Protein AF-A0A7V9T9V8-F1 (afdb_monomer_lite)

Radius of gyration: 33.2 Å; chains: 1; bounding box: 87×95×89 Å

Foldseek 3Di:
DDDDPQWDWDDDPPRTQDIDGHDDDPDPPWDQDWDWDAPPQKIWIADTRPRDTDIDGHPDGHDDLDDDDPDDCQDDDHDFDADADDQQAQDDDPVLVVVLVVLLCVLLVLLVVLQVVQDDDDDDPVVVVVVVVVVVVVVDDVL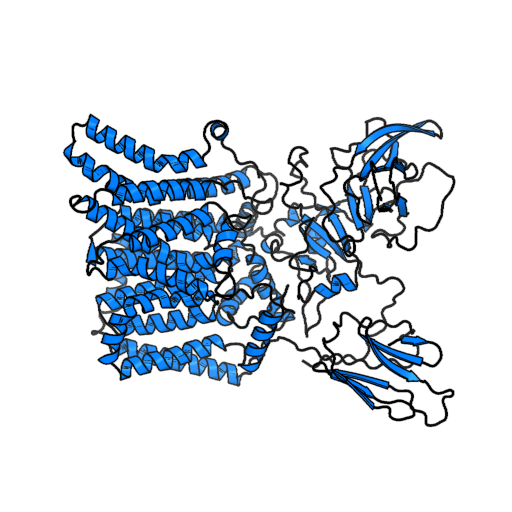LVVLLVLLVLCLLLAFADLCQLQLLCLLVQCVLSNESFSFFFLLRHHDLFQRVVSVVLNVQSVVDLALSSSQVVLSVLLNLLLVLLSVLLQLLCVVPFHDDVLLSLLLSLLSSLLCSQFRRGNQCLSVLLSLLSLLLSLLLVCVVPVTSNSLSSLLLSLLQQVRNAVLSLLSCLLVVLCVVVVVVSCVVVVVSNVSSVVSSVSSSVSNSQPSHHPVSSVVSVVSCCVFNPQQDALVCLVVLVVLLVDPPQVALSLLLSVLLLVLLLVLLVPDPDPDPSSSLNSLNSSSVSSSVSLSHRRGNHNSSCSSSSSSSSSSSSSSLSVLVSCLVVLPPDQCVLVVLLLSLLVSLLSSQVPNQRDACQSFVDSDDDDPCCVVPNPSNVSSCVLVVQLVVQLVVCVVVVNNVSNSSSSSVSSSNSSSSRRVVSSCVVSVRSVVRVVPFPAFHSSVCSVCVVVVNNDQFNLQQKKWWDQAQKDFFAFLDDDDDPPPEPPPQDDDPHPPWAKHKFDPDFAFKTKDGKGFDDPPFWKKKKKADWWDQQKWKKKWFFADDPRDTHTDDIQTQPCLDTQQDDSLAAGIEIGTQAPSNDHDPRTGIIMMMMGGDHDTTDMMMMTRMITTDMDRSSCVQQPPPAAEAENSSCSSSRSSHHHWRCHLSATDQGQKYKFFSNDPPPHCDVGRHSRVSLSVAWHWHKIFMDRPRDHPDPPDDSVPHRGGMTIIGTPNDGPPDDDHPDNPYDHDD

Structure (mmCIF, N/CA/C/O backbone):
data_AF-A0A7V9T9V8-F1
#
_entry.id   AF-A0A7V9T9V8-F1
#
loop_
_atom_site.group_PDB
_atom_site.id
_atom_site.type_symbol
_atom_site.label_atom_id
_atom_site.label_alt_id
_atom_site.label_comp_id
_atom_site.label_asym_id
_atom_site.label_entity_id
_atom_site.label_seq_id
_atom_site.pdbx_PDB_ins_code
_atom_site.Cartn_x
_atom_site.Cartn_y
_atom_site.Cartn_z
_atom_site.occupancy
_atom_site.B_iso_or_equiv
_atom_site.auth_seq_id
_atom_site.auth_comp_id
_atom_site.auth_asym_id
_atom_site.auth_atom_id
_atom_site.pdbx_PDB_model_num
ATOM 1 N N . MET A 1 1 ? 22.653 -31.906 -20.707 1.00 80.44 1 MET A N 1
ATOM 2 C CA . MET A 1 1 ? 23.465 -33.067 -21.139 1.00 80.44 1 MET A CA 1
ATOM 3 C C . MET A 1 1 ? 24.433 -32.621 -22.221 1.00 80.44 1 MET A C 1
ATOM 5 O O . MET A 1 1 ? 24.032 -31.841 -23.076 1.00 80.44 1 MET A O 1
ATOM 9 N N . SER A 1 2 ? 25.674 -33.098 -22.208 1.00 84.31 2 SER A N 1
ATOM 10 C CA . SER A 1 2 ? 26.679 -32.808 -23.239 1.00 84.31 2 SER A CA 1
ATOM 11 C C . SER A 1 2 ? 27.356 -34.095 -23.705 1.00 84.31 2 SER A C 1
ATOM 13 O O . SER A 1 2 ? 27.518 -35.036 -22.931 1.00 84.31 2 SER A O 1
ATOM 15 N N . ARG A 1 3 ? 27.734 -34.165 -24.985 1.00 83.88 3 ARG A N 1
ATOM 16 C CA . ARG A 1 3 ? 28.438 -35.320 -25.554 1.00 83.88 3 ARG A CA 1
ATOM 17 C C . ARG A 1 3 ? 29.850 -34.920 -25.956 1.00 83.88 3 ARG A C 1
ATOM 19 O O . ARG A 1 3 ? 30.026 -34.005 -26.753 1.00 83.88 3 ARG A O 1
ATOM 26 N N . THR A 1 4 ? 30.838 -35.672 -25.484 1.00 85.69 4 THR A N 1
ATOM 27 C CA . THR A 1 4 ? 32.237 -35.544 -25.908 1.00 85.69 4 THR A CA 1
ATOM 28 C C . THR A 1 4 ? 32.726 -36.914 -26.366 1.00 85.69 4 THR A C 1
ATOM 30 O O . THR A 1 4 ? 32.857 -37.845 -25.570 1.00 85.69 4 THR A O 1
ATOM 33 N N . GLY A 1 5 ? 32.929 -37.076 -27.676 1.00 85.94 5 GLY A N 1
ATOM 34 C CA . GLY A 1 5 ? 33.245 -38.373 -28.279 1.00 85.94 5 GLY A CA 1
ATOM 35 C C . GLY A 1 5 ? 32.139 -39.406 -28.031 1.00 85.94 5 GLY A C 1
ATOM 36 O O . GLY A 1 5 ? 31.022 -39.277 -28.543 1.00 85.94 5 GLY A O 1
ATOM 37 N N . ARG A 1 6 ? 32.447 -40.437 -27.237 1.00 82.31 6 ARG A N 1
ATOM 38 C CA . ARG A 1 6 ? 31.503 -41.493 -26.826 1.00 82.31 6 ARG A CA 1
ATOM 39 C C . ARG A 1 6 ? 30.913 -41.284 -25.435 1.00 82.31 6 ARG A C 1
ATOM 41 O O . ARG A 1 6 ? 30.121 -42.106 -25.004 1.00 82.31 6 ARG A O 1
ATOM 48 N N . ARG A 1 7 ? 31.279 -40.224 -24.719 1.00 85.75 7 ARG A N 1
ATOM 49 C CA . ARG A 1 7 ? 30.800 -39.994 -23.356 1.00 85.75 7 ARG A CA 1
ATOM 50 C C . ARG A 1 7 ? 29.648 -38.996 -23.369 1.00 85.75 7 ARG A C 1
ATOM 52 O O . ARG A 1 7 ? 29.817 -37.874 -23.847 1.00 85.75 7 ARG A O 1
ATOM 59 N N . LEU A 1 8 ? 28.496 -39.412 -22.859 1.00 86.31 8 LEU A N 1
ATOM 60 C CA . LEU A 1 8 ? 27.363 -38.554 -22.539 1.00 86.31 8 LEU A CA 1
ATOM 61 C C . LEU A 1 8 ? 27.482 -38.142 -21.070 1.00 86.31 8 LEU A C 1
ATOM 63 O O . LEU A 1 8 ? 27.489 -38.991 -20.187 1.00 86.31 8 LEU A O 1
ATOM 67 N N . THR A 1 9 ? 27.595 -36.845 -20.812 1.00 89.56 9 THR A N 1
ATOM 68 C CA . THR A 1 9 ? 27.650 -36.282 -19.461 1.00 89.56 9 THR A CA 1
ATOM 69 C C . THR A 1 9 ? 26.314 -35.629 -19.134 1.00 89.56 9 THR A C 1
ATOM 71 O O . THR A 1 9 ? 25.822 -34.777 -19.885 1.00 89.56 9 THR A O 1
ATOM 74 N N . VAL A 1 10 ? 25.730 -36.006 -18.001 1.00 88.19 10 VAL A N 1
ATOM 75 C CA . VAL A 1 10 ? 24.545 -35.360 -17.433 1.00 88.19 10 VAL A CA 1
ATOM 76 C C . VAL A 1 10 ? 25.009 -34.488 -16.276 1.00 88.19 10 VAL A C 1
ATOM 78 O O . VAL A 1 10 ? 25.694 -34.960 -15.373 1.00 88.19 10 VAL A O 1
ATOM 81 N N . SER A 1 11 ? 24.686 -33.200 -16.317 1.00 88.00 11 SER A N 1
ATOM 82 C CA . SER A 1 11 ? 25.110 -32.235 -15.305 1.00 88.00 11 SER A CA 1
ATOM 83 C C . SER A 1 11 ? 24.010 -31.223 -15.016 1.00 88.00 11 SER A C 1
ATOM 85 O O . SER A 1 11 ? 23.230 -30.880 -15.908 1.00 88.00 11 SER A O 1
ATOM 87 N N . ILE A 1 12 ? 23.992 -30.731 -13.778 1.00 84.81 12 ILE A N 1
ATOM 88 C CA . ILE A 1 12 ? 23.190 -29.589 -13.331 1.00 84.81 12 ILE A CA 1
ATOM 89 C C . ILE A 1 12 ? 24.164 -28.528 -12.819 1.00 84.81 12 ILE A C 1
ATOM 91 O O . ILE A 1 12 ? 24.940 -28.772 -11.893 1.00 84.81 12 ILE A O 1
ATOM 95 N N . GLY A 1 13 ? 24.167 -27.359 -13.464 1.00 81.44 13 GLY A N 1
ATOM 96 C CA . GLY A 1 13 ? 25.222 -26.366 -13.266 1.00 81.44 13 GLY A CA 1
ATOM 97 C C . GLY A 1 13 ? 26.601 -26.979 -13.531 1.00 81.44 13 GLY A C 1
ATOM 98 O O . GLY A 1 13 ? 26.826 -27.599 -14.571 1.00 81.44 13 GLY A O 1
ATOM 99 N N . TYR A 1 14 ? 27.507 -26.850 -12.563 1.00 82.75 14 TYR A N 1
ATOM 100 C CA . TYR A 1 14 ? 28.851 -27.434 -12.621 1.00 82.75 14 TYR A CA 1
ATOM 101 C C . TYR A 1 14 ? 28.926 -28.870 -12.075 1.00 82.75 14 TYR A C 1
ATOM 103 O O . TYR A 1 14 ? 29.947 -29.538 -12.248 1.00 82.75 14 TYR A O 1
ATOM 111 N N . ARG A 1 15 ? 27.866 -29.368 -11.422 1.00 84.19 15 ARG A N 1
ATOM 112 C CA . ARG A 1 15 ? 27.846 -30.711 -10.833 1.00 84.19 15 ARG A CA 1
ATOM 113 C C . ARG A 1 15 ? 27.529 -31.738 -11.911 1.00 84.19 15 ARG A C 1
ATOM 115 O O . ARG A 1 15 ? 26.465 -31.703 -12.529 1.00 84.19 15 ARG A O 1
ATOM 122 N N . VAL A 1 16 ? 28.450 -32.672 -12.119 1.00 88.12 16 VAL A N 1
ATOM 123 C CA . VAL A 1 16 ? 28.213 -33.851 -12.955 1.00 88.12 16 VAL A CA 1
ATOM 124 C C . VAL A 1 16 ? 27.404 -34.851 -12.139 1.00 88.12 16 VAL A C 1
ATOM 126 O O . VAL A 1 16 ? 27.857 -35.277 -11.082 1.00 88.12 16 VAL A O 1
ATOM 129 N N . LEU A 1 17 ? 26.211 -35.183 -12.626 1.00 86.12 17 LEU A N 1
ATOM 130 C CA . LEU A 1 17 ? 25.356 -36.210 -12.039 1.00 86.12 17 LEU A CA 1
ATOM 131 C C . LEU A 1 17 ? 25.801 -37.596 -12.497 1.00 86.12 17 LEU A C 1
ATOM 133 O O . LEU A 1 17 ? 25.945 -38.491 -11.677 1.00 86.12 17 LEU A O 1
ATOM 137 N N . ASP A 1 18 ? 26.072 -37.745 -13.799 1.00 86.38 18 ASP A N 1
ATOM 138 C CA . ASP A 1 18 ? 26.463 -39.031 -14.368 1.00 86.38 18 ASP A CA 1
ATOM 139 C C . ASP A 1 18 ? 27.280 -38.902 -15.667 1.00 86.38 18 ASP A C 1
ATOM 141 O O . ASP A 1 18 ? 27.271 -37.866 -16.349 1.00 86.38 18 ASP A O 1
ATOM 145 N N . ARG A 1 19 ? 28.003 -39.972 -16.013 1.00 88.31 19 ARG A N 1
ATOM 146 C CA . ARG A 1 19 ? 28.786 -40.131 -17.244 1.00 88.31 19 ARG A CA 1
ATOM 147 C C . ARG A 1 19 ? 28.520 -41.500 -17.869 1.00 88.31 19 ARG A C 1
ATOM 149 O O . ARG A 1 19 ? 29.137 -42.494 -17.495 1.00 88.31 19 ARG A O 1
ATOM 156 N N . VAL A 1 20 ? 27.713 -41.518 -18.922 1.00 85.38 20 VAL A N 1
ATOM 157 C CA . VAL A 1 20 ? 27.365 -42.734 -19.665 1.00 85.38 20 VAL A CA 1
ATOM 158 C C . VAL A 1 20 ? 28.247 -42.889 -20.905 1.00 85.38 20 VAL A C 1
ATOM 160 O O . VAL A 1 20 ? 28.538 -41.919 -21.610 1.00 85.38 20 VAL A O 1
ATOM 163 N N . THR A 1 21 ? 28.676 -44.116 -21.205 1.00 83.81 21 THR A N 1
ATOM 164 C CA . THR A 1 21 ? 29.439 -44.423 -22.426 1.00 83.81 21 THR A CA 1
ATOM 165 C C . THR A 1 21 ? 28.510 -44.953 -23.520 1.00 83.81 21 THR A C 1
ATOM 167 O O . THR A 1 21 ? 27.873 -45.985 -23.361 1.00 83.81 21 THR A O 1
ATOM 170 N N . LEU A 1 22 ? 28.452 -44.258 -24.656 1.00 79.06 22 LEU A N 1
ATOM 171 C CA . LEU A 1 22 ? 27.600 -44.580 -25.800 1.00 79.06 22 LEU A CA 1
ATOM 172 C C . LEU A 1 22 ? 28.176 -45.749 -26.639 1.00 79.06 22 LEU A C 1
ATOM 174 O O . LEU A 1 22 ? 29.404 -45.826 -26.827 1.00 79.06 22 LEU A O 1
ATOM 178 N N . PRO A 1 23 ? 27.323 -46.642 -27.182 1.00 72.88 23 PRO A N 1
ATOM 179 C CA . PRO A 1 23 ? 27.742 -47.796 -27.988 1.00 72.88 23 PRO A CA 1
ATOM 180 C C . PRO A 1 23 ? 28.337 -47.403 -29.357 1.00 72.88 23 PRO A C 1
ATOM 182 O O . PRO A 1 23 ? 28.151 -46.283 -29.834 1.00 72.88 23 PRO A O 1
ATOM 185 N N . LEU A 1 24 ? 29.095 -48.325 -29.971 1.00 66.31 24 LEU A N 1
ATOM 186 C CA . LEU A 1 24 ? 29.860 -48.109 -31.217 1.00 66.31 24 LEU A CA 1
ATOM 187 C C . LEU A 1 24 ? 29.024 -48.197 -32.504 1.00 66.31 24 LEU A C 1
ATOM 189 O O . LEU A 1 24 ? 29.397 -47.580 -33.498 1.00 66.31 24 LEU A O 1
ATOM 193 N N . SER A 1 25 ? 27.910 -48.931 -32.509 1.00 59.31 25 SER A N 1
ATOM 194 C CA . SER A 1 25 ? 27.085 -49.144 -33.704 1.00 59.31 25 SER A CA 1
ATOM 195 C C . SER A 1 25 ? 25.599 -49.268 -33.355 1.00 59.31 25 SER A C 1
ATOM 197 O O . SER A 1 25 ? 25.235 -49.779 -32.296 1.00 59.31 25 SER A O 1
ATOM 199 N N . ARG A 1 26 ? 24.724 -48.803 -34.263 1.00 55.78 26 ARG A N 1
ATOM 200 C CA . ARG A 1 26 ? 23.284 -49.122 -34.258 1.00 55.78 26 ARG A CA 1
ATOM 201 C C . ARG A 1 26 ? 23.110 -50.584 -34.691 1.00 55.78 26 ARG A C 1
ATOM 203 O O . ARG A 1 26 ? 22.704 -50.847 -35.817 1.00 55.78 26 ARG A O 1
ATOM 210 N N . GLY A 1 27 ? 23.499 -51.535 -33.845 1.00 52.34 27 GLY A N 1
ATOM 211 C CA . GLY A 1 27 ? 23.109 -52.932 -34.036 1.00 52.34 27 GLY A CA 1
ATOM 212 C C . GLY A 1 27 ? 21.585 -53.048 -33.952 1.00 52.34 27 GLY A C 1
ATOM 213 O O . GLY A 1 27 ? 20.963 -52.333 -33.163 1.00 52.34 27 GLY A O 1
ATOM 214 N N . ALA A 1 28 ? 20.980 -53.898 -34.783 1.00 46.41 28 ALA A N 1
ATOM 215 C CA . ALA A 1 28 ? 19.546 -54.171 -34.747 1.00 46.41 28 ALA A CA 1
ATOM 216 C C . ALA A 1 28 ? 19.155 -54.670 -33.340 1.00 46.41 28 ALA A C 1
ATOM 218 O O . ALA A 1 28 ? 19.456 -55.803 -32.987 1.00 46.41 28 ALA A O 1
ATOM 219 N N . GLY A 1 29 ? 18.567 -53.791 -32.519 1.00 53.91 29 GLY A N 1
ATOM 220 C CA . GLY A 1 29 ? 18.169 -54.073 -31.130 1.00 53.91 29 GLY A CA 1
ATOM 221 C C . GLY A 1 29 ? 18.758 -53.150 -30.051 1.00 53.91 29 GLY A C 1
ATOM 222 O O . GLY A 1 29 ? 18.272 -53.173 -28.928 1.00 53.91 29 GLY A O 1
ATOM 223 N N . ALA A 1 30 ? 19.752 -52.303 -30.353 1.00 56.09 30 ALA A N 1
ATOM 224 C CA . ALA A 1 30 ? 20.320 -51.383 -29.361 1.00 56.09 30 ALA A CA 1
ATOM 225 C C . ALA A 1 30 ? 19.441 -50.130 -29.172 1.00 56.09 30 ALA A C 1
ATOM 227 O O . ALA A 1 30 ? 19.568 -49.156 -29.926 1.00 56.09 30 ALA A O 1
ATOM 228 N N . ASP A 1 31 ? 18.564 -50.129 -28.162 1.00 63.88 31 ASP A N 1
ATOM 229 C CA . ASP A 1 31 ? 17.825 -48.925 -27.774 1.00 63.88 31 ASP A CA 1
ATOM 230 C C . ASP A 1 31 ? 18.807 -47.874 -27.216 1.00 63.88 31 ASP A C 1
ATOM 232 O O . ASP A 1 31 ? 19.519 -48.091 -26.239 1.00 63.88 31 ASP A O 1
ATOM 236 N N . CYS A 1 32 ? 18.916 -46.737 -27.905 1.00 73.38 32 CYS A N 1
ATOM 237 C CA . CYS A 1 32 ? 19.763 -45.603 -27.518 1.00 73.38 32 CYS A CA 1
ATOM 238 C C . CYS A 1 32 ? 18.928 -44.455 -26.929 1.00 73.38 32 CYS A C 1
ATOM 240 O O . CYS A 1 32 ? 19.352 -43.296 -26.982 1.00 73.38 32 CYS A O 1
ATOM 242 N N . SER A 1 33 ? 17.723 -44.751 -26.439 1.00 79.31 33 SER A N 1
ATOM 243 C CA . SER A 1 33 ? 16.905 -43.794 -25.707 1.00 79.31 33 SER A CA 1
ATOM 244 C C . SER A 1 33 ? 17.323 -43.741 -24.237 1.00 79.31 33 SER A C 1
ATOM 246 O O . SER A 1 33 ? 17.500 -44.765 -23.589 1.00 79.31 33 SER A O 1
ATOM 248 N N . TYR A 1 34 ? 17.507 -42.524 -23.731 1.00 82.94 34 TYR A N 1
ATOM 249 C CA . TYR A 1 34 ? 17.744 -42.247 -22.317 1.00 82.94 34 TYR A CA 1
ATOM 250 C C . TYR A 1 34 ? 16.621 -41.340 -21.824 1.00 82.94 34 TYR A C 1
ATOM 252 O O . TYR A 1 34 ? 16.241 -40.401 -22.534 1.00 82.94 34 TYR A O 1
ATOM 260 N N . ARG A 1 35 ? 16.111 -41.591 -20.620 1.00 86.44 35 ARG A N 1
ATOM 261 C CA . ARG A 1 35 ? 15.127 -40.741 -19.947 1.00 86.44 35 ARG A CA 1
ATOM 262 C C . ARG A 1 35 ? 15.734 -40.207 -18.663 1.00 86.44 35 ARG A C 1
ATOM 264 O O . ARG A 1 35 ? 16.295 -40.961 -17.881 1.00 86.44 35 ARG A O 1
ATOM 271 N N . LEU A 1 36 ? 15.647 -38.895 -18.480 1.00 87.38 36 LEU A N 1
ATOM 272 C CA . LEU A 1 36 ? 16.061 -38.223 -17.256 1.00 87.38 36 LEU A CA 1
ATOM 273 C C . LEU A 1 36 ? 14.812 -37.699 -16.558 1.00 87.38 36 LEU A C 1
ATOM 275 O O . LEU A 1 36 ? 14.126 -36.835 -17.102 1.00 87.38 36 LEU A O 1
ATOM 279 N N . TYR A 1 37 ? 14.567 -38.193 -15.355 1.00 88.06 37 TYR A N 1
ATOM 280 C CA . TYR A 1 37 ? 13.529 -37.718 -14.457 1.00 88.06 37 TYR A CA 1
ATOM 281 C C . TYR A 1 37 ? 14.157 -36.854 -13.371 1.00 88.06 37 TYR A C 1
ATOM 283 O O . TYR A 1 37 ? 15.217 -37.173 -12.834 1.00 88.06 37 TYR A O 1
ATOM 291 N N . LEU A 1 38 ? 13.496 -35.745 -13.059 1.00 87.44 38 LEU A N 1
ATOM 292 C CA . LEU A 1 38 ? 13.869 -34.811 -12.004 1.00 87.44 38 LEU A CA 1
ATOM 293 C C . LEU A 1 38 ? 12.595 -34.522 -11.214 1.00 87.44 38 LEU A C 1
ATOM 295 O O . LEU A 1 38 ? 11.705 -33.856 -11.735 1.00 87.44 38 LEU A O 1
ATOM 299 N N . ASN A 1 39 ? 12.487 -35.038 -9.991 1.00 86.31 39 ASN A N 1
ATOM 300 C CA . ASN A 1 39 ? 11.296 -34.852 -9.162 1.00 86.31 39 ASN A CA 1
ATOM 301 C C . ASN A 1 39 ? 11.647 -34.816 -7.671 1.00 86.31 39 ASN A C 1
ATOM 303 O O . ASN A 1 39 ? 12.449 -35.626 -7.224 1.00 86.31 39 ASN A O 1
ATOM 307 N N . ASP A 1 40 ? 11.043 -33.908 -6.899 1.00 82.38 40 ASP A N 1
ATOM 308 C CA . ASP A 1 40 ? 11.179 -33.818 -5.433 1.00 82.38 40 ASP A CA 1
ATOM 309 C C . ASP A 1 40 ? 12.631 -33.880 -4.919 1.00 82.38 40 ASP A C 1
ATOM 311 O O . ASP A 1 40 ? 12.947 -34.524 -3.917 1.00 82.38 40 ASP A O 1
ATOM 315 N N . ARG A 1 41 ? 13.540 -33.190 -5.623 1.00 85.50 41 ARG A N 1
ATOM 316 C CA . ARG A 1 41 ? 15.003 -33.233 -5.430 1.00 85.50 41 ARG A CA 1
ATOM 317 C C . ARG A 1 41 ? 15.658 -34.574 -5.760 1.00 85.50 41 ARG A C 1
ATOM 319 O O . ARG A 1 41 ? 16.869 -34.664 -5.669 1.00 85.50 41 ARG A O 1
ATOM 326 N N . GLY A 1 42 ? 14.936 -35.608 -6.151 1.00 88.38 42 GLY A N 1
ATOM 327 C CA . GLY A 1 42 ? 15.506 -36.799 -6.770 1.00 88.38 42 GLY A CA 1
ATOM 328 C C . GLY A 1 42 ? 15.822 -36.570 -8.246 1.00 88.38 42 GLY A C 1
ATOM 329 O O . GLY A 1 42 ? 15.160 -35.784 -8.931 1.00 88.38 42 GLY A O 1
ATOM 330 N N . TRP A 1 43 ? 16.820 -37.287 -8.747 1.00 91.06 43 TRP A N 1
ATOM 331 C CA . TRP A 1 43 ? 17.009 -37.478 -10.178 1.00 91.06 43 TRP A CA 1
ATOM 332 C C . TRP A 1 43 ? 17.179 -38.961 -10.489 1.00 91.06 43 TRP A C 1
ATOM 334 O O . TRP A 1 43 ? 17.725 -39.701 -9.675 1.00 91.06 43 TRP A O 1
ATOM 344 N N . LEU A 1 44 ? 16.703 -39.375 -11.659 1.00 89.81 44 LEU A N 1
ATOM 345 C CA . LEU A 1 44 ? 16.813 -40.735 -12.179 1.00 89.81 44 LEU A CA 1
ATOM 346 C C . LEU A 1 44 ? 17.166 -40.655 -13.662 1.00 89.81 44 LEU A C 1
ATOM 348 O O . LEU A 1 44 ? 16.467 -39.997 -14.429 1.00 89.81 44 LEU A O 1
ATOM 352 N N . LEU A 1 45 ? 18.244 -41.313 -14.066 1.00 88.50 45 LEU A N 1
ATOM 353 C CA . LEU A 1 45 ? 18.590 -41.536 -15.461 1.00 88.50 45 LEU A CA 1
ATOM 354 C C . LEU A 1 45 ? 18.376 -43.016 -15.774 1.00 88.50 45 LEU A C 1
ATOM 356 O O . LEU A 1 45 ? 19.073 -43.854 -15.207 1.00 88.50 45 LEU A O 1
ATOM 360 N N . GLU A 1 46 ? 17.446 -43.308 -16.682 1.00 88.31 46 GLU A N 1
ATOM 361 C CA . GLU A 1 46 ? 17.148 -44.668 -17.134 1.00 88.31 46 GLU A CA 1
ATOM 362 C C . GLU A 1 46 ? 17.341 -44.853 -18.652 1.00 88.31 46 GLU A C 1
ATOM 364 O O . GLU A 1 46 ? 17.164 -43.915 -19.440 1.00 88.31 46 GLU A O 1
ATOM 369 N N . GLY A 1 47 ? 17.675 -46.074 -19.077 1.00 82.50 47 GLY A N 1
ATOM 370 C CA . GLY A 1 47 ? 17.661 -46.502 -20.481 1.00 82.50 47 GLY A CA 1
ATOM 371 C C . GLY A 1 47 ? 19.037 -46.769 -21.104 1.00 82.50 47 GLY A C 1
ATOM 372 O O . GLY A 1 47 ? 20.053 -46.940 -20.427 1.00 82.50 47 GLY A O 1
ATOM 373 N N . GLY A 1 48 ? 19.072 -46.837 -22.434 1.00 77.69 48 GLY A N 1
ATOM 374 C CA . GLY A 1 48 ? 20.250 -47.218 -23.212 1.00 77.69 48 GLY A CA 1
ATOM 375 C C . GLY A 1 48 ? 20.455 -48.735 -23.353 1.00 77.69 48 GLY A C 1
ATOM 376 O O . GLY A 1 48 ? 19.657 -49.548 -22.902 1.00 77.69 48 GLY A O 1
ATOM 377 N N . HIS A 1 49 ? 21.580 -49.119 -23.970 1.00 64.94 49 HIS A N 1
ATOM 378 C CA . HIS A 1 49 ? 21.901 -50.500 -24.377 1.00 64.94 49 HIS A CA 1
ATOM 379 C C . HIS A 1 49 ? 22.030 -51.499 -23.196 1.00 64.94 49 HIS A C 1
ATOM 381 O O . HIS A 1 49 ? 22.075 -52.705 -23.418 1.00 64.94 49 HIS A O 1
ATOM 387 N N . ALA A 1 50 ? 22.103 -51.031 -21.948 1.00 64.12 50 ALA A N 1
ATOM 388 C CA . ALA A 1 50 ? 22.284 -51.880 -20.766 1.00 64.12 50 ALA A CA 1
ATOM 389 C C . ALA A 1 50 ? 21.219 -51.660 -19.677 1.00 64.12 50 ALA A C 1
ATOM 391 O O . ALA A 1 50 ? 21.464 -52.067 -18.550 1.00 64.12 50 ALA A O 1
ATOM 392 N N . GLU A 1 51 ? 20.100 -50.985 -19.995 1.00 65.69 51 GLU A N 1
ATOM 393 C CA . GLU A 1 51 ? 19.087 -50.572 -19.001 1.00 65.69 51 GLU A CA 1
ATOM 394 C C . GLU A 1 51 ? 19.738 -49.921 -17.770 1.00 65.69 51 GLU A C 1
ATOM 396 O O . GLU A 1 51 ? 19.551 -50.337 -16.632 1.00 65.69 51 GLU A O 1
ATOM 401 N N . ILE A 1 52 ? 20.582 -48.914 -18.014 1.00 69.69 52 ILE A N 1
ATOM 402 C CA . ILE A 1 52 ? 21.288 -48.215 -16.937 1.00 69.69 52 ILE A CA 1
ATOM 403 C C . ILE A 1 52 ? 20.238 -47.503 -16.097 1.00 69.69 52 ILE A C 1
ATOM 405 O O . ILE A 1 52 ? 19.475 -46.736 -16.668 1.00 69.69 52 ILE A O 1
ATOM 409 N N . GLU A 1 53 ? 20.232 -47.723 -14.784 1.00 81.88 53 GLU A N 1
ATOM 410 C CA . GLU A 1 53 ? 19.375 -47.030 -13.823 1.00 81.88 53 GLU A CA 1
ATOM 411 C C . GLU A 1 53 ? 20.262 -46.372 -12.759 1.00 81.88 53 GLU A C 1
ATOM 413 O O . GLU A 1 53 ? 20.805 -47.038 -11.878 1.00 81.88 53 GLU A O 1
ATOM 418 N N . HIS A 1 54 ? 20.466 -45.059 -12.862 1.00 83.50 54 HIS A N 1
ATOM 419 C CA . HIS A 1 54 ? 21.233 -44.289 -11.881 1.00 83.50 54 HIS A CA 1
ATOM 420 C C . HIS A 1 54 ? 20.350 -43.222 -11.248 1.00 83.50 54 HIS A C 1
ATOM 422 O O . HIS A 1 54 ? 19.718 -42.438 -11.954 1.00 83.50 54 HIS A O 1
ATOM 428 N N . SER A 1 55 ? 20.347 -43.153 -9.918 1.00 86.38 55 SER A N 1
ATOM 429 C CA . SER A 1 55 ? 19.560 -42.172 -9.176 1.00 86.38 55 SER A CA 1
ATOM 430 C C . SER A 1 55 ? 20.291 -41.665 -7.943 1.00 86.38 55 SER A C 1
ATOM 432 O O . SER A 1 55 ? 20.964 -42.441 -7.267 1.00 86.38 55 SER A O 1
ATOM 434 N N . ASP A 1 56 ? 20.108 -40.391 -7.612 1.00 86.94 56 ASP A N 1
ATOM 435 C CA . ASP A 1 56 ? 20.582 -39.796 -6.359 1.00 86.94 56 ASP A CA 1
ATOM 436 C C . ASP A 1 56 ? 19.729 -38.558 -6.014 1.00 86.94 56 ASP A C 1
ATOM 438 O O . ASP A 1 56 ? 18.793 -38.191 -6.734 1.00 86.94 56 ASP A O 1
ATOM 442 N N . LYS A 1 57 ? 20.033 -37.899 -4.895 1.00 88.75 57 LYS A N 1
ATOM 443 C CA . LYS A 1 57 ? 19.408 -36.649 -4.473 1.00 88.75 57 LYS A CA 1
ATOM 444 C C . LYS A 1 57 ? 20.229 -35.429 -4.891 1.00 88.75 57 LYS A C 1
ATOM 446 O O . LYS A 1 57 ? 21.457 -35.377 -4.830 1.00 88.75 57 LYS A O 1
ATOM 451 N N . LEU A 1 58 ? 19.498 -34.401 -5.277 1.00 85.19 58 LEU A N 1
ATOM 452 C CA . LEU A 1 58 ? 19.940 -33.048 -5.533 1.00 85.19 58 LEU A CA 1
ATOM 453 C C . LEU A 1 58 ? 19.804 -32.223 -4.255 1.00 85.19 58 LEU A C 1
ATOM 455 O O . LEU A 1 58 ? 18.870 -32.387 -3.469 1.00 85.19 58 LEU A O 1
ATOM 459 N N . GLU A 1 59 ? 20.719 -31.281 -4.072 1.00 82.00 59 GLU A N 1
ATOM 460 C CA . GLU A 1 59 ? 20.590 -30.269 -3.021 1.00 82.00 59 GLU A CA 1
ATOM 461 C C . GLU A 1 59 ? 19.486 -29.263 -3.374 1.00 82.00 59 GLU A C 1
ATOM 463 O O . GLU A 1 59 ? 18.670 -28.895 -2.527 1.00 82.00 59 GLU A O 1
ATOM 468 N N . THR A 1 60 ? 19.417 -28.869 -4.649 1.00 78.25 60 THR A N 1
ATOM 469 C CA . THR A 1 60 ? 18.427 -27.942 -5.200 1.00 78.25 60 THR A CA 1
ATOM 470 C C . THR A 1 60 ? 17.934 -28.417 -6.564 1.00 78.25 60 THR A C 1
ATOM 472 O O . THR A 1 60 ? 18.681 -29.001 -7.352 1.00 78.25 60 THR A O 1
ATOM 475 N N . MET A 1 61 ? 16.652 -28.174 -6.843 1.00 83.00 61 MET A N 1
ATOM 476 C CA . MET A 1 61 ? 16.082 -28.429 -8.166 1.00 83.00 61 MET A CA 1
ATOM 477 C C . MET A 1 61 ? 16.582 -27.381 -9.170 1.00 83.00 61 MET A C 1
ATOM 479 O O . MET A 1 61 ? 16.754 -26.219 -8.791 1.00 83.00 61 MET A O 1
ATOM 483 N N . PRO A 1 62 ? 16.810 -27.756 -10.441 1.00 82.12 62 PRO A N 1
ATOM 484 C CA . PRO A 1 62 ? 17.183 -26.797 -11.472 1.00 82.12 62 PRO A CA 1
ATOM 485 C C . PRO A 1 62 ? 16.015 -25.863 -11.812 1.00 82.12 62 PRO A C 1
ATOM 487 O O . PRO A 1 62 ? 14.871 -26.301 -11.923 1.00 82.12 62 PRO A O 1
ATOM 490 N N . THR A 1 63 ? 16.319 -24.587 -12.054 1.00 82.25 63 THR A N 1
ATOM 491 C CA . THR A 1 63 ? 15.366 -23.635 -12.638 1.00 82.25 63 THR A CA 1
ATOM 492 C C . THR A 1 63 ? 15.258 -23.873 -14.142 1.00 82.25 63 THR A C 1
ATOM 494 O O . THR A 1 63 ? 16.273 -23.959 -14.837 1.00 82.25 63 THR A O 1
ATOM 497 N N . VAL A 1 64 ? 14.032 -23.965 -14.657 1.00 83.50 64 VAL A N 1
ATOM 498 C CA . VAL A 1 64 ? 13.768 -24.222 -16.077 1.00 83.50 64 VAL A CA 1
ATOM 499 C C . VAL A 1 64 ? 13.228 -22.954 -16.735 1.00 83.50 64 VAL A C 1
ATOM 501 O O . VAL A 1 64 ? 12.038 -22.676 -16.666 1.00 83.50 64 VAL A O 1
ATOM 504 N N . ASN A 1 65 ? 14.106 -22.198 -17.400 1.00 83.62 65 ASN A N 1
ATOM 505 C CA . ASN A 1 65 ? 13.717 -20.994 -18.155 1.00 83.62 65 ASN A CA 1
ATOM 506 C C . ASN A 1 65 ? 13.459 -21.289 -19.644 1.00 83.62 65 ASN A C 1
ATOM 508 O O . ASN A 1 65 ? 12.848 -20.497 -20.354 1.00 83.62 65 ASN A O 1
ATOM 512 N N . GLY A 1 66 ? 13.931 -22.432 -20.142 1.00 82.81 66 GLY A N 1
ATOM 513 C CA . GLY A 1 66 ? 13.761 -22.844 -21.529 1.00 82.81 66 GLY A CA 1
ATOM 514 C C . GLY A 1 66 ? 14.506 -24.138 -21.839 1.00 82.81 66 GLY A C 1
ATOM 515 O O . GLY A 1 66 ? 15.284 -24.639 -21.027 1.00 82.81 66 GLY A O 1
ATOM 516 N N . VAL A 1 67 ? 14.273 -24.674 -23.037 1.00 84.06 67 VAL A N 1
ATOM 517 C CA . VAL A 1 67 ? 14.959 -25.865 -23.550 1.00 84.06 67 VAL A CA 1
ATOM 518 C C . VAL A 1 67 ? 15.814 -25.465 -24.745 1.00 84.06 67 VAL A C 1
ATOM 520 O O . VAL A 1 67 ? 15.297 -25.052 -25.782 1.00 84.06 67 VAL A O 1
ATOM 523 N N . PHE A 1 68 ? 17.126 -25.656 -24.622 1.00 84.69 68 PHE A N 1
ATOM 524 C CA . PHE A 1 68 ? 18.100 -25.305 -25.653 1.00 84.69 68 PHE A CA 1
ATOM 525 C C . PHE A 1 68 ? 18.852 -26.546 -26.124 1.00 84.69 68 PHE A C 1
ATOM 527 O O . PHE A 1 68 ? 19.208 -27.415 -25.328 1.00 84.69 68 PHE A O 1
ATOM 534 N N . SER A 1 69 ? 19.110 -26.629 -27.428 1.00 84.12 69 SER A N 1
ATOM 535 C CA . SER A 1 69 ? 19.871 -27.726 -28.022 1.00 84.12 69 SER A CA 1
ATOM 536 C C . SER A 1 69 ? 20.772 -27.217 -29.137 1.00 84.12 69 SER A C 1
ATOM 538 O O . SER A 1 69 ? 20.356 -26.399 -29.952 1.00 84.12 69 SER A O 1
ATOM 540 N N . ALA A 1 70 ? 21.996 -27.742 -29.187 1.00 85.12 70 ALA A N 1
ATOM 541 C CA . ALA A 1 70 ? 22.906 -27.552 -30.317 1.00 85.12 70 ALA A CA 1
ATOM 542 C C . ALA A 1 70 ? 22.569 -28.477 -31.506 1.00 85.12 70 ALA A C 1
ATOM 544 O O . ALA A 1 70 ? 23.165 -28.355 -32.573 1.00 85.12 70 ALA A O 1
ATOM 545 N N . LEU A 1 71 ? 21.641 -29.424 -31.324 1.00 81.00 71 LEU A N 1
ATOM 546 C CA . LEU A 1 71 ? 21.147 -30.291 -32.392 1.00 81.00 71 LEU A CA 1
ATOM 547 C C . LEU A 1 71 ? 20.056 -29.569 -33.190 1.00 81.00 71 LEU A C 1
ATOM 549 O O . LEU A 1 71 ? 19.212 -28.887 -32.608 1.00 81.00 71 LEU A O 1
ATOM 553 N N . ASP A 1 72 ? 20.015 -29.775 -34.510 1.00 80.56 72 ASP A N 1
ATOM 554 C CA . ASP A 1 72 ? 18.920 -29.255 -35.334 1.00 80.56 72 ASP A CA 1
ATOM 555 C C . ASP A 1 72 ? 17.642 -30.079 -35.119 1.00 80.56 72 ASP A C 1
ATOM 557 O O . ASP A 1 72 ? 17.406 -31.099 -35.764 1.00 80.56 72 ASP A O 1
ATOM 561 N N . LEU A 1 73 ? 16.796 -29.619 -34.196 1.00 78.88 73 LEU A N 1
ATOM 562 C CA . LEU A 1 73 ? 15.525 -30.264 -33.852 1.00 78.88 73 LEU A CA 1
ATOM 563 C C . LEU A 1 73 ? 14.456 -30.161 -34.961 1.00 78.88 73 LEU A C 1
ATOM 565 O O . LEU A 1 73 ? 13.365 -30.727 -34.825 1.00 78.88 73 LEU A O 1
ATOM 569 N N . ARG A 1 74 ? 14.730 -29.445 -36.062 1.00 77.38 74 ARG A N 1
ATOM 570 C CA . ARG A 1 74 ? 13.811 -29.337 -37.209 1.00 77.38 74 ARG A CA 1
ATOM 571 C C . ARG A 1 74 ? 13.879 -30.571 -38.108 1.00 77.38 74 ARG A C 1
ATOM 573 O O . ARG A 1 74 ? 12.892 -30.879 -38.770 1.00 77.38 74 ARG A O 1
ATOM 580 N N . SER A 1 75 ? 14.998 -31.294 -38.082 1.00 68.50 75 SER A N 1
ATOM 581 C CA . SER A 1 75 ? 15.262 -32.485 -38.890 1.00 68.50 75 SER A CA 1
ATOM 582 C C . SER A 1 75 ? 15.635 -33.678 -38.003 1.00 68.50 75 SER A C 1
ATOM 584 O O . SER A 1 75 ? 16.667 -33.657 -37.339 1.00 68.50 75 SER A O 1
ATOM 586 N N . GLY A 1 76 ? 14.827 -34.742 -38.008 1.00 68.50 76 GLY A N 1
ATOM 587 C CA . GLY A 1 76 ? 15.080 -35.962 -37.227 1.00 68.50 76 GLY A CA 1
ATOM 588 C C . GLY A 1 76 ? 14.124 -36.181 -36.046 1.00 68.50 76 GLY A C 1
ATOM 589 O O . GLY A 1 76 ? 13.147 -35.456 -35.857 1.00 68.50 76 GLY A O 1
ATOM 590 N N . ARG A 1 77 ? 14.384 -37.238 -35.263 1.00 70.94 77 ARG A N 1
ATOM 591 C CA . ARG A 1 77 ? 13.550 -37.651 -34.121 1.00 70.94 77 ARG A CA 1
ATOM 592 C C . ARG A 1 77 ? 13.808 -36.724 -32.929 1.00 70.94 77 ARG A C 1
ATOM 594 O O . ARG A 1 77 ? 14.927 -36.659 -32.426 1.00 70.94 77 ARG A O 1
ATOM 601 N N . ARG A 1 78 ? 12.775 -35.991 -32.507 1.00 74.69 78 ARG A N 1
ATOM 602 C CA . ARG A 1 78 ? 12.857 -34.989 -31.433 1.00 74.69 78 ARG A CA 1
ATOM 603 C C . ARG A 1 78 ? 12.878 -35.656 -30.051 1.00 74.69 78 ARG A C 1
ATOM 605 O O . ARG A 1 78 ? 12.213 -36.681 -29.886 1.00 74.69 78 ARG A O 1
ATOM 612 N N . PRO A 1 79 ? 13.599 -35.093 -29.065 1.00 75.31 79 PRO A N 1
ATOM 613 C CA . PRO A 1 79 ? 13.447 -35.518 -27.679 1.00 75.31 79 PRO A CA 1
ATOM 614 C C . PRO A 1 79 ? 12.017 -35.221 -27.212 1.00 75.31 79 PRO A C 1
ATOM 616 O O . PRO A 1 79 ? 11.461 -34.188 -27.579 1.00 75.31 79 PRO A O 1
ATOM 619 N N . SER A 1 80 ? 11.435 -36.122 -26.421 1.00 75.81 80 SER A N 1
ATOM 620 C CA . SER A 1 80 ? 10.219 -35.826 -25.659 1.00 75.81 80 SER A CA 1
ATOM 621 C C . SER A 1 80 ? 10.638 -35.150 -24.365 1.00 75.81 80 SER A C 1
ATOM 623 O O . SER A 1 80 ? 11.545 -35.639 -23.693 1.00 75.81 80 SER A O 1
ATOM 625 N N . ILE A 1 81 ? 10.019 -34.021 -24.046 1.00 76.50 81 ILE A N 1
ATOM 626 C CA . ILE A 1 81 ? 10.318 -33.260 -22.838 1.00 76.50 81 ILE A CA 1
ATOM 627 C C . ILE A 1 81 ? 8.985 -32.928 -22.201 1.00 76.50 81 ILE A C 1
ATOM 629 O O . ILE A 1 81 ? 8.176 -32.208 -22.781 1.00 76.50 81 ILE A O 1
ATOM 633 N N . GLU A 1 82 ? 8.779 -33.479 -21.017 1.00 78.31 82 GLU A N 1
ATOM 634 C CA . GLU A 1 82 ? 7.627 -33.197 -20.183 1.00 78.31 82 GLU A CA 1
ATOM 635 C C . GLU A 1 82 ? 8.103 -32.361 -19.002 1.00 78.31 82 GLU A C 1
ATOM 637 O O . GLU A 1 82 ? 9.049 -32.730 -18.306 1.00 78.31 82 GLU A O 1
ATOM 642 N N . ILE A 1 83 ? 7.492 -31.192 -18.830 1.00 76.00 83 ILE A N 1
ATOM 643 C CA . ILE A 1 83 ? 7.774 -30.290 -17.719 1.00 76.00 83 ILE A CA 1
ATOM 644 C C . ILE A 1 83 ? 6.481 -30.197 -16.930 1.00 76.00 83 ILE A C 1
ATOM 646 O O . ILE A 1 83 ? 5.518 -29.572 -17.368 1.00 76.00 83 ILE A O 1
ATOM 650 N N . THR A 1 84 ? 6.466 -30.840 -15.768 1.00 73.62 84 THR A N 1
ATOM 651 C CA . THR A 1 84 ? 5.399 -30.665 -14.788 1.00 73.62 84 THR A CA 1
ATOM 652 C C . THR A 1 84 ? 5.800 -29.525 -13.867 1.00 73.62 84 THR A C 1
ATOM 654 O O . THR A 1 84 ? 6.850 -29.576 -13.227 1.00 73.62 84 THR A O 1
ATOM 657 N N . THR A 1 85 ? 4.982 -28.479 -13.823 1.00 73.06 85 THR A N 1
ATOM 658 C CA . THR A 1 85 ? 5.148 -27.368 -12.887 1.00 73.06 85 THR A CA 1
ATOM 659 C C . THR A 1 85 ? 3.955 -27.334 -11.952 1.00 73.06 85 THR A C 1
ATOM 661 O O . THR A 1 85 ? 2.834 -27.643 -12.352 1.00 73.06 85 THR A O 1
ATOM 664 N N . ARG A 1 86 ? 4.184 -26.963 -10.692 1.00 71.75 86 ARG A N 1
ATOM 665 C CA . ARG A 1 86 ? 3.088 -26.792 -9.746 1.00 71.75 86 ARG A CA 1
ATOM 666 C C . ARG A 1 86 ? 2.418 -25.454 -10.021 1.00 71.75 86 ARG A C 1
ATOM 668 O O . ARG A 1 86 ? 2.990 -24.402 -9.747 1.00 71.75 86 ARG A O 1
ATOM 675 N N . THR A 1 87 ? 1.194 -25.484 -10.531 1.00 74.00 87 THR A N 1
ATOM 676 C CA . THR A 1 87 ? 0.416 -24.256 -10.708 1.00 74.00 87 THR A CA 1
ATOM 677 C C . THR A 1 87 ? -0.213 -23.848 -9.382 1.00 74.00 87 THR A C 1
ATOM 679 O O . THR A 1 87 ? -0.990 -24.606 -8.798 1.00 74.00 87 THR A O 1
ATOM 682 N N . HIS A 1 88 ? 0.076 -22.638 -8.911 1.00 75.56 88 HIS A N 1
ATOM 683 C CA . HIS A 1 88 ? -0.573 -22.060 -7.735 1.00 75.56 88 HIS A CA 1
ATOM 684 C C . HIS A 1 88 ? -1.924 -21.431 -8.118 1.00 75.56 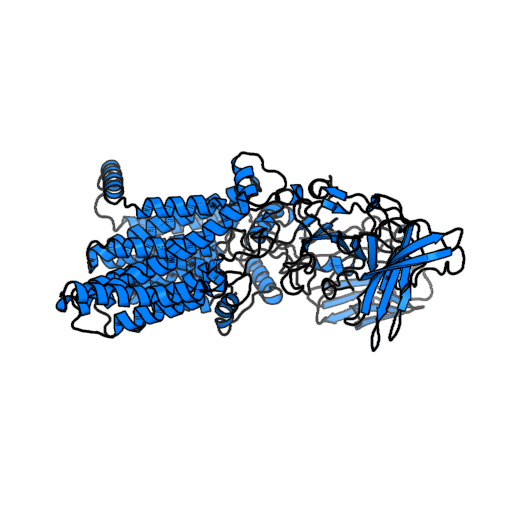88 HIS A C 1
ATOM 686 O O . HIS A 1 88 ? -2.121 -20.237 -7.942 1.00 75.56 88 HIS A O 1
ATOM 692 N N . ALA A 1 89 ? -2.858 -22.216 -8.666 1.00 78.00 89 ALA A N 1
ATOM 693 C CA . ALA A 1 89 ? -4.185 -21.741 -9.076 1.00 78.00 89 ALA A CA 1
ATOM 694 C C . ALA A 1 89 ? -5.256 -22.054 -8.013 1.00 78.00 89 ALA A C 1
ATOM 696 O O . ALA A 1 89 ? -5.244 -23.119 -7.400 1.00 78.00 89 ALA A O 1
ATOM 697 N N . SER A 1 90 ? -6.199 -21.142 -7.787 1.00 76.69 90 SER A N 1
ATOM 698 C CA . SER A 1 90 ? -7.364 -21.333 -6.917 1.00 76.69 90 SER A CA 1
ATOM 699 C C . SER A 1 90 ? -8.455 -22.078 -7.692 1.00 76.69 90 SER A C 1
ATOM 701 O O . SER A 1 90 ? -9.059 -21.534 -8.615 1.00 76.69 90 SER A O 1
ATOM 703 N N . ARG A 1 91 ? -8.715 -23.341 -7.334 1.00 72.19 91 ARG A N 1
ATOM 704 C CA . ARG A 1 91 ? -9.775 -24.160 -7.948 1.00 72.19 91 ARG A CA 1
ATOM 705 C C . ARG A 1 91 ? -10.760 -24.633 -6.884 1.00 72.19 91 ARG A C 1
ATOM 707 O O . ARG A 1 91 ? -10.626 -25.721 -6.336 1.00 72.19 91 ARG A O 1
ATOM 714 N N . ALA A 1 92 ? -11.766 -23.812 -6.594 1.00 78.88 92 ALA A N 1
ATOM 715 C CA . ALA A 1 92 ? -12.844 -24.208 -5.695 1.00 78.88 92 ALA A CA 1
ATOM 716 C C . ALA A 1 92 ? -13.817 -25.160 -6.408 1.00 78.88 92 ALA A C 1
ATOM 718 O O . ALA A 1 92 ? -14.466 -24.793 -7.389 1.00 78.88 92 ALA A O 1
ATOM 719 N N . ALA A 1 93 ? -13.958 -26.383 -5.899 1.00 85.62 93 ALA A N 1
ATOM 720 C CA . ALA A 1 93 ? -14.998 -27.290 -6.363 1.00 85.62 93 ALA A CA 1
ATOM 721 C C . ALA A 1 93 ? -16.387 -26.738 -5.976 1.00 85.62 93 ALA A C 1
ATOM 723 O O . ALA A 1 93 ? -16.541 -26.223 -4.866 1.00 85.62 93 ALA A O 1
ATOM 724 N N . PRO A 1 94 ? -17.445 -26.933 -6.789 1.00 88.25 94 PRO A N 1
ATOM 725 C CA . PRO A 1 94 ? -18.791 -26.449 -6.459 1.00 88.25 94 PRO A CA 1
ATOM 726 C C . PRO A 1 94 ? -19.279 -26.891 -5.070 1.00 88.25 94 PRO A C 1
ATOM 728 O O . PRO A 1 94 ? -19.869 -26.108 -4.330 1.00 88.25 94 PRO A O 1
ATOM 731 N N . ARG A 1 95 ? -18.950 -28.128 -4.667 1.00 91.06 95 ARG A N 1
ATOM 732 C CA . ARG A 1 95 ? -19.239 -28.661 -3.324 1.00 91.06 95 ARG A CA 1
ATOM 733 C C . ARG A 1 95 ? -18.541 -27.891 -2.196 1.00 91.06 95 ARG A C 1
ATOM 735 O O . ARG A 1 95 ? -19.138 -27.715 -1.140 1.00 91.06 95 ARG A O 1
ATOM 742 N N . GLN A 1 96 ? -17.305 -27.430 -2.411 1.00 89.56 96 GLN A N 1
ATOM 743 C CA . GLN A 1 96 ? -16.564 -26.625 -1.434 1.00 89.56 96 GLN A CA 1
ATOM 744 C C . GLN A 1 96 ? -17.212 -25.249 -1.302 1.00 89.56 96 GLN A C 1
ATOM 746 O O . GLN A 1 96 ? -17.472 -24.809 -0.187 1.00 89.56 96 GLN A O 1
ATOM 751 N N . THR A 1 97 ? -17.575 -24.625 -2.426 1.00 89.44 97 THR A N 1
ATOM 752 C CA . THR A 1 97 ? -18.293 -23.345 -2.432 1.00 89.44 97 THR A CA 1
ATOM 753 C C . THR A 1 97 ? -19.614 -23.434 -1.669 1.00 89.44 97 THR A C 1
ATOM 755 O O . THR A 1 97 ? -19.872 -22.607 -0.795 1.00 89.44 97 THR A O 1
ATOM 758 N N . VAL A 1 98 ? -20.431 -24.464 -1.926 1.00 93.50 98 VAL A N 1
ATOM 759 C CA . VAL A 1 98 ? -21.685 -24.688 -1.185 1.00 93.50 98 VAL A CA 1
ATOM 760 C C . VAL A 1 98 ? -21.415 -24.905 0.306 1.00 93.50 98 VAL A C 1
ATOM 762 O O . VAL A 1 98 ? -22.093 -24.303 1.138 1.00 93.50 98 VAL A O 1
ATOM 765 N N . ALA A 1 99 ? -20.408 -25.710 0.659 1.00 92.75 99 ALA A N 1
ATOM 766 C CA . ALA A 1 99 ? -20.044 -25.949 2.053 1.00 92.75 99 ALA A CA 1
ATOM 767 C C . ALA A 1 99 ? -19.620 -24.659 2.775 1.00 92.75 99 ALA A C 1
ATOM 769 O O . ALA A 1 99 ? -20.065 -24.426 3.897 1.00 92.75 99 ALA A O 1
ATOM 770 N N . TRP A 1 100 ? -18.827 -23.791 2.137 1.00 93.25 100 TRP A N 1
ATOM 771 C CA . TRP A 1 100 ? -18.462 -22.489 2.701 1.00 93.25 100 TRP A CA 1
ATOM 772 C C . TRP A 1 100 ? -19.675 -21.586 2.898 1.00 93.25 100 TRP A C 1
ATOM 774 O O . TRP A 1 100 ? -19.815 -20.995 3.966 1.00 93.25 100 TRP A O 1
ATOM 784 N N . ILE A 1 101 ? -20.579 -21.513 1.915 1.00 93.19 101 ILE A N 1
ATOM 785 C CA . ILE A 1 101 ? -21.813 -20.723 2.028 1.00 93.19 101 ILE A CA 1
ATOM 786 C C . ILE A 1 101 ? -22.641 -21.208 3.223 1.00 93.19 101 ILE A C 1
ATOM 788 O O . ILE A 1 101 ? -23.016 -20.407 4.078 1.00 93.19 101 ILE A O 1
ATOM 792 N N . VAL A 1 102 ? -22.880 -22.517 3.328 1.00 95.50 102 VAL A N 1
ATOM 793 C CA . VAL A 1 102 ? -23.645 -23.112 4.435 1.00 95.50 102 VAL A CA 1
ATOM 794 C C . VAL A 1 102 ? -22.953 -22.876 5.782 1.00 95.50 102 VAL A C 1
ATOM 796 O O . VAL A 1 102 ? -23.614 -22.496 6.748 1.00 95.50 102 VAL A O 1
ATOM 799 N N . ALA A 1 103 ? -21.629 -23.032 5.854 1.00 94.44 103 ALA A N 1
ATOM 800 C CA . ALA A 1 103 ? -20.857 -22.792 7.072 1.00 94.44 103 ALA A CA 1
ATOM 801 C C . ALA A 1 103 ? -20.933 -21.327 7.530 1.00 94.44 103 ALA A C 1
ATOM 803 O O . ALA A 1 103 ? -21.179 -21.069 8.711 1.00 94.44 103 ALA A O 1
ATOM 804 N N . VAL A 1 104 ? -20.798 -20.365 6.608 1.00 94.69 104 VAL A N 1
ATOM 805 C CA . VAL A 1 104 ? -20.972 -18.934 6.909 1.00 94.69 104 VAL A CA 1
ATOM 806 C C . VAL A 1 104 ? -22.397 -18.659 7.388 1.00 94.69 104 VAL A C 1
ATOM 808 O O . VAL A 1 104 ? -22.570 -17.990 8.406 1.00 94.69 104 VAL A O 1
ATOM 811 N N . LEU A 1 105 ? -23.415 -19.203 6.714 1.00 95.31 105 LEU A N 1
ATOM 812 C CA . LEU A 1 105 ? -24.817 -19.017 7.098 1.00 95.31 105 LEU A CA 1
ATOM 813 C C . LEU A 1 105 ? -25.111 -19.564 8.499 1.00 95.31 105 LEU A C 1
ATOM 815 O O . LEU A 1 105 ? -25.750 -18.872 9.290 1.00 95.31 105 LEU A O 1
ATOM 819 N N . PHE A 1 106 ? -24.620 -20.756 8.845 1.00 95.25 106 PHE A N 1
ATOM 820 C CA . PHE A 1 106 ? -24.804 -21.315 10.187 1.00 95.25 106 PHE A CA 1
ATOM 821 C C . PHE A 1 106 ? -24.019 -20.559 11.256 1.00 95.25 106 PHE A C 1
ATOM 823 O O . PHE A 1 106 ? -24.559 -20.301 12.332 1.00 95.25 106 PHE A O 1
ATOM 830 N N . ALA A 1 107 ? -22.780 -20.152 10.975 1.00 94.56 107 ALA A N 1
ATOM 831 C CA . ALA A 1 107 ? -21.981 -19.395 11.930 1.00 94.56 107 ALA A CA 1
ATOM 832 C C . ALA A 1 107 ? -22.588 -18.009 12.208 1.00 94.56 107 ALA A C 1
ATOM 834 O O . ALA A 1 107 ? -22.772 -17.626 13.366 1.00 94.56 107 ALA A O 1
ATOM 835 N N . VAL A 1 108 ? -22.967 -17.275 11.157 1.00 93.56 108 VAL A N 1
ATOM 836 C CA . VAL A 1 108 ? -23.635 -15.970 11.277 1.00 93.56 108 VAL A CA 1
ATOM 837 C C . VAL A 1 108 ? -25.024 -16.127 11.894 1.00 93.56 108 VAL A C 1
ATOM 839 O O . VAL A 1 108 ? -25.385 -15.344 12.770 1.00 93.56 108 VAL A O 1
ATOM 842 N N . GLY A 1 109 ? -25.783 -17.151 11.499 1.00 92.69 109 GLY A N 1
ATOM 843 C CA . GLY A 1 109 ? -27.090 -17.472 12.069 1.00 92.69 109 GLY A CA 1
ATOM 844 C C . GLY A 1 109 ? -27.016 -17.751 13.570 1.00 92.69 109 GLY A C 1
ATOM 845 O O . GLY A 1 109 ? -27.785 -17.173 14.333 1.00 92.69 109 GLY A O 1
ATOM 846 N N . GLY A 1 110 ? -26.043 -18.546 14.020 1.00 90.88 110 GLY A N 1
ATOM 847 C CA . GLY A 1 110 ? -25.814 -18.808 15.443 1.00 90.88 110 GLY A CA 1
ATOM 848 C C . GLY A 1 110 ? -25.460 -17.542 16.229 1.00 90.88 110 GLY A C 1
ATOM 849 O O . GLY A 1 110 ? -26.058 -17.274 17.272 1.00 90.88 110 GLY A O 1
ATOM 850 N N . LEU A 1 111 ? -24.563 -16.703 15.697 1.00 91.81 111 LEU A N 1
ATOM 851 C CA . LEU A 1 111 ? -24.229 -15.407 16.305 1.00 91.81 111 LEU A CA 1
ATOM 852 C C . LEU A 1 111 ? -25.439 -14.461 16.354 1.00 91.81 111 LEU A C 1
ATOM 854 O O . LEU A 1 111 ? -25.622 -13.742 17.340 1.00 91.81 111 LEU A O 1
ATOM 858 N N . LEU A 1 112 ? -26.282 -14.471 15.318 1.00 89.69 112 LEU A N 1
ATOM 859 C CA . LEU A 1 112 ? -27.507 -13.678 15.250 1.00 89.69 112 LEU A CA 1
ATOM 860 C C . LEU A 1 112 ? -28.524 -14.132 16.305 1.00 89.69 112 LEU A C 1
ATOM 862 O O . LEU A 1 112 ? -29.056 -13.287 17.023 1.00 89.69 112 LEU A O 1
ATOM 866 N N . LEU A 1 113 ? -28.775 -15.439 16.422 1.00 88.69 113 LEU A N 1
ATOM 867 C CA . LEU A 1 113 ? -29.707 -16.009 17.401 1.00 88.69 113 LEU A CA 1
ATOM 868 C C . LEU A 1 113 ? -29.306 -15.618 18.826 1.00 88.69 113 LEU A C 1
ATOM 870 O O . LEU A 1 113 ? -30.108 -15.052 19.570 1.00 88.69 113 LEU A O 1
ATOM 874 N N . VAL A 1 114 ? -28.024 -15.784 19.149 1.00 87.69 114 VAL A N 1
ATOM 875 C CA . VAL A 1 114 ? -27.451 -15.399 20.442 1.00 87.69 114 VAL A CA 1
ATOM 876 C C . VAL A 1 114 ? -27.539 -13.882 20.687 1.00 87.69 114 VAL A C 1
ATOM 878 O O . VAL A 1 114 ? -27.791 -13.427 21.805 1.00 87.69 114 VAL A O 1
ATOM 881 N N . ALA A 1 115 ? -27.368 -13.063 19.646 1.00 85.56 115 ALA A N 1
ATOM 882 C CA . ALA A 1 115 ? -27.514 -11.612 19.749 1.00 85.56 115 ALA A CA 1
ATOM 883 C C . ALA A 1 115 ? -28.976 -11.157 19.928 1.00 85.56 115 ALA A C 1
ATOM 885 O O . ALA A 1 115 ? -29.215 -10.090 20.506 1.00 85.56 115 ALA A O 1
ATOM 886 N N . ILE A 1 116 ? -29.949 -11.925 19.427 1.00 82.56 116 ILE A N 1
ATOM 887 C CA . ILE A 1 116 ? -31.386 -11.634 19.532 1.00 82.56 116 ILE A CA 1
ATOM 888 C C . ILE A 1 116 ? -31.922 -11.989 20.920 1.00 82.56 116 ILE A C 1
ATOM 890 O O . ILE A 1 116 ? -32.696 -11.209 21.475 1.00 82.56 116 ILE A O 1
ATOM 894 N N . GLU A 1 117 ? -31.469 -13.097 21.505 1.00 71.56 117 GLU A N 1
ATOM 895 C CA . GLU A 1 117 ? -31.919 -13.587 22.816 1.00 71.56 117 GLU A CA 1
ATOM 896 C C . GLU A 1 117 ? -31.682 -12.572 23.956 1.00 71.56 117 GLU A C 1
ATOM 898 O O . GLU A 1 117 ? -32.404 -12.542 24.948 1.00 71.56 117 GLU A O 1
ATOM 903 N N . GLY A 1 118 ? -30.727 -11.650 23.780 1.00 62.12 118 GLY A N 1
ATOM 904 C CA . GLY A 1 118 ? -30.429 -10.569 24.726 1.00 62.12 118 GLY A CA 1
ATOM 905 C C . GLY A 1 118 ? -31.149 -9.230 24.492 1.00 62.12 118 GLY A C 1
ATOM 906 O O . GLY A 1 118 ? -30.747 -8.233 25.102 1.00 62.12 118 GLY A O 1
ATOM 907 N N . ARG A 1 119 ? -32.137 -9.131 23.587 1.00 64.62 119 ARG A N 1
ATOM 908 C CA . ARG A 1 119 ? -32.796 -7.848 23.263 1.00 64.62 119 ARG A CA 1
ATOM 909 C C . ARG A 1 119 ? -33.935 -7.494 24.236 1.00 64.62 119 ARG A C 1
ATOM 911 O O . ARG A 1 119 ? -34.869 -8.273 24.393 1.00 64.62 119 ARG A O 1
ATOM 918 N N . PRO A 1 120 ? -33.976 -6.260 24.777 1.00 57.94 120 PRO A N 1
ATOM 919 C CA . PRO A 1 120 ? -35.233 -5.662 25.224 1.00 57.94 120 PRO A CA 1
ATOM 920 C C . PRO A 1 120 ? -36.194 -5.497 24.029 1.00 57.94 120 PRO A C 1
ATOM 922 O O . PRO A 1 120 ? -35.736 -5.237 22.913 1.00 57.94 120 PRO A O 1
ATOM 925 N N . ARG A 1 121 ? -37.513 -5.626 24.260 1.00 53.31 121 ARG A N 1
ATOM 926 C CA . ARG A 1 121 ? -38.587 -5.549 23.237 1.00 53.31 121 ARG A CA 1
ATOM 927 C C . ARG A 1 121 ? -38.374 -4.413 22.210 1.00 53.31 121 ARG A C 1
ATOM 929 O O . ARG A 1 121 ? -37.982 -3.309 22.599 1.00 53.31 121 ARG A O 1
ATOM 936 N N . PRO A 1 122 ? -38.663 -4.643 20.913 1.00 50.69 122 PRO A N 1
ATOM 937 C CA . PRO A 1 122 ? -38.371 -3.675 19.861 1.00 50.69 122 PRO A CA 1
ATOM 938 C C . PRO A 1 122 ? -39.216 -2.403 20.017 1.00 50.69 122 PRO A C 1
ATOM 940 O O . PRO A 1 122 ? -40.440 -2.460 20.095 1.00 50.69 122 PRO A O 1
ATOM 943 N N . ARG A 1 123 ? -38.562 -1.235 20.001 1.00 56.91 123 ARG A N 1
ATOM 944 C CA . ARG A 1 123 ? -39.216 0.030 19.630 1.00 56.91 123 ARG A CA 1
ATOM 945 C C . ARG A 1 123 ? -39.246 0.117 18.102 1.00 56.91 123 ARG A C 1
ATOM 947 O O . ARG A 1 123 ? -38.270 -0.254 17.454 1.00 56.91 123 ARG A O 1
ATOM 954 N N . GLY A 1 124 ? -40.361 0.580 17.534 1.00 54.97 124 GLY A N 1
ATOM 955 C CA . GLY A 1 124 ? -40.617 0.540 16.090 1.00 54.97 124 GLY A CA 1
ATOM 956 C C . GLY A 1 124 ? -39.509 1.172 15.234 1.00 54.97 124 GLY A C 1
ATOM 957 O O . GLY A 1 124 ? -39.027 2.268 15.523 1.00 54.97 124 GLY A O 1
ATOM 958 N N . THR A 1 125 ? -39.143 0.503 14.138 1.00 56.81 125 THR A N 1
ATOM 959 C CA . THR A 1 125 ? -38.001 0.826 13.259 1.00 56.81 125 THR A CA 1
ATOM 960 C C . THR A 1 125 ? -38.028 2.266 12.731 1.00 56.81 125 THR A C 1
ATOM 962 O O . THR A 1 125 ? -36.997 2.930 12.677 1.00 56.81 125 THR A O 1
ATOM 965 N N . ARG A 1 126 ? -39.221 2.797 12.421 1.00 56.50 126 ARG A N 1
ATOM 966 C CA . ARG A 1 126 ? -39.416 4.190 11.966 1.00 56.50 126 ARG A CA 1
ATOM 967 C C . ARG A 1 126 ? -39.151 5.233 13.059 1.00 56.50 126 ARG A C 1
ATOM 969 O O . ARG A 1 126 ? -38.661 6.317 12.755 1.00 56.50 126 ARG A O 1
ATOM 976 N N . SER A 1 127 ? -39.467 4.916 14.318 1.00 58.22 127 SER A N 1
ATOM 977 C CA . SER A 1 127 ? -39.174 5.782 15.469 1.00 58.22 127 SER A CA 1
ATOM 978 C C . SER A 1 127 ? -37.668 5.846 15.708 1.00 58.22 127 SER A C 1
ATOM 980 O O . SER A 1 127 ? -37.133 6.944 15.840 1.00 58.22 127 SER A O 1
ATOM 982 N N . VAL A 1 128 ? -36.983 4.700 15.640 1.00 61.41 128 VAL A N 1
ATOM 983 C CA . VAL A 1 128 ? -35.524 4.617 15.784 1.00 61.41 128 VAL A CA 1
ATOM 984 C C . VAL A 1 128 ? -34.824 5.439 14.703 1.00 61.41 128 VAL A C 1
ATOM 986 O O . VAL A 1 128 ? -34.048 6.321 15.057 1.00 61.41 128 VAL A O 1
ATOM 989 N N . LEU A 1 129 ? -35.169 5.245 13.423 1.00 61.34 129 LEU A N 1
ATOM 990 C CA . LEU A 1 129 ? -34.553 5.964 12.297 1.00 61.34 129 LEU A CA 1
ATOM 991 C C . LEU A 1 129 ? -34.723 7.489 12.407 1.00 61.34 129 LEU A C 1
ATOM 993 O O . LEU A 1 129 ? -33.765 8.241 12.234 1.00 61.34 129 LEU A O 1
ATOM 997 N N . ARG A 1 130 ? -35.926 7.959 12.769 1.00 60.44 130 ARG A N 1
ATOM 998 C CA . ARG A 1 130 ? -36.182 9.389 13.015 1.00 60.44 130 ARG A CA 1
ATOM 999 C C . ARG A 1 130 ? -35.385 9.925 14.201 1.00 60.44 130 ARG A C 1
ATOM 1001 O O . ARG A 1 130 ? -34.841 11.021 14.106 1.00 60.44 130 ARG A O 1
ATOM 1008 N N . THR A 1 131 ? -35.304 9.178 15.303 1.00 64.38 131 THR A N 1
ATOM 1009 C CA . THR A 1 131 ? -34.518 9.599 16.473 1.00 64.38 131 THR A CA 1
ATOM 1010 C C . THR A 1 131 ? -33.021 9.605 16.196 1.00 64.38 131 THR A C 1
ATOM 1012 O O . THR A 1 131 ? -32.345 10.522 16.641 1.00 64.38 131 THR A O 1
ATOM 1015 N N . THR A 1 132 ? -32.498 8.656 15.415 1.00 65.62 132 THR A N 1
ATOM 1016 C CA . THR A 1 132 ? -31.079 8.622 15.041 1.00 65.62 132 THR A CA 1
ATOM 1017 C C . THR A 1 132 ? -30.718 9.733 14.069 1.00 65.62 132 THR A C 1
ATOM 1019 O O . THR A 1 132 ? -29.671 10.339 14.240 1.00 65.62 132 THR A O 1
ATOM 1022 N N . VAL A 1 133 ? -31.578 10.052 13.094 1.00 66.56 133 VAL A N 1
ATOM 1023 C CA . VAL A 1 133 ? -31.338 11.168 12.162 1.00 66.56 133 VAL A CA 1
ATOM 1024 C C . VAL A 1 133 ? -31.389 12.511 12.892 1.00 66.56 133 VAL A C 1
ATOM 1026 O O . VAL A 1 133 ? -30.529 13.355 12.662 1.00 66.56 133 VAL A O 1
ATOM 1029 N N . ARG A 1 134 ? -32.350 12.705 13.808 1.00 64.56 134 ARG A N 1
ATOM 1030 C CA . ARG A 1 134 ? -32.406 13.913 14.651 1.00 64.56 134 ARG A CA 1
ATOM 1031 C C . ARG A 1 134 ? -31.187 14.015 15.562 1.00 64.56 134 ARG A C 1
ATOM 1033 O O . ARG A 1 134 ? -30.494 15.013 15.505 1.00 64.56 134 ARG A O 1
ATOM 1040 N N . ALA A 1 135 ? -30.851 12.947 16.283 1.00 67.31 135 ALA A N 1
ATOM 1041 C CA . ALA A 1 135 ? -29.670 12.926 17.139 1.00 67.31 135 ALA A CA 1
ATOM 1042 C C . ALA A 1 135 ? -28.364 13.137 16.357 1.00 67.31 135 ALA A C 1
ATOM 1044 O O . ALA A 1 135 ? -27.457 13.774 16.873 1.00 67.31 135 ALA A O 1
ATOM 1045 N N . ALA A 1 136 ? -28.254 12.630 15.124 1.00 69.12 136 ALA A N 1
ATOM 1046 C CA . ALA A 1 136 ? -27.099 12.873 14.261 1.00 69.12 136 ALA A CA 1
ATOM 1047 C C . ALA A 1 136 ? -27.032 14.333 13.791 1.00 69.12 136 ALA A C 1
ATOM 1049 O O . ALA A 1 136 ? -25.952 14.913 13.773 1.00 69.12 136 ALA A O 1
ATOM 1050 N N . ARG A 1 137 ? -28.179 14.936 13.456 1.00 67.88 137 ARG A N 1
ATOM 1051 C CA . ARG A 1 137 ? -28.275 16.354 13.088 1.00 67.88 137 ARG A CA 1
ATOM 1052 C C . ARG A 1 137 ? -27.931 17.269 14.263 1.00 67.88 137 ARG A C 1
ATOM 1054 O O . ARG A 1 137 ? -27.171 18.210 14.080 1.00 67.88 137 ARG A O 1
ATOM 1061 N N . ASP A 1 138 ? -28.441 16.966 15.450 1.00 70.06 138 ASP A N 1
ATOM 1062 C CA . ASP A 1 138 ? -28.172 17.727 16.676 1.00 70.06 138 ASP A CA 1
ATOM 1063 C C . ASP A 1 138 ? -26.716 17.548 17.145 1.00 70.06 138 ASP A C 1
ATOM 1065 O O . ASP A 1 138 ? -26.160 18.401 17.829 1.00 70.06 138 ASP A O 1
ATOM 1069 N N . ALA A 1 139 ? -26.080 16.442 16.748 1.00 73.38 139 ALA A N 1
ATOM 1070 C CA . ALA A 1 139 ? -24.682 16.129 17.021 1.00 73.38 139 ALA A CA 1
ATOM 1071 C C . ALA A 1 139 ? -23.697 16.644 15.958 1.00 73.38 139 ALA A C 1
ATOM 1073 O O . ALA A 1 139 ? -22.493 16.421 16.126 1.00 73.38 139 ALA A O 1
ATOM 1074 N N . ALA A 1 140 ? -24.188 17.271 14.882 1.00 82.06 140 ALA A N 1
ATOM 1075 C CA . ALA A 1 140 ? -23.360 17.743 13.781 1.00 82.06 140 ALA A CA 1
ATOM 1076 C C . ALA A 1 140 ? -22.396 18.830 14.265 1.00 82.06 140 ALA A C 1
ATOM 1078 O O . ALA A 1 140 ? -22.799 19.803 14.903 1.00 82.06 140 ALA A O 1
ATOM 1079 N N . HIS A 1 141 ? -21.115 18.672 13.943 1.00 89.31 141 HIS A N 1
ATOM 1080 C CA . HIS A 1 141 ? -20.077 19.613 14.336 1.00 89.31 141 HIS A CA 1
ATOM 1081 C C . HIS A 1 141 ? -19.275 20.071 13.109 1.00 89.31 141 HIS A C 1
ATOM 1083 O O . HIS A 1 141 ? -19.070 19.281 12.187 1.00 89.31 141 HIS A O 1
ATOM 1089 N N . PRO A 1 142 ? -18.724 21.302 13.091 1.00 92.94 142 PRO A N 1
ATOM 1090 C CA . PRO A 1 142 ? -17.848 21.758 12.004 1.00 92.94 142 PRO A CA 1
ATOM 1091 C C . PRO A 1 142 ? -16.659 20.826 11.722 1.00 92.94 142 PRO A C 1
ATOM 1093 O O . PRO A 1 142 ? -16.174 20.750 10.598 1.00 92.94 142 PRO A O 1
ATOM 1096 N N . ALA A 1 143 ? -16.219 20.077 12.736 1.00 93.75 143 ALA A N 1
ATOM 1097 C CA . ALA A 1 143 ? -15.178 19.061 12.600 1.00 93.75 143 ALA A CA 1
ATOM 1098 C C . ALA A 1 143 ? -15.570 17.928 11.634 1.00 93.75 143 ALA A C 1
ATOM 1100 O O . ALA A 1 143 ? -14.713 17.455 10.897 1.00 93.75 143 ALA A O 1
ATOM 1101 N N . ASP A 1 144 ? -16.846 17.523 11.594 1.00 95.06 144 ASP A N 1
ATOM 1102 C CA . ASP A 1 144 ? -17.323 16.484 10.673 1.00 95.06 144 ASP A CA 1
ATOM 1103 C C . ASP A 1 144 ? -17.229 16.958 9.218 1.00 95.06 144 ASP A C 1
ATOM 1105 O O . ASP A 1 144 ? -16.747 16.230 8.351 1.00 95.06 144 ASP A O 1
ATOM 1109 N N . ALA A 1 145 ? -17.633 18.208 8.963 1.00 94.62 145 ALA A N 1
ATOM 1110 C CA . ALA A 1 145 ? -17.524 18.828 7.646 1.00 94.62 145 ALA A CA 1
ATOM 1111 C C . ALA A 1 145 ? -16.058 19.001 7.222 1.00 94.62 145 ALA A C 1
ATOM 1113 O O . ALA A 1 145 ? -15.720 18.713 6.075 1.00 94.62 145 ALA A O 1
ATOM 1114 N N . LEU A 1 146 ? -15.180 19.409 8.147 1.00 95.62 146 LEU A N 1
ATOM 1115 C CA . LEU A 1 146 ? -13.750 19.534 7.867 1.00 95.62 146 LEU A CA 1
ATOM 1116 C C . LEU A 1 146 ? -13.121 18.180 7.521 1.00 95.62 146 LEU A C 1
ATOM 1118 O O . LEU A 1 146 ? -12.407 18.088 6.530 1.00 95.62 146 LEU A O 1
ATOM 1122 N N . VAL A 1 147 ? -13.390 17.128 8.302 1.00 97.62 147 VAL A N 1
ATOM 1123 C CA . VAL A 1 147 ? -12.854 15.787 8.018 1.00 97.62 147 VAL A CA 1
ATOM 1124 C C . VAL A 1 147 ? -13.377 15.272 6.681 1.00 97.62 147 VAL A C 1
ATOM 1126 O O . VAL A 1 147 ? -12.588 14.768 5.888 1.00 97.62 147 VAL A O 1
ATOM 1129 N N . ALA A 1 148 ? -14.668 15.444 6.386 1.00 97.44 148 ALA A N 1
ATOM 1130 C CA . ALA A 1 148 ? -15.224 15.070 5.089 1.00 97.44 148 ALA A CA 1
ATOM 1131 C C . ALA A 1 148 ? -14.538 15.818 3.932 1.00 97.44 148 ALA A C 1
ATOM 1133 O O . ALA A 1 148 ? -14.139 15.188 2.956 1.00 97.44 148 ALA A O 1
ATOM 1134 N N . ALA A 1 149 ? -14.337 17.133 4.061 1.00 97.38 149 ALA A N 1
ATOM 1135 C CA . ALA A 1 149 ? -13.636 17.934 3.060 1.00 97.38 149 ALA A CA 1
ATOM 1136 C C . ALA A 1 149 ? -12.178 17.484 2.877 1.00 97.38 149 ALA A C 1
ATOM 1138 O O . ALA A 1 149 ? -11.726 17.335 1.746 1.00 97.38 149 ALA A O 1
ATOM 1139 N N . ILE A 1 150 ? -11.465 17.203 3.973 1.00 97.50 150 ILE A N 1
ATOM 1140 C CA . ILE A 1 150 ? -10.093 16.682 3.942 1.00 97.50 150 ILE A CA 1
ATOM 1141 C C . ILE A 1 150 ? -10.047 15.323 3.237 1.00 97.50 150 ILE A C 1
ATOM 1143 O O . ILE A 1 150 ? -9.199 15.127 2.376 1.00 97.50 150 ILE A O 1
ATOM 1147 N N . LEU A 1 151 ? -10.952 14.394 3.562 1.00 98.25 151 LEU A N 1
ATOM 1148 C CA . LEU A 1 151 ? -10.986 13.072 2.933 1.00 98.25 151 LEU A CA 1
ATOM 1149 C C . LEU A 1 151 ? -11.299 13.153 1.433 1.00 98.25 151 LEU A C 1
ATOM 1151 O O . LEU A 1 151 ? -10.663 12.453 0.651 1.00 98.25 151 LEU A O 1
ATOM 1155 N N . LEU A 1 152 ? -12.242 14.011 1.031 1.00 97.81 152 LEU A N 1
ATOM 1156 C CA . LEU A 1 152 ? -12.601 14.216 -0.375 1.00 97.81 152 LEU A CA 1
ATOM 1157 C C . LEU A 1 152 ? -11.477 14.892 -1.165 1.00 97.81 152 LEU A C 1
ATOM 1159 O O . LEU A 1 152 ? -11.169 14.458 -2.270 1.00 97.81 152 LEU A O 1
ATOM 1163 N N . ALA A 1 153 ? -10.834 15.915 -0.596 1.00 97.19 153 ALA A N 1
ATOM 1164 C CA . ALA A 1 153 ? -9.670 16.541 -1.213 1.00 97.19 153 ALA A CA 1
ATOM 1165 C C . ALA A 1 153 ? -8.519 15.532 -1.332 1.00 97.19 153 ALA A C 1
ATOM 1167 O O . ALA A 1 153 ? -7.934 15.368 -2.399 1.00 97.19 153 ALA A O 1
ATOM 1168 N N . TRP A 1 154 ? -8.232 14.791 -0.259 1.00 97.12 154 TRP A N 1
ATOM 1169 C CA . TRP A 1 154 ? -7.151 13.811 -0.246 1.00 97.12 154 TRP A CA 1
ATOM 1170 C C . TRP A 1 154 ? -7.396 12.636 -1.191 1.00 97.12 154 TRP A C 1
ATOM 1172 O O . TRP A 1 154 ? -6.455 12.141 -1.795 1.00 97.12 154 TRP A O 1
ATOM 1182 N N . TRP A 1 155 ? -8.646 12.212 -1.378 1.00 97.25 155 TRP A N 1
ATOM 1183 C CA . TRP A 1 155 ? -9.000 11.177 -2.353 1.00 97.25 155 TRP A CA 1
ATOM 1184 C C . TRP A 1 155 ? -8.495 11.502 -3.765 1.00 97.25 155 TRP A C 1
ATOM 1186 O O . TRP A 1 155 ? -8.021 10.605 -4.459 1.00 97.25 155 TRP A O 1
ATOM 1196 N N . VAL A 1 156 ? -8.505 12.783 -4.143 1.00 96.62 156 VAL A N 1
ATOM 1197 C CA . VAL A 1 156 ? -7.997 13.259 -5.438 1.00 96.62 156 VAL A CA 1
ATOM 1198 C C . VAL A 1 156 ? -6.491 13.544 -5.398 1.00 96.62 156 VAL A C 1
ATOM 1200 O O . VAL A 1 156 ? -5.779 13.167 -6.324 1.00 96.62 156 VAL A O 1
ATOM 1203 N N . LEU A 1 157 ? -5.999 14.183 -4.330 1.00 95.06 157 LEU A N 1
ATOM 1204 C CA . LEU A 1 157 ? -4.613 14.672 -4.224 1.00 95.06 157 LEU A CA 1
ATOM 1205 C C . LEU A 1 157 ? -3.586 13.601 -3.820 1.00 95.06 157 LEU A C 1
ATOM 1207 O O . LEU A 1 157 ? -2.389 13.790 -4.008 1.00 95.06 157 LEU A O 1
ATOM 1211 N N . SER A 1 158 ? -4.029 12.520 -3.179 1.00 91.62 158 SER A N 1
ATOM 1212 C CA . SER A 1 158 ? -3.139 11.558 -2.517 1.00 91.62 158 SER A CA 1
ATOM 1213 C C . SER A 1 158 ? -2.161 10.861 -3.480 1.00 91.62 158 SER A C 1
ATOM 1215 O O . SER A 1 158 ? -2.614 10.235 -4.445 1.00 91.62 158 SER A O 1
ATOM 1217 N N . PRO A 1 159 ? -0.847 10.850 -3.172 1.00 88.69 159 PRO A N 1
ATOM 1218 C CA . PRO A 1 159 ? 0.146 10.075 -3.918 1.00 88.69 159 PRO A CA 1
ATOM 1219 C C . PRO A 1 159 ? -0.159 8.572 -3.938 1.00 88.69 159 PRO A C 1
ATOM 1221 O O . PRO A 1 159 ? -0.907 8.068 -3.089 1.00 88.69 159 PRO A O 1
ATOM 1224 N N . ALA A 1 160 ? 0.418 7.833 -4.888 1.00 88.75 160 ALA A N 1
ATOM 1225 C CA . ALA A 1 160 ? 0.298 6.378 -4.915 1.00 88.75 160 ALA A CA 1
ATOM 1226 C C . ALA A 1 160 ? 1.071 5.759 -3.743 1.00 88.75 160 ALA A C 1
ATOM 1228 O O . ALA A 1 160 ? 2.177 6.180 -3.408 1.00 88.75 160 ALA A O 1
ATOM 1229 N N . PHE A 1 161 ? 0.503 4.739 -3.101 1.00 87.62 161 PHE A N 1
ATOM 1230 C CA . PHE A 1 161 ? 1.295 3.925 -2.186 1.00 87.62 161 PHE A CA 1
ATOM 1231 C C . PHE A 1 161 ? 2.127 2.937 -3.010 1.00 87.62 161 PHE A C 1
ATOM 1233 O O . PHE A 1 161 ? 1.616 2.417 -4.004 1.00 87.62 161 PHE A O 1
ATOM 1240 N N . PRO A 1 162 ? 3.351 2.586 -2.569 1.00 78.94 162 PRO A N 1
ATOM 1241 C CA . PRO A 1 162 ? 4.189 1.606 -3.265 1.00 78.94 162 PRO A CA 1
ATOM 1242 C C . PRO A 1 162 ? 3.480 0.279 -3.589 1.00 78.94 162 PRO A C 1
ATOM 1244 O O . PRO A 1 162 ? 3.778 -0.345 -4.605 1.00 78.94 162 PRO A O 1
ATOM 1247 N N . ASP A 1 163 ? 2.506 -0.123 -2.761 1.00 88.38 163 ASP A N 1
ATOM 1248 C CA . ASP A 1 163 ? 1.760 -1.378 -2.908 1.00 88.38 163 ASP A CA 1
ATOM 1249 C C . ASP A 1 163 ? 0.439 -1.251 -3.684 1.00 88.38 163 ASP A C 1
ATOM 1251 O O . ASP A 1 163 ? -0.198 -2.268 -3.956 1.00 88.38 163 ASP A O 1
ATOM 1255 N N . ASP A 1 164 ? 0.025 -0.049 -4.101 1.00 93.19 164 ASP A N 1
ATOM 1256 C CA . ASP A 1 164 ? -1.201 0.097 -4.899 1.00 93.19 164 ASP A CA 1
ATOM 1257 C C . ASP A 1 164 ? -1.065 -0.632 -6.242 1.00 93.19 164 ASP A C 1
ATOM 1259 O O . ASP A 1 164 ? -1.955 -1.389 -6.629 1.00 93.19 164 ASP A O 1
ATOM 1263 N N . GLY A 1 165 ? 0.084 -0.503 -6.913 1.00 92.31 165 GLY A N 1
ATOM 1264 C CA . GLY A 1 165 ? 0.328 -1.212 -8.168 1.00 92.31 165 GLY A CA 1
ATOM 1265 C C . GLY A 1 165 ? 0.507 -2.723 -8.008 1.00 92.31 165 GLY A C 1
ATOM 1266 O O . GLY A 1 165 ? 0.181 -3.471 -8.933 1.00 92.31 165 GLY A O 1
ATOM 1267 N N . TRP A 1 166 ? 0.948 -3.200 -6.836 1.00 91.88 166 TRP A N 1
ATOM 1268 C CA . TRP A 1 166 ? 0.948 -4.633 -6.515 1.00 91.88 166 TRP A CA 1
ATOM 1269 C C . TRP A 1 166 ? -0.477 -5.190 -6.496 1.00 91.88 166 TRP A C 1
ATOM 1271 O O . TRP A 1 166 ? -0.736 -6.214 -7.128 1.00 91.88 166 TRP A O 1
ATOM 1281 N N . VAL A 1 167 ? -1.399 -4.502 -5.813 1.00 94.06 167 VAL A N 1
ATOM 1282 C CA . VAL A 1 167 ? -2.815 -4.896 -5.759 1.00 94.06 167 VAL A CA 1
ATOM 1283 C C . VAL A 1 167 ? -3.444 -4.794 -7.149 1.00 94.06 167 VAL A C 1
ATOM 1285 O O . VAL A 1 167 ? -4.016 -5.772 -7.614 1.00 94.06 167 VAL A O 1
ATOM 1288 N N . MET A 1 168 ? -3.268 -3.678 -7.867 1.00 93.81 168 MET A N 1
ATOM 1289 C CA . MET A 1 168 ? -3.826 -3.511 -9.221 1.00 93.81 168 MET A CA 1
ATOM 1290 C C . MET A 1 168 ? -3.390 -4.627 -10.174 1.00 93.81 168 MET A C 1
ATOM 1292 O O . MET A 1 168 ? -4.222 -5.195 -10.876 1.00 93.81 168 MET A O 1
ATOM 1296 N N . THR A 1 169 ? -2.100 -4.973 -10.169 1.00 92.94 169 THR A N 1
ATOM 1297 C CA . THR A 1 169 ? -1.564 -6.030 -11.039 1.00 92.94 169 THR A CA 1
ATOM 1298 C C . THR A 1 169 ? -2.104 -7.401 -10.651 1.00 92.94 169 THR A C 1
ATOM 1300 O O . THR A 1 169 ? -2.511 -8.172 -11.513 1.00 92.94 169 THR A O 1
ATOM 1303 N N . ARG A 1 170 ? -2.135 -7.717 -9.351 1.00 93.12 170 ARG A N 1
ATOM 1304 C CA . ARG A 1 170 ? -2.695 -8.983 -8.858 1.00 93.12 170 ARG A CA 1
ATOM 1305 C C . ARG A 1 170 ? -4.141 -9.160 -9.309 1.00 93.12 170 ARG A C 1
ATOM 1307 O O . ARG A 1 170 ? -4.534 -10.256 -9.695 1.00 93.12 170 ARG A O 1
ATOM 1314 N N . GLN A 1 171 ? -4.910 -8.079 -9.255 1.00 93.75 171 GLN A N 1
ATOM 1315 C CA . GLN A 1 171 ? -6.310 -8.074 -9.640 1.00 93.75 171 GLN A CA 1
ATOM 1316 C C . GLN A 1 171 ? -6.501 -8.237 -11.148 1.00 93.75 171 GLN A C 1
ATOM 1318 O O . GLN A 1 171 ? -7.300 -9.071 -11.572 1.00 93.75 171 GLN A O 1
ATOM 1323 N N . SER A 1 172 ? -5.741 -7.499 -11.960 1.00 91.25 172 SER A N 1
ATOM 1324 C CA . SER A 1 172 ? -5.844 -7.576 -13.421 1.00 91.25 172 SER A CA 1
ATOM 1325 C C . SER A 1 172 ? -5.324 -8.898 -13.988 1.00 91.25 172 SER A C 1
ATOM 1327 O O . SER A 1 172 ? -5.829 -9.366 -15.005 1.00 91.25 172 SER A O 1
ATOM 1329 N N . MET A 1 173 ? -4.355 -9.532 -13.322 1.00 92.31 173 MET A N 1
ATOM 1330 C CA . MET A 1 173 ? -3.750 -10.798 -13.753 1.00 92.31 173 MET A CA 1
ATOM 1331 C C . MET A 1 173 ? -4.416 -12.042 -13.146 1.00 92.31 173 MET A C 1
ATOM 1333 O O . MET A 1 173 ? -3.915 -13.150 -13.348 1.00 92.31 173 MET A O 1
ATOM 1337 N N . PHE A 1 174 ? -5.539 -11.892 -12.430 1.00 92.00 174 PHE A N 1
ATOM 1338 C CA . PHE A 1 174 ? -6.254 -13.004 -11.791 1.00 92.00 174 PHE A CA 1
ATOM 1339 C C . PHE A 1 174 ? -6.605 -14.123 -12.783 1.00 92.00 174 PHE A C 1
ATOM 1341 O O . PHE A 1 174 ? -6.328 -15.291 -12.509 1.00 92.00 174 PHE A O 1
ATOM 1348 N N . GLU A 1 175 ? -7.173 -13.771 -13.944 1.00 89.50 175 GLU A N 1
ATOM 1349 C CA . GLU A 1 175 ? -7.609 -14.748 -14.951 1.00 89.50 175 GLU A CA 1
ATOM 1350 C C . GLU A 1 175 ? -6.439 -15.531 -15.542 1.00 89.50 175 GLU A C 1
ATOM 1352 O O . GLU A 1 175 ? -6.519 -16.752 -15.653 1.00 89.50 175 GLU A O 1
ATOM 1357 N N . SER A 1 176 ? -5.338 -14.852 -15.886 1.00 90.06 176 SER A N 1
ATOM 1358 C CA . SER A 1 176 ? -4.161 -15.541 -16.418 1.00 90.06 176 SER A CA 1
ATOM 1359 C C . SER A 1 176 ? -3.509 -16.415 -15.351 1.00 90.06 176 SER A C 1
ATOM 1361 O O . SER A 1 176 ? -3.247 -17.587 -15.610 1.00 90.06 176 SER A O 1
ATOM 1363 N N . ALA A 1 177 ? -3.294 -15.869 -14.146 1.00 89.81 177 ALA A N 1
ATOM 1364 C CA . ALA A 1 177 ? -2.574 -16.555 -13.072 1.00 89.81 177 ALA A CA 1
ATOM 1365 C C . ALA A 1 177 ? -3.386 -17.698 -12.444 1.00 89.81 177 ALA A C 1
ATOM 1367 O O . ALA A 1 177 ? -2.828 -18.544 -11.746 1.00 89.81 177 ALA A O 1
ATOM 1368 N N . GLY A 1 178 ? -4.702 -17.723 -12.673 1.00 88.12 178 GLY A N 1
ATOM 1369 C CA . GLY A 1 178 ? -5.619 -18.673 -12.056 1.00 88.12 178 GLY A CA 1
ATOM 1370 C C . GLY A 1 178 ? -5.847 -18.407 -10.566 1.00 88.12 178 GLY A C 1
ATOM 1371 O O . GLY A 1 178 ? -6.224 -19.324 -9.843 1.00 88.12 178 GLY A O 1
ATOM 1372 N N . GLY A 1 179 ? -5.595 -17.190 -10.076 1.00 89.88 179 GLY A N 1
ATOM 1373 C CA . GLY A 1 179 ? -5.715 -16.831 -8.663 1.00 89.88 179 GLY A CA 1
ATOM 1374 C C . GLY A 1 179 ? -5.093 -15.476 -8.317 1.00 89.88 179 GLY A C 1
ATOM 1375 O O . GLY A 1 179 ? -4.438 -14.834 -9.140 1.00 89.88 179 GLY A O 1
ATOM 1376 N N . PHE A 1 180 ? -5.301 -15.028 -7.075 1.00 92.38 180 PHE A N 1
ATOM 1377 C CA . PHE A 1 180 ? -4.702 -13.801 -6.541 1.00 92.38 180 PHE A CA 1
ATOM 1378 C C . PHE A 1 180 ? -3.223 -14.031 -6.198 1.00 92.38 180 PHE A C 1
ATOM 1380 O O . PHE A 1 180 ? -2.861 -14.282 -5.045 1.00 92.38 180 PHE A O 1
ATOM 1387 N N . SER A 1 181 ? -2.378 -13.961 -7.225 1.00 90.44 181 SER A N 1
ATOM 1388 C CA . SER A 1 181 ? -0.956 -14.296 -7.154 1.00 90.44 181 SER A CA 1
ATOM 1389 C C . SER A 1 181 ? -0.067 -13.171 -6.610 1.00 90.44 181 SER A C 1
ATOM 1391 O O . SER A 1 181 ? -0.319 -11.971 -6.759 1.00 90.44 181 SER A O 1
ATOM 1393 N N . ASN A 1 182 ? 1.056 -13.565 -6.019 1.00 90.31 182 ASN A N 1
ATOM 1394 C CA . ASN A 1 182 ? 2.232 -12.723 -5.835 1.00 90.31 182 ASN A CA 1
ATOM 1395 C C . ASN A 1 182 ? 2.935 -12.520 -7.186 1.00 90.31 182 ASN A C 1
ATOM 1397 O O . ASN A 1 182 ? 4.030 -13.006 -7.413 1.00 90.31 182 ASN A O 1
ATOM 1401 N N . TYR A 1 183 ? 2.293 -11.824 -8.120 1.00 91.62 183 TYR A N 1
ATOM 1402 C CA . TYR A 1 183 ? 2.705 -11.780 -9.527 1.00 91.62 183 TYR A CA 1
ATOM 1403 C C . TYR A 1 183 ? 4.188 -11.413 -9.770 1.00 91.62 183 TYR A C 1
ATOM 1405 O O . TYR A 1 183 ? 4.826 -11.986 -10.650 1.00 91.62 183 TYR A O 1
ATOM 1413 N N . TYR A 1 184 ? 4.768 -10.501 -8.979 1.00 89.75 184 TYR A N 1
ATOM 1414 C CA . TYR A 1 184 ? 6.161 -10.064 -9.156 1.00 89.75 184 TYR A CA 1
ATOM 1415 C C . TYR A 1 184 ? 7.198 -10.831 -8.312 1.00 89.75 184 TYR A C 1
ATOM 1417 O O . TYR A 1 184 ? 8.387 -10.692 -8.582 1.00 89.75 184 TYR A O 1
ATOM 1425 N N . ASN A 1 185 ? 6.806 -11.613 -7.297 1.00 88.00 185 ASN A N 1
ATOM 1426 C CA . ASN A 1 185 ? 7.745 -12.277 -6.373 1.00 88.00 185 ASN A CA 1
ATOM 1427 C C . ASN A 1 185 ? 7.224 -13.638 -5.871 1.00 88.00 185 ASN A C 1
ATOM 1429 O O . ASN A 1 185 ? 6.193 -14.119 -6.322 1.00 88.00 185 ASN A O 1
ATOM 1433 N N . SER A 1 186 ? 7.933 -14.295 -4.945 1.00 87.25 186 SER A N 1
ATOM 1434 C CA . SER A 1 186 ? 7.469 -15.540 -4.300 1.00 87.25 186 SER A CA 1
ATOM 1435 C C . SER A 1 186 ? 6.979 -16.613 -5.292 1.00 87.25 186 SER A C 1
ATOM 1437 O O . SER A 1 186 ? 5.994 -17.296 -5.041 1.00 87.25 186 SER A O 1
ATOM 1439 N N . LEU A 1 187 ? 7.626 -16.719 -6.452 1.00 86.12 187 LEU A N 1
ATOM 1440 C CA . LEU A 1 187 ? 7.337 -17.644 -7.550 1.00 86.12 187 LEU A CA 1
ATOM 1441 C C . LEU A 1 187 ? 5.908 -17.548 -8.114 1.00 86.12 187 LEU A C 1
ATOM 1443 O O . LEU A 1 187 ? 5.438 -18.483 -8.756 1.00 86.12 187 LEU A O 1
ATOM 1447 N N . GLY A 1 188 ? 5.204 -16.430 -7.901 1.00 88.75 188 GLY A N 1
ATOM 1448 C CA . GLY A 1 188 ? 3.829 -16.269 -8.378 1.00 88.75 188 GLY A CA 1
ATOM 1449 C C . GLY A 1 188 ? 2.799 -17.043 -7.553 1.00 88.75 188 GLY A C 1
ATOM 1450 O O . GLY A 1 188 ? 1.690 -17.274 -8.027 1.00 88.75 188 GLY A O 1
ATOM 1451 N N . THR A 1 189 ? 3.133 -17.452 -6.324 1.00 89.81 189 THR A N 1
ATOM 1452 C CA . THR A 1 189 ? 2.204 -18.171 -5.434 1.00 89.81 189 THR A CA 1
ATOM 1453 C C . THR A 1 189 ? 0.958 -17.354 -5.125 1.00 89.81 189 THR A C 1
ATOM 1455 O O . THR A 1 189 ? 1.059 -16.136 -4.958 1.00 89.81 189 THR A O 1
ATOM 1458 N N . ASN A 1 190 ? -0.185 -18.003 -4.906 1.00 89.44 190 ASN A N 1
ATOM 1459 C CA . ASN A 1 190 ? -1.366 -17.312 -4.392 1.00 89.44 190 ASN A CA 1
ATOM 1460 C C . ASN A 1 190 ? -1.151 -16.763 -2.981 1.00 89.44 190 ASN A C 1
ATOM 1462 O O . ASN A 1 190 ? -0.391 -17.308 -2.177 1.00 89.44 190 ASN A O 1
ATOM 1466 N N . LEU A 1 191 ? -1.857 -15.677 -2.667 1.00 88.25 191 LEU A N 1
ATOM 1467 C CA . LEU A 1 191 ? -1.907 -15.171 -1.307 1.00 88.25 191 LEU A CA 1
ATOM 1468 C C . LEU A 1 191 ? -2.626 -16.175 -0.393 1.00 88.25 191 LEU A C 1
ATOM 1470 O O . LEU A 1 191 ? -3.793 -16.493 -0.623 1.00 88.25 191 LEU A O 1
ATOM 1474 N N . PRO A 1 192 ? -1.991 -16.623 0.706 1.00 86.06 192 PRO A N 1
ATOM 1475 C CA . PRO A 1 192 ? -2.619 -17.547 1.639 1.00 86.06 192 PRO A CA 1
ATOM 1476 C C . PRO A 1 192 ? -3.686 -16.848 2.481 1.00 86.06 192 PRO A C 1
ATOM 1478 O O . PRO A 1 192 ? -4.443 -17.509 3.168 1.00 86.06 192 PRO A O 1
ATOM 1481 N N . LEU A 1 193 ? -3.726 -15.520 2.514 1.00 86.44 193 LEU A N 1
ATOM 1482 C CA . LEU A 1 193 ? -4.704 -14.708 3.237 1.00 86.44 193 LEU A CA 1
ATOM 1483 C C . LEU A 1 193 ? -5.419 -13.797 2.235 1.00 86.44 193 LEU A C 1
ATOM 1485 O O . LEU A 1 193 ? -5.091 -13.800 1.056 1.00 86.44 193 LEU A O 1
ATOM 1489 N N . SER A 1 194 ? -6.364 -12.991 2.707 1.00 90.94 194 SER A N 1
ATOM 1490 C CA . SER A 1 194 ? -7.036 -11.909 1.975 1.00 90.94 194 SER A CA 1
ATOM 1491 C C . SER A 1 194 ? -8.026 -12.303 0.879 1.00 90.94 194 SER A C 1
ATOM 1493 O O . SER A 1 194 ? -8.700 -11.414 0.383 1.00 90.94 194 SER A O 1
ATOM 1495 N N . TYR A 1 195 ? -8.221 -13.588 0.559 1.00 91.00 195 TYR A N 1
ATOM 1496 C CA . TYR A 1 195 ? -9.067 -14.014 -0.572 1.00 91.00 195 TYR A CA 1
ATOM 1497 C C . TYR A 1 195 ? -10.446 -13.330 -0.633 1.00 91.00 195 TYR A C 1
ATOM 1499 O O . TYR A 1 195 ? -10.847 -12.833 -1.682 1.00 91.00 195 TYR A O 1
ATOM 1507 N N . TRP A 1 196 ? -11.164 -13.249 0.495 1.00 91.50 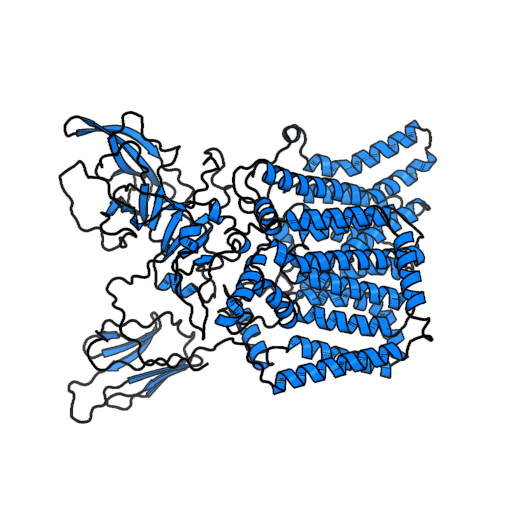196 TRP A N 1
ATOM 1508 C CA . TRP A 1 196 ? -12.470 -12.577 0.550 1.00 91.50 196 TRP A CA 1
ATOM 1509 C C . TRP A 1 196 ? -12.387 -11.071 0.242 1.00 91.50 196 TRP A C 1
ATOM 1511 O O . TRP A 1 196 ? -13.303 -10.510 -0.355 1.00 91.50 196 TRP A O 1
ATOM 1521 N N . LEU A 1 197 ? -11.301 -10.420 0.667 1.00 92.81 197 LEU A N 1
ATOM 1522 C CA . LEU A 1 197 ? -11.061 -8.995 0.473 1.00 92.81 197 LEU A CA 1
ATOM 1523 C C . LEU A 1 197 ? -10.614 -8.710 -0.962 1.00 92.81 197 LEU A C 1
ATOM 1525 O O . LEU A 1 197 ? -11.112 -7.772 -1.577 1.00 92.81 197 LEU A O 1
ATOM 1529 N N . GLU A 1 198 ? -9.729 -9.541 -1.506 1.00 93.31 198 GLU A N 1
ATOM 1530 C CA . GLU A 1 198 ? -9.272 -9.441 -2.893 1.00 93.31 198 GLU A CA 1
ATOM 1531 C C . GLU A 1 198 ? -10.463 -9.582 -3.856 1.00 93.31 198 GLU A C 1
ATOM 1533 O O . GLU A 1 198 ? -10.584 -8.796 -4.788 1.00 93.31 198 GLU A O 1
ATOM 1538 N N . TRP A 1 199 ? -11.426 -10.471 -3.581 1.00 91.00 199 TRP A N 1
ATOM 1539 C CA . TRP A 1 199 ? -12.675 -10.544 -4.358 1.00 91.00 199 TRP A CA 1
ATOM 1540 C C . TRP A 1 199 ? -13.514 -9.265 -4.310 1.00 91.00 199 TRP A C 1
ATOM 1542 O O . TRP A 1 199 ? -14.120 -8.891 -5.314 1.00 91.00 199 TRP A O 1
ATOM 1552 N N . ALA A 1 200 ? -13.549 -8.574 -3.167 1.00 87.88 200 ALA A N 1
ATOM 1553 C CA . ALA A 1 200 ? -14.254 -7.299 -3.061 1.00 87.88 200 ALA A CA 1
ATOM 1554 C C . ALA A 1 200 ? -13.596 -6.206 -3.927 1.00 87.88 200 ALA A C 1
ATOM 1556 O O . ALA A 1 200 ? -14.286 -5.318 -4.425 1.00 87.88 200 ALA A O 1
ATOM 1557 N N . GLN A 1 201 ? -12.277 -6.278 -4.127 1.00 91.06 201 GLN A N 1
ATOM 1558 C CA . GLN A 1 201 ? -11.513 -5.354 -4.972 1.00 91.06 201 GLN A CA 1
ATOM 1559 C C . GLN A 1 201 ? -11.556 -5.737 -6.457 1.00 91.06 201 GLN A C 1
ATOM 1561 O O . GLN A 1 201 ? -11.545 -4.855 -7.320 1.00 91.06 201 GLN A O 1
ATOM 1566 N N . HIS A 1 202 ? -11.655 -7.034 -6.751 1.00 91.88 202 HIS A N 1
ATOM 1567 C CA . HIS A 1 202 ? -11.660 -7.584 -8.104 1.00 91.88 202 HIS A CA 1
ATOM 1568 C C . HIS A 1 202 ? -12.774 -7.006 -8.976 1.00 91.88 202 HIS A C 1
ATOM 1570 O O . HIS A 1 202 ? -12.535 -6.542 -10.087 1.00 91.88 202 HIS A O 1
ATOM 1576 N N . TRP A 1 203 ? -13.995 -6.942 -8.441 1.00 86.06 203 TRP A N 1
ATOM 1577 C CA . TRP A 1 203 ? -15.142 -6.422 -9.189 1.00 86.06 203 TRP A CA 1
ATOM 1578 C C . TRP A 1 203 ? -14.951 -4.962 -9.636 1.00 86.06 203 TRP A C 1
ATOM 1580 O O . TRP A 1 203 ? -15.336 -4.586 -10.740 1.00 86.06 203 TRP A O 1
ATOM 1590 N N . LEU A 1 204 ? -14.307 -4.140 -8.801 1.00 86.62 204 LEU A N 1
ATOM 1591 C CA . LEU A 1 204 ? -14.056 -2.736 -9.120 1.00 86.62 204 LEU A CA 1
ATOM 1592 C C . LEU A 1 204 ? -12.917 -2.574 -10.139 1.00 86.62 204 LEU A C 1
ATOM 1594 O O . LEU A 1 204 ? -13.019 -1.750 -11.046 1.00 86.62 204 LEU A O 1
ATOM 1598 N N . THR A 1 205 ? -11.869 -3.392 -10.033 1.00 87.50 205 THR A N 1
ATOM 1599 C CA . THR A 1 205 ? -10.727 -3.395 -10.969 1.00 87.50 205 THR A CA 1
ATOM 1600 C C . THR A 1 205 ? -11.081 -3.928 -12.352 1.00 87.50 205 THR A C 1
ATOM 1602 O O . THR A 1 205 ? -10.495 -3.479 -13.332 1.00 87.50 205 THR A O 1
ATOM 1605 N N . GLN A 1 206 ? -12.088 -4.797 -12.470 1.00 87.38 206 GLN A N 1
ATOM 1606 C CA . GLN A 1 206 ? -12.648 -5.179 -13.771 1.00 87.38 206 GLN A CA 1
ATOM 1607 C C . GLN A 1 206 ? -13.383 -4.026 -14.474 1.00 87.38 206 GLN A C 1
ATOM 1609 O O . GLN A 1 206 ? -13.516 -4.036 -15.695 1.00 87.38 206 GLN A O 1
ATOM 1614 N N . SER A 1 207 ? -13.873 -3.040 -13.717 1.00 86.88 207 SER A N 1
ATOM 1615 C CA . SER A 1 207 ? -14.666 -1.930 -14.262 1.00 86.88 207 SER A CA 1
ATOM 1616 C C . SER A 1 207 ? -13.842 -0.697 -14.640 1.00 86.88 207 SER A C 1
ATOM 1618 O O . SER A 1 207 ? -14.273 0.087 -15.482 1.00 86.88 207 SER A O 1
ATOM 1620 N N . SER A 1 208 ? -12.680 -0.494 -14.014 1.00 89.56 208 SER A N 1
ATOM 1621 C CA . SER A 1 208 ? -11.854 0.700 -14.205 1.00 89.56 208 SER A CA 1
ATOM 1622 C C . SER A 1 208 ? -10.396 0.430 -13.841 1.00 89.56 208 SER A C 1
ATOM 1624 O O . SER A 1 208 ? -10.113 -0.251 -12.858 1.00 89.56 208 SER A O 1
ATOM 1626 N N . SER A 1 209 ? -9.466 1.023 -14.592 1.00 87.94 209 SER A N 1
ATOM 1627 C CA . SER A 1 209 ? -8.032 1.055 -14.268 1.00 87.94 209 SER A CA 1
ATOM 1628 C C . SER A 1 209 ? -7.600 2.354 -13.572 1.00 87.94 209 SER A C 1
ATOM 1630 O O . SER A 1 209 ? -6.445 2.485 -13.166 1.00 87.94 209 SER A O 1
ATOM 1632 N N . ALA A 1 210 ? -8.511 3.318 -13.392 1.00 92.44 210 ALA A N 1
ATOM 1633 C CA . ALA A 1 210 ? -8.197 4.607 -12.785 1.00 92.44 210 ALA A CA 1
ATOM 1634 C C . ALA A 1 210 ? -8.063 4.500 -11.257 1.00 92.44 210 ALA A C 1
ATOM 1636 O O . ALA A 1 210 ? -9.036 4.210 -10.555 1.00 92.44 210 ALA A O 1
ATOM 1637 N N . LEU A 1 211 ? -6.878 4.819 -10.721 1.00 93.12 211 LEU A N 1
ATOM 1638 C CA . LEU A 1 211 ? -6.571 4.710 -9.288 1.00 93.12 211 LEU A CA 1
ATOM 1639 C C . LEU A 1 211 ? -7.576 5.457 -8.393 1.00 93.12 211 LEU A C 1
ATOM 1641 O O . LEU A 1 211 ? -7.978 4.935 -7.352 1.00 93.12 211 LEU A O 1
ATOM 1645 N N . VAL A 1 212 ? -8.024 6.649 -8.804 1.00 95.00 212 VAL A N 1
ATOM 1646 C CA . VAL A 1 212 ? -9.034 7.429 -8.068 1.00 95.00 212 VAL A CA 1
ATOM 1647 C C . VAL A 1 212 ? -10.342 6.650 -7.883 1.00 95.00 212 VAL A C 1
ATOM 1649 O O . VAL A 1 212 ? -10.892 6.624 -6.784 1.00 95.00 212 VAL A O 1
ATOM 1652 N N . VAL A 1 213 ? -10.805 5.928 -8.907 1.00 94.12 213 VAL A N 1
ATOM 1653 C CA . VAL A 1 213 ? -12.016 5.095 -8.827 1.00 94.12 213 VAL A CA 1
ATOM 1654 C C . VAL A 1 213 ? -11.763 3.894 -7.923 1.00 94.12 213 VAL A C 1
ATOM 1656 O O . VAL A 1 213 ? -12.560 3.611 -7.027 1.00 94.12 213 VAL A O 1
ATOM 1659 N N . LEU A 1 214 ? -10.612 3.239 -8.086 1.00 94.56 214 LEU A N 1
ATOM 1660 C CA . LEU A 1 214 ? -10.227 2.079 -7.280 1.00 94.56 214 LEU A CA 1
ATOM 1661 C C . LEU A 1 214 ? -10.103 2.397 -5.782 1.00 94.56 214 LEU A C 1
ATOM 1663 O O . LEU A 1 214 ? -10.275 1.507 -4.951 1.00 94.56 214 LEU A O 1
ATOM 1667 N N . ARG A 1 215 ? -9.853 3.661 -5.418 1.00 95.88 215 ARG A N 1
ATOM 1668 C CA . ARG A 1 215 ? -9.753 4.137 -4.028 1.00 95.88 215 ARG A CA 1
ATOM 1669 C C . ARG A 1 215 ? -11.089 4.522 -3.382 1.00 95.88 215 ARG A C 1
ATOM 1671 O O . ARG A 1 215 ? -11.107 4.811 -2.185 1.00 95.88 215 ARG A O 1
ATOM 1678 N N . ILE A 1 216 ? -12.218 4.473 -4.097 1.00 96.25 216 ILE A N 1
ATOM 1679 C CA . ILE A 1 216 ? -13.548 4.745 -3.514 1.00 96.25 216 ILE A CA 1
ATOM 1680 C C . ILE A 1 216 ? -13.838 3.859 -2.282 1.00 96.25 216 ILE A C 1
ATOM 1682 O O . ILE A 1 216 ? -14.258 4.401 -1.256 1.00 96.25 216 ILE A O 1
ATOM 1686 N N . PRO A 1 217 ? -13.578 2.534 -2.289 1.00 96.38 217 PRO A N 1
ATOM 1687 C CA . PRO A 1 217 ? -13.747 1.705 -1.096 1.00 96.38 217 PRO A CA 1
ATOM 1688 C C . PRO A 1 217 ? -12.903 2.173 0.095 1.00 96.38 217 PRO A C 1
ATOM 1690 O O . PRO A 1 217 ? -13.387 2.147 1.226 1.00 96.38 217 PRO A O 1
ATOM 1693 N N . ALA A 1 218 ? -11.675 2.648 -0.140 1.00 97.31 218 ALA A N 1
ATOM 1694 C CA . ALA A 1 218 ? -10.818 3.191 0.913 1.00 97.31 218 ALA A CA 1
ATOM 1695 C C . ALA A 1 218 ? -11.409 4.484 1.499 1.00 97.31 218 ALA A C 1
ATOM 1697 O O . ALA A 1 218 ? -11.509 4.611 2.719 1.00 97.31 218 ALA A O 1
ATOM 1698 N N . LEU A 1 219 ? -11.904 5.393 0.651 1.00 98.19 219 LEU A N 1
ATOM 1699 C CA . LEU A 1 219 ? -12.618 6.601 1.079 1.00 98.19 219 LEU A CA 1
ATOM 1700 C C . LEU A 1 219 ? -13.849 6.263 1.941 1.00 98.19 219 LEU A C 1
ATOM 1702 O O . LEU A 1 219 ? -14.038 6.853 3.007 1.00 98.19 219 LEU A O 1
ATOM 1706 N N . LEU A 1 220 ? -14.657 5.281 1.525 1.00 98.12 220 LEU A N 1
ATOM 1707 C CA . LEU A 1 220 ? -15.825 4.821 2.286 1.00 98.12 220 LEU A CA 1
ATOM 1708 C C . LEU A 1 220 ? -15.423 4.187 3.622 1.00 98.12 220 LEU A C 1
ATOM 1710 O O . LEU A 1 220 ? -16.078 4.429 4.638 1.00 98.12 220 LEU A O 1
ATOM 1714 N N . CYS A 1 221 ? -14.327 3.426 3.645 1.00 98.50 221 CYS A N 1
ATOM 1715 C CA . CYS A 1 221 ? -13.773 2.885 4.880 1.00 98.50 221 CYS A CA 1
ATOM 1716 C C . CYS A 1 221 ? -13.349 4.011 5.829 1.00 98.50 221 CYS A C 1
ATOM 1718 O O . CYS A 1 221 ? -13.754 4.021 6.987 1.00 98.50 221 CYS A O 1
ATOM 1720 N N . LEU A 1 222 ? -12.611 5.013 5.356 1.00 98.56 222 LEU A N 1
ATOM 1721 C CA . LEU A 1 222 ? -12.208 6.143 6.195 1.00 98.56 222 LEU A CA 1
ATOM 1722 C C . LEU A 1 222 ? -13.414 6.936 6.713 1.00 98.56 222 LEU A C 1
ATOM 1724 O O . LEU A 1 222 ? -13.465 7.260 7.899 1.00 98.56 222 LEU A O 1
ATOM 1728 N N . ALA A 1 223 ? -14.429 7.175 5.882 1.00 98.50 223 ALA A N 1
ATOM 1729 C CA . ALA A 1 223 ? -15.668 7.808 6.329 1.00 98.50 223 ALA A CA 1
ATOM 1730 C C . ALA A 1 223 ? -16.375 6.978 7.421 1.00 98.50 223 ALA A C 1
ATOM 1732 O O . ALA A 1 223 ? -16.779 7.517 8.454 1.00 98.50 223 ALA A O 1
ATOM 1733 N N . ALA A 1 224 ? -16.471 5.655 7.251 1.00 98.38 224 ALA A N 1
ATOM 1734 C CA . ALA A 1 224 ? -17.041 4.762 8.259 1.00 98.38 224 ALA A CA 1
ATOM 1735 C C . ALA A 1 224 ? -16.211 4.740 9.557 1.00 98.38 224 ALA A C 1
ATOM 1737 O O . ALA A 1 224 ? -16.777 4.787 10.653 1.00 98.38 224 ALA A O 1
ATOM 1738 N N . ALA A 1 225 ? -14.879 4.725 9.452 1.00 98.50 225 ALA A N 1
ATOM 1739 C CA . ALA A 1 225 ? -13.975 4.811 10.594 1.00 98.50 225 ALA A CA 1
ATOM 1740 C C . ALA A 1 225 ? -14.165 6.130 11.354 1.00 98.50 225 ALA A C 1
ATOM 1742 O O . ALA A 1 225 ? -14.251 6.101 12.580 1.00 98.50 225 ALA A O 1
ATOM 1743 N N . TRP A 1 226 ? -14.305 7.266 10.658 1.00 98.25 226 TRP A N 1
ATOM 1744 C CA . TRP A 1 226 ? -14.600 8.561 11.279 1.00 98.25 226 TRP A CA 1
ATOM 1745 C C . TRP A 1 226 ? -15.900 8.520 12.087 1.00 98.25 226 TRP A C 1
ATOM 1747 O O . TRP A 1 226 ? -15.915 8.888 13.264 1.00 98.25 226 TRP A O 1
ATOM 1757 N N . LEU A 1 227 ? -16.981 8.007 11.493 1.00 96.94 227 LEU A N 1
ATOM 1758 C CA . LEU A 1 227 ? -18.277 7.894 12.166 1.00 96.94 227 LEU A CA 1
ATOM 1759 C C . LEU A 1 227 ? -18.196 7.003 13.414 1.00 96.94 227 LEU A C 1
ATOM 1761 O O . LEU A 1 227 ? -18.757 7.348 14.456 1.00 96.94 227 LEU A O 1
ATOM 1765 N N . LEU A 1 228 ? -17.461 5.889 13.342 1.00 97.62 228 LEU A N 1
ATOM 1766 C CA . LEU A 1 228 ? -17.216 5.015 14.491 1.00 97.62 228 LEU A CA 1
ATOM 1767 C C . LEU A 1 228 ? -16.376 5.711 15.567 1.00 97.62 228 LEU A C 1
ATOM 1769 O O . LEU A 1 228 ? -16.733 5.649 16.741 1.00 97.62 228 LEU A O 1
ATOM 1773 N N . CYS A 1 229 ? -15.316 6.425 15.188 1.00 98.19 229 CYS A N 1
ATOM 1774 C CA . CYS A 1 229 ? -14.489 7.223 16.093 1.00 98.19 229 CYS A CA 1
ATOM 1775 C C . CYS A 1 229 ? -15.316 8.285 16.830 1.00 98.19 229 CYS A C 1
ATOM 1777 O O . CYS A 1 229 ? -15.263 8.374 18.060 1.00 98.19 229 CYS A O 1
ATOM 1779 N N . ARG A 1 230 ? -16.137 9.049 16.100 1.00 95.69 230 ARG A N 1
ATOM 1780 C CA . ARG A 1 230 ? -17.047 10.057 16.661 1.00 95.69 230 ARG A CA 1
ATOM 1781 C C . ARG A 1 230 ? -18.107 9.427 17.560 1.00 95.69 230 ARG A C 1
ATOM 1783 O O . ARG A 1 230 ? -18.459 9.987 18.605 1.00 95.69 230 ARG A O 1
ATOM 1790 N N . TRP A 1 231 ? -18.625 8.264 17.181 1.00 94.88 231 TRP A N 1
ATOM 1791 C CA . TRP A 1 231 ? -19.574 7.522 18.000 1.00 94.88 231 TRP A CA 1
ATOM 1792 C C . TRP A 1 231 ? -18.931 7.049 19.312 1.00 94.88 231 TRP A C 1
ATOM 1794 O O . TRP A 1 231 ? -19.486 7.286 20.385 1.00 94.88 231 TRP A O 1
ATOM 1804 N N . VAL A 1 232 ? -17.740 6.447 19.246 1.00 96.06 232 VAL A N 1
ATOM 1805 C CA . VAL A 1 232 ? -16.985 5.981 20.415 1.00 96.06 232 VAL A CA 1
ATOM 1806 C C . VAL A 1 232 ? -16.663 7.140 21.352 1.00 96.06 232 VAL A C 1
ATOM 1808 O O . VAL A 1 232 ? -16.968 7.052 22.544 1.00 96.06 232 VAL A O 1
ATOM 1811 N N . LEU A 1 233 ? -16.092 8.229 20.825 1.00 95.38 233 LEU A N 1
ATOM 1812 C CA . LEU A 1 233 ? -15.665 9.365 21.638 1.00 95.38 233 LEU A CA 1
ATOM 1813 C C . LEU A 1 233 ? -16.837 9.943 22.433 1.00 95.38 233 LEU A C 1
ATOM 1815 O O . LEU A 1 233 ? -16.724 10.096 23.644 1.00 95.38 233 LEU A O 1
ATOM 1819 N N . ALA A 1 234 ? -17.987 10.190 21.801 1.00 92.81 234 ALA A N 1
ATOM 1820 C CA . ALA A 1 234 ? -19.131 10.759 22.513 1.00 92.81 234 ALA A CA 1
ATOM 1821 C C . ALA A 1 234 ? -19.655 9.864 23.642 1.00 92.81 234 ALA A C 1
ATOM 1823 O O . ALA A 1 234 ? -20.072 10.369 24.681 1.00 92.81 234 ALA A O 1
ATOM 1824 N N . ARG A 1 235 ? -19.611 8.536 23.485 1.00 91.25 235 ARG A N 1
ATOM 1825 C CA . ARG A 1 235 ? -20.034 7.603 24.546 1.00 91.25 235 ARG A CA 1
ATOM 1826 C C . ARG A 1 235 ? -19.043 7.603 25.706 1.00 91.25 235 ARG A C 1
ATOM 1828 O O . ARG A 1 235 ? -19.455 7.639 26.864 1.00 91.25 235 ARG A O 1
ATOM 1835 N N . VAL A 1 236 ? -17.747 7.623 25.396 1.00 91.75 236 VAL A N 1
ATOM 1836 C CA . VAL A 1 236 ? -16.688 7.724 26.405 1.00 91.75 236 VAL A CA 1
ATOM 1837 C C . VAL A 1 236 ? -16.796 9.048 27.167 1.00 91.75 236 VAL A C 1
ATOM 1839 O O . VAL A 1 236 ? -16.844 9.030 28.397 1.00 91.75 236 VAL A O 1
ATOM 1842 N N . LEU A 1 237 ? -16.921 10.177 26.465 1.00 90.38 237 LEU A N 1
ATOM 1843 C CA . LEU A 1 237 ? -17.026 11.507 27.068 1.00 90.38 237 LEU A CA 1
ATOM 1844 C C . LEU A 1 237 ? -18.278 11.658 27.935 1.00 90.38 237 LEU A C 1
ATOM 1846 O O . LEU A 1 237 ? -18.149 12.025 29.103 1.00 90.38 237 LEU A O 1
ATOM 1850 N N . ALA A 1 238 ? -19.455 11.273 27.430 1.00 87.38 238 ALA A N 1
ATOM 1851 C CA . ALA A 1 238 ? -20.711 11.354 28.181 1.00 87.38 238 ALA A CA 1
ATOM 1852 C C . ALA A 1 238 ? -20.673 10.573 29.507 1.00 87.38 238 ALA A C 1
ATOM 1854 O O . ALA A 1 238 ? -21.312 10.962 30.478 1.00 87.38 238 ALA A O 1
ATOM 1855 N N . SER A 1 239 ? -19.914 9.474 29.561 1.00 80.19 239 SER A N 1
ATOM 1856 C CA . SER A 1 239 ? -19.796 8.642 30.766 1.00 80.19 239 SER A CA 1
ATOM 1857 C C . SER A 1 239 ? -18.788 9.151 31.802 1.00 80.19 239 SER A C 1
ATOM 1859 O O . SER A 1 239 ? -18.836 8.718 32.951 1.00 80.19 239 SER A O 1
ATOM 1861 N N . SER A 1 240 ? -17.831 9.994 31.397 1.00 79.00 240 SER A N 1
ATOM 1862 C CA . SER A 1 240 ? -16.609 10.229 32.180 1.00 79.00 240 SER A CA 1
ATOM 1863 C C . SER A 1 240 ? -16.272 11.702 32.416 1.00 79.00 240 SER A C 1
ATOM 1865 O O . SER A 1 240 ? -15.710 12.014 33.464 1.00 79.00 240 SER A O 1
ATOM 1867 N N . VAL A 1 241 ? -16.546 12.592 31.454 1.00 80.44 241 VAL A N 1
ATOM 1868 C CA . VAL A 1 241 ? -16.050 13.985 31.465 1.00 80.44 241 VAL A CA 1
ATOM 1869 C C . VAL A 1 241 ? -17.134 15.016 31.109 1.00 80.44 241 VAL A C 1
ATOM 1871 O O . VAL A 1 241 ? -17.098 16.115 31.653 1.00 80.44 241 VAL A O 1
ATOM 1874 N N . GLY A 1 242 ? -18.112 14.669 30.264 1.00 79.94 242 GLY A N 1
ATOM 1875 C CA . GLY A 1 242 ? -19.059 15.616 29.655 1.00 79.94 242 GLY A CA 1
ATOM 1876 C C . GLY A 1 242 ? -18.616 16.070 28.257 1.00 79.94 242 GLY A C 1
ATOM 1877 O O . GLY A 1 242 ? -17.623 15.564 27.732 1.00 79.94 242 GLY A O 1
ATOM 1878 N N . ASP A 1 243 ? -19.359 16.993 27.641 1.00 81.31 243 ASP A N 1
ATOM 1879 C CA . ASP A 1 243 ? -19.056 17.490 26.292 1.00 81.31 243 ASP A CA 1
ATOM 1880 C C . ASP A 1 243 ? -17.748 18.296 26.255 1.00 81.31 243 ASP A C 1
ATOM 1882 O O . ASP A 1 243 ? -17.518 19.191 27.070 1.00 81.31 243 ASP A O 1
ATOM 1886 N N . ASP A 1 244 ? -16.883 17.983 25.283 1.00 87.00 244 ASP A N 1
ATOM 1887 C CA . ASP A 1 244 ? -15.586 18.639 25.108 1.00 87.00 244 ASP A CA 1
ATOM 1888 C C . ASP A 1 244 ? -15.245 18.836 23.622 1.00 87.00 244 ASP A C 1
ATOM 1890 O O . ASP A 1 244 ? -14.791 17.924 22.924 1.00 87.00 244 ASP A O 1
ATOM 1894 N N . HIS A 1 245 ? -15.433 20.066 23.138 1.00 90.50 245 HIS A N 1
ATOM 1895 C CA . HIS A 1 245 ? -15.146 20.434 21.750 1.00 90.50 245 HIS A CA 1
ATOM 1896 C C . HIS A 1 245 ? -13.660 20.319 21.389 1.00 90.50 245 HIS A C 1
ATOM 1898 O O . HIS A 1 245 ? -13.332 20.035 20.239 1.00 90.50 245 HIS A O 1
ATOM 1904 N N . ILE A 1 246 ? -12.743 20.512 22.342 1.00 92.94 246 ILE A N 1
ATOM 1905 C CA . ILE A 1 246 ? -11.302 20.424 22.067 1.00 92.94 246 ILE A CA 1
ATOM 1906 C C . ILE A 1 246 ? -10.894 18.964 21.898 1.00 92.94 246 ILE A C 1
ATOM 1908 O O . ILE A 1 246 ? -10.100 18.652 21.014 1.00 92.94 246 ILE A O 1
ATOM 1912 N N . ALA A 1 247 ? -11.480 18.055 22.680 1.00 95.25 247 ALA A N 1
ATOM 1913 C CA . ALA A 1 247 ? -11.295 16.622 22.469 1.00 95.25 247 ALA A CA 1
ATOM 1914 C C . ALA A 1 247 ? -11.786 16.187 21.077 1.00 95.25 247 ALA A C 1
ATOM 1916 O O . ALA A 1 247 ? -11.133 15.377 20.422 1.00 95.25 247 ALA A O 1
ATOM 1917 N N . LEU A 1 248 ? -12.888 16.765 20.585 1.00 95.62 248 LEU A N 1
ATOM 1918 C CA . LEU A 1 248 ? -13.373 16.519 19.225 1.00 95.62 248 LEU A CA 1
ATOM 1919 C C . LEU A 1 248 ? -12.437 17.095 18.148 1.00 95.62 248 LEU A C 1
ATOM 1921 O O . LEU A 1 248 ? -12.186 16.430 17.146 1.00 95.62 248 LEU A O 1
ATOM 1925 N N . TRP A 1 249 ? -11.867 18.285 18.350 1.00 96.56 249 TRP A N 1
ATOM 1926 C CA . TRP A 1 249 ? -10.847 18.822 17.440 1.00 96.56 249 TRP A CA 1
ATOM 1927 C C . TRP A 1 249 ? -9.552 18.006 17.461 1.00 96.56 249 TRP A C 1
ATOM 1929 O O . TRP A 1 249 ? -8.951 17.795 16.408 1.00 96.56 249 TRP A O 1
ATOM 1939 N N . ALA A 1 250 ? -9.145 17.490 18.621 1.00 97.44 250 ALA A N 1
ATOM 1940 C CA . ALA A 1 250 ? -8.028 16.557 18.730 1.00 97.44 250 ALA A CA 1
ATOM 1941 C C . ALA A 1 250 ? -8.326 15.237 18.001 1.00 97.44 250 ALA A C 1
ATOM 1943 O O . ALA A 1 250 ? -7.449 14.730 17.305 1.00 97.44 250 ALA A O 1
ATOM 1944 N N . LEU A 1 251 ? -9.565 14.730 18.083 1.00 98.25 251 LEU A N 1
ATOM 1945 C CA . LEU A 1 251 ? -10.014 13.575 17.300 1.00 98.25 251 LEU A CA 1
ATOM 1946 C C . LEU A 1 251 ? -9.893 13.846 15.799 1.00 98.25 251 LEU A C 1
ATOM 1948 O O . LEU A 1 251 ? -9.275 13.055 15.098 1.00 98.25 251 LEU A O 1
ATOM 1952 N N . ALA A 1 252 ? -10.462 14.957 15.321 1.00 98.25 252 ALA A N 1
ATOM 1953 C CA . ALA A 1 252 ? -10.435 15.342 13.910 1.00 98.25 252 ALA A CA 1
ATOM 1954 C C . ALA A 1 252 ? -9.004 15.484 13.386 1.00 98.25 252 ALA A C 1
ATOM 1956 O O . ALA A 1 252 ? -8.678 14.964 12.325 1.00 98.25 252 ALA A O 1
ATOM 1957 N N . SER A 1 253 ? -8.139 16.127 14.170 1.00 97.88 253 SER A N 1
ATOM 1958 C CA . SER A 1 253 ? -6.740 16.371 13.819 1.00 97.88 253 SER A CA 1
ATOM 1959 C C . SER A 1 253 ? -5.933 15.070 13.751 1.00 97.88 253 SER A C 1
ATOM 1961 O O . SER A 1 253 ? -5.293 14.791 12.740 1.00 97.88 253 SER A O 1
ATOM 1963 N N . ALA A 1 254 ? -6.010 14.230 14.789 1.00 98.25 254 ALA A N 1
ATOM 1964 C CA . ALA A 1 254 ? -5.304 12.949 14.821 1.00 98.25 254 ALA A CA 1
ATOM 1965 C C . ALA A 1 254 ? -5.841 11.964 13.769 1.00 98.25 254 ALA A C 1
ATOM 1967 O O . ALA A 1 254 ? -5.069 11.221 13.163 1.00 98.25 254 ALA A O 1
ATOM 1968 N N . PHE A 1 255 ? -7.156 11.979 13.522 1.00 98.62 255 PHE A N 1
ATOM 1969 C CA . PHE A 1 255 ? -7.774 11.187 12.465 1.00 98.62 255 PHE A CA 1
ATOM 1970 C C . PHE A 1 255 ? -7.316 11.647 11.079 1.00 98.62 255 PHE A C 1
ATOM 1972 O O . PHE A 1 255 ? -6.937 10.800 10.279 1.00 98.62 255 PHE A O 1
ATOM 1979 N N . ALA A 1 256 ? -7.295 12.956 10.805 1.00 98.38 256 ALA A N 1
ATOM 1980 C CA . ALA A 1 256 ? -6.819 13.499 9.535 1.00 98.38 256 ALA A CA 1
ATOM 1981 C C . ALA A 1 256 ? -5.360 13.100 9.270 1.00 98.38 256 ALA A C 1
ATOM 1983 O O . ALA A 1 256 ? -5.071 12.545 8.214 1.00 98.38 256 ALA A O 1
ATOM 1984 N N . VAL A 1 257 ? -4.463 13.276 10.247 1.00 97.75 257 VAL A N 1
ATOM 1985 C CA . VAL A 1 257 ? -3.055 12.861 10.118 1.00 97.75 257 VAL A CA 1
ATOM 1986 C C . VAL A 1 257 ? -2.946 11.364 9.821 1.00 97.75 257 VAL A C 1
ATOM 1988 O O . VAL A 1 257 ? -2.260 10.976 8.878 1.00 97.75 257 VAL A O 1
ATOM 1991 N N . GLY A 1 258 ? -3.654 10.511 10.568 1.00 97.31 258 GLY A N 1
ATOM 1992 C CA . GLY A 1 258 ? -3.636 9.063 10.340 1.00 97.31 258 GLY A CA 1
ATOM 1993 C C . GLY A 1 258 ? -4.232 8.648 8.988 1.00 97.31 258 GLY A C 1
ATOM 1994 O O . GLY A 1 258 ? -3.660 7.808 8.294 1.00 97.31 258 GLY A O 1
ATOM 1995 N N . ALA A 1 259 ? -5.353 9.250 8.590 1.00 97.62 259 ALA A N 1
ATOM 1996 C CA . ALA A 1 259 ? -6.029 8.974 7.325 1.00 97.62 259 ALA A CA 1
ATOM 1997 C C . ALA A 1 259 ? -5.170 9.380 6.120 1.00 97.62 259 ALA A C 1
ATOM 1999 O O . ALA A 1 259 ? -5.041 8.601 5.178 1.00 97.62 259 ALA A O 1
ATOM 2000 N N . LEU A 1 260 ? -4.532 10.553 6.174 1.00 95.81 260 LEU A N 1
ATOM 2001 C CA . LEU A 1 260 ? -3.651 11.031 5.109 1.00 95.81 260 LEU A CA 1
ATOM 2002 C C . LEU A 1 260 ? -2.367 10.197 5.015 1.00 95.81 260 LEU A C 1
ATOM 2004 O O . LEU A 1 260 ? -1.888 9.917 3.920 1.00 95.81 260 LEU A O 1
ATOM 2008 N N . SER A 1 261 ? -1.842 9.757 6.161 1.00 94.06 261 SER A N 1
ATOM 2009 C CA . SER A 1 261 ? -0.602 8.977 6.245 1.00 94.06 261 SER A CA 1
ATOM 2010 C C . SER A 1 261 ? -0.722 7.548 5.721 1.00 94.06 261 SER A C 1
ATOM 2012 O O . SER A 1 261 ? 0.254 7.015 5.186 1.00 94.06 261 SER A O 1
ATOM 2014 N N . TRP A 1 262 ? -1.880 6.910 5.938 1.00 94.94 262 TRP A N 1
ATOM 2015 C CA . TRP A 1 262 ? -2.025 5.452 5.815 1.00 94.94 262 TRP A CA 1
ATOM 2016 C C . TRP A 1 262 ? -3.302 4.979 5.114 1.00 94.94 262 TRP A C 1
ATOM 2018 O O . TRP A 1 262 ? -3.413 3.799 4.797 1.00 94.94 262 TRP A O 1
ATOM 2028 N N . GLY A 1 263 ? -4.301 5.847 4.958 1.00 94.81 263 GLY A N 1
ATOM 2029 C CA . GLY A 1 263 ? -5.681 5.427 4.722 1.00 94.81 263 GLY A CA 1
ATOM 2030 C C . GLY A 1 263 ? -6.129 5.384 3.262 1.00 94.81 263 GLY A C 1
ATOM 2031 O O . GLY A 1 263 ? -7.098 4.697 2.954 1.00 94.81 263 GLY A O 1
ATOM 2032 N N . MET A 1 264 ? -5.474 6.129 2.372 1.00 95.56 264 MET A N 1
ATOM 2033 C CA . MET A 1 264 ? -5.910 6.294 0.980 1.00 95.56 264 MET A CA 1
ATOM 2034 C C . MET A 1 264 ? -5.106 5.383 0.045 1.00 95.56 264 MET A C 1
ATOM 2036 O O . MET A 1 264 ? -4.228 5.833 -0.682 1.00 95.56 264 MET A O 1
ATOM 2040 N N . THR A 1 265 ? -5.368 4.080 0.123 1.00 94.94 265 THR A N 1
ATOM 2041 C CA . THR A 1 265 ? -4.610 3.025 -0.568 1.00 94.94 265 THR A CA 1
ATOM 2042 C C . THR A 1 265 ? -5.507 1.824 -0.876 1.00 94.94 265 THR A C 1
ATOM 2044 O O . THR A 1 265 ? -6.544 1.642 -0.238 1.00 94.94 265 THR A O 1
ATOM 2047 N N . LEU A 1 266 ? -5.107 0.998 -1.844 1.00 95.56 266 LEU A N 1
ATOM 2048 C CA . LEU A 1 266 ? -5.728 -0.290 -2.164 1.00 95.56 266 LEU A CA 1
ATOM 2049 C C . LEU A 1 266 ? -5.271 -1.416 -1.233 1.00 95.56 266 LEU A C 1
ATOM 2051 O O . LEU A 1 266 ? -5.778 -2.533 -1.313 1.00 95.56 266 LEU A O 1
ATOM 2055 N N . ARG A 1 267 ? -4.304 -1.161 -0.354 1.00 94.50 267 ARG A N 1
ATOM 2056 C CA . ARG A 1 267 ? -3.874 -2.159 0.619 1.00 94.50 267 ARG A CA 1
ATOM 2057 C C . ARG A 1 267 ? -4.999 -2.491 1.626 1.00 94.50 267 ARG A C 1
ATOM 2059 O O . ARG A 1 267 ? -5.951 -1.724 1.760 1.00 94.50 267 ARG A O 1
ATOM 2066 N N . PRO A 1 268 ? -4.907 -3.599 2.386 1.00 95.31 268 PRO A N 1
ATOM 2067 C CA . PRO A 1 268 ? -5.954 -4.003 3.331 1.00 95.31 268 PRO A CA 1
ATOM 2068 C C . PRO A 1 268 ? -6.154 -3.093 4.553 1.00 95.31 268 PRO A C 1
ATOM 2070 O O . PRO A 1 268 ? -7.179 -3.195 5.234 1.00 95.31 268 PRO A O 1
ATOM 2073 N N . GLU A 1 269 ? -5.187 -2.237 4.896 1.00 96.88 269 GLU A N 1
ATOM 2074 C CA . GLU A 1 269 ? -5.191 -1.494 6.159 1.00 96.88 269 GLU A CA 1
ATOM 2075 C C . GLU A 1 269 ? -6.415 -0.586 6.382 1.00 96.88 269 GLU A C 1
ATOM 2077 O O . GLU A 1 269 ? -6.898 -0.583 7.517 1.00 96.88 269 GLU A O 1
ATOM 2082 N N . PRO A 1 270 ? -6.985 0.127 5.387 1.00 97.38 270 PRO A N 1
ATOM 2083 C CA . PRO A 1 270 ? -8.191 0.937 5.583 1.00 97.38 270 PRO A CA 1
ATOM 2084 C C . PRO A 1 270 ? -9.408 0.097 5.990 1.00 97.38 270 PRO A C 1
ATOM 2086 O O . PRO A 1 270 ? -10.165 0.493 6.879 1.00 97.38 270 PRO A O 1
ATOM 2089 N N . VAL A 1 271 ? -9.568 -1.097 5.406 1.00 97.94 271 VAL A N 1
ATOM 2090 C CA . VAL A 1 271 ? -10.634 -2.040 5.781 1.00 97.94 271 VAL A CA 1
ATOM 2091 C C . VAL A 1 271 ? -10.402 -2.548 7.200 1.00 97.94 271 VAL A C 1
ATOM 2093 O O . VAL A 1 271 ? -11.303 -2.491 8.039 1.00 97.94 271 VAL A O 1
ATOM 2096 N N . VAL A 1 272 ? -9.176 -2.981 7.509 1.00 98.25 272 VAL A N 1
ATOM 2097 C CA . VAL A 1 272 ? -8.820 -3.449 8.856 1.00 98.25 272 VAL A CA 1
ATOM 2098 C C . VAL A 1 272 ? -9.031 -2.343 9.895 1.00 98.25 272 VAL A C 1
ATOM 2100 O O . VAL A 1 272 ? -9.572 -2.624 10.961 1.00 98.25 272 VAL A O 1
ATOM 2103 N N . ALA A 1 273 ? -8.700 -1.087 9.594 1.00 98.31 273 ALA A N 1
ATOM 2104 C CA . ALA A 1 273 ? -8.901 0.043 10.499 1.00 98.31 273 ALA A CA 1
ATOM 2105 C C . ALA A 1 273 ? -10.379 0.245 10.877 1.00 98.31 273 ALA A C 1
ATOM 2107 O O . ALA A 1 273 ? -10.684 0.491 12.047 1.00 98.31 273 ALA A O 1
ATOM 2108 N N . VAL A 1 274 ? -11.310 0.088 9.927 1.00 98.56 274 VAL A N 1
ATOM 2109 C CA . VAL A 1 274 ? -12.759 0.132 10.203 1.00 98.56 274 VAL A CA 1
ATOM 2110 C C . VAL A 1 274 ? -13.195 -1.040 11.072 1.00 98.56 274 VAL A C 1
ATOM 2112 O O . VAL A 1 274 ? -13.944 -0.844 12.029 1.00 98.56 274 VAL A O 1
ATOM 2115 N N . LEU A 1 275 ? -12.718 -2.253 10.777 1.00 98.69 275 LEU A N 1
ATOM 2116 C CA . LEU A 1 275 ? -13.041 -3.443 11.569 1.00 98.69 275 LEU A CA 1
ATOM 2117 C C . LEU A 1 275 ? -12.546 -3.286 13.013 1.00 98.69 275 LEU A C 1
ATOM 2119 O O . LEU A 1 275 ? -13.295 -3.522 13.959 1.00 98.69 275 LEU A O 1
ATOM 2123 N N . VAL A 1 276 ? -11.319 -2.795 13.188 1.00 98.69 276 VAL A N 1
ATOM 2124 C CA . VAL A 1 276 ? -10.707 -2.480 14.483 1.00 98.69 276 VAL A CA 1
ATOM 2125 C C . VAL A 1 276 ? -11.510 -1.398 15.225 1.00 98.69 276 VAL A C 1
ATOM 2127 O O . VAL A 1 276 ? -11.807 -1.557 16.413 1.00 98.69 276 VAL A O 1
ATOM 2130 N N . ALA A 1 277 ? -11.930 -0.328 14.538 1.00 98.62 277 ALA A N 1
ATOM 2131 C CA . ALA A 1 277 ? -12.799 0.707 15.105 1.00 98.62 277 ALA A CA 1
ATOM 2132 C C . ALA A 1 277 ? -14.158 0.139 15.547 1.00 98.62 277 ALA A C 1
ATOM 2134 O O . ALA A 1 277 ? -14.668 0.488 16.614 1.00 98.62 277 ALA A O 1
ATOM 2135 N N . GLY A 1 278 ? -14.726 -0.778 14.762 1.00 98.62 278 GLY A N 1
ATOM 2136 C CA . GLY A 1 278 ? -15.964 -1.480 15.083 1.00 98.62 278 GLY A CA 1
ATOM 2137 C C . GLY A 1 278 ? -15.824 -2.384 16.310 1.00 98.62 278 GLY A C 1
ATOM 2138 O O . GLY A 1 278 ? -16.708 -2.389 17.170 1.00 98.62 278 GLY A O 1
ATOM 2139 N N . VAL A 1 279 ? -14.696 -3.088 16.459 1.00 98.81 279 VAL A N 1
ATOM 2140 C CA . VAL A 1 279 ? -14.409 -3.884 17.665 1.00 98.81 279 VAL A CA 1
ATOM 2141 C C . VAL A 1 279 ? -14.235 -2.982 18.888 1.00 98.81 279 VAL A C 1
ATOM 2143 O O . VAL A 1 279 ? -14.787 -3.289 19.947 1.00 98.81 279 VAL A O 1
ATOM 2146 N N . LEU A 1 280 ? -13.560 -1.833 18.758 1.00 98.62 280 LEU A N 1
ATOM 2147 C CA . LEU A 1 280 ? -13.486 -0.839 19.836 1.00 98.62 280 LEU A CA 1
ATOM 2148 C C . LEU A 1 280 ? -14.885 -0.332 20.222 1.00 98.62 280 LEU A C 1
ATOM 2150 O O . LEU A 1 280 ? -15.211 -0.265 21.409 1.00 98.62 280 LEU A O 1
ATOM 2154 N N . ALA A 1 281 ? -15.740 -0.038 19.241 1.00 98.19 281 ALA A N 1
ATOM 2155 C CA . ALA A 1 281 ? -17.117 0.380 19.483 1.00 98.19 281 ALA A CA 1
ATOM 2156 C C . ALA A 1 281 ? -17.939 -0.695 20.216 1.00 98.19 281 ALA A C 1
ATOM 2158 O O . ALA A 1 281 ? -18.686 -0.391 21.154 1.00 98.19 281 ALA A O 1
ATOM 2159 N N . CYS A 1 282 ? -17.753 -1.962 19.845 1.00 97.88 282 CYS A N 1
ATOM 2160 C CA . CYS A 1 282 ? -18.356 -3.101 20.526 1.00 97.88 282 CYS A CA 1
ATOM 2161 C C . CYS A 1 282 ? -17.845 -3.250 21.966 1.00 97.88 282 CYS A C 1
ATOM 2163 O O . CYS A 1 282 ? -18.650 -3.448 22.877 1.00 97.88 282 CYS A O 1
ATOM 2165 N N . ALA A 1 283 ? -16.539 -3.090 22.196 1.00 98.00 283 ALA A N 1
ATOM 2166 C CA . ALA A 1 283 ? -15.941 -3.133 23.528 1.00 98.00 283 ALA A CA 1
ATOM 2167 C C . ALA A 1 283 ? -16.490 -2.015 24.431 1.00 98.00 283 ALA A C 1
ATOM 2169 O O . ALA A 1 283 ? -16.855 -2.276 25.577 1.00 98.00 283 ALA A O 1
ATOM 2170 N N . VAL A 1 284 ? -16.648 -0.795 23.905 1.00 96.12 284 VAL A N 1
ATOM 2171 C CA . VAL A 1 284 ? -17.285 0.322 24.624 1.00 96.12 284 VAL A CA 1
ATOM 2172 C C . VAL A 1 284 ? -18.728 -0.018 24.990 1.00 96.12 284 VAL A C 1
ATOM 2174 O O . VAL A 1 284 ? -19.090 0.061 26.164 1.00 96.12 284 VAL A O 1
ATOM 2177 N N . ARG A 1 285 ? -19.543 -0.486 24.030 1.00 94.19 285 ARG A N 1
ATOM 2178 C CA . ARG A 1 285 ? -20.925 -0.920 24.314 1.00 94.19 285 ARG A CA 1
ATOM 2179 C C . ARG A 1 285 ? -20.992 -2.020 25.362 1.00 94.19 285 ARG A C 1
ATOM 2181 O O . ARG A 1 285 ? -21.892 -2.005 26.203 1.00 94.19 285 ARG A O 1
ATOM 2188 N N . PHE A 1 286 ? -20.080 -2.982 25.290 1.00 94.62 286 PHE A N 1
ATOM 2189 C CA . PHE A 1 286 ? -20.011 -4.081 26.237 1.00 94.62 286 PHE A CA 1
ATOM 2190 C C . PHE A 1 286 ? -19.676 -3.583 27.645 1.00 94.62 286 PHE A C 1
ATOM 2192 O O . PHE A 1 286 ? -20.342 -3.971 28.601 1.00 94.62 286 PHE A O 1
ATOM 2199 N N . VAL A 1 287 ? -18.706 -2.679 27.788 1.00 94.06 287 VAL A N 1
ATOM 2200 C CA . VAL A 1 287 ? -18.351 -2.114 29.096 1.00 94.06 287 VAL A CA 1
ATOM 2201 C C . VAL A 1 287 ? -19.517 -1.331 29.705 1.00 94.06 287 VAL A C 1
ATOM 2203 O O . VAL A 1 287 ? -19.710 -1.424 30.918 1.00 94.06 287 VAL A O 1
ATOM 2206 N N . GLU A 1 288 ? -20.297 -0.619 28.885 1.00 91.12 288 GLU A N 1
ATOM 2207 C CA . GLU A 1 288 ? -21.470 0.148 29.324 1.00 91.12 288 GLU A CA 1
ATOM 2208 C C . GLU A 1 288 ? -22.673 -0.716 29.724 1.00 91.12 288 GLU A C 1
ATOM 2210 O O . GLU A 1 288 ? -23.399 -0.342 30.641 1.00 91.12 288 GLU A O 1
ATOM 2215 N N . ARG A 1 289 ? -22.952 -1.806 28.993 1.00 89.25 289 ARG A N 1
ATOM 2216 C CA . ARG A 1 289 ? -24.239 -2.525 29.100 1.00 89.25 289 ARG A CA 1
ATOM 2217 C C . ARG A 1 289 ? -24.144 -4.012 29.417 1.00 89.25 289 ARG A C 1
ATOM 2219 O O . ARG A 1 289 ? -25.162 -4.607 29.742 1.00 89.25 289 ARG A O 1
ATOM 2226 N N . GLU A 1 290 ? -22.975 -4.626 29.264 1.00 90.56 290 GLU A N 1
ATOM 2227 C CA . GLU A 1 290 ? -22.749 -6.062 29.498 1.00 90.56 290 GLU A CA 1
ATOM 2228 C C . GLU A 1 290 ? -23.720 -6.983 28.726 1.00 90.56 290 GLU A C 1
ATOM 2230 O O . GLU A 1 290 ? -24.062 -8.092 29.151 1.00 90.56 290 GLU A O 1
ATOM 2235 N N . THR A 1 291 ? -24.166 -6.524 27.553 1.00 89.06 291 THR A N 1
ATOM 2236 C CA . THR A 1 291 ? -25.050 -7.267 26.645 1.00 89.06 291 THR A CA 1
ATOM 2237 C C . THR A 1 291 ? -24.266 -8.190 25.717 1.00 89.06 291 THR A C 1
ATOM 2239 O O . THR A 1 291 ? -23.104 -7.932 25.417 1.00 89.06 291 THR A O 1
ATOM 2242 N N . VAL A 1 292 ? -24.941 -9.218 25.202 1.00 91.38 292 VAL A N 1
ATOM 2243 C CA . VAL A 1 292 ? -24.367 -10.244 24.318 1.00 91.38 292 VAL A CA 1
ATOM 2244 C C . VAL A 1 292 ? -24.052 -9.715 22.911 1.00 91.38 292 VAL A C 1
ATOM 2246 O O . VAL A 1 292 ? -22.982 -9.984 22.371 1.00 91.38 292 VAL A O 1
ATOM 2249 N N . ALA A 1 293 ? -24.954 -8.918 22.326 1.00 90.75 293 ALA A N 1
ATOM 2250 C CA . ALA A 1 293 ? -24.865 -8.506 20.922 1.00 90.75 293 ALA A CA 1
ATOM 2251 C C . ALA A 1 293 ? -23.537 -7.822 20.516 1.00 90.75 293 ALA A C 1
ATOM 2253 O O . ALA A 1 293 ? -22.995 -8.195 19.479 1.00 90.75 293 ALA A O 1
ATOM 2254 N N . PRO A 1 294 ? -22.957 -6.884 21.296 1.00 93.81 294 PRO A N 1
ATOM 2255 C CA . PRO A 1 294 ? -21.653 -6.304 20.970 1.00 93.81 294 PRO A CA 1
ATOM 2256 C C . PRO A 1 294 ? -20.528 -7.342 20.871 1.00 93.81 294 PRO A C 1
ATOM 2258 O O . PRO A 1 294 ? -19.667 -7.212 20.011 1.00 93.81 294 PRO A O 1
ATOM 2261 N N . ILE A 1 295 ? -20.536 -8.384 21.710 1.00 95.31 295 ILE A N 1
ATOM 2262 C CA . ILE A 1 295 ? -19.511 -9.437 21.661 1.00 95.31 295 ILE A CA 1
ATOM 2263 C C . ILE A 1 295 ? -19.683 -10.270 20.390 1.00 95.31 295 ILE A C 1
ATOM 2265 O O . ILE A 1 295 ? -18.707 -10.502 19.685 1.00 95.31 295 ILE A O 1
ATOM 2269 N N . ALA A 1 296 ? -20.916 -10.666 20.064 1.00 94.69 296 ALA A N 1
ATOM 2270 C CA . ALA A 1 296 ? -21.201 -11.421 18.845 1.00 94.69 296 ALA A CA 1
ATOM 2271 C C . ALA A 1 296 ? -20.766 -10.652 17.581 1.00 94.69 296 ALA A C 1
ATOM 2273 O O . ALA A 1 296 ? -20.108 -11.218 16.713 1.00 94.69 296 ALA A O 1
ATOM 2274 N N . ILE A 1 297 ? -21.054 -9.346 17.513 1.00 95.62 297 ILE A N 1
ATOM 2275 C CA . ILE A 1 297 ? -20.608 -8.481 16.408 1.00 95.62 297 ILE A CA 1
ATOM 2276 C C . ILE A 1 297 ? -19.080 -8.368 16.387 1.00 95.62 297 ILE A C 1
ATOM 2278 O O . ILE A 1 297 ? -18.481 -8.514 15.326 1.00 95.62 297 ILE A O 1
ATOM 2282 N N . ALA A 1 298 ? -18.431 -8.155 17.537 1.00 97.50 298 ALA A N 1
ATOM 2283 C CA . ALA A 1 298 ? -16.972 -8.078 17.609 1.00 97.50 298 ALA A CA 1
ATOM 2284 C C . ALA A 1 298 ? -16.299 -9.350 17.070 1.00 97.50 298 ALA A C 1
ATOM 2286 O O . ALA A 1 298 ? -15.301 -9.254 16.365 1.00 97.50 298 ALA A O 1
ATOM 2287 N N . VAL A 1 299 ? -16.868 -10.525 17.348 1.00 97.31 299 VAL A N 1
ATOM 2288 C CA . VAL A 1 299 ? -16.377 -11.807 16.828 1.00 97.31 299 VAL A CA 1
ATOM 2289 C C . VAL A 1 299 ? -16.479 -11.883 15.303 1.00 97.31 299 VAL A C 1
ATOM 2291 O O . VAL A 1 299 ? -15.517 -12.309 14.671 1.00 97.31 299 VAL A O 1
ATOM 2294 N N . VAL A 1 300 ? -17.575 -11.408 14.697 1.00 97.75 300 VAL A N 1
ATOM 2295 C CA . VAL A 1 300 ? -17.683 -11.302 13.226 1.00 97.75 300 VAL A CA 1
ATOM 2296 C C . VAL A 1 300 ? -16.596 -10.385 12.665 1.00 97.75 300 VAL A C 1
ATOM 2298 O O . VAL A 1 300 ? -15.915 -10.745 11.709 1.00 97.75 300 VAL A O 1
ATOM 2301 N N . LEU A 1 301 ? -16.397 -9.213 13.272 1.00 98.38 301 LEU A N 1
ATOM 2302 C CA . LEU A 1 301 ? -15.407 -8.239 12.804 1.00 98.38 301 LEU A CA 1
ATOM 2303 C C . LEU A 1 301 ? -13.973 -8.781 12.899 1.00 98.38 301 LEU A C 1
ATOM 2305 O O . LEU A 1 301 ? -13.191 -8.594 11.970 1.00 98.38 301 LEU A O 1
ATOM 2309 N N . VAL A 1 302 ? -13.636 -9.492 13.980 1.00 98.44 302 VAL A N 1
ATOM 2310 C CA . VAL A 1 302 ? -12.338 -10.176 14.136 1.00 98.44 302 VAL A CA 1
ATOM 2311 C C . VAL A 1 302 ? -12.181 -11.295 13.103 1.00 98.44 302 VAL A C 1
ATOM 2313 O O . VAL A 1 302 ? -11.114 -11.421 12.501 1.00 98.44 302 VAL A O 1
ATOM 2316 N N . ALA A 1 303 ? -13.241 -12.073 12.856 1.00 97.56 303 ALA A N 1
ATOM 2317 C CA . ALA A 1 303 ? -13.243 -13.154 11.870 1.00 97.56 303 ALA A CA 1
ATOM 2318 C C . ALA A 1 303 ? -13.061 -12.664 10.425 1.00 97.56 303 ALA A C 1
ATOM 2320 O O . ALA A 1 303 ? -12.579 -13.421 9.591 1.00 97.56 303 ALA A O 1
ATOM 2321 N N . LEU A 1 304 ? -13.396 -11.404 10.133 1.00 97.44 304 LEU A N 1
ATOM 2322 C CA . LEU A 1 304 ? -13.085 -10.752 8.859 1.00 97.44 304 LEU A CA 1
ATOM 2323 C C . LEU A 1 304 ? -11.673 -10.148 8.859 1.00 97.44 304 LEU A C 1
ATOM 2325 O O . LEU A 1 304 ? -10.934 -10.307 7.889 1.00 97.44 304 LEU A O 1
ATOM 2329 N N . ALA A 1 305 ? -11.271 -9.486 9.949 1.00 97.88 305 ALA A N 1
ATOM 2330 C CA . ALA A 1 305 ? -10.008 -8.752 10.025 1.00 97.88 305 ALA A CA 1
ATOM 2331 C C . ALA A 1 305 ? -8.781 -9.669 9.966 1.00 97.88 305 ALA A C 1
ATOM 2333 O O . ALA A 1 305 ? -7.856 -9.402 9.203 1.00 97.88 305 ALA A O 1
ATOM 2334 N N . VAL A 1 306 ? -8.762 -10.747 10.756 1.00 96.62 306 VAL A N 1
ATOM 2335 C CA . VAL A 1 306 ? -7.589 -11.633 10.868 1.00 96.62 306 VAL A CA 1
ATOM 2336 C C . VAL A 1 306 ? -7.265 -12.330 9.539 1.00 96.62 306 VAL A C 1
ATOM 2338 O O . VAL A 1 306 ? -6.099 -12.321 9.146 1.00 96.62 306 VAL A O 1
ATOM 2341 N N . PRO A 1 307 ? -8.244 -12.879 8.793 1.00 94.75 307 PRO A N 1
ATOM 2342 C CA . PRO A 1 307 ? -7.970 -13.452 7.483 1.00 94.75 307 PRO A CA 1
ATOM 2343 C C . PRO A 1 307 ? -7.683 -12.420 6.394 1.00 94.75 307 PRO A C 1
ATOM 2345 O O . PRO A 1 307 ? -7.113 -12.795 5.376 1.00 94.75 307 PRO A O 1
ATOM 2348 N N . ALA A 1 308 ? -8.067 -11.149 6.568 1.00 95.19 308 ALA A N 1
ATOM 2349 C CA . ALA A 1 308 ? -7.816 -10.107 5.570 1.00 95.19 308 ALA A CA 1
ATOM 2350 C C . ALA A 1 308 ? -6.326 -9.791 5.415 1.00 95.19 308 ALA A C 1
ATOM 2352 O O . ALA A 1 308 ? -5.862 -9.551 4.308 1.00 95.19 308 ALA A O 1
ATOM 2353 N N . HIS A 1 309 ? -5.577 -9.767 6.520 1.00 93.31 309 HIS A N 1
ATOM 2354 C CA . HIS A 1 309 ? -4.158 -9.422 6.521 1.00 93.31 309 HIS A CA 1
ATOM 2355 C C . HIS A 1 309 ? -3.505 -9.839 7.852 1.00 93.31 309 HIS A C 1
ATOM 2357 O O . HIS A 1 309 ? -4.178 -9.777 8.882 1.00 93.31 309 HIS A O 1
ATOM 2363 N N . PRO A 1 310 ? -2.198 -10.179 7.911 1.00 93.19 310 PRO A N 1
ATOM 2364 C CA . PRO A 1 310 ? -1.532 -10.514 9.175 1.00 93.19 310 PRO A CA 1
ATOM 2365 C C . PRO A 1 310 ? -1.651 -9.440 10.268 1.00 93.19 310 PRO A C 1
ATOM 2367 O O . PRO A 1 310 ? -1.799 -9.767 11.443 1.00 93.19 310 PRO A O 1
ATOM 2370 N N . SER A 1 311 ? -1.638 -8.151 9.902 1.00 95.44 311 SER A N 1
ATOM 2371 C CA . SER A 1 311 ? -1.866 -7.052 10.859 1.00 95.44 311 SER A CA 1
ATOM 2372 C C . SER A 1 311 ? -3.312 -6.967 11.364 1.00 95.44 311 SER A C 1
ATOM 2374 O O . SER A 1 311 ? -3.565 -6.299 12.359 1.00 95.44 311 SER A O 1
ATOM 2376 N N . GLY A 1 312 ? -4.255 -7.703 10.769 1.00 97.12 312 GLY A N 1
ATOM 2377 C CA . GLY A 1 312 ? -5.628 -7.846 11.253 1.00 97.12 312 GLY A CA 1
ATOM 2378 C C . GLY A 1 312 ? -5.737 -8.414 12.668 1.00 97.12 312 GLY A C 1
ATOM 2379 O O . GLY A 1 312 ? -6.755 -8.206 13.331 1.00 97.12 312 GLY A O 1
ATOM 2380 N N . ILE A 1 313 ? -4.672 -9.047 13.180 1.00 97.38 313 ILE A N 1
ATOM 2381 C CA . ILE A 1 313 ? -4.573 -9.487 14.576 1.00 97.38 313 ILE A CA 1
ATOM 2382 C C . ILE A 1 313 ? -4.813 -8.348 15.573 1.00 97.38 313 ILE A C 1
ATOM 2384 O O . ILE A 1 313 ? -5.377 -8.591 16.635 1.00 97.38 313 ILE A O 1
ATOM 2388 N N . VAL A 1 314 ? -4.490 -7.094 15.232 1.00 98.31 314 VAL A N 1
ATOM 2389 C CA . VAL A 1 314 ? -4.699 -5.951 16.140 1.00 98.31 314 VAL A CA 1
ATOM 2390 C C . VAL A 1 314 ? -6.175 -5.703 16.468 1.00 98.31 314 VAL A C 1
ATOM 2392 O O . VAL A 1 314 ? -6.479 -5.064 17.475 1.00 98.31 314 VAL A O 1
ATOM 2395 N N . SER A 1 315 ? -7.107 -6.247 15.675 1.00 98.44 315 SER A N 1
ATOM 2396 C CA . SER A 1 315 ? -8.551 -6.169 15.936 1.00 98.44 315 SER A CA 1
ATOM 2397 C C . SER A 1 315 ? -8.958 -6.763 17.284 1.00 98.44 315 SER A C 1
ATOM 2399 O O . SER A 1 315 ? -9.944 -6.313 17.862 1.00 98.44 315 SER A O 1
ATOM 2401 N N . ILE A 1 316 ? -8.182 -7.695 17.850 1.00 98.25 316 ILE A N 1
ATOM 2402 C CA . ILE A 1 316 ? -8.469 -8.279 19.169 1.00 98.25 316 ILE A CA 1
ATOM 2403 C C . ILE A 1 316 ? -8.054 -7.364 20.333 1.00 98.25 316 ILE A C 1
ATOM 2405 O O . ILE A 1 316 ? -8.449 -7.615 21.472 1.00 98.25 316 ILE A O 1
ATOM 2409 N N . ALA A 1 317 ? -7.279 -6.301 20.084 1.00 98.50 317 ALA A N 1
ATOM 2410 C CA . ALA A 1 317 ? -6.709 -5.459 21.136 1.00 98.50 317 ALA A CA 1
ATOM 2411 C C . ALA A 1 317 ? -7.762 -4.873 22.101 1.00 98.50 317 ALA A C 1
ATOM 2413 O O . ALA A 1 317 ? -7.578 -5.012 23.315 1.00 98.50 317 ALA A O 1
ATOM 2414 N N . PRO A 1 318 ? -8.898 -4.299 21.641 1.00 98.50 318 PRO A N 1
ATOM 2415 C CA . PRO A 1 318 ? -9.932 -3.814 22.554 1.00 98.50 318 PRO A CA 1
ATOM 2416 C C . PRO A 1 318 ? -10.541 -4.929 23.416 1.00 98.50 318 PRO A C 1
ATOM 2418 O O . PRO A 1 318 ? -10.864 -4.688 24.579 1.00 98.50 318 PRO A O 1
ATOM 2421 N N . LEU A 1 319 ? -10.662 -6.151 22.877 1.00 97.94 319 LEU A N 1
ATOM 2422 C CA . LEU A 1 319 ? -11.203 -7.315 23.590 1.00 97.94 319 LEU A CA 1
ATOM 2423 C C . LEU A 1 319 ? -10.252 -7.809 24.684 1.00 97.94 319 LEU A C 1
ATOM 2425 O O . LEU A 1 319 ? -10.708 -8.114 25.785 1.00 97.94 319 LEU A O 1
ATOM 2429 N N . LEU A 1 320 ? -8.940 -7.821 24.421 1.00 97.94 320 LEU A N 1
ATOM 2430 C CA . LEU A 1 320 ? -7.924 -8.161 25.423 1.00 97.94 320 LEU A CA 1
ATOM 2431 C C . LEU A 1 320 ? -7.945 -7.179 26.600 1.00 97.94 320 LEU A C 1
ATOM 2433 O O . LEU A 1 320 ? -7.891 -7.596 27.757 1.00 97.94 320 LEU A O 1
ATOM 2437 N N . VAL A 1 321 ? -8.103 -5.880 26.324 1.00 97.00 321 VAL A N 1
ATOM 2438 C CA . VAL A 1 321 ? -8.179 -4.845 27.368 1.00 97.00 321 VAL A CA 1
ATOM 2439 C C . VAL A 1 321 ? -9.411 -5.022 28.258 1.00 97.00 321 VAL A C 1
ATOM 2441 O O . VAL A 1 321 ? -9.315 -4.883 29.478 1.00 97.00 321 VAL A O 1
ATOM 2444 N N . VAL A 1 322 ? -10.569 -5.364 27.683 1.00 96.56 322 VAL A N 1
ATOM 2445 C CA . VAL A 1 322 ? -11.787 -5.657 28.466 1.00 96.56 322 VAL A CA 1
ATOM 2446 C C . VAL A 1 322 ? -11.849 -7.106 28.966 1.00 96.56 322 VAL A C 1
ATOM 2448 O O . VAL A 1 322 ? -12.813 -7.476 29.640 1.00 96.56 322 VAL A O 1
ATOM 2451 N N . GLY A 1 323 ? -10.816 -7.911 28.700 1.00 95.62 323 GLY A N 1
ATOM 2452 C CA . GLY A 1 323 ? -10.736 -9.346 28.978 1.00 95.62 323 GLY A CA 1
ATOM 2453 C C . GLY A 1 323 ? -11.162 -9.742 30.395 1.00 95.62 323 GLY A C 1
ATOM 2454 O O . GLY A 1 323 ? -12.046 -10.585 30.531 1.00 95.62 323 GLY A O 1
ATOM 2455 N N . PRO A 1 324 ? -10.662 -9.106 31.473 1.00 94.62 324 PRO A N 1
ATOM 2456 C CA . PRO A 1 324 ? -11.083 -9.440 32.838 1.00 94.62 324 PRO A CA 1
ATOM 2457 C C . PRO A 1 324 ? -12.586 -9.242 33.095 1.00 94.62 324 PRO A C 1
ATOM 2459 O O . PRO A 1 324 ? -13.199 -9.959 33.888 1.00 94.62 324 PRO A O 1
ATOM 2462 N N . LYS A 1 325 ? -13.209 -8.258 32.436 1.00 94.94 325 LYS A N 1
ATOM 2463 C CA . LYS A 1 325 ? -14.659 -8.034 32.506 1.00 94.94 325 LYS A CA 1
ATOM 2464 C C . LYS A 1 325 ? -15.407 -9.055 31.644 1.00 94.94 325 LYS A C 1
ATOM 2466 O O . LYS A 1 325 ? -16.402 -9.608 32.103 1.00 94.94 325 LYS A O 1
ATOM 2471 N N . LEU A 1 326 ? -14.882 -9.361 30.458 1.00 95.56 326 LEU A N 1
ATOM 2472 C CA . LEU A 1 326 ? -15.425 -10.371 29.549 1.00 95.56 326 LEU A CA 1
ATOM 2473 C C . LEU A 1 326 ? -15.412 -11.779 30.162 1.00 95.56 326 LEU A C 1
ATOM 2475 O O . LEU A 1 326 ? -16.407 -12.485 30.078 1.00 95.56 326 LEU A O 1
ATOM 2479 N N . VAL A 1 327 ? -14.337 -12.170 30.851 1.00 96.31 327 VAL A N 1
ATOM 2480 C CA . VAL A 1 327 ? -14.224 -13.479 31.517 1.00 96.31 327 VAL A CA 1
ATOM 2481 C C . VAL A 1 327 ? -15.239 -13.614 32.651 1.00 96.31 327 VAL A C 1
ATOM 2483 O O . VAL A 1 327 ? -15.894 -14.646 32.767 1.00 96.31 327 VAL A O 1
ATOM 2486 N N . ARG A 1 328 ? -15.418 -12.574 33.477 1.00 95.69 328 ARG A N 1
ATOM 2487 C CA . ARG A 1 328 ? -16.442 -12.585 34.539 1.00 95.69 328 ARG A CA 1
ATOM 2488 C C . ARG A 1 328 ? -17.852 -12.710 33.967 1.00 95.69 328 ARG A C 1
ATOM 2490 O O . ARG A 1 328 ? -18.648 -13.481 34.489 1.00 95.69 328 ARG A O 1
ATOM 2497 N N . TRP A 1 329 ? -18.124 -11.994 32.881 1.00 95.00 329 TRP A N 1
ATOM 2498 C CA . TRP A 1 329 ? -19.378 -12.082 32.137 1.00 95.00 329 TRP A CA 1
ATOM 2499 C C . TRP A 1 329 ? -19.603 -13.465 31.510 1.00 95.00 329 TRP A C 1
ATOM 2501 O O . TRP A 1 329 ? -20.710 -13.990 31.552 1.00 95.00 329 TRP A O 1
ATOM 2511 N N . ALA A 1 330 ? -18.552 -14.079 30.966 1.00 94.25 330 ALA A N 1
ATOM 2512 C CA . ALA A 1 330 ? -18.641 -15.378 30.309 1.00 94.25 330 ALA A CA 1
ATOM 2513 C C . ALA A 1 330 ? -18.900 -16.514 31.307 1.00 94.25 330 ALA A C 1
ATOM 2515 O O . ALA A 1 330 ? -19.672 -17.428 31.024 1.00 94.25 330 ALA A O 1
ATOM 2516 N N . ARG A 1 331 ? -18.314 -16.429 32.511 1.00 94.56 331 ARG A N 1
ATOM 2517 C CA . ARG A 1 331 ? -18.512 -17.416 33.588 1.00 94.56 331 ARG A CA 1
ATOM 2518 C C . ARG A 1 331 ? -19.963 -17.527 34.048 1.00 94.56 331 ARG A C 1
ATOM 2520 O O . ARG A 1 331 ? -20.380 -18.612 34.429 1.00 94.56 331 ARG A O 1
ATOM 2527 N N . SER A 1 332 ? -20.735 -16.443 33.995 1.00 92.94 332 SER A N 1
ATOM 2528 C CA . SER A 1 332 ? -22.167 -16.477 34.318 1.00 92.94 332 SER A CA 1
ATOM 2529 C C . SER A 1 332 ? -23.055 -16.850 33.125 1.00 92.94 332 SER A C 1
ATOM 2531 O O . SER A 1 332 ? -24.263 -17.000 33.291 1.00 92.94 332 SER A O 1
ATOM 2533 N N . ARG A 1 333 ? -22.487 -16.996 31.918 1.00 91.62 333 ARG A N 1
ATOM 2534 C CA . ARG A 1 333 ? -23.209 -17.230 30.654 1.00 91.62 333 ARG A CA 1
ATOM 2535 C C . ARG A 1 333 ? -22.487 -18.258 29.782 1.00 91.62 333 ARG A C 1
ATOM 2537 O O . ARG A 1 333 ? -22.165 -17.990 28.623 1.00 91.62 333 ARG A O 1
ATOM 2544 N N . VAL A 1 334 ? -22.194 -19.423 30.355 1.00 92.75 334 VAL A N 1
ATOM 2545 C CA . VAL A 1 334 ? -21.310 -20.426 29.736 1.00 92.75 334 VAL A CA 1
ATOM 2546 C C . VAL A 1 334 ? -21.841 -20.916 28.386 1.00 92.75 334 VAL A C 1
ATOM 2548 O O . VAL A 1 334 ? -21.082 -20.927 27.424 1.00 92.75 334 VAL A O 1
ATOM 2551 N N . SER A 1 335 ? -23.133 -21.241 28.273 1.00 90.94 335 SER A N 1
ATOM 2552 C CA . SER A 1 335 ? -23.749 -21.715 27.020 1.00 90.94 335 SER A CA 1
ATOM 2553 C C . SER A 1 335 ? -23.670 -20.676 25.894 1.00 90.94 335 SER A C 1
ATOM 2555 O O . SER A 1 335 ? -23.224 -20.974 24.786 1.00 90.94 335 SER A O 1
ATOM 2557 N N . VAL A 1 336 ? -24.027 -19.428 26.202 1.00 91.62 336 VAL A N 1
ATOM 2558 C CA . VAL A 1 336 ? -23.924 -18.281 25.288 1.00 91.62 336 VAL A CA 1
ATOM 2559 C C . VAL A 1 336 ? -22.477 -18.070 24.840 1.00 91.62 336 VAL A C 1
ATOM 2561 O O . VAL A 1 336 ? -22.204 -17.927 23.650 1.00 91.62 336 VAL A O 1
ATOM 2564 N N . SER A 1 337 ? -21.536 -18.085 25.786 1.00 92.62 337 SER A N 1
ATOM 2565 C CA . SER A 1 337 ? -20.109 -17.882 25.508 1.00 92.62 337 SER A CA 1
ATOM 2566 C C . SER A 1 337 ? -19.526 -19.009 24.659 1.00 92.62 337 SER A C 1
ATOM 2568 O O . SER A 1 337 ? -18.779 -18.738 23.722 1.00 92.62 337 SER A O 1
ATOM 2570 N N . ALA A 1 338 ? -19.894 -20.259 24.953 1.00 93.12 338 ALA A N 1
ATOM 2571 C CA . ALA A 1 338 ? -19.487 -21.431 24.188 1.00 93.12 338 ALA A CA 1
ATOM 2572 C C . ALA A 1 338 ? -20.016 -21.364 22.752 1.00 93.12 338 ALA A C 1
ATOM 2574 O O . ALA A 1 338 ? -19.262 -21.619 21.817 1.00 93.12 338 ALA A O 1
ATOM 2575 N N . THR A 1 339 ? -21.271 -20.939 22.574 1.00 92.75 339 THR A N 1
ATOM 2576 C CA . THR A 1 339 ? -21.868 -20.758 21.245 1.00 92.75 339 THR A CA 1
ATOM 2577 C C . THR A 1 339 ? -21.115 -19.693 20.456 1.00 92.75 339 THR A C 1
ATOM 2579 O O . THR A 1 339 ? -20.656 -19.981 19.359 1.00 92.75 339 THR A O 1
ATOM 2582 N N . ILE A 1 340 ? -20.900 -18.505 21.039 1.00 94.31 340 ILE A N 1
ATOM 2583 C CA . ILE A 1 340 ? -20.148 -17.412 20.400 1.00 94.31 340 ILE A CA 1
ATOM 2584 C C . ILE A 1 340 ? -18.744 -17.864 19.998 1.00 94.31 340 ILE A C 1
ATOM 2586 O O . ILE A 1 340 ? -18.300 -17.556 18.893 1.00 94.31 340 ILE A O 1
ATOM 2590 N N . LEU A 1 341 ? -18.044 -18.578 20.885 1.00 95.06 341 LEU A N 1
ATOM 2591 C CA . LEU A 1 341 ? -16.700 -19.074 20.612 1.00 95.06 341 LEU A CA 1
ATOM 2592 C C . LEU A 1 341 ? -16.711 -20.098 19.472 1.00 95.06 341 LEU A C 1
ATOM 2594 O O . LEU A 1 341 ? -15.940 -19.950 18.529 1.00 95.06 341 LEU A O 1
ATOM 2598 N N . ALA A 1 342 ? -17.601 -21.091 19.525 1.00 95.31 342 ALA A N 1
ATOM 2599 C CA . ALA A 1 342 ? -17.698 -22.136 18.511 1.00 95.31 342 ALA A CA 1
ATOM 2600 C C . ALA A 1 342 ? -18.053 -21.560 17.132 1.00 95.31 342 ALA A C 1
ATOM 2602 O O . ALA A 1 342 ? -17.341 -21.805 16.159 1.00 95.31 342 ALA A O 1
ATOM 2603 N N . THR A 1 343 ? -19.100 -20.732 17.044 1.00 95.44 343 THR A N 1
ATOM 2604 C CA . THR A 1 343 ? -19.508 -20.100 15.780 1.00 95.44 343 THR A CA 1
ATOM 2605 C C . THR A 1 343 ? -18.485 -19.075 15.301 1.00 95.44 343 THR A C 1
ATOM 2607 O O . THR A 1 343 ? -18.270 -18.934 14.103 1.00 95.44 343 THR A O 1
ATOM 2610 N N . GLY A 1 344 ? -17.822 -18.374 16.222 1.00 96.00 344 GLY A N 1
ATOM 2611 C CA . GLY A 1 344 ? -16.766 -17.418 15.908 1.00 96.00 344 GLY A CA 1
ATOM 2612 C C . GLY A 1 344 ? -15.534 -18.070 15.297 1.00 96.00 344 GLY A C 1
ATOM 2613 O O . GLY A 1 344 ? -15.041 -17.610 14.270 1.00 96.00 344 GLY A O 1
ATOM 2614 N N . VAL A 1 345 ? -15.063 -19.167 15.895 1.00 96.50 345 VAL A N 1
ATOM 2615 C CA . VAL A 1 345 ? -13.952 -19.964 15.359 1.00 96.50 345 VAL A CA 1
ATOM 2616 C C . VAL A 1 345 ? -14.341 -20.584 14.021 1.00 96.50 345 VAL A C 1
ATOM 2618 O O . VAL A 1 345 ? -13.564 -20.492 13.075 1.00 96.50 345 VAL A O 1
ATOM 2621 N N . ALA A 1 346 ? -15.550 -21.143 13.905 1.00 95.44 346 ALA A N 1
ATOM 2622 C CA . ALA A 1 346 ? -16.044 -21.683 12.640 1.00 95.44 346 ALA A CA 1
ATOM 2623 C C . ALA A 1 346 ? -16.064 -20.617 11.533 1.00 95.44 346 ALA A C 1
ATOM 2625 O O . ALA A 1 346 ? -15.587 -20.877 10.428 1.00 95.44 346 ALA A O 1
ATOM 2626 N N . LEU A 1 347 ? -16.540 -19.401 11.831 1.00 96.69 347 LEU A N 1
ATOM 2627 C CA . LEU A 1 347 ? -16.536 -18.287 10.883 1.00 96.69 347 LEU A CA 1
ATOM 2628 C C . LEU A 1 347 ? -15.112 -17.881 10.493 1.00 96.69 347 LEU A C 1
ATOM 2630 O O . LEU A 1 347 ? -14.821 -17.782 9.306 1.00 96.69 347 LEU A O 1
ATOM 2634 N N . LEU A 1 348 ? -14.221 -17.688 11.471 1.00 95.81 348 LEU A N 1
ATOM 2635 C CA . LEU A 1 348 ? -12.822 -17.321 11.235 1.00 95.81 348 LEU A CA 1
ATOM 2636 C C . LEU A 1 348 ? -12.124 -18.341 10.328 1.00 95.81 348 LEU A C 1
ATOM 2638 O O . LEU A 1 348 ? -11.478 -17.954 9.358 1.00 95.81 348 LEU A O 1
ATOM 2642 N N . VAL A 1 349 ? -12.265 -19.634 10.632 1.00 93.19 349 VAL A N 1
ATOM 2643 C CA . VAL A 1 349 ? -11.669 -20.715 9.838 1.00 93.19 349 VAL A CA 1
ATOM 2644 C C . VAL A 1 349 ? -12.260 -20.724 8.434 1.00 93.19 349 VAL A C 1
ATOM 2646 O O . VAL A 1 349 ? -11.501 -20.761 7.474 1.00 93.19 349 VAL A O 1
ATOM 2649 N N . THR A 1 350 ? -13.585 -20.617 8.301 1.00 93.19 350 THR A N 1
ATOM 2650 C CA . THR A 1 350 ? -14.264 -20.614 6.994 1.00 93.19 350 THR A CA 1
ATOM 2651 C C . THR A 1 350 ? -13.799 -19.449 6.122 1.00 93.19 350 THR A C 1
ATOM 2653 O O . THR A 1 350 ? -13.440 -19.653 4.967 1.00 93.19 350 THR A O 1
ATOM 2656 N N . VAL A 1 351 ? -13.735 -18.237 6.681 1.00 93.38 351 VAL A N 1
ATOM 2657 C CA . VAL A 1 351 ? -13.243 -17.043 5.975 1.00 93.38 351 VAL A CA 1
ATOM 2658 C C . VAL A 1 351 ? -11.747 -17.155 5.661 1.00 93.38 351 VAL A C 1
ATOM 2660 O O . VAL A 1 351 ? -11.302 -16.647 4.638 1.00 93.38 351 VAL A O 1
ATOM 2663 N N . ALA A 1 352 ? -10.957 -17.830 6.499 1.00 90.94 352 ALA A N 1
ATOM 2664 C CA . ALA A 1 352 ? -9.541 -18.061 6.229 1.00 90.94 352 ALA A CA 1
ATOM 2665 C C . ALA A 1 352 ? -9.298 -19.075 5.104 1.00 90.94 352 ALA A C 1
ATOM 2667 O O . ALA A 1 352 ? -8.335 -18.924 4.360 1.00 90.94 352 ALA A O 1
ATOM 2668 N N . VAL A 1 353 ? -10.125 -20.109 4.963 1.00 89.38 353 VAL A N 1
ATOM 2669 C CA . VAL A 1 353 ? -9.911 -21.144 3.934 1.00 89.38 353 VAL A CA 1
ATOM 2670 C C . VAL A 1 353 ? -10.671 -20.879 2.639 1.00 89.38 353 VAL A C 1
ATOM 2672 O O . VAL A 1 353 ? -10.466 -21.596 1.671 1.00 89.38 353 VAL A O 1
ATOM 2675 N N . VAL A 1 354 ? -11.534 -19.864 2.580 1.00 89.25 354 VAL A N 1
ATOM 2676 C CA . VAL A 1 354 ? -12.300 -19.563 1.364 1.00 89.25 354 VAL A CA 1
ATOM 2677 C C . VAL A 1 354 ? -11.368 -19.378 0.158 1.00 89.25 354 VAL A C 1
ATOM 2679 O O . VAL A 1 354 ? -10.338 -18.711 0.249 1.00 89.25 354 VAL A O 1
ATOM 2682 N N . GLY A 1 355 ? -11.710 -20.010 -0.966 1.00 85.25 355 GLY A N 1
ATOM 2683 C CA . GLY A 1 355 ? -10.898 -19.968 -2.186 1.00 85.25 355 GLY A CA 1
ATOM 2684 C C . GLY A 1 355 ? -9.690 -20.904 -2.220 1.00 85.25 355 GLY A C 1
ATOM 2685 O O . GLY A 1 355 ? -8.950 -20.891 -3.200 1.00 85.25 355 GLY A O 1
ATOM 2686 N N . SER A 1 356 ? -9.467 -21.714 -1.187 1.00 85.62 356 SER A N 1
ATOM 2687 C CA . SER A 1 356 ? -8.352 -22.667 -1.124 1.00 85.62 356 SER A CA 1
ATOM 2688 C C . SER A 1 356 ? -8.717 -23.881 -0.268 1.00 85.62 356 SER A C 1
ATOM 2690 O O . SER A 1 356 ? -9.758 -23.914 0.382 1.00 85.62 356 SER A O 1
ATOM 2692 N N . ASP A 1 357 ? -7.870 -24.901 -0.243 1.00 84.88 357 ASP A N 1
ATOM 2693 C CA . ASP A 1 357 ? -7.902 -25.908 0.816 1.00 84.88 357 ASP A CA 1
ATOM 2694 C C . ASP A 1 357 ? -6.688 -25.762 1.747 1.00 84.88 357 ASP A C 1
ATOM 2696 O O . ASP A 1 357 ? -5.832 -24.886 1.577 1.00 84.88 357 ASP A O 1
ATOM 2700 N N . LEU A 1 358 ? -6.637 -26.597 2.789 1.00 84.19 358 LEU A N 1
ATOM 2701 C CA . LEU A 1 358 ? -5.573 -26.528 3.784 1.00 84.19 358 LEU A CA 1
ATOM 2702 C C . LEU A 1 358 ? -4.203 -26.896 3.192 1.00 84.19 358 LEU A C 1
ATOM 2704 O O . LEU A 1 358 ? -3.199 -26.313 3.602 1.00 84.19 358 LEU A O 1
ATOM 2708 N N . GLU A 1 359 ? -4.154 -27.815 2.225 1.00 85.31 359 GLU A N 1
ATOM 2709 C CA . GLU A 1 359 ? -2.912 -28.252 1.584 1.00 85.31 359 GLU A CA 1
ATOM 2710 C C . GLU A 1 359 ? -2.351 -27.145 0.694 1.00 85.31 359 GLU A C 1
ATOM 2712 O O . GLU A 1 359 ? -1.199 -26.740 0.877 1.00 85.31 359 GLU A O 1
ATOM 2717 N N . GLN A 1 360 ? -3.178 -26.578 -0.187 1.00 84.50 360 GLN A N 1
ATOM 2718 C CA . GLN A 1 360 ? -2.830 -25.442 -1.032 1.00 84.50 360 GLN A CA 1
ATOM 2719 C C . GLN A 1 360 ? -2.352 -24.259 -0.191 1.00 84.50 360 GLN A C 1
ATOM 2721 O O . GLN A 1 360 ? -1.247 -23.757 -0.393 1.00 84.50 360 GLN A O 1
ATOM 2726 N N . ARG A 1 361 ? -3.121 -23.868 0.829 1.00 86.94 361 ARG A N 1
ATOM 2727 C CA . ARG A 1 361 ? -2.760 -22.757 1.715 1.00 86.94 361 ARG A CA 1
ATOM 2728 C C . ARG A 1 361 ? -1.446 -23.013 2.459 1.00 86.94 361 ARG A C 1
ATOM 2730 O O . ARG A 1 361 ? -0.653 -22.089 2.652 1.00 86.94 361 ARG A O 1
ATOM 2737 N N . SER A 1 362 ? -1.206 -24.251 2.899 1.00 88.25 362 SER A N 1
ATOM 2738 C CA . SER A 1 362 ? 0.046 -24.629 3.566 1.00 88.25 362 SER A CA 1
ATOM 2739 C C . SER A 1 362 ? 1.245 -24.537 2.620 1.00 88.25 362 SER A C 1
ATOM 2741 O O . SER A 1 362 ? 2.295 -24.028 3.017 1.00 88.25 362 SER A O 1
ATOM 2743 N N . SER A 1 363 ? 1.055 -24.951 1.364 1.00 87.06 363 SER A N 1
ATOM 2744 C CA . SER A 1 363 ? 2.039 -24.879 0.289 1.00 87.06 363 SER A CA 1
ATOM 2745 C C . SER A 1 363 ? 2.363 -23.431 -0.081 1.00 87.06 363 SER A C 1
ATOM 2747 O O . SER A 1 363 ? 3.534 -23.052 -0.120 1.00 87.06 363 SER A O 1
ATOM 2749 N N . ASP A 1 364 ? 1.344 -22.596 -0.278 1.00 88.75 364 ASP A N 1
ATOM 2750 C CA . ASP A 1 364 ? 1.506 -21.173 -0.589 1.00 88.75 364 ASP A CA 1
ATOM 2751 C C . ASP A 1 364 ? 2.249 -20.456 0.546 1.00 88.75 364 ASP A C 1
ATOM 2753 O O . ASP A 1 364 ? 3.245 -19.766 0.325 1.00 88.75 364 ASP A O 1
ATOM 2757 N N . ALA A 1 365 ? 1.851 -20.704 1.798 1.00 88.62 365 ALA A N 1
ATOM 2758 C CA . ALA A 1 365 ? 2.522 -20.135 2.962 1.00 88.62 365 ALA A CA 1
ATOM 2759 C C . ALA A 1 365 ? 3.966 -20.642 3.130 1.00 88.62 365 ALA A C 1
ATOM 2761 O O . ALA A 1 365 ? 4.828 -19.887 3.578 1.00 88.62 365 ALA A O 1
ATOM 2762 N N . ALA A 1 366 ? 4.248 -21.908 2.805 1.00 88.12 366 ALA A N 1
ATOM 2763 C CA . ALA A 1 366 ? 5.606 -22.450 2.828 1.00 88.12 366 ALA A CA 1
ATOM 2764 C C . ALA A 1 366 ? 6.485 -21.806 1.751 1.00 88.12 366 ALA A C 1
ATOM 2766 O O . ALA A 1 366 ? 7.625 -21.449 2.039 1.00 88.12 366 ALA A O 1
ATOM 2767 N N . THR A 1 367 ? 5.938 -21.587 0.556 1.00 86.69 367 THR A N 1
ATOM 2768 C CA . THR A 1 367 ? 6.657 -20.960 -0.557 1.00 86.69 367 THR A CA 1
ATOM 2769 C C . THR A 1 367 ? 6.958 -19.494 -0.252 1.00 86.69 367 THR A C 1
ATOM 2771 O O . THR A 1 367 ? 8.103 -19.073 -0.377 1.00 86.69 367 THR A O 1
ATOM 2774 N N . ILE A 1 368 ? 5.994 -18.741 0.288 1.00 87.12 368 ILE A N 1
ATOM 2775 C CA . ILE A 1 368 ? 6.224 -17.363 0.754 1.00 87.12 368 ILE A CA 1
ATOM 2776 C C . ILE A 1 368 ? 7.261 -17.315 1.883 1.00 87.12 368 ILE A C 1
ATOM 2778 O O . ILE A 1 368 ? 8.069 -16.397 1.924 1.00 87.12 368 ILE A O 1
ATOM 2782 N N . ARG A 1 369 ? 7.290 -18.294 2.797 1.00 86.38 369 ARG A N 1
ATOM 2783 C CA . ARG A 1 369 ? 8.335 -18.344 3.834 1.00 86.38 369 ARG A CA 1
ATOM 2784 C C . ARG A 1 369 ? 9.719 -18.687 3.284 1.00 86.38 369 ARG A C 1
ATOM 2786 O O . ARG A 1 369 ? 10.711 -18.251 3.850 1.00 86.38 369 ARG A O 1
ATOM 2793 N N . ALA A 1 370 ? 9.792 -19.511 2.245 1.00 84.94 370 ALA A N 1
ATOM 2794 C CA . ALA A 1 370 ? 11.061 -19.932 1.661 1.00 84.94 370 ALA A CA 1
ATOM 2795 C C . ALA A 1 370 ? 11.644 -18.879 0.709 1.00 84.94 370 ALA A C 1
ATOM 2797 O O . ALA A 1 370 ? 12.862 -18.758 0.606 1.00 84.94 370 ALA A O 1
ATOM 2798 N N . TYR A 1 371 ? 10.775 -18.141 0.016 1.00 82.00 371 TYR A N 1
ATOM 2799 C CA . TYR A 1 371 ? 11.153 -17.304 -1.117 1.00 82.00 371 TYR A CA 1
ATOM 2800 C C . TYR A 1 371 ? 10.676 -15.851 -1.011 1.00 82.00 371 TYR A C 1
ATOM 2802 O O . TYR A 1 371 ? 11.118 -15.026 -1.799 1.00 82.00 371 TYR A O 1
ATOM 2810 N N . GLY A 1 372 ? 9.782 -15.510 -0.087 1.00 74.94 372 GLY A N 1
ATOM 2811 C CA . GLY A 1 372 ? 9.263 -14.151 0.053 1.00 74.94 372 GLY A CA 1
ATOM 2812 C C . GLY A 1 372 ? 10.229 -13.207 0.770 1.00 74.94 372 GLY A C 1
ATOM 2813 O O . GLY A 1 372 ? 10.972 -13.605 1.663 1.00 74.94 372 GLY A O 1
ATOM 2814 N N . ASP A 1 373 ? 10.151 -11.919 0.434 1.00 61.41 373 ASP A N 1
ATOM 2815 C CA . ASP A 1 373 ? 11.070 -10.881 0.930 1.00 61.41 373 ASP A CA 1
ATOM 2816 C C . ASP A 1 373 ? 10.802 -10.442 2.386 1.00 61.41 373 ASP A C 1
ATOM 2818 O O . ASP A 1 373 ? 11.525 -9.617 2.944 1.00 61.41 373 ASP A O 1
ATOM 2822 N N . ALA A 1 374 ? 9.740 -10.951 3.020 1.00 63.28 374 ALA A N 1
ATOM 2823 C CA . ALA A 1 374 ? 9.223 -10.431 4.286 1.00 63.28 374 ALA A CA 1
ATOM 2824 C C . ALA A 1 374 ? 8.978 -11.524 5.340 1.00 63.28 374 ALA A C 1
ATOM 2826 O O . ALA A 1 374 ? 7.863 -11.684 5.842 1.00 63.28 374 ALA A O 1
ATOM 2827 N N . THR A 1 375 ? 10.032 -12.265 5.689 1.00 73.75 375 THR A N 1
ATOM 2828 C CA . THR A 1 375 ? 10.046 -13.227 6.805 1.00 73.75 375 THR A CA 1
ATOM 2829 C C . THR A 1 375 ? 10.831 -12.678 7.994 1.00 73.75 375 THR A C 1
ATOM 2831 O O . THR A 1 375 ? 11.913 -13.159 8.326 1.00 73.75 375 THR A O 1
ATOM 2834 N N . ALA A 1 376 ? 10.302 -11.637 8.626 1.00 86.62 376 ALA A N 1
ATOM 2835 C CA . ALA A 1 376 ? 10.893 -11.056 9.822 1.00 86.62 376 ALA A CA 1
ATOM 2836 C C . ALA A 1 376 ? 10.427 -11.790 11.088 1.00 86.62 376 ALA A C 1
ATOM 2838 O O . ALA A 1 376 ? 9.292 -12.268 11.186 1.00 86.62 376 ALA A O 1
ATOM 2839 N N . SER A 1 377 ? 11.302 -11.841 12.086 1.00 90.56 377 SER A N 1
ATOM 2840 C CA . SER A 1 377 ? 11.004 -12.374 13.411 1.00 90.56 377 SER A CA 1
ATOM 2841 C C . SER A 1 377 ? 10.389 -11.304 14.325 1.00 90.56 377 SER A C 1
ATOM 2843 O O . SER A 1 377 ? 10.293 -10.122 13.987 1.00 90.56 377 SER A O 1
ATOM 2845 N N . TRP A 1 378 ? 9.976 -11.701 15.530 1.00 92.19 378 TRP A N 1
ATOM 2846 C CA . TRP A 1 378 ? 9.499 -10.761 16.550 1.00 92.19 378 TRP A CA 1
ATOM 2847 C C . TRP A 1 378 ? 10.599 -9.802 17.041 1.00 92.19 378 TRP A C 1
ATOM 2849 O O . TRP A 1 378 ? 10.284 -8.700 17.486 1.00 92.19 378 TRP A O 1
ATOM 2859 N N . GLN A 1 379 ? 11.874 -10.195 16.937 1.00 93.50 379 GLN A N 1
ATOM 2860 C CA . GLN A 1 379 ? 13.028 -9.392 17.366 1.00 93.50 379 GLN A CA 1
ATOM 2861 C C . GLN A 1 379 ? 13.279 -8.210 16.421 1.00 93.50 379 GLN A C 1
ATOM 2863 O O . GLN A 1 379 ? 13.796 -7.175 16.833 1.00 93.50 379 GLN A O 1
ATOM 2868 N N . ASP A 1 380 ? 12.823 -8.332 15.175 1.00 94.19 380 ASP A N 1
ATOM 2869 C CA . ASP A 1 380 ? 13.049 -7.351 14.115 1.00 94.19 380 ASP A CA 1
ATOM 2870 C C . ASP A 1 380 ? 12.058 -6.179 14.155 1.00 94.19 380 ASP A C 1
ATOM 2872 O O . ASP A 1 380 ? 12.030 -5.357 13.243 1.00 94.19 380 ASP A O 1
ATOM 2876 N N . GLU A 1 381 ? 11.219 -6.061 15.191 1.00 95.12 381 GLU A N 1
ATOM 2877 C CA . GLU A 1 381 ? 10.212 -4.994 15.274 1.00 95.12 381 GLU A CA 1
ATOM 2878 C C . GLU A 1 381 ? 10.824 -3.586 15.167 1.00 95.12 381 GLU A C 1
ATOM 2880 O O . GLU A 1 381 ? 10.203 -2.690 14.594 1.00 95.12 381 GLU A O 1
ATOM 2885 N N . VAL A 1 382 ? 12.064 -3.393 15.631 1.00 95.00 382 VAL A N 1
ATOM 2886 C CA . VAL A 1 382 ? 12.789 -2.116 15.503 1.00 95.00 382 VAL A CA 1
ATOM 2887 C C . VAL A 1 382 ? 12.915 -1.678 14.038 1.00 95.00 382 VAL A C 1
ATOM 2889 O O . VAL A 1 382 ? 12.845 -0.480 13.754 1.00 95.00 382 VAL A O 1
ATOM 2892 N N . ALA A 1 383 ? 12.999 -2.621 13.091 1.00 93.38 383 ALA A N 1
ATOM 2893 C CA . ALA A 1 383 ? 13.051 -2.314 11.663 1.00 93.38 383 ALA A CA 1
ATOM 2894 C C . ALA A 1 383 ? 11.843 -1.479 11.204 1.00 93.38 383 ALA A C 1
ATOM 2896 O O . ALA A 1 383 ? 12.010 -0.561 10.401 1.00 93.38 383 ALA A O 1
ATOM 2897 N N . ARG A 1 384 ? 10.650 -1.702 11.780 1.00 95.06 384 ARG A N 1
ATOM 2898 C CA . ARG A 1 384 ? 9.436 -0.926 11.466 1.00 95.06 384 ARG A CA 1
ATOM 2899 C C . ARG A 1 384 ? 9.607 0.562 11.719 1.00 95.06 384 ARG A C 1
ATOM 2901 O O . ARG A 1 384 ? 9.131 1.384 10.938 1.00 95.06 384 ARG A O 1
ATOM 2908 N N . TYR A 1 385 ? 10.287 0.898 12.805 1.00 94.38 385 TYR A N 1
ATOM 2909 C CA . TYR A 1 385 ? 10.539 2.276 13.203 1.00 94.38 385 TYR A CA 1
ATOM 2910 C C . TYR A 1 385 ? 11.726 2.861 12.438 1.00 94.38 385 TYR A C 1
ATOM 2912 O O . TYR A 1 385 ? 11.668 4.021 12.042 1.00 94.38 385 TYR A O 1
ATOM 2920 N N . ASN A 1 386 ? 12.752 2.056 12.142 1.00 93.44 386 ASN A N 1
ATOM 2921 C CA . ASN A 1 386 ? 13.880 2.482 11.310 1.00 93.44 386 ASN A CA 1
ATOM 2922 C C . ASN A 1 386 ? 13.439 2.866 9.894 1.00 93.44 386 ASN A C 1
ATOM 2924 O O . ASN A 1 386 ? 13.950 3.846 9.356 1.00 93.44 386 ASN A O 1
ATOM 2928 N N . PHE A 1 387 ? 12.444 2.177 9.319 1.00 90.69 387 PHE A N 1
ATOM 2929 C CA . PHE A 1 387 ? 11.869 2.588 8.036 1.00 90.69 387 PHE A CA 1
ATOM 2930 C C . PHE A 1 387 ? 11.348 4.028 8.073 1.00 90.69 387 PHE A C 1
ATOM 2932 O O . PHE A 1 387 ? 11.509 4.750 7.100 1.00 90.69 387 PHE A O 1
ATOM 2939 N N . LEU A 1 388 ? 10.824 4.522 9.200 1.00 91.06 388 LEU A N 1
ATOM 2940 C CA . LEU A 1 388 ? 10.368 5.915 9.294 1.00 91.06 388 LEU A CA 1
ATOM 2941 C C . LEU A 1 388 ? 11.504 6.941 9.154 1.00 91.06 388 LEU A C 1
ATOM 2943 O O . LEU A 1 388 ? 11.222 8.123 8.972 1.00 91.06 388 LEU A O 1
ATOM 2947 N N . LEU A 1 389 ? 12.770 6.531 9.244 1.00 87.56 389 LEU A N 1
ATOM 2948 C CA . LEU A 1 389 ? 13.928 7.416 9.104 1.00 87.56 389 LEU A CA 1
ATOM 2949 C C . LEU A 1 389 ? 14.423 7.526 7.656 1.00 87.56 389 LEU A C 1
ATOM 2951 O O . LEU A 1 389 ? 15.108 8.496 7.333 1.00 87.56 389 LEU A O 1
ATOM 2955 N N . VAL A 1 390 ? 14.036 6.594 6.782 1.00 81.81 390 VAL A N 1
ATOM 2956 C CA . VAL A 1 390 ? 14.528 6.503 5.401 1.00 81.81 390 VAL A CA 1
ATOM 2957 C C . VAL A 1 390 ? 13.430 6.811 4.366 1.00 81.81 390 VAL A C 1
ATOM 2959 O O . VAL A 1 390 ? 12.274 6.408 4.547 1.00 81.81 390 VAL A O 1
ATOM 2962 N N . PRO A 1 391 ? 13.757 7.512 3.264 1.00 73.75 391 PRO A N 1
ATOM 2963 C CA . PRO A 1 391 ? 12.843 7.655 2.135 1.00 73.75 391 PRO A CA 1
ATOM 2964 C C . PRO A 1 391 ? 12.539 6.297 1.475 1.00 73.75 391 PRO A C 1
ATOM 2966 O O . PRO A 1 391 ? 13.384 5.400 1.508 1.00 73.75 391 PRO A O 1
ATOM 2969 N N . PRO A 1 392 ? 11.358 6.121 0.855 1.00 76.25 392 PRO A N 1
ATOM 2970 C CA . PRO A 1 392 ? 10.191 7.016 0.853 1.00 76.25 392 PRO A CA 1
ATOM 2971 C C . PRO A 1 392 ? 9.229 6.761 2.038 1.00 76.25 392 PRO A C 1
ATOM 2973 O O . PRO A 1 392 ? 8.084 7.217 2.059 1.00 76.25 392 PRO A O 1
ATOM 2976 N N . TYR A 1 393 ? 9.634 5.965 3.027 1.00 82.88 393 TYR A N 1
ATOM 2977 C CA . TYR A 1 393 ? 8.739 5.457 4.069 1.00 82.88 393 TYR A CA 1
ATOM 2978 C C . TYR A 1 393 ? 8.421 6.512 5.143 1.00 82.88 393 TYR A C 1
ATOM 2980 O O . TYR A 1 393 ? 7.315 6.529 5.687 1.00 82.88 393 TYR A O 1
ATOM 2988 N N . GLY A 1 394 ? 9.367 7.410 5.413 1.00 83.19 394 GLY A N 1
ATOM 2989 C CA . GLY A 1 394 ? 9.394 8.336 6.543 1.00 83.19 394 GLY A CA 1
ATOM 2990 C C . GLY A 1 394 ? 8.770 9.721 6.376 1.00 83.19 394 GLY A C 1
ATOM 2991 O O . GLY A 1 394 ? 9.254 10.645 7.026 1.00 83.19 394 GLY A O 1
ATOM 2992 N N . THR A 1 395 ? 7.734 9.901 5.548 1.00 86.62 395 THR A N 1
ATOM 2993 C CA . THR A 1 395 ? 7.114 11.229 5.322 1.00 86.62 395 THR A CA 1
ATOM 2994 C C . THR A 1 395 ? 6.692 11.915 6.638 1.00 86.62 395 THR A C 1
ATOM 2996 O O . THR A 1 395 ? 6.300 11.211 7.579 1.00 86.62 395 THR A O 1
ATOM 2999 N N . PRO A 1 396 ? 6.664 13.260 6.709 1.00 89.56 396 PRO A N 1
ATOM 3000 C CA . PRO A 1 396 ? 6.298 13.987 7.927 1.00 89.56 396 PRO A CA 1
ATOM 3001 C C . PRO A 1 396 ? 4.980 13.555 8.572 1.00 89.56 396 PRO A C 1
ATOM 3003 O O . PRO A 1 396 ? 4.945 13.318 9.778 1.00 89.56 396 PRO A O 1
ATOM 3006 N N . LEU A 1 397 ? 3.913 13.399 7.778 1.00 92.06 397 LEU A N 1
ATOM 3007 C CA . LEU A 1 397 ? 2.600 12.983 8.282 1.00 92.06 397 LEU A CA 1
ATOM 3008 C C . LEU A 1 397 ? 2.662 11.596 8.934 1.00 92.06 397 LEU A C 1
ATOM 3010 O O . LEU A 1 397 ? 2.119 11.397 10.020 1.00 92.06 397 LEU A O 1
ATOM 3014 N N . ARG A 1 398 ? 3.389 10.647 8.328 1.00 93.56 398 ARG A N 1
ATOM 3015 C CA . ARG A 1 398 ? 3.572 9.295 8.885 1.00 93.56 398 ARG A CA 1
ATOM 3016 C C . ARG A 1 398 ? 4.305 9.325 10.225 1.00 93.56 398 ARG A C 1
ATOM 3018 O O . ARG A 1 398 ? 3.891 8.635 11.157 1.00 93.56 398 ARG A O 1
ATOM 3025 N N . ARG A 1 399 ? 5.362 10.136 10.346 1.00 94.06 399 ARG A N 1
ATOM 3026 C CA . ARG A 1 399 ? 6.081 10.329 11.619 1.00 94.06 399 ARG A CA 1
ATOM 3027 C C . ARG A 1 399 ? 5.191 10.974 12.669 1.00 94.06 399 ARG A C 1
ATOM 3029 O O . ARG A 1 399 ? 5.156 10.488 13.794 1.00 94.06 399 ARG A O 1
ATOM 3036 N N . GLU A 1 400 ? 4.423 11.992 12.293 1.00 94.94 400 GLU A N 1
ATOM 3037 C CA . GLU A 1 400 ? 3.483 12.647 13.198 1.00 94.94 400 GLU A CA 1
ATOM 3038 C C . GLU A 1 400 ? 2.398 11.679 13.678 1.00 94.94 400 GLU A C 1
ATOM 3040 O O . GLU A 1 400 ? 2.121 11.605 14.874 1.00 94.94 400 GLU A O 1
ATOM 3045 N N . SER A 1 401 ? 1.842 10.862 12.779 1.00 96.81 401 SER A N 1
ATOM 3046 C CA . SER A 1 401 ? 0.880 9.819 13.134 1.00 96.81 401 SER A CA 1
ATOM 3047 C C . SER A 1 401 ? 1.438 8.882 14.209 1.00 96.81 401 SER A C 1
ATOM 3049 O O . SER A 1 401 ? 0.731 8.571 15.169 1.00 96.81 401 SER A O 1
ATOM 3051 N N . VAL A 1 402 ? 2.689 8.435 14.066 1.00 97.12 402 VAL A N 1
ATOM 3052 C CA . VAL A 1 402 ? 3.354 7.549 15.036 1.00 97.12 402 VAL A CA 1
ATOM 3053 C C . VAL A 1 402 ? 3.721 8.303 16.316 1.00 97.12 402 VAL A C 1
ATOM 3055 O O . VAL A 1 402 ? 3.573 7.761 17.411 1.00 97.12 402 VAL A O 1
ATOM 3058 N N . ALA A 1 403 ? 4.123 9.570 16.218 1.00 96.50 403 ALA A N 1
ATOM 3059 C CA . ALA A 1 403 ? 4.415 10.410 17.372 1.00 96.50 403 ALA A CA 1
ATOM 3060 C C . ALA A 1 403 ? 3.162 10.644 18.231 1.00 96.50 403 ALA A C 1
ATOM 3062 O O . ALA A 1 403 ? 3.226 10.507 19.450 1.00 96.50 403 ALA A O 1
ATOM 3063 N N . LEU A 1 404 ? 2.002 10.901 17.616 1.00 97.38 404 LEU A N 1
ATOM 3064 C CA . LEU A 1 404 ? 0.716 11.020 18.311 1.00 97.38 404 LEU A CA 1
ATOM 3065 C C . LEU A 1 404 ? 0.310 9.709 19.003 1.00 97.38 404 LEU A C 1
ATOM 3067 O O . LEU A 1 404 ? -0.175 9.740 20.137 1.00 97.38 404 LEU A O 1
ATOM 3071 N N . MET A 1 405 ? 0.556 8.553 18.369 1.00 97.81 405 MET A N 1
ATOM 3072 C CA . MET A 1 405 ? 0.373 7.246 19.016 1.00 97.81 405 MET A CA 1
ATOM 3073 C C . MET A 1 405 ? 1.286 7.101 20.240 1.00 97.81 405 MET A C 1
ATOM 3075 O O . MET A 1 405 ? 0.821 6.731 21.320 1.00 97.81 405 MET A O 1
ATOM 3079 N N . GLY A 1 406 ? 2.568 7.441 20.086 1.00 96.25 406 GLY A N 1
ATOM 3080 C CA . GLY A 1 406 ? 3.562 7.418 21.157 1.00 96.25 406 GLY A CA 1
ATOM 3081 C C . GLY A 1 406 ? 3.192 8.335 22.321 1.00 96.25 406 GLY A C 1
ATOM 3082 O O . GLY A 1 406 ? 3.260 7.909 23.471 1.00 96.25 406 GLY A O 1
ATOM 3083 N N . LEU A 1 407 ? 2.714 9.552 22.042 1.00 94.62 407 LEU A N 1
ATOM 3084 C CA . LEU A 1 407 ? 2.217 10.486 23.053 1.00 94.62 407 LEU A CA 1
ATOM 3085 C C . LEU A 1 407 ? 1.025 9.898 23.815 1.00 94.62 407 LEU A C 1
ATOM 3087 O O . LEU A 1 407 ? 1.023 9.920 25.043 1.00 94.62 407 LEU A O 1
ATOM 3091 N N . ALA A 1 408 ? 0.038 9.312 23.129 1.00 95.44 408 ALA A N 1
ATOM 3092 C CA . ALA A 1 408 ? -1.111 8.694 23.794 1.00 95.44 408 ALA A CA 1
ATOM 3093 C C . ALA A 1 408 ? -0.707 7.520 24.710 1.00 95.44 408 ALA A C 1
ATOM 3095 O O . ALA A 1 408 ? -1.215 7.393 25.829 1.00 95.44 408 ALA A O 1
ATOM 3096 N N . VAL A 1 409 ? 0.245 6.686 24.276 1.00 95.38 409 VAL A N 1
ATOM 3097 C CA . VAL A 1 409 ? 0.793 5.589 25.093 1.00 95.38 409 VAL A CA 1
ATOM 3098 C C . VAL A 1 409 ? 1.624 6.126 26.259 1.00 95.38 409 VAL A C 1
ATOM 3100 O O . VAL A 1 409 ? 1.466 5.662 27.388 1.00 95.38 409 VAL A O 1
ATOM 3103 N N . LEU A 1 410 ? 2.454 7.144 26.040 1.00 92.44 410 LEU A N 1
ATOM 3104 C CA . LEU A 1 410 ? 3.229 7.788 27.097 1.00 92.44 410 LEU A CA 1
ATOM 3105 C C . LEU A 1 410 ? 2.305 8.398 28.163 1.00 92.44 410 LEU A C 1
ATOM 3107 O O . LEU A 1 410 ? 2.516 8.178 29.356 1.00 92.44 410 LEU A O 1
ATOM 3111 N N . ALA A 1 411 ? 1.226 9.073 27.752 1.00 89.69 411 ALA A N 1
ATOM 3112 C CA . ALA A 1 411 ? 0.192 9.565 28.664 1.00 89.69 411 ALA A CA 1
ATOM 3113 C C . ALA A 1 411 ? -0.499 8.447 29.443 1.00 89.69 411 ALA A C 1
ATOM 3115 O O . ALA A 1 411 ? -0.931 8.688 30.566 1.00 89.69 411 ALA A O 1
ATOM 3116 N N . LEU A 1 412 ? -0.636 7.242 28.885 1.00 90.31 412 LEU A N 1
ATOM 3117 C CA . LEU A 1 412 ? -1.154 6.086 29.614 1.00 90.31 412 LEU A CA 1
ATOM 3118 C C . LEU A 1 412 ? -0.155 5.592 30.673 1.00 90.31 412 LEU A C 1
ATOM 3120 O O . LEU A 1 412 ? -0.571 5.282 31.792 1.00 90.31 412 LEU A O 1
ATOM 3124 N N . LEU A 1 413 ? 1.134 5.520 30.330 1.00 88.81 413 LEU A N 1
ATOM 3125 C CA . LEU A 1 413 ? 2.198 4.984 31.187 1.00 88.81 413 LEU A CA 1
ATOM 3126 C C . LEU A 1 413 ? 2.568 5.917 32.345 1.00 88.81 413 LEU A C 1
ATOM 3128 O O . LEU A 1 413 ? 2.764 5.450 33.462 1.00 88.81 413 LEU A O 1
ATOM 3132 N N . LEU A 1 414 ? 2.593 7.233 32.117 1.00 84.44 414 LEU A N 1
ATOM 3133 C CA . LEU A 1 414 ? 2.937 8.235 33.139 1.00 84.44 414 LEU A CA 1
ATOM 3134 C C . LEU A 1 414 ? 1.843 8.435 34.209 1.00 84.44 414 LEU A C 1
ATOM 3136 O O . LEU A 1 414 ? 1.967 9.285 35.095 1.00 84.44 414 LEU A O 1
ATOM 3140 N N . ARG A 1 415 ? 0.749 7.667 34.162 1.00 79.62 415 ARG A N 1
ATOM 3141 C CA . ARG A 1 415 ? -0.350 7.768 35.132 1.00 79.62 415 ARG A CA 1
ATOM 3142 C C . ARG A 1 415 ? 0.003 7.060 36.429 1.00 79.62 415 ARG A C 1
ATOM 3144 O O . ARG A 1 415 ? 0.006 5.836 36.506 1.00 79.62 415 ARG A O 1
ATOM 3151 N N . THR A 1 416 ? 0.132 7.838 37.495 1.00 61.97 416 THR A N 1
ATOM 3152 C CA . THR A 1 416 ? 0.361 7.336 38.858 1.00 61.97 416 THR A CA 1
ATOM 3153 C C . THR A 1 416 ? -0.852 6.626 39.472 1.00 61.97 416 THR A C 1
ATOM 3155 O O . THR A 1 416 ? -0.693 5.865 40.424 1.00 61.97 416 THR A O 1
ATOM 3158 N N . ARG A 1 417 ? -2.073 6.828 38.945 1.00 62.47 417 ARG A N 1
ATOM 3159 C CA . ARG A 1 417 ? -3.284 6.089 39.353 1.00 62.47 417 ARG A CA 1
ATOM 3160 C C . ARG A 1 417 ? -4.179 5.764 38.159 1.00 62.47 417 ARG A C 1
ATOM 3162 O O . ARG A 1 417 ? -4.705 6.661 37.497 1.00 62.47 417 ARG A O 1
ATOM 3169 N N . ARG A 1 418 ? -4.431 4.471 37.924 1.00 60.97 418 ARG A N 1
ATOM 3170 C CA . ARG A 1 418 ? -5.524 4.015 37.053 1.00 60.97 418 ARG A CA 1
ATOM 3171 C C . ARG A 1 418 ? -6.838 4.223 37.807 1.00 60.97 418 ARG A C 1
ATOM 3173 O O . ARG A 1 418 ? -7.311 3.322 38.488 1.00 60.97 418 ARG A O 1
ATOM 3180 N N . ASN A 1 419 ? -7.410 5.426 37.738 1.00 56.38 419 ASN A N 1
ATOM 3181 C CA . ASN A 1 419 ? -8.778 5.643 38.221 1.00 56.38 419 ASN A CA 1
ATOM 3182 C C . ASN A 1 419 ? -9.709 4.604 37.566 1.00 56.38 419 ASN A C 1
ATOM 3184 O O . ASN A 1 419 ? -9.492 4.245 36.406 1.00 56.38 419 ASN A O 1
ATOM 3188 N N . GLY A 1 420 ? -10.765 4.172 38.267 1.00 60.12 420 GLY A N 1
ATOM 3189 C CA . GLY A 1 420 ? -11.752 3.180 37.800 1.00 60.12 420 GLY A CA 1
ATOM 3190 C C . GLY A 1 420 ? -12.551 3.554 36.537 1.00 60.12 420 GLY A C 1
ATOM 3191 O O . GLY A 1 420 ? -13.518 2.880 36.199 1.00 60.12 420 GLY A O 1
ATOM 3192 N N . ALA A 1 421 ? -12.148 4.602 35.813 1.00 78.56 421 ALA A N 1
ATOM 3193 C CA . ALA A 1 421 ? -12.702 5.041 34.538 1.00 78.56 421 ALA A CA 1
ATOM 3194 C C . ALA A 1 421 ? -12.239 4.130 33.386 1.00 78.56 421 ALA A C 1
ATOM 3196 O O . ALA A 1 421 ? -11.510 4.557 32.488 1.00 78.56 421 ALA A O 1
ATOM 3197 N N . LEU A 1 422 ? -12.646 2.856 33.425 1.00 85.12 422 LEU A N 1
ATOM 3198 C CA . LEU A 1 422 ? -12.306 1.851 32.412 1.00 85.12 422 LEU A CA 1
ATOM 3199 C C . LEU A 1 422 ? -12.610 2.345 30.988 1.00 85.12 422 LEU A C 1
ATOM 3201 O O . LEU A 1 422 ? -11.771 2.183 30.110 1.00 85.12 422 LEU A O 1
ATOM 3205 N N . LEU A 1 423 ? -13.755 3.007 30.777 1.00 90.69 423 LEU A N 1
ATOM 3206 C CA . LEU A 1 423 ? -14.157 3.543 29.470 1.00 90.69 423 LEU A CA 1
ATOM 3207 C C . LEU A 1 423 ? -13.183 4.595 28.926 1.00 90.69 423 LEU A C 1
ATOM 3209 O O . LEU A 1 423 ? -12.798 4.517 27.766 1.00 90.69 423 LEU A O 1
ATOM 3213 N N . LEU A 1 424 ? -12.733 5.533 29.764 1.00 90.75 424 LEU A N 1
ATOM 3214 C CA . LEU A 1 424 ? -11.777 6.572 29.360 1.00 90.75 424 LEU A CA 1
ATOM 3215 C C . LEU A 1 424 ? -10.347 6.029 29.187 1.00 90.75 424 LEU A C 1
ATOM 3217 O O . LEU A 1 424 ? -9.515 6.656 28.538 1.00 90.75 424 LEU A O 1
ATOM 3221 N N . ASN A 1 425 ? -10.026 4.883 29.795 1.00 91.81 425 ASN A N 1
ATOM 3222 C CA . ASN A 1 425 ? -8.719 4.230 29.659 1.00 91.81 425 ASN A CA 1
ATOM 3223 C C . ASN A 1 425 ? -8.657 3.254 28.474 1.00 91.81 425 ASN A C 1
ATOM 3225 O O . ASN A 1 425 ? -7.562 2.949 28.004 1.00 91.81 425 ASN A O 1
ATOM 3229 N N . LEU A 1 426 ? -9.810 2.746 28.029 1.00 94.94 426 LEU A N 1
ATOM 3230 C CA . LEU A 1 426 ? -9.916 1.670 27.048 1.00 94.94 426 LEU A CA 1
ATOM 3231 C C . LEU A 1 426 ? -9.227 2.000 25.713 1.00 94.94 426 LEU A C 1
ATOM 3233 O O . LEU A 1 426 ? -8.426 1.169 25.293 1.00 94.94 426 LEU A O 1
ATOM 3237 N N . PRO A 1 427 ? -9.446 3.165 25.066 1.00 97.31 427 PRO A N 1
ATOM 3238 C CA . PRO A 1 427 ? -8.809 3.462 23.781 1.00 97.31 427 PRO A CA 1
ATOM 3239 C C . PRO A 1 427 ? -7.279 3.415 23.847 1.00 97.31 427 PRO A C 1
ATOM 3241 O O . PRO A 1 427 ? -6.668 2.639 23.119 1.00 97.31 427 PRO A O 1
ATOM 3244 N N . SER A 1 428 ? -6.658 4.138 24.784 1.00 96.56 428 SER A N 1
ATOM 3245 C CA . SER A 1 428 ? -5.193 4.210 24.891 1.00 96.56 428 SER A CA 1
ATOM 3246 C C . SER A 1 428 ? -4.574 2.871 25.300 1.00 96.56 428 SER A C 1
ATOM 3248 O O . SER A 1 428 ? -3.489 2.518 24.841 1.00 96.56 428 SER A O 1
ATOM 3250 N N . ALA A 1 429 ? -5.267 2.085 26.132 1.00 96.69 429 ALA A N 1
ATOM 3251 C CA . ALA A 1 429 ? -4.841 0.725 26.458 1.00 96.69 429 ALA A CA 1
ATOM 3252 C C . ALA A 1 429 ? -4.976 -0.226 25.256 1.00 96.69 429 ALA A C 1
ATOM 3254 O O . ALA A 1 429 ? -4.115 -1.082 25.061 1.00 96.69 429 ALA A O 1
ATOM 3255 N N . ALA A 1 430 ? -6.017 -0.062 24.432 1.00 98.31 430 ALA A N 1
ATOM 3256 C CA . ALA A 1 430 ? -6.197 -0.830 23.203 1.00 98.31 430 ALA A CA 1
ATOM 3257 C C . ALA A 1 430 ? -5.154 -0.445 22.149 1.00 98.31 430 ALA A C 1
ATOM 3259 O O . ALA A 1 430 ? -4.660 -1.325 21.455 1.00 98.31 430 ALA A O 1
ATOM 3260 N N . LEU A 1 431 ? -4.758 0.830 22.076 1.00 98.69 431 LEU A N 1
ATOM 3261 C CA . LEU A 1 431 ? -3.655 1.285 21.232 1.00 98.69 431 LEU A CA 1
ATOM 3262 C C . LEU A 1 431 ? -2.336 0.628 21.647 1.00 98.69 431 LEU A C 1
ATOM 3264 O O . LEU A 1 431 ? -1.662 0.036 20.810 1.00 98.69 431 LEU A O 1
ATOM 3268 N N . ALA A 1 432 ? -1.995 0.684 22.940 1.00 98.38 432 ALA A N 1
ATOM 3269 C CA . ALA A 1 432 ? -0.786 0.051 23.466 1.00 98.38 432 ALA A CA 1
ATOM 3270 C C . ALA A 1 432 ? -0.775 -1.462 23.191 1.00 98.38 432 ALA A C 1
ATOM 3272 O O . ALA A 1 432 ? 0.225 -2.000 22.724 1.00 98.38 432 ALA A O 1
ATOM 3273 N N . MET A 1 433 ? -1.903 -2.144 23.414 1.00 98.50 433 MET A N 1
ATOM 3274 C CA . MET A 1 433 ? -2.042 -3.567 23.100 1.00 98.50 433 MET A CA 1
ATOM 3275 C C . MET A 1 433 ? -1.943 -3.842 21.591 1.00 98.50 433 MET A C 1
ATOM 3277 O O . MET A 1 433 ? -1.305 -4.806 21.187 1.00 98.50 433 MET A O 1
ATOM 3281 N N . GLY A 1 434 ? -2.524 -2.990 20.747 1.00 98.31 434 GLY A N 1
ATOM 3282 C CA . GLY A 1 434 ? -2.424 -3.094 19.293 1.00 98.31 434 GLY A CA 1
ATOM 3283 C C . GLY A 1 434 ? -0.982 -2.984 18.795 1.00 98.31 434 GLY A C 1
ATOM 3284 O O . GLY A 1 434 ? -0.557 -3.800 17.983 1.00 98.31 434 GLY A O 1
ATOM 3285 N N . LEU A 1 435 ? -0.203 -2.043 19.340 1.00 98.19 435 LEU A N 1
ATOM 3286 C CA . LEU A 1 435 ? 1.229 -1.911 19.047 1.00 98.19 435 LEU A CA 1
ATOM 3287 C C . LEU A 1 435 ? 2.018 -3.160 19.471 1.00 98.19 435 LEU A C 1
ATOM 3289 O O . LEU A 1 435 ? 2.876 -3.616 18.722 1.00 98.19 435 LEU A O 1
ATOM 3293 N N . LEU A 1 436 ? 1.692 -3.764 20.621 1.00 97.88 436 LEU A N 1
ATOM 3294 C CA . LEU A 1 436 ? 2.301 -5.033 21.041 1.00 97.88 436 LEU A CA 1
ATOM 3295 C C . LEU A 1 436 ? 1.950 -6.185 20.092 1.00 97.88 436 LEU A C 1
ATOM 3297 O O . LEU A 1 436 ? 2.801 -7.013 19.785 1.00 97.88 436 LEU A O 1
ATOM 3301 N N . LEU A 1 437 ? 0.717 -6.239 19.589 1.00 98.19 437 LEU A N 1
ATOM 3302 C CA . LEU A 1 437 ? 0.297 -7.277 18.646 1.00 98.19 437 LEU A CA 1
ATOM 3303 C C . LEU A 1 437 ? 0.967 -7.138 17.271 1.00 98.19 437 LEU A C 1
ATOM 3305 O O . LEU A 1 437 ? 1.171 -8.150 16.599 1.00 98.19 437 LEU A O 1
ATOM 3309 N N . LEU A 1 438 ? 1.375 -5.930 16.860 1.00 97.19 438 LEU A N 1
ATOM 3310 C CA . LEU A 1 438 ? 2.152 -5.743 15.628 1.00 97.19 438 LEU A CA 1
ATOM 3311 C C . LEU A 1 438 ? 3.519 -6.447 15.672 1.00 97.19 438 LEU A C 1
ATOM 3313 O O . LEU A 1 438 ? 4.003 -6.869 14.617 1.00 97.19 438 LEU A O 1
ATOM 3317 N N . ILE A 1 439 ? 4.087 -6.689 16.860 1.00 96.94 439 ILE A N 1
ATOM 3318 C CA . ILE A 1 439 ? 5.332 -7.461 17.037 1.00 96.94 439 ILE A CA 1
ATOM 3319 C C . ILE A 1 439 ? 5.199 -8.875 16.448 1.00 96.94 439 ILE A C 1
ATOM 3321 O O . ILE A 1 439 ? 6.172 -9.431 15.942 1.00 96.94 439 ILE A O 1
ATOM 3325 N N . LEU A 1 440 ? 3.992 -9.447 16.442 1.00 94.75 440 LEU A N 1
ATOM 3326 C CA . LEU A 1 440 ? 3.732 -10.799 15.937 1.00 94.75 440 LEU A CA 1
ATOM 3327 C C . LEU A 1 440 ? 3.598 -10.866 14.410 1.00 94.75 440 LEU A C 1
ATOM 3329 O O . LEU A 1 440 ? 3.538 -11.956 13.845 1.00 94.75 440 LEU A O 1
ATOM 3333 N N . THR A 1 441 ? 3.525 -9.722 13.724 1.00 93.75 441 THR A N 1
ATOM 3334 C CA . THR A 1 441 ? 3.358 -9.708 12.265 1.00 93.75 441 THR A CA 1
ATOM 3335 C C . THR A 1 441 ? 4.638 -10.178 11.563 1.00 93.75 441 THR A C 1
ATOM 3337 O O . THR A 1 441 ? 5.722 -9.733 11.945 1.00 93.75 441 THR A O 1
ATOM 3340 N N . PRO A 1 442 ? 4.543 -11.035 10.528 1.00 90.69 442 PRO A N 1
ATOM 3341 C CA . PRO A 1 442 ? 5.713 -11.583 9.837 1.00 90.69 442 PRO A CA 1
ATOM 3342 C C . PRO A 1 442 ? 6.472 -10.533 9.012 1.00 90.69 442 PRO A C 1
ATOM 3344 O O . PRO A 1 442 ? 7.620 -10.754 8.655 1.00 90.69 442 PRO A O 1
ATOM 3347 N N . SER A 1 443 ? 5.867 -9.372 8.738 1.00 89.81 443 SER A N 1
ATOM 3348 C CA . SER A 1 443 ? 6.497 -8.259 8.027 1.00 89.81 443 SER A CA 1
ATOM 3349 C C . SER A 1 443 ? 6.485 -6.972 8.863 1.00 89.81 443 SER A C 1
ATOM 3351 O O . SER A 1 443 ? 5.515 -6.642 9.555 1.00 89.81 443 SER A O 1
ATOM 3353 N N . LYS A 1 444 ? 7.596 -6.226 8.827 1.00 93.69 444 LYS A N 1
ATOM 3354 C CA . LYS A 1 444 ? 7.845 -5.059 9.696 1.00 93.69 444 LYS A CA 1
ATOM 3355 C C . LYS A 1 444 ? 7.665 -3.732 8.981 1.00 93.69 444 LYS A C 1
ATOM 3357 O O . LYS A 1 444 ? 8.342 -2.762 9.279 1.00 93.69 444 LYS A O 1
ATOM 3362 N N . TRP A 1 445 ? 6.735 -3.665 8.039 1.00 92.50 445 TRP A N 1
ATOM 3363 C CA . TRP A 1 445 ? 6.522 -2.438 7.291 1.00 92.50 445 TRP A CA 1
ATOM 3364 C C . TRP A 1 445 ? 5.740 -1.372 8.077 1.00 92.50 445 TRP A C 1
ATOM 3366 O O . TRP A 1 445 ? 4.812 -1.710 8.821 1.00 92.50 445 TRP A O 1
ATOM 3376 N N . PRO A 1 446 ? 6.052 -0.074 7.913 1.00 93.62 446 PRO A N 1
ATOM 3377 C CA . PRO A 1 446 ? 5.402 0.990 8.676 1.00 93.62 446 PRO A CA 1
ATOM 3378 C C . PRO A 1 446 ? 3.914 1.170 8.330 1.00 93.62 446 PRO A C 1
ATOM 3380 O O . PRO A 1 446 ? 3.147 1.598 9.185 1.00 93.62 446 PRO A O 1
ATOM 3383 N N . TRP A 1 447 ? 3.452 0.765 7.142 1.00 91.75 447 TRP A N 1
ATOM 3384 C CA . TRP A 1 447 ? 2.036 0.881 6.747 1.00 91.75 447 TRP A CA 1
ATOM 3385 C C . TRP A 1 447 ? 1.070 0.161 7.692 1.00 91.75 447 TRP A C 1
ATOM 3387 O O . TRP A 1 447 ? -0.085 0.561 7.810 1.00 91.75 447 TRP A O 1
ATOM 3397 N N . HIS A 1 448 ? 1.542 -0.847 8.434 1.00 95.75 448 HIS A N 1
ATOM 3398 C CA . HIS A 1 448 ? 0.717 -1.553 9.412 1.00 95.75 448 HIS A CA 1
ATOM 3399 C C . HIS A 1 448 ? 0.187 -0.630 10.520 1.00 95.75 448 HIS A C 1
ATOM 3401 O O . HIS A 1 448 ? -0.853 -0.946 11.101 1.00 95.75 448 HIS A O 1
ATOM 3407 N N . PHE A 1 449 ? 0.823 0.521 10.785 1.00 97.81 449 PHE A N 1
ATOM 3408 C CA . PHE A 1 449 ? 0.276 1.542 11.688 1.00 97.81 449 PHE A CA 1
ATOM 3409 C C . PHE A 1 449 ? -1.100 2.053 11.235 1.00 97.81 449 PHE A C 1
ATOM 3411 O O . PHE A 1 449 ? -1.915 2.423 12.081 1.00 97.81 449 PHE A O 1
ATOM 3418 N N . GLY A 1 450 ? -1.413 1.986 9.935 1.00 97.19 450 GLY A N 1
ATOM 3419 C CA . GLY A 1 450 ? -2.730 2.315 9.390 1.00 97.19 450 GLY A CA 1
ATOM 3420 C C . GLY A 1 450 ? -3.867 1.521 10.031 1.00 97.19 450 GLY A C 1
ATOM 3421 O O . GLY A 1 450 ? -4.924 2.079 10.312 1.00 97.19 450 GLY A O 1
ATOM 3422 N N . THR A 1 451 ? -3.630 0.260 10.401 1.00 98.12 451 THR A N 1
ATOM 3423 C CA . THR A 1 451 ? -4.638 -0.563 11.098 1.00 98.12 451 THR A CA 1
ATOM 3424 C C . THR A 1 451 ? -5.041 -0.013 12.469 1.00 98.12 451 THR A C 1
ATOM 3426 O O . THR A 1 451 ? -6.134 -0.298 12.957 1.00 98.12 451 THR A O 1
ATOM 3429 N N . LEU A 1 452 ? -4.179 0.802 13.086 1.00 98.38 452 LEU A N 1
ATOM 3430 C CA . LEU A 1 452 ? -4.394 1.414 14.393 1.00 98.38 452 LEU A CA 1
ATOM 3431 C C . LEU A 1 452 ? -4.900 2.858 14.302 1.00 98.38 452 LEU A C 1
ATOM 3433 O O . LEU A 1 452 ? -5.195 3.432 15.351 1.00 98.38 452 LEU A O 1
ATOM 3437 N N . LEU A 1 453 ? -5.043 3.447 13.104 1.00 97.62 453 LEU A N 1
ATOM 3438 C CA . LEU A 1 453 ? -5.338 4.881 12.943 1.00 97.62 453 LEU A CA 1
ATOM 3439 C C . LEU A 1 453 ? -6.587 5.318 13.726 1.00 97.62 453 LEU A C 1
ATOM 3441 O O . LEU A 1 453 ? -6.581 6.357 14.385 1.00 97.62 453 LEU A O 1
ATOM 3445 N N . ALA A 1 454 ? -7.642 4.498 13.716 1.00 97.88 454 ALA A N 1
ATOM 3446 C CA . ALA A 1 454 ? -8.909 4.828 14.360 1.00 97.88 454 ALA A CA 1
ATOM 3447 C C . ALA A 1 454 ? -8.799 4.782 15.892 1.00 97.88 454 ALA A C 1
ATOM 3449 O O . ALA A 1 454 ? -9.215 5.714 16.582 1.00 97.88 454 ALA A O 1
ATOM 3450 N N . ILE A 1 455 ? -8.175 3.729 16.437 1.00 98.25 455 ILE A N 1
ATOM 3451 C CA . ILE A 1 455 ? -7.924 3.624 17.881 1.00 98.25 455 ILE A CA 1
ATOM 3452 C C . ILE A 1 455 ? -6.985 4.743 18.326 1.00 98.25 455 ILE A C 1
ATOM 3454 O O . ILE A 1 455 ? -7.225 5.350 19.368 1.00 98.25 455 ILE A O 1
ATOM 3458 N N . ALA A 1 456 ? -5.948 5.047 17.546 1.00 98.44 456 ALA A N 1
ATOM 3459 C CA . ALA A 1 456 ? -5.013 6.123 17.834 1.00 98.44 456 ALA A CA 1
ATOM 3460 C C . ALA A 1 456 ? -5.727 7.475 17.940 1.00 98.44 456 ALA A C 1
ATOM 3462 O O . ALA A 1 456 ? -5.587 8.150 18.959 1.00 98.44 456 ALA A O 1
ATOM 3463 N N . ALA A 1 457 ? -6.564 7.824 16.958 1.00 98.50 457 ALA A N 1
ATOM 3464 C CA . ALA A 1 457 ? -7.322 9.072 16.969 1.00 98.50 457 ALA A CA 1
ATOM 3465 C C . ALA A 1 457 ? -8.226 9.190 18.209 1.00 98.50 457 ALA A C 1
ATOM 3467 O O . ALA A 1 457 ? -8.204 10.207 18.905 1.00 98.50 457 ALA A O 1
ATOM 3468 N N . VAL A 1 458 ? -8.976 8.130 18.540 1.00 98.44 458 VAL A N 1
ATOM 3469 C CA . VAL A 1 458 ? -9.828 8.106 19.742 1.00 98.44 458 VAL A CA 1
ATOM 3470 C C . VAL A 1 458 ? -8.994 8.194 21.021 1.00 98.44 458 VAL A C 1
ATOM 3472 O O . VAL A 1 458 ? -9.395 8.874 21.965 1.00 98.44 458 VAL A O 1
ATOM 3475 N N . SER A 1 459 ? -7.837 7.533 21.066 1.00 98.06 459 SER A N 1
ATOM 3476 C CA . SER A 1 459 ? -6.927 7.562 22.218 1.00 98.06 459 SER A CA 1
ATOM 3477 C C . SER A 1 459 ? -6.427 8.973 22.479 1.00 98.06 459 SER A C 1
ATOM 3479 O O . SER A 1 459 ? -6.584 9.478 23.587 1.00 98.06 459 SER A O 1
ATOM 3481 N N . VAL A 1 460 ? -5.919 9.640 21.441 1.00 97.69 460 VAL A N 1
ATOM 3482 C CA . VAL A 1 460 ? -5.440 11.023 21.514 1.00 97.69 460 VAL A CA 1
ATOM 3483 C C . VAL A 1 460 ? -6.553 11.957 21.997 1.00 97.69 460 VAL A C 1
ATOM 3485 O O . VAL A 1 460 ? -6.341 12.726 22.931 1.00 97.69 460 VAL A O 1
ATOM 3488 N N . ALA A 1 461 ? -7.768 11.829 21.459 1.00 97.44 461 ALA A N 1
ATOM 3489 C CA . ALA A 1 461 ? -8.918 12.613 21.908 1.00 97.44 461 ALA A CA 1
ATOM 3490 C C . ALA A 1 461 ? -9.280 12.371 23.387 1.00 97.44 461 ALA A C 1
ATOM 3492 O O . ALA A 1 461 ? -9.569 13.319 24.122 1.00 97.44 461 ALA A O 1
ATOM 3493 N N . CYS A 1 462 ? -9.229 11.118 23.853 1.00 95.44 462 CYS A N 1
ATOM 3494 C CA . CYS A 1 462 ? -9.472 10.776 25.257 1.00 95.44 462 CYS A CA 1
ATOM 3495 C C . CYS A 1 462 ? -8.378 11.320 26.187 1.00 95.44 462 CYS A C 1
ATOM 3497 O O . CYS A 1 462 ? -8.684 11.749 27.303 1.00 95.44 462 CYS A O 1
ATOM 3499 N N . GLU A 1 463 ? -7.116 11.334 25.745 1.00 93.62 463 GLU A N 1
ATOM 3500 C CA . GLU A 1 463 ? -6.024 11.982 26.479 1.00 93.62 463 GLU A CA 1
ATOM 3501 C C . GLU A 1 463 ? -6.213 13.496 26.554 1.00 93.62 463 GLU A C 1
ATOM 3503 O O . GLU A 1 463 ? -6.081 14.077 27.633 1.00 93.62 463 GLU A O 1
ATOM 3508 N N . THR A 1 464 ? -6.618 14.133 25.456 1.00 94.00 464 THR A N 1
ATOM 3509 C CA . THR A 1 464 ? -6.930 15.566 25.432 1.00 94.00 464 THR A CA 1
ATOM 3510 C C . THR A 1 464 ? -8.067 15.919 26.392 1.00 94.00 464 THR A C 1
ATOM 3512 O O . THR A 1 464 ? -7.918 16.835 27.207 1.00 94.00 464 THR A O 1
ATOM 3515 N N . ALA A 1 465 ? -9.172 15.165 26.374 1.00 92.44 465 ALA A N 1
ATOM 3516 C CA . ALA A 1 465 ? -10.281 15.352 27.315 1.00 92.44 465 ALA A CA 1
ATOM 3517 C C . ALA A 1 465 ? -9.826 15.189 28.772 1.00 92.44 465 ALA A C 1
ATOM 3519 O O . ALA A 1 465 ? -10.238 15.922 29.674 1.00 92.44 465 ALA A O 1
ATOM 3520 N N . ARG A 1 466 ? -8.917 14.241 29.020 1.00 89.38 466 ARG A N 1
ATOM 3521 C CA . ARG A 1 466 ? -8.353 14.019 30.347 1.00 89.38 466 ARG A CA 1
ATOM 3522 C C . ARG A 1 466 ? -7.490 15.190 30.803 1.00 89.38 466 ARG A C 1
ATOM 3524 O O . ARG A 1 466 ? -7.658 15.622 31.944 1.00 89.38 466 ARG A O 1
ATOM 3531 N N . LEU A 1 467 ? -6.611 15.712 29.947 1.00 88.56 467 LEU A N 1
ATOM 3532 C CA . LEU A 1 467 ? -5.814 16.907 30.241 1.00 88.56 467 LEU A CA 1
ATOM 3533 C C . LEU A 1 467 ? -6.724 18.090 30.602 1.00 88.56 467 LEU A C 1
ATOM 3535 O O . LEU A 1 467 ? -6.466 18.783 31.585 1.00 88.56 467 LEU A O 1
ATOM 3539 N N . ARG A 1 468 ? -7.846 18.260 29.892 1.00 87.38 468 ARG A N 1
ATOM 3540 C CA . ARG A 1 468 ? -8.845 19.295 30.204 1.00 87.38 468 ARG A CA 1
ATOM 3541 C C . ARG A 1 468 ? -9.560 19.068 31.528 1.00 87.38 468 ARG A C 1
ATOM 3543 O O . ARG A 1 468 ? -9.664 19.995 32.325 1.00 87.38 468 ARG A O 1
ATOM 3550 N N . SER A 1 469 ? -9.983 17.839 31.814 1.00 84.38 469 SER A N 1
ATOM 3551 C CA . SER A 1 469 ? -10.616 17.512 33.100 1.00 84.38 469 SER A CA 1
ATOM 3552 C C . SER A 1 469 ? -9.685 17.758 34.299 1.00 84.38 469 SER A C 1
ATOM 3554 O O . SER A 1 469 ? -10.139 18.149 35.373 1.00 84.38 469 SER A O 1
ATOM 3556 N N . GLN A 1 470 ? -8.373 17.559 34.120 1.00 80.56 470 GLN A N 1
ATOM 3557 C CA . GLN A 1 470 ? -7.364 17.803 35.155 1.00 80.56 470 GLN A CA 1
ATOM 3558 C C . GLN A 1 470 ? -7.004 19.285 35.291 1.00 80.56 470 GLN A C 1
ATOM 3560 O O . GLN A 1 470 ? -6.683 19.713 36.400 1.00 80.56 470 GLN A O 1
ATOM 3565 N N . ALA A 1 471 ? -7.130 20.075 34.218 1.00 76.31 471 ALA A N 1
ATOM 3566 C CA . ALA A 1 471 ? -6.993 21.532 34.268 1.00 76.31 471 ALA A CA 1
ATOM 3567 C C . ALA A 1 471 ? -7.934 22.153 35.311 1.00 76.31 471 ALA A C 1
ATOM 3569 O O . ALA A 1 471 ? -7.523 23.025 36.065 1.00 76.31 471 ALA A O 1
ATOM 3570 N N . ALA A 1 472 ? -9.164 21.635 35.412 1.00 69.88 472 ALA A N 1
ATOM 3571 C CA . ALA A 1 472 ? -10.161 22.084 36.384 1.00 69.88 472 ALA A CA 1
ATOM 3572 C C . ALA A 1 472 ? -9.832 21.698 37.843 1.00 69.88 472 ALA A C 1
ATOM 3574 O O . ALA A 1 472 ? -10.482 22.172 38.772 1.00 69.88 472 ALA A O 1
ATOM 3575 N N . ARG A 1 473 ? -8.851 20.810 38.075 1.00 70.06 473 ARG A N 1
ATOM 3576 C CA . ARG A 1 473 ? -8.397 20.391 39.416 1.00 70.06 473 ARG A CA 1
ATOM 3577 C C . ARG A 1 473 ? -6.860 20.285 39.476 1.00 70.06 473 ARG A C 1
ATOM 3579 O O . ARG A 1 473 ? -6.332 19.192 39.706 1.00 70.06 473 ARG A O 1
ATOM 3586 N N . PRO A 1 474 ? -6.114 21.401 39.347 1.00 60.97 474 PRO A N 1
ATOM 3587 C CA . PRO A 1 474 ? -4.661 21.389 39.132 1.00 60.97 474 PRO A CA 1
ATOM 3588 C C . PRO A 1 474 ? -3.815 20.969 40.354 1.00 60.97 474 PRO A C 1
ATOM 3590 O O . PRO A 1 474 ? -2.585 20.951 40.290 1.00 60.97 474 PRO A O 1
ATOM 3593 N N . HIS A 1 475 ? -4.433 20.624 41.488 1.00 58.28 475 HIS A N 1
ATOM 3594 C CA . HIS A 1 475 ? -3.747 20.453 42.774 1.00 58.28 475 HIS A CA 1
ATOM 3595 C C . HIS A 1 475 ? -2.854 19.207 42.901 1.00 58.28 475 HIS A C 1
ATOM 3597 O O . HIS A 1 475 ? -2.070 19.145 43.845 1.00 58.28 475 HIS A O 1
ATOM 3603 N N . ARG A 1 476 ? -2.938 18.219 41.996 1.00 58.69 476 ARG A N 1
ATOM 3604 C CA . ARG A 1 476 ? -2.360 16.880 42.241 1.00 58.69 476 ARG A CA 1
ATOM 3605 C C . ARG A 1 476 ? -1.053 16.560 41.498 1.00 58.69 476 ARG A C 1
ATOM 3607 O O . ARG A 1 476 ? -0.282 15.757 42.009 1.00 58.69 476 ARG A O 1
ATOM 3614 N N . THR A 1 477 ? -0.772 17.183 40.348 1.00 64.12 477 THR A N 1
ATOM 3615 C CA . THR A 1 477 ? 0.412 16.873 39.508 1.00 64.12 477 THR A CA 1
ATOM 3616 C C . THR A 1 477 ? 0.832 18.066 38.641 1.00 64.12 477 THR A C 1
ATOM 3618 O O . THR A 1 477 ? 0.386 18.204 37.506 1.00 64.12 477 THR A O 1
ATOM 3621 N N . ARG A 1 478 ? 1.704 18.945 39.157 1.00 68.88 478 ARG A N 1
ATOM 3622 C CA . ARG A 1 478 ? 2.069 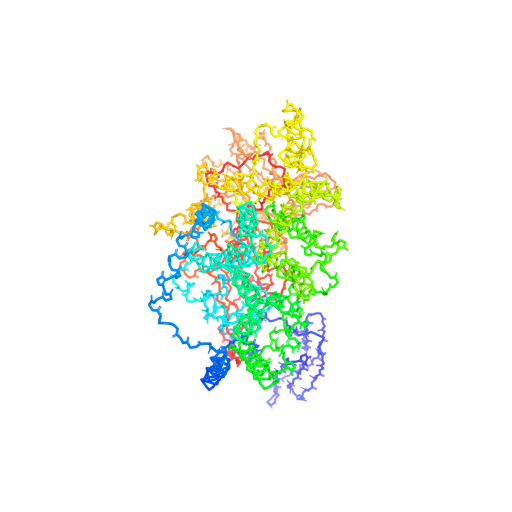20.209 38.477 1.00 68.88 478 ARG A CA 1
ATOM 3623 C C . ARG A 1 478 ? 2.996 20.055 37.258 1.00 68.88 478 ARG A C 1
ATOM 3625 O O . ARG A 1 478 ? 3.004 20.936 36.410 1.00 68.88 478 ARG A O 1
ATOM 3632 N N . HIS A 1 479 ? 3.761 18.967 37.155 1.00 80.94 479 HIS A N 1
ATOM 3633 C CA . HIS A 1 479 ? 4.770 18.785 36.098 1.00 80.94 479 HIS A CA 1
ATOM 3634 C C . HIS A 1 479 ? 4.245 18.069 34.842 1.00 80.94 479 HIS A C 1
ATOM 3636 O O . HIS A 1 479 ? 4.790 18.262 33.761 1.00 80.94 479 HIS A O 1
ATOM 3642 N N . LEU A 1 480 ? 3.177 17.271 34.954 1.00 82.88 480 LEU A N 1
ATOM 3643 C CA . LEU A 1 480 ? 2.643 16.465 33.848 1.00 82.88 480 LEU A CA 1
ATOM 3644 C C . LEU A 1 480 ? 2.300 17.269 32.573 1.00 82.88 480 LEU A C 1
ATOM 3646 O O . LEU A 1 480 ? 2.727 16.846 31.501 1.00 82.88 480 LEU A O 1
ATOM 3650 N N . PRO A 1 481 ? 1.591 18.416 32.629 1.00 86.81 481 PRO A N 1
ATOM 3651 C CA . PRO A 1 481 ? 1.295 19.183 31.417 1.00 86.81 481 PRO A CA 1
ATOM 3652 C C . PRO A 1 481 ? 2.549 19.809 30.790 1.00 86.81 481 PRO A C 1
ATOM 3654 O O . PRO A 1 481 ? 2.607 19.952 29.575 1.00 86.81 481 PRO A O 1
ATOM 3657 N N . LEU A 1 482 ? 3.570 20.142 31.588 1.00 88.25 482 LEU A N 1
ATOM 3658 C CA . LEU A 1 482 ? 4.847 20.649 31.074 1.00 88.25 482 LEU A CA 1
ATOM 3659 C C . LEU A 1 482 ? 5.631 19.545 30.360 1.00 88.25 482 LEU A C 1
ATOM 3661 O O . LEU A 1 482 ? 6.147 19.778 29.272 1.00 88.25 482 LEU A O 1
ATOM 3665 N N . LEU A 1 483 ? 5.658 18.331 30.926 1.00 88.38 483 LEU A N 1
ATOM 3666 C CA . LEU A 1 483 ? 6.223 17.158 30.254 1.00 88.38 483 LEU A CA 1
ATOM 3667 C C . LEU A 1 483 ? 5.480 16.850 28.950 1.00 88.38 483 LEU A C 1
ATOM 3669 O O . LEU A 1 483 ? 6.117 16.521 27.958 1.00 88.38 483 LEU A O 1
ATOM 3673 N N . TRP A 1 484 ? 4.151 16.996 28.934 1.00 89.88 484 TRP A N 1
ATOM 3674 C CA . TRP A 1 484 ? 3.348 16.817 27.725 1.00 89.88 484 TRP A CA 1
ATOM 3675 C C . TRP A 1 484 ? 3.703 17.831 26.638 1.00 89.88 484 TRP A C 1
ATOM 3677 O O . TRP A 1 484 ? 3.939 17.448 25.498 1.00 89.88 484 TRP A O 1
ATOM 3687 N N . VAL A 1 485 ? 3.781 19.118 26.992 1.00 91.38 485 VAL A N 1
ATOM 3688 C CA . VAL A 1 485 ? 4.194 20.173 26.056 1.00 91.38 485 VAL A CA 1
ATOM 3689 C C . VAL A 1 485 ? 5.617 19.916 25.557 1.00 91.38 485 VAL A C 1
ATOM 3691 O O . VAL A 1 485 ? 5.837 19.957 24.353 1.00 91.38 485 VAL A O 1
ATOM 3694 N N . GLY A 1 486 ? 6.559 19.565 26.436 1.00 93.19 486 GLY A N 1
ATOM 3695 C CA . GLY A 1 486 ? 7.925 19.212 26.038 1.00 93.19 486 GLY A CA 1
ATOM 3696 C C . GLY A 1 486 ? 7.980 18.007 25.092 1.00 93.19 486 GLY A C 1
ATOM 3697 O O . GLY A 1 486 ? 8.651 18.058 24.065 1.00 93.19 486 GLY A O 1
ATOM 3698 N N . ALA A 1 487 ? 7.218 16.949 25.376 1.00 93.25 487 ALA A N 1
ATOM 3699 C CA . ALA A 1 487 ? 7.113 15.787 24.495 1.00 93.25 487 ALA A CA 1
ATOM 3700 C C . ALA A 1 487 ? 6.476 16.145 23.140 1.00 93.25 487 ALA A C 1
ATOM 3702 O O . ALA A 1 487 ? 6.930 15.663 22.105 1.00 93.25 487 ALA A O 1
ATOM 3703 N N . ALA A 1 488 ? 5.474 17.031 23.127 1.00 93.12 488 ALA A N 1
ATOM 3704 C CA . ALA A 1 488 ? 4.864 17.551 21.906 1.00 93.12 488 ALA A CA 1
ATOM 3705 C C . ALA A 1 488 ? 5.861 18.363 21.059 1.00 93.12 488 ALA A C 1
ATOM 3707 O O . ALA A 1 488 ? 5.873 18.222 19.841 1.00 93.12 488 ALA A O 1
ATOM 3708 N N . MET A 1 489 ? 6.738 19.156 21.684 1.00 94.62 489 MET A N 1
ATOM 3709 C CA . MET A 1 489 ? 7.810 19.880 20.985 1.00 94.62 489 MET A CA 1
ATOM 3710 C C . MET A 1 489 ? 8.800 18.917 20.312 1.00 94.62 489 MET A C 1
ATOM 3712 O O . MET A 1 489 ? 9.151 19.105 19.148 1.00 94.62 489 MET A O 1
ATOM 3716 N N . VAL A 1 490 ? 9.209 17.850 21.012 1.00 94.88 490 VAL A N 1
ATOM 3717 C CA . VAL A 1 490 ? 10.087 16.804 20.452 1.00 94.88 490 VAL A CA 1
ATOM 3718 C C . VAL A 1 490 ? 9.396 16.061 19.305 1.00 94.88 490 VAL A C 1
ATOM 3720 O O . VAL A 1 490 ? 10.001 15.848 18.255 1.00 94.88 490 VAL A O 1
ATOM 3723 N N . ALA A 1 491 ? 8.117 15.715 19.470 1.00 93.50 491 ALA A N 1
ATOM 3724 C CA . ALA A 1 491 ? 7.307 15.094 18.424 1.00 93.50 491 ALA A CA 1
ATOM 3725 C C . ALA A 1 491 ? 7.220 15.973 17.165 1.00 93.50 491 ALA A C 1
ATOM 3727 O O . ALA A 1 491 ? 7.386 15.470 16.052 1.00 93.50 491 ALA A O 1
ATOM 3728 N N . ALA A 1 492 ? 7.019 17.284 17.334 1.00 92.94 492 ALA A N 1
ATOM 3729 C CA . ALA A 1 492 ? 6.992 18.244 16.234 1.00 92.94 492 ALA A CA 1
ATOM 3730 C C . ALA A 1 492 ? 8.339 18.301 15.505 1.00 92.94 492 ALA A C 1
ATOM 3732 O O . ALA A 1 492 ? 8.388 18.169 14.282 1.00 92.94 492 ALA A O 1
ATOM 3733 N N . ALA A 1 493 ? 9.436 18.432 16.258 1.00 92.50 493 ALA A N 1
ATOM 3734 C CA . ALA A 1 493 ? 10.787 18.476 15.707 1.00 92.50 493 ALA A CA 1
ATOM 3735 C C . ALA A 1 493 ? 11.087 17.225 14.868 1.00 92.50 493 ALA A C 1
ATOM 3737 O O . ALA A 1 493 ? 11.555 17.323 13.733 1.00 92.50 493 ALA A O 1
ATOM 3738 N N . TRP A 1 494 ? 10.759 16.042 15.394 1.00 92.06 494 TRP A N 1
ATOM 3739 C CA . TRP A 1 494 ? 10.987 14.783 14.691 1.00 92.06 494 TRP A CA 1
ATOM 3740 C C . TRP A 1 494 ? 10.143 14.662 13.418 1.00 92.06 494 TRP A C 1
ATOM 3742 O O . TRP A 1 494 ? 10.672 14.294 12.364 1.00 92.06 494 TRP A O 1
ATOM 3752 N N . SER A 1 495 ? 8.863 15.034 13.488 1.00 91.25 495 SER A N 1
ATOM 3753 C CA . SER A 1 495 ? 7.930 14.931 12.359 1.00 91.25 495 SER A CA 1
ATOM 3754 C C . SER A 1 495 ? 8.322 15.858 11.207 1.00 91.25 495 SER A C 1
ATOM 3756 O O . SER A 1 495 ? 8.338 15.443 10.052 1.00 91.25 495 SER A O 1
ATOM 3758 N N . TRP A 1 496 ? 8.732 17.091 11.511 1.00 88.75 496 TRP A N 1
ATOM 3759 C CA . TRP A 1 496 ? 9.074 18.102 10.505 1.00 88.75 496 TRP A CA 1
ATOM 3760 C C . TRP A 1 496 ? 10.511 18.017 9.971 1.00 88.75 496 TRP A C 1
ATOM 3762 O O . TRP A 1 496 ? 10.838 18.699 8.996 1.00 88.75 496 TRP A O 1
ATOM 3772 N N . SER A 1 497 ? 11.387 17.226 10.601 1.00 81.25 497 SER A N 1
ATOM 3773 C CA . SER A 1 497 ? 12.808 17.115 10.224 1.00 81.25 497 SER A CA 1
ATOM 3774 C C . SER A 1 497 ? 13.050 16.592 8.800 1.00 81.25 497 SER A C 1
ATOM 3776 O O . SER A 1 497 ? 14.077 16.909 8.213 1.00 81.25 497 SER A O 1
ATOM 3778 N N . ALA A 1 498 ? 12.108 15.842 8.218 1.00 66.12 498 ALA A N 1
ATOM 3779 C CA . ALA A 1 498 ? 12.261 15.193 6.911 1.00 66.12 498 ALA A CA 1
ATOM 3780 C C . ALA A 1 498 ? 11.190 15.605 5.886 1.00 66.12 498 ALA A C 1
ATOM 3782 O O . ALA A 1 498 ? 10.721 14.786 5.098 1.00 66.12 498 ALA A O 1
ATOM 3783 N N . ARG A 1 499 ? 10.784 16.883 5.887 1.00 69.00 499 ARG A N 1
ATOM 3784 C CA . ARG A 1 499 ? 9.720 17.398 4.997 1.00 69.00 499 ARG A CA 1
ATOM 3785 C C . ARG A 1 499 ? 10.033 17.423 3.500 1.00 69.00 499 ARG A C 1
ATOM 3787 O O . ARG A 1 499 ? 9.112 17.628 2.721 1.00 69.00 499 ARG A O 1
ATOM 3794 N N . GLY A 1 500 ? 11.287 17.189 3.122 1.00 59.53 500 GLY A N 1
ATOM 3795 C CA . GLY A 1 500 ? 11.746 17.142 1.731 1.00 59.53 500 GLY A CA 1
ATOM 3796 C C . GLY A 1 500 ? 11.881 15.736 1.138 1.00 59.53 500 GLY A C 1
ATOM 3797 O O . GLY A 1 500 ? 12.467 15.604 0.077 1.00 59.53 500 GLY A O 1
ATOM 3798 N N . GLN A 1 501 ? 11.395 14.675 1.797 1.00 64.44 501 GLN A N 1
ATOM 3799 C CA . GLN A 1 501 ? 11.500 13.297 1.275 1.00 64.44 501 GLN A CA 1
ATOM 3800 C C . GLN A 1 501 ? 10.430 12.977 0.213 1.00 64.44 501 GLN A C 1
ATOM 3802 O O . GLN A 1 501 ? 9.738 11.963 0.316 1.00 64.44 501 GLN A O 1
ATOM 3807 N N . TRP A 1 502 ? 10.274 13.851 -0.779 1.00 69.81 502 TRP A N 1
ATOM 3808 C CA . TRP A 1 502 ? 9.424 13.625 -1.949 1.00 69.81 502 TRP A CA 1
ATOM 3809 C C . TRP A 1 502 ? 10.256 13.021 -3.082 1.00 69.81 502 TRP A C 1
ATOM 3811 O O . TRP A 1 502 ? 11.468 13.214 -3.136 1.00 69.81 502 TRP A O 1
ATOM 3821 N N . ASN A 1 503 ? 9.620 12.271 -3.977 1.00 67.50 503 ASN A N 1
ATOM 3822 C CA . ASN A 1 503 ? 10.265 11.740 -5.179 1.00 67.50 503 ASN A CA 1
ATOM 3823 C C . ASN A 1 503 ? 9.555 12.271 -6.437 1.00 67.50 503 ASN A C 1
ATOM 3825 O O . ASN A 1 503 ? 8.437 12.778 -6.345 1.00 67.50 503 ASN A O 1
ATOM 3829 N N . SER A 1 504 ? 10.181 12.112 -7.609 1.00 66.44 504 SER A N 1
ATOM 3830 C CA . SER A 1 504 ? 9.644 12.582 -8.902 1.00 66.44 504 SER A CA 1
ATOM 3831 C C . SER A 1 504 ? 8.337 11.912 -9.324 1.00 66.44 504 SER A C 1
ATOM 3833 O O . SER A 1 504 ? 7.688 12.350 -10.269 1.00 66.44 504 SER A O 1
ATOM 3835 N N . SER A 1 505 ? 7.951 10.828 -8.651 1.00 70.94 505 SER A N 1
ATOM 3836 C CA . SER A 1 505 ? 6.679 10.157 -8.886 1.00 70.94 505 SER A CA 1
ATOM 3837 C C . SER A 1 505 ? 5.534 10.749 -8.057 1.00 70.94 505 SER A C 1
ATOM 3839 O O . SER A 1 505 ? 4.378 10.639 -8.459 1.00 70.94 505 SER A O 1
ATOM 3841 N N . ASP A 1 506 ? 5.864 11.426 -6.952 1.00 74.38 506 ASP A N 1
ATOM 3842 C CA . ASP A 1 506 ? 4.912 12.096 -6.067 1.00 74.38 506 ASP A CA 1
ATOM 3843 C C . ASP A 1 506 ? 4.738 13.582 -6.422 1.00 74.38 506 ASP A C 1
ATOM 3845 O O . ASP A 1 506 ? 3.616 14.086 -6.379 1.00 74.38 506 ASP A O 1
ATOM 3849 N N . LEU A 1 507 ? 5.831 14.277 -6.761 1.00 78.06 507 LEU A N 1
ATOM 3850 C CA . LEU A 1 507 ? 5.853 15.700 -7.120 1.00 78.06 507 LEU A CA 1
ATOM 3851 C C . LEU A 1 507 ? 6.775 15.942 -8.313 1.00 78.06 507 LEU A C 1
ATOM 3853 O O . LEU A 1 507 ? 7.822 15.304 -8.424 1.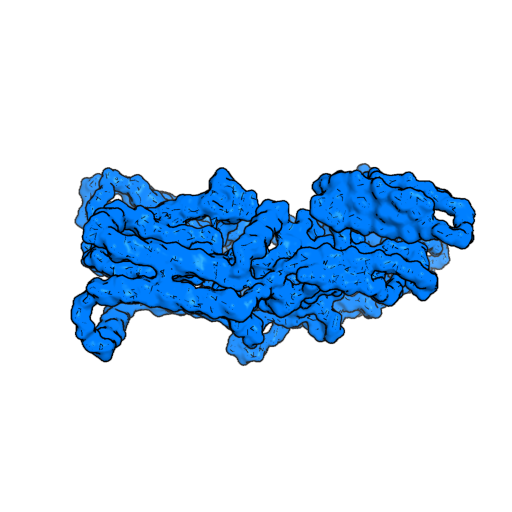00 78.06 507 LEU A O 1
ATOM 3857 N N . ARG A 1 508 ? 6.429 16.907 -9.166 1.00 78.19 508 ARG A N 1
ATOM 3858 C CA . ARG A 1 508 ? 7.302 17.333 -10.273 1.00 78.19 508 ARG A CA 1
ATOM 3859 C C . ARG A 1 508 ? 8.314 18.374 -9.830 1.00 78.19 508 ARG A C 1
ATOM 3861 O O . ARG A 1 508 ? 9.474 18.320 -10.225 1.00 78.19 508 ARG A O 1
ATOM 3868 N N . THR A 1 509 ? 7.899 19.273 -8.950 1.00 73.81 509 THR A N 1
ATOM 3869 C CA . THR A 1 509 ? 8.803 20.185 -8.253 1.00 73.81 509 THR A CA 1
ATOM 3870 C C . THR A 1 509 ? 9.306 19.482 -6.994 1.00 73.81 509 THR A C 1
ATOM 3872 O O . THR A 1 509 ? 8.493 19.052 -6.181 1.00 73.81 509 THR A O 1
ATOM 3875 N N . LEU A 1 510 ? 10.619 19.342 -6.798 1.00 68.06 510 LEU A N 1
ATOM 3876 C CA . LEU A 1 510 ? 11.175 18.699 -5.592 1.00 68.06 510 LEU A CA 1
ATOM 3877 C C . LEU A 1 510 ? 11.635 19.714 -4.535 1.00 68.06 510 LEU A C 1
ATOM 3879 O O . LEU A 1 510 ? 11.593 19.425 -3.337 1.00 68.06 510 LEU A O 1
ATOM 3883 N N . ASP A 1 511 ? 11.964 20.934 -4.962 1.00 66.06 511 ASP A N 1
ATOM 3884 C CA . ASP A 1 511 ? 12.423 22.004 -4.081 1.00 66.06 511 ASP A CA 1
ATOM 3885 C C . ASP A 1 511 ? 11.258 22.831 -3.531 1.00 66.06 511 ASP A C 1
ATOM 3887 O O . ASP A 1 511 ? 10.780 23.799 -4.127 1.00 66.06 511 ASP A O 1
ATOM 3891 N N . TRP A 1 512 ? 10.816 22.454 -2.331 1.00 66.69 512 TRP A N 1
ATOM 3892 C CA . TRP A 1 512 ? 9.774 23.157 -1.584 1.00 66.69 512 TRP A CA 1
ATOM 3893 C C . TRP A 1 512 ? 10.350 23.801 -0.334 1.00 66.69 512 TRP A C 1
ATOM 3895 O O . TRP A 1 512 ? 10.286 23.250 0.765 1.00 66.69 512 TRP A O 1
ATOM 3905 N N . THR A 1 513 ? 10.885 25.007 -0.504 1.00 66.69 513 THR A N 1
ATOM 3906 C CA . THR A 1 513 ? 11.252 25.869 0.620 1.00 66.69 513 THR A CA 1
ATOM 3907 C C . THR A 1 513 ? 10.503 27.183 0.525 1.00 66.69 513 THR A C 1
ATOM 3909 O O . THR A 1 513 ? 10.580 27.884 -0.487 1.00 66.69 513 THR A O 1
ATOM 3912 N N . LEU A 1 514 ? 9.797 27.560 1.586 1.00 69.06 514 LEU A N 1
ATOM 3913 C CA . LEU A 1 514 ? 9.293 28.922 1.703 1.00 69.06 514 LEU A CA 1
ATOM 3914 C C . LEU A 1 514 ? 10.501 29.845 1.911 1.00 69.06 514 LEU A C 1
ATOM 3916 O O . LEU A 1 514 ? 11.369 29.538 2.720 1.00 69.06 514 LEU A O 1
ATOM 3920 N N . GLY A 1 515 ? 10.588 30.985 1.216 1.00 71.25 515 GLY A N 1
ATOM 3921 C CA . GLY A 1 515 ? 11.802 31.827 1.226 1.00 71.25 515 GLY A CA 1
ATOM 3922 C C . GLY A 1 515 ? 12.290 32.270 2.620 1.00 71.25 515 GLY A C 1
ATOM 3923 O O . GLY A 1 515 ? 13.478 32.538 2.810 1.00 71.25 515 GLY A O 1
ATOM 3924 N N . PHE A 1 516 ? 11.406 32.288 3.626 1.00 75.19 516 PHE A N 1
ATOM 3925 C CA . PHE A 1 516 ? 11.766 32.567 5.021 1.00 75.19 516 PHE A CA 1
ATOM 3926 C C . PHE A 1 516 ? 12.462 31.394 5.740 1.00 75.19 516 PHE A C 1
ATOM 3928 O O . PHE A 1 516 ? 13.105 31.616 6.768 1.00 75.19 516 PHE A O 1
ATOM 3935 N N . GLU A 1 517 ? 12.373 30.166 5.222 1.00 76.00 517 GLU A N 1
ATOM 3936 C CA . GLU A 1 517 ? 12.975 28.963 5.815 1.00 76.00 517 GLU A CA 1
ATOM 3937 C C . GLU A 1 517 ? 14.501 29.017 5.853 1.00 76.00 517 GLU A C 1
ATOM 3939 O O . GLU A 1 517 ? 15.105 28.406 6.732 1.00 76.00 517 GLU A O 1
ATOM 3944 N N . SER A 1 518 ? 15.108 29.820 4.973 1.00 75.94 518 SER A N 1
ATOM 3945 C CA . SER A 1 518 ? 16.539 30.149 4.997 1.00 75.94 518 SER A CA 1
ATOM 3946 C C . SER A 1 518 ? 16.983 30.817 6.306 1.00 75.94 518 SER A C 1
ATOM 3948 O O . SER A 1 518 ? 18.138 30.701 6.704 1.00 75.94 518 SER A O 1
ATOM 3950 N N . ARG A 1 519 ? 16.065 31.508 6.995 1.00 81.12 519 ARG A N 1
ATOM 3951 C CA . ARG A 1 519 ? 16.315 32.195 8.273 1.00 81.12 519 ARG A CA 1
ATOM 3952 C C . ARG A 1 519 ? 15.743 31.426 9.456 1.00 81.12 519 ARG A C 1
ATOM 3954 O O . ARG A 1 519 ? 16.312 31.458 10.543 1.00 81.12 519 ARG A O 1
ATOM 3961 N N . LEU A 1 520 ? 14.607 30.759 9.258 1.00 80.44 520 LEU A N 1
ATOM 3962 C CA . LEU A 1 520 ? 13.924 30.015 10.304 1.00 80.44 520 LEU A CA 1
ATOM 3963 C C . LEU A 1 520 ? 13.236 28.774 9.727 1.00 80.44 520 LEU A C 1
ATOM 3965 O O . LEU A 1 520 ? 12.134 28.850 9.188 1.00 80.44 520 LEU A O 1
ATOM 3969 N N . SER A 1 521 ? 13.893 27.622 9.872 1.00 86.69 521 SER A N 1
ATOM 3970 C CA . SER A 1 521 ? 13.370 26.327 9.421 1.00 86.69 521 SER A CA 1
ATOM 3971 C C . SER A 1 521 ? 11.980 26.041 10.002 1.00 86.69 521 SER A C 1
ATOM 3973 O O . SER A 1 521 ? 11.760 26.203 11.207 1.00 86.69 521 SER A O 1
ATOM 3975 N N . LEU A 1 522 ? 11.068 25.521 9.170 1.00 86.06 522 LEU A N 1
ATOM 3976 C CA . LEU A 1 522 ? 9.751 25.051 9.617 1.00 86.06 522 LEU A CA 1
ATOM 3977 C C . LEU A 1 522 ? 9.849 23.977 10.709 1.00 86.06 522 LEU A C 1
ATOM 3979 O O . LEU A 1 522 ? 8.988 23.922 11.581 1.00 86.06 522 LEU A O 1
ATOM 3983 N N . THR A 1 523 ? 10.921 23.175 10.727 1.00 88.25 523 THR A N 1
ATOM 3984 C CA . THR A 1 523 ? 11.186 22.225 11.820 1.00 88.25 523 THR A CA 1
ATOM 3985 C C . THR A 1 523 ? 11.355 22.944 13.151 1.00 88.25 523 THR A C 1
ATOM 3987 O O . THR A 1 523 ? 10.744 22.551 14.143 1.00 88.25 523 THR A O 1
ATOM 3990 N N . ASN A 1 524 ? 12.147 24.020 13.170 1.00 89.19 524 ASN A N 1
ATOM 3991 C CA . ASN A 1 524 ? 12.381 24.802 14.379 1.00 89.19 524 ASN A CA 1
ATOM 3992 C C . ASN A 1 524 ? 11.098 25.514 14.804 1.00 89.19 524 ASN A C 1
ATOM 3994 O O . ASN A 1 524 ? 10.755 25.473 15.980 1.00 89.19 524 ASN A O 1
ATOM 3998 N N . LEU A 1 525 ? 10.359 26.096 13.854 1.00 89.75 525 LEU A N 1
ATOM 3999 C CA . LEU A 1 525 ? 9.059 26.724 14.109 1.00 89.75 525 LEU A CA 1
ATOM 4000 C C . LEU A 1 525 ? 8.057 25.750 14.726 1.00 89.75 525 LEU A C 1
ATOM 4002 O O . LEU A 1 525 ? 7.480 26.053 15.767 1.00 89.75 525 LEU A O 1
ATOM 4006 N N . ALA A 1 526 ? 7.881 24.575 14.123 1.00 89.62 526 ALA A N 1
ATOM 4007 C CA . ALA A 1 526 ? 6.977 23.552 14.631 1.00 89.62 526 ALA A CA 1
ATOM 4008 C C . ALA A 1 526 ? 7.401 23.068 16.028 1.00 89.62 526 ALA A C 1
ATOM 4010 O O . ALA A 1 526 ? 6.557 22.923 16.911 1.00 89.62 526 ALA A O 1
ATOM 4011 N N . ALA A 1 527 ? 8.707 22.886 16.255 1.00 91.56 527 ALA A N 1
ATOM 4012 C CA . ALA A 1 527 ? 9.261 22.484 17.546 1.00 91.56 527 ALA A CA 1
ATOM 4013 C C . ALA A 1 527 ? 9.027 23.521 18.649 1.00 91.56 527 ALA A C 1
ATOM 4015 O O . ALA A 1 527 ? 8.664 23.150 19.762 1.00 91.56 527 ALA A O 1
ATOM 4016 N N . ILE A 1 528 ? 9.213 24.815 18.370 1.00 92.12 528 ILE A N 1
ATOM 4017 C CA . ILE A 1 528 ? 9.058 25.867 19.385 1.00 92.12 528 ILE A CA 1
ATOM 4018 C C . ILE A 1 528 ? 7.604 26.306 19.577 1.00 92.12 528 ILE A C 1
ATOM 4020 O O . ILE A 1 528 ? 7.292 26.866 20.626 1.00 92.12 528 ILE A O 1
ATOM 4024 N N . LEU A 1 529 ? 6.709 26.051 18.615 1.00 91.88 529 LEU A N 1
ATOM 4025 C CA . LEU A 1 529 ? 5.326 26.539 18.627 1.00 91.88 529 LEU A CA 1
ATOM 4026 C C . LEU A 1 529 ? 4.561 26.194 19.925 1.00 91.88 529 LEU A C 1
ATOM 4028 O O . LEU A 1 529 ? 4.006 27.120 20.527 1.00 91.88 529 LEU A O 1
ATOM 4032 N N . PRO A 1 530 ? 4.564 24.943 20.440 1.00 91.94 530 PRO A N 1
ATOM 4033 C CA . PRO A 1 530 ? 3.922 24.639 21.722 1.00 91.94 530 PRO A CA 1
ATOM 4034 C C . PRO A 1 530 ? 4.518 25.429 22.901 1.00 91.94 530 PRO A C 1
ATOM 4036 O O . PRO A 1 530 ? 3.784 25.870 23.788 1.00 91.94 530 PRO A O 1
ATOM 4039 N N . GLY A 1 531 ? 5.837 25.647 22.898 1.00 92.50 531 GLY A N 1
ATOM 4040 C CA . GLY A 1 531 ? 6.546 26.426 23.917 1.00 92.50 531 GLY A CA 1
ATOM 4041 C C . GLY A 1 531 ? 6.244 27.926 23.844 1.00 92.50 531 GLY A C 1
ATOM 4042 O O . GLY A 1 531 ? 6.014 28.558 24.874 1.00 92.50 531 GLY A O 1
ATOM 4043 N N . LEU A 1 532 ? 6.160 28.493 22.637 1.00 93.00 532 LEU A N 1
ATOM 4044 C CA . LEU A 1 532 ? 5.766 29.887 22.422 1.00 93.00 532 LEU A CA 1
ATOM 4045 C C . LEU A 1 532 ? 4.326 30.141 22.866 1.00 93.00 532 LEU A C 1
ATOM 4047 O O . LEU A 1 532 ? 4.054 31.162 23.492 1.00 93.00 532 LEU A O 1
ATOM 4051 N N . MET A 1 533 ? 3.407 29.207 22.607 1.00 92.62 533 MET A N 1
ATOM 4052 C CA . MET A 1 533 ? 2.036 29.321 23.109 1.00 92.62 533 MET A CA 1
ATOM 4053 C C . MET A 1 533 ? 1.966 29.214 24.628 1.00 92.62 533 MET A C 1
ATOM 4055 O O . MET A 1 533 ? 1.183 29.935 25.245 1.00 92.62 533 MET A O 1
ATOM 4059 N N . LEU A 1 534 ? 2.798 28.367 25.239 1.00 93.50 534 LEU A N 1
ATOM 4060 C CA . LEU A 1 534 ? 2.923 28.300 26.692 1.00 93.50 534 LEU A CA 1
ATOM 4061 C C . LEU A 1 534 ? 3.389 29.634 27.281 1.00 93.50 534 LEU A C 1
ATOM 4063 O O . LEU A 1 534 ? 2.744 30.159 28.191 1.00 93.50 534 LEU A O 1
ATOM 4067 N N . LEU A 1 535 ? 4.466 30.196 26.731 1.00 94.12 535 LEU A N 1
ATOM 4068 C CA . LEU A 1 535 ? 5.014 31.479 27.158 1.00 94.12 535 LEU A CA 1
ATOM 4069 C C . LEU A 1 535 ? 4.009 32.617 26.939 1.00 94.12 535 LEU A C 1
ATOM 4071 O O . LEU A 1 535 ? 3.735 33.378 27.862 1.00 94.12 535 LEU A O 1
ATOM 4075 N N . GLY A 1 536 ? 3.415 32.706 25.749 1.00 93.56 536 GLY A N 1
ATOM 4076 C CA . GLY A 1 536 ? 2.439 33.736 25.399 1.00 93.56 536 GLY A CA 1
ATOM 4077 C C . GLY A 1 536 ? 1.178 33.672 26.260 1.00 93.56 536 GLY A C 1
ATOM 4078 O O . GLY A 1 536 ? 0.720 34.701 26.756 1.00 93.56 536 GLY A O 1
ATOM 4079 N N . ALA A 1 537 ? 0.645 32.473 26.516 1.00 91.38 537 ALA A N 1
ATOM 4080 C CA . ALA A 1 537 ? -0.493 32.299 27.413 1.00 91.38 537 ALA A CA 1
ATOM 4081 C C . ALA A 1 537 ? -0.145 32.721 28.850 1.00 91.38 537 ALA A C 1
ATOM 4083 O O . ALA A 1 537 ? -0.922 33.449 29.467 1.00 91.38 537 ALA A O 1
ATOM 4084 N N . ALA A 1 538 ? 1.036 32.352 29.357 1.00 92.06 538 ALA A N 1
ATOM 4085 C CA . ALA A 1 538 ? 1.487 32.761 30.687 1.00 92.06 538 ALA A CA 1
ATOM 4086 C C . ALA A 1 538 ? 1.648 34.287 30.790 1.00 92.06 538 ALA A C 1
ATOM 4088 O O . ALA A 1 538 ? 1.101 34.899 31.707 1.00 92.06 538 ALA A O 1
ATOM 4089 N N . LEU A 1 539 ? 2.317 34.913 29.816 1.00 93.31 539 LEU A N 1
ATOM 4090 C CA . LEU A 1 539 ? 2.475 36.369 29.742 1.00 93.31 539 LEU A CA 1
ATOM 4091 C C . LEU A 1 539 ? 1.124 37.085 29.648 1.00 93.31 539 LEU A C 1
ATOM 4093 O O . LEU A 1 539 ? 0.945 38.121 30.282 1.00 93.31 539 LEU A O 1
ATOM 4097 N N . SER A 1 540 ? 0.155 36.527 28.917 1.00 92.38 540 SER A N 1
ATOM 4098 C CA . SER A 1 540 ? -1.182 37.116 28.794 1.00 92.38 540 SER A CA 1
ATOM 4099 C C . SER A 1 540 ? -1.949 37.133 30.119 1.00 92.38 540 SER A C 1
ATOM 4101 O O . SER A 1 540 ? -2.600 38.131 30.429 1.00 92.38 540 SER A O 1
ATOM 4103 N N . GLU A 1 541 ? -1.847 36.075 30.930 1.00 91.56 541 GLU A N 1
ATOM 4104 C CA . GLU A 1 541 ? -2.490 36.028 32.248 1.00 91.56 541 GLU A CA 1
ATOM 4105 C C . GLU A 1 541 ? -1.765 36.943 33.249 1.00 91.56 541 GLU A C 1
ATOM 4107 O O . GLU A 1 541 ? -2.424 37.624 34.036 1.00 91.56 541 GLU A O 1
ATOM 4112 N N . VAL A 1 542 ? -0.428 37.046 33.173 1.00 92.38 542 VAL A N 1
ATOM 4113 C CA . VAL A 1 542 ? 0.356 38.024 33.955 1.00 92.38 542 VAL A CA 1
ATOM 4114 C C . VAL A 1 542 ? -0.037 39.459 33.590 1.00 92.38 542 VAL A C 1
ATOM 4116 O O . VAL A 1 542 ? -0.344 40.251 34.478 1.00 92.38 542 VAL A O 1
ATOM 4119 N N . ALA A 1 543 ? -0.096 39.794 32.299 1.00 92.50 543 ALA A N 1
ATOM 4120 C CA . ALA A 1 543 ? -0.478 41.124 31.824 1.00 92.50 543 ALA A CA 1
ATOM 4121 C C . ALA A 1 543 ? -1.916 41.497 32.229 1.00 92.50 543 ALA A C 1
ATOM 4123 O O . ALA A 1 543 ? -2.194 42.649 32.555 1.00 92.50 543 ALA A O 1
ATOM 4124 N N . ARG A 1 544 ? -2.826 40.512 32.276 1.00 92.88 544 ARG A N 1
ATOM 4125 C CA . ARG A 1 544 ? -4.210 40.671 32.761 1.00 92.88 544 ARG A CA 1
ATOM 4126 C C . ARG A 1 544 ? -4.336 40.636 34.291 1.00 92.88 544 ARG A C 1
ATOM 4128 O O . ARG A 1 544 ? -5.457 40.706 34.787 1.00 92.88 544 ARG A O 1
ATOM 4135 N N . ARG A 1 545 ? -3.223 40.528 35.033 1.00 89.94 545 ARG A N 1
ATOM 4136 C CA . ARG A 1 545 ? -3.155 40.413 36.505 1.00 89.94 545 ARG A CA 1
ATOM 4137 C C . ARG A 1 545 ? -3.928 39.213 37.083 1.00 89.94 545 ARG A C 1
ATOM 4139 O O . ARG A 1 545 ? -4.337 39.236 38.238 1.00 89.94 545 ARG A O 1
ATOM 4146 N N . ARG A 1 546 ? -4.105 38.141 36.302 1.00 87.88 546 ARG A N 1
ATOM 4147 C CA . ARG A 1 546 ? -4.836 36.910 36.669 1.00 87.88 546 ARG A CA 1
ATOM 4148 C C . ARG A 1 546 ? -3.881 35.805 37.124 1.00 87.88 546 ARG A C 1
ATOM 4150 O O . ARG A 1 546 ? -3.827 34.718 36.550 1.00 87.88 546 ARG A O 1
ATOM 4157 N N . HIS A 1 547 ? -3.090 36.086 38.158 1.00 82.69 547 HIS A N 1
ATOM 4158 C CA . HIS A 1 547 ? -2.030 35.178 38.618 1.00 82.69 547 HIS A CA 1
ATOM 4159 C C . HIS A 1 547 ? -2.545 33.808 39.090 1.00 82.69 547 HIS A C 1
ATOM 4161 O O . HIS A 1 547 ? -1.823 32.814 39.012 1.00 82.69 547 HIS A O 1
ATOM 4167 N N . GLU A 1 548 ? -3.799 33.732 39.533 1.00 80.56 548 GLU A N 1
ATOM 4168 C CA . GLU A 1 548 ? -4.460 32.484 39.929 1.00 80.56 548 GLU A CA 1
ATOM 4169 C C . GLU A 1 548 ? -4.588 31.467 38.780 1.00 80.56 548 GLU A C 1
ATOM 4171 O O . GLU A 1 548 ? -4.379 30.270 38.994 1.00 80.56 548 GLU A O 1
ATOM 4176 N N . HIS A 1 549 ? -4.802 31.934 37.545 1.00 83.19 549 HIS A N 1
ATOM 4177 C CA . HIS A 1 549 ? -4.962 31.081 36.364 1.00 83.19 549 HIS A CA 1
ATOM 4178 C C . HIS A 1 549 ? -3.634 30.602 35.764 1.00 83.19 549 HIS A C 1
ATOM 4180 O O . HIS A 1 549 ? -3.628 29.731 34.892 1.00 83.19 549 HIS A O 1
ATOM 4186 N N . LEU A 1 550 ? -2.481 31.087 36.246 1.00 84.38 550 LEU A N 1
ATOM 4187 C CA . LEU A 1 550 ? -1.167 30.645 35.752 1.00 84.38 550 LEU A CA 1
ATOM 4188 C C . LEU A 1 550 ? -0.940 29.141 35.941 1.00 84.38 550 LEU A C 1
ATOM 4190 O O . LEU A 1 550 ? -0.206 28.517 35.178 1.00 84.38 550 LEU A O 1
ATOM 4194 N N . ARG A 1 551 ? -1.607 28.533 36.927 1.00 82.94 551 ARG A N 1
ATOM 4195 C CA . ARG A 1 551 ? -1.556 27.083 37.163 1.00 82.94 551 ARG A CA 1
ATOM 4196 C C . ARG A 1 551 ? -2.334 26.276 36.120 1.00 82.94 551 ARG A C 1
ATOM 4198 O O . ARG A 1 551 ? -2.057 25.091 35.956 1.00 82.94 551 ARG A O 1
ATOM 4205 N N . GLU A 1 552 ? -3.276 26.900 35.420 1.00 85.06 552 GLU A N 1
ATOM 4206 C CA . GLU A 1 552 ? -4.113 26.275 34.390 1.00 85.06 552 GLU A CA 1
ATOM 4207 C C . GLU A 1 552 ? -3.505 26.406 32.990 1.00 85.06 552 GLU A C 1
ATOM 4209 O O . GLU A 1 552 ? -3.792 25.591 32.112 1.00 85.06 552 GLU A O 1
ATOM 4214 N N . VAL A 1 553 ? -2.637 27.403 32.781 1.00 88.38 553 VAL A N 1
ATOM 4215 C CA . VAL A 1 553 ? -2.003 27.697 31.487 1.00 88.38 553 VAL A CA 1
ATOM 4216 C C . VAL A 1 553 ? -1.325 26.465 30.863 1.00 88.38 553 VAL A C 1
ATOM 4218 O O . VAL A 1 553 ? -1.668 26.145 29.721 1.00 88.38 553 VAL A O 1
ATOM 4221 N N . PRO A 1 554 ? -0.455 25.705 31.567 1.00 89.75 554 PRO A N 1
ATOM 4222 C CA . PRO A 1 554 ? 0.158 24.508 30.991 1.00 89.75 554 PRO A CA 1
ATOM 4223 C C . PRO A 1 554 ? -0.863 23.466 30.532 1.00 89.75 554 PRO A C 1
ATOM 4225 O O . PRO A 1 554 ? -0.670 22.833 29.500 1.00 89.75 554 PRO A O 1
ATOM 4228 N N . TRP A 1 555 ? -1.971 23.302 31.259 1.00 87.75 555 TRP A N 1
ATOM 4229 C CA . TRP A 1 555 ? -3.021 22.348 30.903 1.00 87.75 555 TRP A CA 1
ATOM 4230 C C . TRP A 1 555 ? -3.831 22.797 29.690 1.00 87.75 555 TRP A C 1
ATOM 4232 O O . TRP A 1 555 ? -4.125 21.986 28.810 1.00 87.75 555 TRP A O 1
ATOM 4242 N N . ARG A 1 556 ? -4.163 24.093 29.616 1.00 87.81 556 ARG A N 1
ATOM 4243 C CA . ARG A 1 556 ? -4.832 24.690 28.452 1.00 87.81 556 ARG A CA 1
ATOM 4244 C C . ARG A 1 556 ? -3.991 24.477 27.199 1.00 87.81 556 ARG A C 1
ATOM 4246 O O . ARG A 1 556 ? -4.509 23.971 26.208 1.00 87.81 556 ARG A O 1
ATOM 4253 N N . VAL A 1 557 ? -2.699 24.784 27.264 1.00 90.75 557 VAL A N 1
ATOM 4254 C CA . VAL A 1 557 ? -1.773 24.628 26.133 1.00 90.75 557 VAL A CA 1
ATOM 4255 C C . VAL A 1 557 ? -1.594 23.155 25.779 1.00 90.75 557 VAL A C 1
ATOM 4257 O O . VAL A 1 557 ? -1.765 22.795 24.618 1.00 90.75 557 VAL A O 1
ATOM 4260 N N . ALA A 1 558 ? -1.373 22.284 26.771 1.00 90.81 558 ALA A N 1
ATOM 4261 C CA . ALA A 1 558 ? -1.281 20.839 26.567 1.00 90.81 558 ALA A CA 1
ATOM 4262 C C . ALA A 1 558 ? -2.511 20.280 25.829 1.00 90.81 558 ALA A C 1
ATOM 4264 O O . ALA A 1 558 ? -2.352 19.485 24.906 1.00 90.81 558 ALA A O 1
ATOM 4265 N N . SER A 1 559 ? -3.725 20.740 26.153 1.00 90.25 559 SER A N 1
ATOM 4266 C CA . SER A 1 559 ? -4.950 20.288 25.476 1.00 90.25 559 SER A CA 1
ATOM 4267 C C . SER A 1 559 ? -5.065 20.714 24.005 1.00 90.25 559 SER A C 1
ATOM 4269 O O . SER A 1 559 ? -5.723 20.027 23.228 1.00 90.25 559 SER A O 1
ATOM 4271 N N . TRP A 1 560 ? -4.395 21.798 23.605 1.00 92.12 560 TRP A N 1
ATOM 4272 C CA . TRP A 1 560 ? -4.366 22.282 22.221 1.00 92.12 560 TRP A CA 1
ATOM 4273 C C . TRP A 1 560 ? -3.193 21.739 21.400 1.00 92.12 560 TRP A C 1
ATOM 4275 O O . TRP A 1 560 ? -3.192 21.910 20.185 1.00 92.12 560 TRP A O 1
ATOM 4285 N N . THR A 1 561 ? -2.216 21.067 22.023 1.00 91.44 561 THR A N 1
ATOM 4286 C CA . THR A 1 561 ? -1.008 20.573 21.329 1.00 91.44 561 THR A CA 1
ATOM 4287 C C . THR A 1 561 ? -1.327 19.746 20.087 1.00 91.44 561 THR A C 1
ATOM 4289 O O . THR A 1 561 ? -0.719 19.963 19.052 1.00 91.44 561 THR A O 1
ATOM 4292 N N . VAL A 1 562 ? -2.315 18.853 20.143 1.00 93.94 562 VAL A N 1
ATOM 4293 C CA . VAL A 1 562 ? -2.629 17.952 19.022 1.00 93.94 562 VAL A CA 1
ATOM 4294 C C . VAL A 1 562 ? -3.072 18.720 17.763 1.00 93.94 562 VAL A C 1
ATOM 4296 O O . VAL A 1 562 ? -2.409 18.560 16.739 1.00 93.94 562 VAL A O 1
ATOM 4299 N N . PRO A 1 563 ? -4.113 19.584 17.793 1.00 92.69 563 PRO A N 1
ATOM 4300 C CA . PRO A 1 563 ? -4.434 20.439 16.647 1.00 92.69 563 PRO A CA 1
ATOM 4301 C C . PRO A 1 563 ? -3.274 21.322 16.170 1.00 92.69 563 PRO A C 1
ATOM 4303 O O . PRO A 1 563 ? -3.129 21.532 14.969 1.00 92.69 563 PRO A O 1
ATOM 4306 N N . LEU A 1 564 ? -2.453 21.835 17.092 1.00 90.06 564 LEU A N 1
ATOM 4307 C CA . LEU A 1 564 ? -1.330 22.723 16.764 1.00 90.06 564 LEU A CA 1
ATOM 4308 C C . LEU A 1 564 ? -0.208 22.029 15.998 1.00 90.06 564 LEU A C 1
ATOM 4310 O O . LEU A 1 564 ? 0.473 22.680 15.215 1.00 90.06 564 LEU A O 1
ATOM 4314 N N . LEU A 1 565 ? -0.007 20.738 16.242 1.00 91.75 565 LEU A N 1
ATOM 4315 C CA . LEU A 1 565 ? 0.964 19.934 15.511 1.00 91.75 565 LEU A CA 1
ATOM 4316 C C . LEU A 1 565 ? 0.398 19.528 14.143 1.00 91.75 565 LEU A C 1
ATOM 4318 O O . LEU A 1 565 ? 0.991 19.825 13.105 1.00 91.75 565 LEU A O 1
ATOM 4322 N N . ALA A 1 566 ? -0.810 18.959 14.161 1.00 93.50 566 ALA A N 1
ATOM 4323 C CA . ALA A 1 566 ? -1.411 18.291 13.016 1.00 93.50 566 ALA A CA 1
ATOM 4324 C C . ALA A 1 566 ? -1.868 19.244 11.907 1.00 93.50 566 ALA A C 1
ATOM 4326 O O . ALA A 1 566 ? -1.603 19.009 10.729 1.00 93.50 566 ALA A O 1
ATOM 4327 N N . LEU A 1 567 ? -2.591 20.318 12.250 1.00 91.94 567 LEU A N 1
ATOM 4328 C CA . LEU A 1 567 ? -3.230 21.170 11.240 1.00 91.94 567 LEU A CA 1
ATOM 4329 C C . LEU A 1 567 ? -2.218 21.877 10.326 1.00 91.94 567 LEU A C 1
ATOM 4331 O O . LEU A 1 567 ? -2.435 21.849 9.113 1.00 91.94 567 LEU A O 1
ATOM 4335 N N . PRO A 1 568 ? -1.113 22.465 10.834 1.00 91.50 568 PRO A N 1
ATOM 4336 C CA . PRO A 1 568 ? -0.098 23.053 9.965 1.00 91.50 568 PRO A CA 1
ATOM 4337 C C . PRO A 1 568 ? 0.525 22.034 9.014 1.00 91.50 568 PRO A C 1
ATOM 4339 O O . PRO A 1 568 ? 0.768 22.362 7.856 1.00 91.50 568 PRO A O 1
ATOM 4342 N N . LEU A 1 569 ? 0.752 20.797 9.470 1.00 91.25 569 LEU A N 1
ATOM 4343 C CA . LEU A 1 569 ? 1.377 19.777 8.636 1.00 91.25 569 LEU A CA 1
ATOM 4344 C C . LEU A 1 569 ? 0.426 19.247 7.558 1.00 91.25 569 LEU A C 1
ATOM 4346 O O . LEU A 1 569 ? 0.827 19.090 6.404 1.00 91.25 569 LEU A O 1
ATOM 4350 N N . VAL A 1 570 ? -0.845 19.030 7.907 1.00 94.25 570 VAL A N 1
ATOM 4351 C CA . VAL A 1 570 ? -1.902 18.684 6.946 1.00 94.25 570 VAL A CA 1
ATOM 4352 C C . VAL A 1 570 ? -2.051 19.788 5.898 1.00 94.25 570 VAL A C 1
ATOM 4354 O O . VAL A 1 570 ? -2.034 19.498 4.704 1.00 94.25 570 VAL A O 1
ATOM 4357 N N . ALA A 1 571 ? -2.136 21.051 6.327 1.00 93.25 571 ALA A N 1
ATOM 4358 C CA . ALA A 1 571 ? -2.263 22.193 5.424 1.00 93.25 571 ALA A CA 1
ATOM 4359 C C . ALA A 1 571 ? -1.045 22.340 4.502 1.00 93.25 571 ALA A C 1
ATOM 4361 O O . ALA A 1 571 ? -1.216 22.545 3.303 1.00 93.25 571 ALA A O 1
ATOM 4362 N N . PHE A 1 572 ? 0.169 22.186 5.039 1.00 90.25 572 PHE A N 1
ATOM 4363 C CA . PHE A 1 572 ? 1.401 22.204 4.251 1.00 90.25 572 PHE A CA 1
ATOM 4364 C C . PHE A 1 572 ? 1.404 21.096 3.194 1.00 90.25 572 PHE A C 1
ATOM 4366 O O . PHE A 1 572 ? 1.624 21.374 2.021 1.00 90.25 572 PHE A O 1
ATOM 4373 N N . THR A 1 573 ? 1.092 19.858 3.586 1.00 90.00 573 THR A N 1
ATOM 4374 C CA . THR A 1 573 ? 1.120 18.703 2.675 1.00 90.00 573 THR A CA 1
ATOM 4375 C C . THR A 1 573 ? 0.095 18.843 1.548 1.00 90.00 573 THR A C 1
ATOM 4377 O O . THR A 1 573 ? 0.427 18.654 0.381 1.00 90.00 573 THR A O 1
ATOM 4380 N N . VAL A 1 574 ? -1.145 19.215 1.883 1.00 92.50 574 VAL A N 1
ATOM 4381 C CA . VAL A 1 574 ? -2.195 19.481 0.886 1.00 92.50 574 VAL A CA 1
ATOM 4382 C C . VAL A 1 574 ? -1.791 20.644 -0.020 1.00 92.50 574 VAL A C 1
ATOM 4384 O O . VAL A 1 574 ? -1.949 20.557 -1.233 1.00 92.50 574 VAL A O 1
ATOM 4387 N N . GLY A 1 575 ? -1.236 21.714 0.556 1.00 91.50 575 GLY A N 1
ATOM 4388 C CA . GLY A 1 575 ? -0.777 22.884 -0.184 1.00 91.50 575 GLY A CA 1
ATOM 4389 C C . GLY A 1 575 ? 0.306 22.553 -1.208 1.00 91.50 575 GLY A C 1
ATOM 4390 O O . GLY A 1 575 ? 0.190 22.982 -2.349 1.00 91.50 575 GLY A O 1
ATOM 4391 N N . VAL A 1 576 ? 1.313 21.757 -0.836 1.00 88.69 576 VAL A N 1
ATOM 4392 C CA . VAL A 1 576 ? 2.389 21.329 -1.747 1.00 88.69 576 VAL A CA 1
ATOM 4393 C C . VAL A 1 576 ? 1.821 20.582 -2.956 1.00 88.69 576 VAL A C 1
ATOM 4395 O O . VAL A 1 576 ? 2.103 20.968 -4.084 1.00 88.69 576 VAL A O 1
ATOM 4398 N N . LEU A 1 577 ? 0.947 19.594 -2.740 1.00 90.19 577 LEU A N 1
ATOM 4399 C CA . LEU A 1 577 ? 0.351 18.804 -3.828 1.00 90.19 577 LEU A CA 1
ATOM 4400 C C . LEU A 1 577 ? -0.552 19.639 -4.747 1.00 90.19 577 LEU A C 1
ATOM 4402 O O . LEU A 1 577 ? -0.530 19.465 -5.963 1.00 90.19 577 LEU A O 1
ATOM 4406 N N . VAL A 1 578 ? -1.342 20.558 -4.179 1.00 92.31 578 VAL A N 1
ATOM 4407 C CA . VAL A 1 578 ? -2.208 21.463 -4.956 1.00 92.31 578 VAL A CA 1
ATOM 4408 C C . VAL A 1 578 ? -1.376 22.432 -5.791 1.00 92.31 578 VAL A C 1
ATOM 4410 O O . VAL A 1 578 ? -1.684 22.666 -6.958 1.00 92.31 578 VAL A O 1
ATOM 4413 N N . VAL A 1 579 ? -0.334 23.016 -5.196 1.00 90.50 579 VAL A N 1
ATOM 4414 C CA . VAL A 1 579 ? 0.519 23.982 -5.889 1.00 90.50 579 VAL A CA 1
ATOM 4415 C C . VAL A 1 579 ? 1.355 23.287 -6.963 1.00 90.50 579 VAL A C 1
ATOM 4417 O O . VAL A 1 579 ? 1.508 23.867 -8.033 1.00 90.50 579 VAL A O 1
ATOM 4420 N N . ASP A 1 580 ? 1.850 22.067 -6.726 1.00 86.94 580 ASP A N 1
ATOM 4421 C CA . ASP A 1 580 ? 2.577 21.286 -7.736 1.00 86.94 580 ASP A CA 1
ATOM 4422 C C . ASP A 1 580 ? 1.685 21.022 -8.951 1.00 86.94 580 ASP A C 1
ATOM 4424 O O . ASP A 1 580 ? 2.030 21.421 -10.060 1.00 86.94 580 ASP A O 1
ATOM 4428 N N . ALA A 1 581 ? 0.478 20.493 -8.718 1.00 89.56 581 ALA A N 1
ATOM 4429 C CA . ALA A 1 581 ? -0.498 20.193 -9.765 1.00 89.56 581 ALA A CA 1
ATOM 4430 C C . ALA A 1 581 ? -0.899 21.412 -10.614 1.00 89.56 581 ALA A C 1
ATOM 4432 O O . ALA A 1 581 ? -1.234 21.252 -11.786 1.00 89.56 581 ALA A O 1
ATOM 4433 N N . GLY A 1 582 ? -0.881 22.618 -10.033 1.00 87.94 582 GLY A N 1
ATOM 4434 C CA . GLY A 1 582 ? -1.226 23.858 -10.733 1.00 87.94 582 GLY A CA 1
ATOM 4435 C C . GLY A 1 582 ? -0.053 24.592 -11.390 1.00 87.94 582 GLY A C 1
ATOM 4436 O O . GLY A 1 582 ? -0.294 25.440 -12.246 1.00 87.94 582 GLY A O 1
ATOM 4437 N N . LYS A 1 583 ? 1.195 24.331 -10.976 1.00 82.31 583 LYS A N 1
ATOM 4438 C CA . LYS A 1 583 ? 2.386 25.033 -11.489 1.00 82.31 583 LYS A CA 1
ATOM 4439 C C . LYS A 1 583 ? 3.082 24.305 -12.632 1.00 82.31 583 LYS A C 1
ATOM 4441 O O . LYS A 1 583 ? 3.669 24.972 -13.478 1.00 82.31 583 LYS A O 1
ATOM 4446 N N . THR A 1 584 ? 3.089 22.976 -12.609 1.00 77.31 584 THR A N 1
ATOM 4447 C CA . THR A 1 584 ? 3.817 22.179 -13.600 1.00 77.31 584 THR A CA 1
ATOM 4448 C C . THR A 1 584 ? 3.014 22.035 -14.895 1.00 77.31 584 THR A C 1
ATOM 4450 O O . THR A 1 584 ? 1.806 21.810 -14.851 1.00 77.31 584 THR A O 1
ATOM 4453 N N . GLY A 1 585 ? 3.687 22.176 -16.043 1.00 76.12 585 GLY A N 1
ATOM 4454 C CA . GLY A 1 585 ? 3.125 21.834 -17.358 1.00 76.12 585 GLY A CA 1
ATOM 4455 C C . GLY A 1 585 ? 3.111 20.325 -17.632 1.00 76.12 585 GLY A C 1
ATOM 4456 O O . GLY A 1 585 ? 2.410 19.876 -18.529 1.00 76.12 585 GLY A O 1
ATOM 4457 N N . SER A 1 586 ? 3.854 19.557 -16.830 1.00 81.31 586 SER A N 1
ATOM 4458 C CA . SER A 1 586 ? 4.001 18.101 -16.914 1.00 81.31 586 SER A CA 1
ATOM 4459 C C . SER A 1 586 ? 2.925 17.349 -16.102 1.00 81.31 586 SER A C 1
ATOM 4461 O O . SER A 1 586 ? 2.123 17.930 -15.363 1.00 81.31 586 SER A O 1
ATOM 4463 N N . TRP A 1 587 ? 2.911 16.024 -16.214 1.00 88.19 587 TRP A N 1
ATOM 4464 C CA . TRP A 1 587 ? 2.042 15.121 -15.475 1.00 88.19 587 TRP A CA 1
ATOM 4465 C C . TRP A 1 587 ? 2.165 15.265 -13.950 1.00 88.19 587 TRP A C 1
ATOM 4467 O O . TRP A 1 587 ? 3.254 15.290 -13.376 1.00 88.19 587 TRP A O 1
ATOM 4477 N N . THR A 1 588 ? 1.032 15.185 -13.251 1.00 90.38 588 THR A N 1
ATOM 4478 C CA . THR A 1 588 ? 0.983 14.839 -11.820 1.00 90.38 588 THR A CA 1
ATOM 4479 C C . THR A 1 588 ? -0.108 13.807 -11.583 1.00 90.38 588 THR A C 1
ATOM 4481 O O . THR A 1 588 ? -1.118 13.790 -12.293 1.00 90.38 588 THR A O 1
ATOM 4484 N N . LEU A 1 589 ? 0.028 12.989 -10.536 1.00 90.88 589 LEU A N 1
ATOM 4485 C CA . LEU A 1 589 ? -1.034 12.047 -10.172 1.00 90.88 589 LEU A CA 1
ATOM 4486 C C . LEU A 1 589 ? -2.351 12.770 -9.843 1.00 90.88 589 LEU A C 1
ATOM 4488 O O . LEU A 1 589 ? -3.427 12.277 -10.176 1.00 90.88 589 LEU A O 1
ATOM 4492 N N . THR A 1 590 ? -2.275 13.960 -9.241 1.00 93.00 590 THR A N 1
ATOM 4493 C CA . THR A 1 590 ? -3.439 14.824 -9.005 1.00 93.00 590 THR A CA 1
ATOM 4494 C C . THR A 1 590 ? -4.158 15.151 -10.313 1.00 93.00 590 THR A C 1
ATOM 4496 O O . THR A 1 590 ? -5.370 14.953 -10.408 1.00 93.00 590 THR A O 1
ATOM 4499 N N . ASN A 1 591 ? -3.427 15.609 -11.334 1.00 92.19 591 ASN A N 1
ATOM 4500 C CA . ASN A 1 591 ? -4.010 15.943 -12.634 1.00 92.19 591 ASN A CA 1
ATOM 4501 C C . ASN A 1 591 ? -4.561 14.695 -13.339 1.00 92.19 591 ASN A C 1
ATOM 4503 O O . ASN A 1 591 ? -5.672 14.753 -13.865 1.00 92.19 591 ASN A O 1
ATOM 4507 N N . GLN A 1 592 ? -3.875 13.548 -13.250 1.00 93.25 592 GLN A N 1
ATOM 4508 C CA . GLN A 1 592 ? -4.392 12.266 -13.747 1.00 93.25 592 GLN A CA 1
ATOM 4509 C C . GLN A 1 592 ? -5.714 11.876 -13.068 1.00 93.25 592 GLN A C 1
ATOM 4511 O O . GLN A 1 592 ? -6.659 11.460 -13.739 1.00 93.25 592 GLN A O 1
ATOM 4516 N N . ASN A 1 593 ? -5.817 12.028 -11.745 1.00 95.06 593 ASN A N 1
ATOM 4517 C CA . ASN A 1 593 ? -7.045 11.729 -11.008 1.00 95.06 593 ASN A CA 1
ATOM 4518 C C . ASN A 1 593 ? -8.184 12.682 -11.401 1.00 95.06 593 ASN A C 1
ATOM 4520 O O . ASN A 1 593 ? -9.318 12.240 -11.578 1.00 95.06 593 ASN A O 1
ATOM 4524 N N . ILE A 1 594 ? -7.897 13.977 -11.573 1.00 94.81 594 ILE A N 1
ATOM 4525 C CA . ILE A 1 594 ? -8.883 14.967 -12.031 1.00 94.81 594 ILE A CA 1
ATOM 4526 C C . ILE A 1 594 ? -9.370 14.638 -13.449 1.00 94.81 594 ILE A C 1
ATOM 4528 O O . ILE A 1 594 ? -10.576 14.680 -13.689 1.00 94.81 594 ILE A O 1
ATOM 4532 N N . ALA A 1 595 ? -8.465 14.288 -14.367 1.00 93.50 595 ALA A N 1
ATOM 4533 C CA . ALA A 1 595 ? -8.805 13.894 -15.733 1.00 93.50 595 ALA A CA 1
ATOM 4534 C C . ALA A 1 595 ? -9.696 12.641 -15.747 1.00 93.50 595 ALA A C 1
ATOM 4536 O O . ALA A 1 595 ? -10.770 12.648 -16.347 1.00 93.50 595 ALA A O 1
ATOM 4537 N N . ALA A 1 596 ? -9.340 11.616 -14.965 1.00 93.69 596 ALA A N 1
ATOM 4538 C CA . ALA A 1 596 ? -10.151 10.408 -14.826 1.00 93.69 596 ALA A CA 1
ATOM 4539 C C . ALA A 1 596 ? -11.565 10.692 -14.278 1.00 93.69 596 ALA A C 1
ATOM 4541 O O . ALA A 1 596 ? -12.534 10.098 -14.746 1.00 93.69 596 ALA A O 1
ATOM 4542 N N . LEU A 1 597 ? -11.716 11.626 -13.329 1.00 94.31 597 LEU A N 1
ATOM 4543 C CA . LEU A 1 597 ? -13.031 12.033 -12.808 1.00 94.31 597 LEU A CA 1
ATOM 4544 C C . LEU A 1 597 ? -13.880 12.812 -13.823 1.00 94.31 597 LEU A C 1
ATOM 4546 O O . LEU A 1 597 ? -15.103 12.839 -13.693 1.00 94.31 597 LEU A O 1
ATOM 4550 N N . ARG A 1 598 ? -13.253 13.443 -14.821 1.00 94.75 598 ARG A N 1
ATOM 4551 C CA . ARG A 1 598 ? -13.940 14.122 -15.932 1.00 94.75 598 ARG A CA 1
ATOM 4552 C C . ARG A 1 598 ? -14.321 13.175 -17.072 1.00 94.75 598 ARG A C 1
ATOM 4554 O O . ARG A 1 598 ? -15.088 13.577 -17.938 1.00 94.75 598 ARG A O 1
ATOM 4561 N N . GLY A 1 599 ? -13.845 11.928 -17.037 1.00 88.81 599 GLY A N 1
ATOM 4562 C CA . GLY A 1 599 ? -14.026 10.941 -18.104 1.00 88.81 599 GLY A CA 1
ATOM 4563 C C . GLY A 1 599 ? -12.884 10.905 -19.125 1.00 88.81 599 GLY A C 1
ATOM 4564 O O . GLY A 1 599 ? -12.934 10.095 -20.044 1.00 88.81 599 GLY A O 1
ATOM 4565 N N . ASP A 1 600 ? -11.838 11.711 -18.934 1.00 84.50 600 ASP A N 1
ATOM 4566 C CA . ASP A 1 600 ? -10.677 11.813 -19.823 1.00 84.50 600 ASP A CA 1
ATOM 4567 C C . ASP A 1 600 ? -9.539 10.903 -19.322 1.00 84.50 600 ASP A C 1
ATOM 4569 O O . ASP A 1 600 ? -8.438 11.349 -18.998 1.00 84.50 600 ASP A O 1
ATOM 4573 N N . SER A 1 601 ? -9.816 9.605 -19.171 1.00 74.62 601 SER A N 1
ATOM 4574 C CA . SER A 1 601 ? -8.832 8.629 -18.687 1.00 74.62 601 SER A CA 1
ATOM 4575 C C . SER A 1 601 ? -7.868 8.215 -19.807 1.00 74.62 601 SER A C 1
ATOM 4577 O O . SER A 1 601 ? -8.025 7.142 -20.390 1.00 74.62 601 SER A O 1
ATOM 4579 N N . GLY A 1 602 ? -6.901 9.081 -20.127 1.00 85.75 602 GLY A N 1
ATOM 4580 C CA . GLY A 1 602 ? -5.757 8.748 -20.987 1.00 85.75 602 GLY A CA 1
ATOM 4581 C C . GLY A 1 602 ? -4.837 7.681 -20.372 1.00 85.75 602 GLY A C 1
ATOM 4582 O O . GLY A 1 602 ? -5.176 7.046 -19.366 1.00 85.75 602 GLY A O 1
ATOM 4583 N N . CYS A 1 603 ? -3.637 7.496 -20.927 1.00 90.25 603 CYS A N 1
ATOM 4584 C CA . CYS A 1 603 ? -2.643 6.572 -20.372 1.00 90.25 603 CYS A CA 1
ATOM 4585 C C . CYS A 1 603 ? -1.824 7.178 -19.210 1.00 90.25 603 CYS A C 1
ATOM 4587 O O . CYS A 1 603 ? -0.773 6.656 -18.823 1.00 90.25 603 CYS A O 1
ATOM 4589 N N . GLY A 1 604 ? -2.317 8.254 -18.596 1.00 90.75 604 GLY A N 1
ATOM 4590 C CA . GLY A 1 604 ? -1.711 8.842 -17.408 1.00 90.75 604 GLY A CA 1
ATOM 4591 C C . GLY A 1 604 ? -0.345 9.421 -17.742 1.00 90.75 604 GLY A C 1
ATOM 4592 O O . GLY A 1 604 ? -0.227 10.254 -18.632 1.00 90.75 604 GLY A O 1
ATOM 4593 N N . PHE A 1 605 ? 0.701 8.976 -17.051 1.00 89.56 605 PHE A N 1
ATOM 4594 C CA . PHE A 1 605 ? 2.028 9.552 -17.247 1.00 89.56 605 PHE A CA 1
ATOM 4595 C C . PHE A 1 605 ? 2.633 9.215 -18.618 1.00 89.56 605 PHE A C 1
ATOM 4597 O O . PHE A 1 605 ? 3.491 9.937 -19.110 1.00 89.56 605 PHE A O 1
ATOM 4604 N N . ALA A 1 606 ? 2.182 8.145 -19.281 1.00 91.00 606 ALA A N 1
ATOM 4605 C CA . ALA A 1 606 ? 2.670 7.820 -20.623 1.00 91.00 606 ALA A CA 1
ATOM 4606 C C . ALA A 1 606 ? 2.246 8.818 -21.710 1.00 91.00 606 ALA A C 1
ATOM 4608 O O . ALA A 1 606 ? 2.870 8.811 -22.773 1.00 91.00 606 ALA A O 1
ATOM 4609 N N . ASP A 1 607 ? 1.223 9.642 -21.467 1.00 90.81 607 ASP A N 1
ATOM 4610 C CA . ASP A 1 607 ? 0.772 10.654 -22.428 1.00 90.81 607 ASP A CA 1
ATOM 4611 C C . ASP A 1 607 ? 1.778 11.815 -22.536 1.00 90.81 607 ASP A C 1
ATOM 4613 O O . ASP A 1 607 ? 1.983 12.353 -23.624 1.00 90.81 607 ASP A O 1
ATOM 4617 N N . ASP A 1 608 ? 2.486 12.110 -21.440 1.00 87.81 608 ASP A N 1
ATOM 4618 C CA . ASP A 1 608 ? 3.453 13.214 -21.339 1.00 87.81 608 ASP A CA 1
ATOM 4619 C C . ASP A 1 608 ? 4.907 12.755 -21.553 1.00 87.81 608 ASP A C 1
ATOM 4621 O O . ASP A 1 608 ? 5.846 13.550 -21.529 1.00 87.81 608 ASP A O 1
ATOM 4625 N N . LEU A 1 609 ? 5.120 11.456 -21.781 1.00 88.06 609 LEU A N 1
ATOM 4626 C CA . LEU A 1 609 ? 6.447 10.869 -21.939 1.00 88.06 609 LEU A CA 1
ATOM 4627 C C . LEU A 1 609 ? 6.744 10.492 -23.384 1.00 88.06 609 LEU A C 1
ATOM 4629 O O . LEU A 1 609 ? 5.940 9.864 -24.074 1.00 88.06 609 LEU A O 1
ATOM 4633 N N . VAL A 1 610 ? 7.974 10.774 -23.814 1.00 86.50 610 VAL A N 1
ATOM 4634 C CA . VAL A 1 610 ? 8.506 10.317 -25.101 1.00 86.50 610 VAL A CA 1
ATOM 4635 C C . VAL A 1 610 ? 9.703 9.393 -24.906 1.00 86.50 610 VAL A C 1
ATOM 4637 O O . VAL A 1 610 ? 10.535 9.579 -24.017 1.00 86.50 610 VAL A O 1
ATOM 4640 N N . ALA A 1 611 ? 9.801 8.385 -25.768 1.00 83.94 611 ALA A N 1
ATOM 4641 C CA . ALA A 1 611 ? 10.889 7.419 -25.793 1.00 83.94 611 ALA A CA 1
ATOM 4642 C C . ALA A 1 611 ? 11.646 7.486 -27.124 1.00 83.94 611 ALA A C 1
ATOM 4644 O O . ALA A 1 611 ? 11.107 7.883 -28.160 1.00 83.94 611 ALA A O 1
ATOM 4645 N N . LEU A 1 612 ? 12.908 7.053 -27.116 1.00 84.00 612 LEU A N 1
ATOM 4646 C CA . LEU A 1 612 ? 13.641 6.758 -28.348 1.00 84.00 612 LEU A CA 1
ATOM 4647 C C . LEU A 1 612 ? 12.909 5.670 -29.142 1.00 84.00 612 LEU A C 1
ATOM 4649 O O . LEU A 1 612 ? 12.635 4.610 -28.589 1.00 84.00 612 LEU A O 1
ATOM 4653 N N . GLN A 1 613 ? 12.737 5.866 -30.452 1.00 86.12 613 GLN A N 1
ATOM 4654 C CA . GLN A 1 613 ? 12.270 4.818 -31.360 1.00 86.12 613 GLN A CA 1
ATOM 4655 C C . GLN A 1 613 ? 13.469 4.082 -32.001 1.00 86.12 613 GLN A C 1
ATOM 4657 O O . GLN A 1 613 ? 14.090 4.625 -32.923 1.00 86.12 613 GLN A O 1
ATOM 4662 N N . PRO A 1 614 ? 13.823 2.841 -31.601 1.00 82.06 614 PRO A N 1
ATOM 4663 C CA . PRO A 1 614 ? 15.063 2.196 -32.055 1.00 82.06 614 PRO A CA 1
ATOM 4664 C C . PRO A 1 614 ? 15.120 1.938 -33.570 1.00 82.06 614 PRO A C 1
ATOM 4666 O O . PRO A 1 614 ? 16.186 2.033 -34.177 1.00 82.06 614 PRO A O 1
ATOM 4669 N N . SER A 1 615 ? 13.980 1.666 -34.211 1.00 83.94 615 SER A N 1
ATOM 4670 C CA . SER A 1 615 ? 13.873 1.452 -35.667 1.00 83.94 615 SER A CA 1
ATOM 4671 C C . SER A 1 615 ? 14.171 2.707 -36.501 1.00 83.94 615 SER A C 1
ATOM 4673 O O . SER A 1 615 ? 14.556 2.600 -37.672 1.00 83.94 615 SER A O 1
ATOM 4675 N N . SER A 1 616 ? 14.040 3.894 -35.903 1.00 88.25 616 SER A N 1
ATOM 4676 C CA . SER A 1 616 ? 14.362 5.175 -36.540 1.00 88.25 616 SER A CA 1
ATOM 4677 C C . SER A 1 616 ? 15.864 5.464 -36.577 1.00 88.25 616 SER A C 1
ATOM 4679 O O . SER A 1 616 ? 16.295 6.353 -37.306 1.00 88.25 616 SER A O 1
ATOM 4681 N N . THR A 1 617 ? 16.675 4.709 -35.825 1.00 89.38 617 THR A N 1
ATOM 4682 C CA . THR A 1 617 ? 18.102 5.006 -35.683 1.00 89.38 617 THR A CA 1
ATOM 4683 C C . THR A 1 617 ? 18.846 4.855 -37.012 1.00 89.38 617 THR A C 1
ATOM 4685 O O . THR A 1 617 ? 18.657 3.881 -37.751 1.00 89.38 617 THR A O 1
ATOM 4688 N N . ARG A 1 618 ? 19.684 5.841 -37.351 1.00 90.50 618 ARG A N 1
ATOM 4689 C CA . ARG A 1 618 ? 20.535 5.825 -38.554 1.00 90.50 618 ARG A CA 1
ATOM 4690 C C . ARG A 1 618 ? 21.970 6.205 -38.184 1.00 90.50 618 ARG A C 1
ATOM 4692 O O . ARG A 1 618 ? 22.153 7.267 -37.589 1.00 90.50 618 ARG A O 1
ATOM 4699 N N . PRO A 1 619 ? 22.981 5.373 -38.504 1.00 90.69 619 PRO A N 1
ATOM 4700 C CA . PRO A 1 619 ? 24.367 5.664 -38.152 1.00 90.69 619 PRO A CA 1
ATOM 4701 C C . PRO A 1 619 ? 24.880 6.880 -38.925 1.00 90.69 619 PRO A C 1
ATOM 4703 O O . PRO A 1 619 ? 24.606 7.024 -40.116 1.00 90.69 619 PRO A O 1
ATOM 4706 N N . LEU A 1 620 ? 25.643 7.739 -38.250 1.00 90.25 620 LEU A N 1
ATOM 4707 C CA . LEU A 1 620 ? 26.324 8.857 -38.893 1.00 90.25 620 LEU A CA 1
ATOM 4708 C C . LEU A 1 620 ? 27.420 8.358 -39.841 1.00 90.25 620 LEU A C 1
ATOM 4710 O O . LEU A 1 620 ? 28.061 7.327 -39.603 1.00 90.25 620 LEU A O 1
ATOM 4714 N N . GLN A 1 621 ? 27.653 9.117 -40.911 1.00 88.69 621 GLN A N 1
ATOM 4715 C CA . GLN A 1 621 ? 28.685 8.802 -41.891 1.00 88.69 621 GLN A CA 1
ATOM 4716 C C . GLN A 1 621 ? 30.076 9.016 -41.287 1.00 88.69 621 GLN A C 1
ATOM 4718 O O . GLN A 1 621 ? 30.356 10.035 -40.657 1.00 88.69 621 GLN A O 1
ATOM 4723 N N . ARG A 1 622 ? 30.967 8.039 -41.472 1.00 87.44 622 ARG A N 1
ATOM 4724 C CA . ARG A 1 622 ? 32.367 8.136 -41.043 1.00 87.44 622 ARG A CA 1
ATOM 4725 C C . ARG A 1 622 ? 33.150 9.032 -42.011 1.00 87.44 622 ARG A C 1
ATOM 4727 O O . ARG A 1 622 ? 33.041 8.855 -43.220 1.00 87.44 622 ARG A O 1
ATOM 4734 N N . ILE A 1 623 ? 33.968 9.940 -41.473 1.00 85.62 623 ILE A N 1
ATOM 4735 C CA . ILE A 1 623 ? 34.785 10.889 -42.255 1.00 85.62 623 ILE A CA 1
ATOM 4736 C C . ILE A 1 623 ? 36.140 10.277 -42.660 1.00 85.62 623 ILE A C 1
ATOM 4738 O O . ILE A 1 623 ? 36.656 10.557 -43.738 1.00 85.62 623 ILE A O 1
ATOM 4742 N N . GLU A 1 624 ? 36.732 9.436 -41.808 1.00 71.81 624 GLU A N 1
ATOM 4743 C CA . GLU A 1 624 ? 38.062 8.850 -42.030 1.00 71.81 624 GLU A CA 1
ATOM 4744 C C . GLU A 1 624 ? 37.982 7.459 -42.687 1.00 71.81 624 GLU A C 1
ATOM 4746 O O . GLU A 1 624 ? 37.240 6.584 -42.232 1.00 71.81 624 GLU A O 1
ATOM 4751 N N . ALA A 1 625 ? 38.769 7.247 -43.750 1.00 56.84 625 ALA A N 1
ATOM 4752 C CA . ALA A 1 625 ? 38.725 6.042 -44.586 1.00 56.84 625 ALA A CA 1
ATOM 4753 C C . ALA A 1 625 ? 39.687 4.906 -44.169 1.00 56.84 625 ALA A C 1
ATOM 4755 O O . ALA A 1 625 ? 39.625 3.832 -44.764 1.00 56.84 625 ALA A O 1
ATOM 4756 N N . THR A 1 626 ? 40.561 5.077 -43.168 1.00 50.75 626 THR A N 1
ATOM 4757 C CA . THR A 1 626 ? 41.639 4.099 -42.901 1.00 50.75 626 THR A CA 1
ATOM 4758 C C . THR A 1 626 ? 41.545 3.373 -41.553 1.00 50.75 626 THR A C 1
ATOM 4760 O O . THR A 1 626 ? 41.491 3.998 -40.501 1.00 50.75 626 THR A O 1
ATOM 4763 N N . ALA A 1 627 ? 41.560 2.032 -41.664 1.00 43.53 627 ALA A N 1
ATOM 4764 C CA . ALA A 1 627 ? 41.886 0.947 -40.719 1.00 43.53 627 ALA A CA 1
ATOM 4765 C C . ALA A 1 627 ? 41.430 1.117 -39.250 1.00 43.53 627 ALA A C 1
ATOM 4767 O O . ALA A 1 627 ? 42.070 1.783 -38.454 1.00 43.53 627 ALA A O 1
ATOM 4768 N N . SER A 1 628 ? 40.362 0.472 -38.783 1.00 42.91 628 SER A N 1
ATOM 4769 C CA . SER A 1 628 ? 40.147 -0.970 -38.886 1.00 42.91 628 SER A CA 1
ATOM 4770 C C . SER A 1 628 ? 38.659 -1.297 -39.045 1.00 42.91 628 SER A C 1
ATOM 4772 O O . SER A 1 628 ? 37.830 -0.906 -38.224 1.00 42.91 628 SER A O 1
ATOM 4774 N N . SER A 1 629 ? 38.317 -2.052 -40.089 1.00 48.44 629 SER A N 1
ATOM 4775 C CA . SER A 1 629 ? 37.086 -2.847 -40.156 1.00 48.44 629 SER A CA 1
ATOM 4776 C C . SER A 1 629 ? 37.252 -4.158 -39.379 1.00 48.44 629 SER A C 1
ATOM 4778 O O . SER A 1 629 ? 36.696 -5.182 -39.780 1.00 48.44 629 SER A O 1
ATOM 4780 N N . ALA A 1 630 ? 38.080 -4.173 -38.324 1.00 55.78 630 ALA A N 1
ATOM 4781 C CA . ALA A 1 630 ? 38.148 -5.318 -37.438 1.00 55.78 630 ALA A CA 1
ATOM 4782 C C . ALA A 1 630 ? 36.726 -5.597 -36.955 1.00 55.78 630 ALA A C 1
ATOM 4784 O O . ALA A 1 630 ? 36.029 -4.662 -36.535 1.00 55.78 630 ALA A O 1
ATOM 4785 N N . PRO A 1 631 ? 36.273 -6.857 -37.042 1.00 62.81 631 PRO A N 1
ATOM 4786 C CA . PRO A 1 631 ? 35.017 -7.212 -36.434 1.00 62.81 631 PRO A CA 1
ATOM 4787 C C . PRO A 1 631 ? 35.079 -6.784 -34.961 1.00 62.81 631 PRO A C 1
ATOM 4789 O O . PRO A 1 631 ? 36.123 -6.934 -34.316 1.00 62.81 631 PRO A O 1
ATOM 4792 N N . PRO A 1 632 ? 33.990 -6.208 -34.437 1.00 69.94 632 PRO A N 1
ATOM 4793 C CA . PRO A 1 632 ? 33.908 -5.844 -33.032 1.00 69.94 632 PRO A CA 1
ATOM 4794 C C . PRO A 1 632 ? 34.292 -7.063 -32.184 1.00 69.94 632 PRO A C 1
ATOM 4796 O O . PRO A 1 632 ? 33.936 -8.185 -32.567 1.00 69.94 632 PRO A O 1
ATOM 4799 N N . PRO A 1 633 ? 35.008 -6.873 -31.061 1.00 74.38 633 PRO A N 1
ATOM 4800 C CA . PRO A 1 633 ? 35.412 -7.984 -30.213 1.00 74.38 633 PRO A CA 1
ATOM 4801 C C . PRO A 1 633 ? 34.229 -8.898 -29.886 1.00 74.38 633 PRO A C 1
ATOM 4803 O O . PRO A 1 633 ? 33.110 -8.421 -29.701 1.00 74.38 633 PRO A O 1
ATOM 4806 N N . ALA A 1 634 ? 34.476 -10.205 -29.771 1.00 76.12 634 ALA A N 1
ATOM 4807 C CA . ALA A 1 634 ? 33.415 -11.194 -29.556 1.00 76.12 634 ALA A CA 1
ATOM 4808 C C . ALA A 1 634 ? 32.583 -10.945 -28.281 1.00 76.12 634 ALA A C 1
ATOM 4810 O O . ALA A 1 634 ? 31.432 -11.363 -28.218 1.00 76.12 634 ALA A O 1
ATOM 4811 N N . TRP A 1 635 ? 33.147 -10.244 -27.289 1.00 77.75 635 TRP A N 1
ATOM 4812 C CA . TRP A 1 635 ? 32.447 -9.861 -26.061 1.00 77.75 635 TRP A CA 1
ATOM 4813 C C . TRP A 1 635 ? 31.409 -8.748 -26.267 1.00 77.75 635 TRP A C 1
ATOM 4815 O O . TRP A 1 635 ? 30.547 -8.565 -25.412 1.00 77.75 635 TRP A O 1
ATOM 4825 N N . VAL A 1 636 ? 31.467 -8.003 -27.378 1.00 79.12 636 VAL A N 1
ATOM 4826 C CA . VAL A 1 636 ? 30.511 -6.932 -27.664 1.00 79.12 636 VAL A CA 1
ATOM 4827 C C . VAL A 1 636 ? 29.193 -7.556 -28.143 1.00 79.12 636 VAL A C 1
ATOM 4829 O O . VAL A 1 636 ? 29.178 -8.202 -29.198 1.00 79.12 636 VAL A O 1
ATOM 4832 N N . PRO A 1 637 ? 28.068 -7.352 -27.434 1.00 77.19 637 PRO A N 1
ATOM 4833 C CA . PRO A 1 637 ? 26.770 -7.890 -27.837 1.00 77.19 637 PRO A CA 1
ATOM 4834 C C . PRO A 1 637 ? 26.249 -7.206 -29.115 1.00 77.19 637 PRO A C 1
ATOM 4836 O O . PRO A 1 637 ? 26.710 -6.116 -29.470 1.00 77.19 637 PRO A O 1
ATOM 4839 N N . PRO A 1 638 ? 25.335 -7.826 -29.882 1.00 80.94 638 PRO A N 1
ATOM 4840 C CA . PRO A 1 638 ? 24.697 -7.159 -31.018 1.00 80.94 638 PRO A CA 1
ATOM 4841 C C . PRO A 1 638 ? 23.913 -5.920 -30.544 1.00 80.94 638 PRO A C 1
ATOM 4843 O O . PRO A 1 638 ? 23.289 -5.984 -29.485 1.00 80.94 638 PRO A O 1
ATOM 4846 N N . PRO A 1 639 ? 23.957 -4.786 -31.271 1.00 81.88 639 PRO A N 1
ATOM 4847 C CA . PRO A 1 639 ? 23.219 -3.586 -30.888 1.00 81.88 639 PRO A CA 1
ATOM 4848 C C . PRO A 1 639 ? 21.704 -3.733 -31.138 1.00 81.88 639 PRO A C 1
ATOM 4850 O O . PRO A 1 639 ? 21.295 -4.552 -31.970 1.00 81.88 639 PRO A O 1
ATOM 4853 N N . PRO A 1 640 ? 20.859 -2.923 -30.467 1.00 76.25 640 PRO A N 1
ATOM 4854 C CA . PRO A 1 640 ? 19.403 -2.971 -30.641 1.00 76.25 640 PRO A CA 1
ATOM 4855 C C . PRO A 1 640 ? 18.957 -2.578 -32.061 1.00 76.25 640 PRO A C 1
ATOM 4857 O O . PRO A 1 640 ? 17.965 -3.096 -32.567 1.00 76.25 640 PRO A O 1
ATOM 4860 N N . GLY A 1 641 ? 19.710 -1.695 -32.732 1.00 71.38 641 GLY A N 1
ATOM 4861 C CA . GLY A 1 641 ? 19.451 -1.256 -34.107 1.00 71.38 641 GLY A CA 1
ATOM 4862 C C . GLY A 1 641 ? 20.104 -2.145 -35.172 1.00 71.38 641 GLY A C 1
ATOM 4863 O O . GLY A 1 641 ? 21.231 -2.622 -35.015 1.00 71.38 641 GLY A O 1
ATOM 4864 N N . ALA A 1 642 ? 19.406 -2.345 -36.292 1.00 69.88 642 ALA A N 1
ATOM 4865 C CA . ALA A 1 642 ? 19.921 -3.114 -37.421 1.00 69.88 642 ALA A CA 1
ATOM 4866 C C . ALA A 1 642 ? 21.085 -2.380 -38.112 1.00 69.88 642 ALA A C 1
ATOM 4868 O O . ALA A 1 642 ? 20.983 -1.201 -38.438 1.00 69.88 642 ALA A O 1
ATOM 4869 N N . GLY A 1 643 ? 22.191 -3.089 -38.356 1.00 74.75 643 GLY A N 1
ATOM 4870 C CA . GLY A 1 643 ? 23.313 -2.567 -39.144 1.00 74.75 643 GLY A CA 1
ATOM 4871 C C . GLY A 1 643 ? 24.136 -1.461 -38.475 1.00 74.75 643 GLY A C 1
ATOM 4872 O O . GLY A 1 643 ? 24.939 -0.830 -39.157 1.00 74.75 643 GLY A O 1
ATOM 4873 N N . LEU A 1 644 ? 23.974 -1.219 -37.168 1.00 83.50 644 LEU A N 1
ATOM 4874 C CA . LEU A 1 644 ? 24.766 -0.213 -36.456 1.00 83.50 644 LEU A CA 1
ATOM 4875 C C . LEU A 1 644 ? 26.230 -0.670 -36.310 1.00 83.50 644 LEU A C 1
ATOM 4877 O O . LEU A 1 644 ? 26.486 -1.704 -35.679 1.00 83.50 644 LEU A O 1
ATOM 4881 N N . PRO A 1 645 ? 27.212 0.090 -36.841 1.00 85.44 645 PRO A N 1
ATOM 4882 C CA . PRO A 1 645 ? 28.619 -0.183 -36.585 1.00 85.44 645 PRO A CA 1
ATOM 4883 C C . PRO A 1 645 ? 28.906 -0.073 -35.089 1.00 85.44 645 PRO A C 1
ATOM 4885 O O . PRO A 1 645 ? 28.390 0.820 -34.419 1.00 85.44 645 PRO A O 1
ATOM 4888 N N . ARG A 1 646 ? 29.752 -0.961 -34.571 1.00 85.81 646 ARG A N 1
ATOM 4889 C CA . ARG A 1 646 ? 30.132 -1.023 -33.154 1.00 85.81 646 ARG A CA 1
ATOM 4890 C C . ARG A 1 646 ? 31.638 -1.167 -33.021 1.00 85.81 646 ARG A C 1
ATOM 4892 O O . ARG A 1 646 ? 32.274 -1.807 -33.856 1.00 85.81 646 ARG A O 1
ATOM 4899 N N . PHE A 1 647 ? 32.190 -0.569 -31.979 1.00 83.25 647 PHE A N 1
ATOM 4900 C CA . PHE A 1 647 ? 33.615 -0.581 -31.681 1.00 83.25 647 PHE A CA 1
ATOM 4901 C C . PHE A 1 647 ? 33.829 -0.595 -30.167 1.00 83.25 647 PHE A C 1
ATOM 4903 O O . PHE A 1 647 ? 32.939 -0.234 -29.398 1.00 83.25 647 PHE A O 1
ATOM 4910 N N . ALA A 1 648 ? 34.998 -1.068 -29.747 1.00 84.44 648 ALA A N 1
ATOM 4911 C CA . ALA A 1 648 ? 35.420 -1.029 -28.356 1.00 84.44 648 ALA A CA 1
ATOM 4912 C C . ALA A 1 648 ? 36.335 0.179 -28.140 1.00 84.44 648 ALA A C 1
ATOM 4914 O O . ALA A 1 648 ? 37.142 0.494 -29.013 1.00 84.44 648 ALA A O 1
ATOM 4915 N N . LEU A 1 649 ? 36.189 0.828 -26.991 1.00 82.44 649 LEU A N 1
ATOM 4916 C CA . LEU A 1 649 ? 37.080 1.868 -26.497 1.00 82.44 649 LEU A CA 1
ATOM 4917 C C . LEU A 1 649 ? 37.683 1.398 -25.172 1.00 82.44 649 LEU A C 1
ATOM 4919 O O . LEU A 1 649 ? 36.967 0.919 -24.289 1.00 82.44 649 LEU A O 1
ATOM 4923 N N . GLY A 1 650 ? 38.989 1.564 -25.013 1.00 77.00 650 GLY A N 1
ATOM 4924 C CA . GLY A 1 650 ? 39.734 1.174 -23.824 1.00 77.00 650 GLY A CA 1
ATOM 4925 C C . GLY A 1 650 ? 40.081 -0.317 -23.784 1.00 77.00 650 GLY A C 1
ATOM 4926 O O . GLY A 1 650 ? 39.875 -1.040 -24.760 1.00 77.00 650 GLY A O 1
ATOM 4927 N N . PRO A 1 651 ? 40.620 -0.806 -22.656 1.00 73.56 651 PRO A N 1
ATOM 4928 C CA . PRO A 1 651 ? 40.712 -0.139 -21.354 1.00 73.56 651 PRO A CA 1
ATOM 4929 C C . PRO A 1 651 ? 41.753 0.991 -21.322 1.00 73.56 651 PRO A C 1
ATOM 4931 O O . PRO A 1 651 ? 42.809 0.884 -21.936 1.00 73.56 651 PRO A O 1
ATOM 4934 N N . VAL A 1 652 ? 41.478 2.066 -20.577 1.00 71.38 652 VAL A N 1
ATOM 4935 C CA . VAL A 1 652 ? 42.414 3.192 -20.391 1.00 71.38 652 VAL A CA 1
ATOM 4936 C C . VAL A 1 652 ? 42.811 3.275 -18.920 1.00 71.38 652 VAL A C 1
ATOM 4938 O O . VAL A 1 652 ? 41.950 3.403 -18.056 1.00 71.38 652 VAL A O 1
ATOM 4941 N N . THR A 1 653 ? 44.110 3.182 -18.630 1.00 66.19 653 THR A N 1
ATOM 4942 C CA . THR A 1 653 ? 44.691 3.312 -17.276 1.00 66.19 653 THR A CA 1
ATOM 4943 C C . THR A 1 653 ? 45.231 4.725 -17.022 1.00 66.19 653 THR A C 1
ATOM 4945 O O . THR A 1 653 ? 45.077 5.300 -15.949 1.00 66.19 653 THR A O 1
ATOM 4948 N N . SER A 1 654 ? 45.832 5.341 -18.031 1.00 63.84 654 SER A N 1
ATOM 4949 C CA . SER A 1 654 ? 46.152 6.765 -18.063 1.00 63.84 654 SER A CA 1
ATOM 4950 C C . SER A 1 654 ? 46.114 7.236 -19.516 1.00 63.84 654 SER A C 1
ATOM 4952 O O . SER A 1 654 ? 46.593 6.542 -20.410 1.00 63.84 654 SER A O 1
ATOM 4954 N N . GLY A 1 655 ? 45.495 8.390 -19.776 1.00 75.50 655 GLY A N 1
ATOM 4955 C CA . GLY A 1 655 ? 45.375 8.949 -21.127 1.00 75.50 655 GLY A CA 1
ATOM 4956 C C . GLY A 1 655 ? 43.951 8.898 -21.680 1.00 75.50 655 GLY A C 1
ATOM 4957 O O . GLY A 1 655 ? 42.987 9.165 -20.957 1.00 75.50 655 GLY A O 1
ATOM 4958 N N . TYR A 1 656 ? 43.816 8.620 -22.976 1.00 81.00 656 TYR A N 1
ATOM 4959 C CA . TYR A 1 656 ? 42.538 8.647 -23.684 1.00 81.00 656 TYR A CA 1
ATOM 4960 C C . TYR A 1 656 ? 42.475 7.584 -24.783 1.00 81.00 656 TYR A C 1
ATOM 4962 O O . TYR A 1 656 ? 43.497 7.235 -25.368 1.00 81.00 656 TYR A O 1
ATOM 4970 N N . ASP A 1 657 ? 41.266 7.137 -25.107 1.00 85.25 657 ASP A N 1
ATOM 4971 C CA . ASP A 1 657 ? 40.969 6.357 -26.312 1.00 85.25 657 ASP A CA 1
ATOM 4972 C C . ASP A 1 657 ? 39.748 6.957 -27.022 1.00 85.25 657 ASP A C 1
ATOM 4974 O O . ASP A 1 657 ? 38.921 7.620 -26.385 1.00 85.25 657 ASP A O 1
ATOM 4978 N N . ARG A 1 658 ? 39.669 6.827 -28.349 1.00 87.31 658 ARG A N 1
ATOM 4979 C CA . ARG A 1 658 ? 38.735 7.597 -29.181 1.00 87.31 658 ARG A CA 1
ATOM 4980 C C . ARG A 1 658 ? 38.165 6.792 -30.334 1.00 87.31 658 ARG A C 1
ATOM 4982 O O . ARG A 1 658 ? 38.850 6.007 -30.979 1.00 87.31 658 ARG A O 1
ATOM 4989 N N . SER A 1 659 ? 36.916 7.092 -30.663 1.00 87.38 659 SER A N 1
ATOM 4990 C CA . SER A 1 659 ? 36.302 6.652 -31.906 1.00 87.38 659 SER A CA 1
ATOM 4991 C C . SER A 1 659 ? 36.856 7.417 -33.115 1.00 87.38 659 SER A C 1
ATOM 4993 O O . SER A 1 659 ? 37.384 8.526 -32.958 1.00 87.38 659 SER A O 1
ATOM 4995 N N . PRO A 1 660 ? 36.632 6.904 -34.340 1.00 87.75 660 PRO A N 1
ATOM 4996 C CA . PRO A 1 660 ? 36.755 7.700 -35.559 1.00 87.75 660 PRO A CA 1
ATOM 4997 C C . PRO A 1 660 ? 35.854 8.941 -35.527 1.00 87.75 660 PRO A C 1
ATOM 4999 O O . PRO A 1 660 ? 34.901 9.009 -34.741 1.00 87.75 660 PRO A O 1
ATOM 5002 N N . TRP A 1 661 ? 36.128 9.894 -36.418 1.00 89.94 661 TRP A N 1
ATOM 5003 C CA . TRP A 1 661 ? 35.257 11.047 -36.643 1.00 89.94 661 TRP A CA 1
ATOM 5004 C C . TRP A 1 661 ? 34.043 10.704 -37.511 1.00 89.94 661 TRP A C 1
ATOM 5006 O O . TRP A 1 661 ? 34.163 10.031 -38.542 1.00 89.94 661 TRP A O 1
ATOM 5016 N N . PHE A 1 662 ? 32.887 11.230 -37.112 1.00 90.75 662 PHE A N 1
ATOM 5017 C CA . PHE A 1 662 ? 31.613 11.108 -37.813 1.00 90.75 662 PHE A CA 1
ATOM 5018 C C . PHE A 1 662 ? 31.077 12.483 -38.201 1.00 90.75 662 PHE A C 1
ATOM 5020 O O . PHE A 1 662 ? 31.257 13.447 -37.458 1.00 90.75 662 PHE A O 1
ATOM 5027 N N . GLU A 1 663 ? 30.427 12.576 -39.356 1.00 91.31 663 GLU A N 1
ATOM 5028 C CA . GLU A 1 663 ? 29.791 13.802 -39.837 1.00 91.31 663 GLU A CA 1
ATOM 5029 C C . GLU A 1 663 ? 28.562 14.134 -38.992 1.00 91.31 663 GLU A C 1
ATOM 5031 O O . GLU A 1 663 ? 27.699 13.282 -38.783 1.00 91.31 663 GLU A O 1
ATOM 5036 N N . LEU A 1 664 ? 28.498 15.369 -38.488 1.00 88.56 664 LEU A N 1
ATOM 5037 C CA . LEU A 1 664 ? 27.423 15.836 -37.622 1.00 88.56 664 LEU A CA 1
ATOM 5038 C C . LEU A 1 664 ? 26.359 16.579 -38.451 1.00 88.56 664 LEU A C 1
ATOM 5040 O O . LEU A 1 664 ? 26.637 17.685 -38.923 1.00 88.56 664 LEU A O 1
ATOM 5044 N N . PRO A 1 665 ? 25.144 16.024 -38.610 1.00 84.38 665 PRO A N 1
ATOM 5045 C CA . PRO A 1 665 ? 24.070 16.690 -39.336 1.00 84.38 665 PRO A CA 1
ATOM 5046 C C . PRO A 1 665 ? 23.527 17.896 -38.560 1.00 84.38 665 PRO A C 1
ATOM 5048 O O . PRO A 1 665 ? 23.340 17.848 -37.344 1.00 84.38 665 PRO A O 1
ATOM 5051 N N . SER A 1 666 ? 23.216 18.980 -39.272 1.00 79.75 666 SER A N 1
ATOM 5052 C CA . SER A 1 666 ? 22.593 20.167 -38.683 1.00 79.75 666 SER A CA 1
ATOM 5053 C C . SER A 1 666 ? 21.134 19.899 -38.299 1.00 79.75 666 SER A C 1
ATOM 5055 O O . SER A 1 666 ? 20.359 19.417 -39.123 1.00 79.75 666 SER A O 1
ATOM 5057 N N . GLY A 1 667 ? 20.745 20.250 -37.070 1.00 74.00 667 GLY A N 1
ATOM 5058 C CA . GLY A 1 667 ? 19.346 20.233 -36.617 1.00 74.00 667 GLY A CA 1
ATOM 5059 C C . GLY A 1 667 ? 18.758 18.852 -36.304 1.00 74.00 667 GLY A C 1
ATOM 5060 O O . GLY A 1 667 ? 17.585 18.764 -35.959 1.00 74.00 667 GLY A O 1
ATOM 5061 N N . SER A 1 668 ? 19.544 17.776 -36.398 1.00 79.62 668 SER A N 1
ATOM 5062 C CA . SER A 1 668 ? 19.096 16.427 -36.026 1.00 79.62 668 SER A CA 1
ATOM 5063 C C . SER A 1 668 ? 19.475 16.092 -34.586 1.00 79.62 668 SER A C 1
ATOM 5065 O O . SER A 1 668 ? 20.572 16.423 -34.136 1.00 79.62 668 SER A O 1
ATOM 5067 N N . ARG A 1 669 ? 18.600 15.370 -33.875 1.00 83.50 669 ARG A N 1
ATOM 5068 C CA . ARG A 1 669 ? 18.948 14.768 -32.582 1.00 83.50 669 ARG A CA 1
ATOM 5069 C C . ARG A 1 669 ? 19.941 13.637 -32.810 1.00 83.50 669 ARG A C 1
ATOM 5071 O O . ARG A 1 669 ? 19.721 12.789 -33.675 1.00 83.50 669 ARG A O 1
ATOM 5078 N N . VAL A 1 670 ? 21.021 13.626 -32.036 1.00 85.38 670 VAL A N 1
ATOM 5079 C CA . VAL A 1 670 ? 22.084 12.623 -32.138 1.00 85.38 670 VAL A CA 1
ATOM 5080 C C . VAL A 1 670 ? 22.283 11.948 -30.779 1.00 85.38 670 VAL A C 1
ATOM 5082 O O . VAL A 1 670 ? 22.085 12.556 -29.728 1.00 85.38 670 VAL A O 1
ATOM 5085 N N . GLY A 1 671 ? 22.629 10.667 -30.788 1.00 86.19 671 GLY A N 1
ATOM 5086 C CA . GLY A 1 671 ? 22.940 9.906 -29.582 1.00 86.19 671 GLY A CA 1
ATOM 5087 C C . GLY A 1 671 ? 23.839 8.715 -29.881 1.00 86.19 671 GLY A C 1
ATOM 5088 O O . GLY A 1 671 ? 24.235 8.490 -31.025 1.00 86.19 671 GLY A O 1
ATOM 5089 N N . VAL A 1 672 ? 24.179 7.945 -28.855 1.00 87.12 672 VAL A N 1
ATOM 5090 C CA . VAL A 1 672 ? 25.033 6.757 -28.969 1.00 87.12 672 VAL A CA 1
ATOM 5091 C C . VAL A 1 672 ? 24.536 5.650 -28.048 1.00 87.12 672 VAL A C 1
ATOM 5093 O O . VAL A 1 672 ? 24.110 5.914 -26.927 1.00 87.12 672 VAL A O 1
ATOM 5096 N N . PHE A 1 673 ? 24.615 4.396 -28.496 1.00 87.50 673 PHE A N 1
ATOM 5097 C CA . PHE A 1 673 ? 24.444 3.256 -27.602 1.00 87.50 673 PHE A CA 1
ATOM 5098 C C . PHE A 1 673 ? 25.779 2.860 -26.986 1.00 87.50 673 PHE A C 1
ATOM 5100 O O . PHE A 1 673 ? 26.778 2.714 -27.691 1.00 87.50 673 PHE A O 1
ATOM 5107 N N . MET A 1 674 ? 25.770 2.632 -25.679 1.00 86.88 674 MET A N 1
ATOM 5108 C CA . MET A 1 674 ? 26.920 2.204 -24.899 1.00 86.88 674 MET A CA 1
ATOM 5109 C C . MET A 1 674 ? 26.647 0.874 -24.194 1.00 86.88 674 MET A C 1
ATOM 5111 O O . MET A 1 674 ? 25.595 0.704 -23.580 1.00 86.88 674 MET A O 1
ATOM 5115 N N . ALA A 1 675 ? 27.618 -0.034 -24.232 1.00 83.81 675 ALA A N 1
ATOM 5116 C CA . ALA A 1 675 ? 27.645 -1.292 -23.502 1.00 83.81 675 ALA A CA 1
ATOM 5117 C C . ALA A 1 675 ? 28.860 -1.375 -22.568 1.00 83.81 675 ALA A C 1
ATOM 5119 O O . ALA A 1 675 ? 29.923 -0.812 -22.843 1.00 83.81 675 ALA A O 1
ATOM 5120 N N . GLY A 1 676 ? 28.709 -2.132 -21.481 1.00 77.69 676 GLY A N 1
ATOM 5121 C CA . GLY A 1 676 ? 29.720 -2.271 -20.431 1.00 77.69 676 GLY A CA 1
ATOM 5122 C C . GLY A 1 676 ? 29.523 -1.293 -19.271 1.00 77.69 676 GLY A C 1
ATOM 5123 O O . GLY A 1 676 ? 28.478 -0.648 -19.148 1.00 77.69 676 GLY A O 1
ATOM 5124 N N . ALA A 1 677 ? 30.522 -1.225 -18.392 1.00 72.81 677 ALA A N 1
ATOM 5125 C CA . ALA A 1 677 ? 30.530 -0.365 -17.212 1.00 72.81 677 ALA A CA 1
ATOM 5126 C C . ALA A 1 677 ? 31.751 0.559 -17.245 1.00 72.81 677 ALA A C 1
ATOM 5128 O O . ALA A 1 677 ? 32.866 0.116 -17.521 1.00 72.81 677 ALA A O 1
ATOM 5129 N N . ILE A 1 678 ? 31.533 1.836 -16.939 1.00 72.06 678 ILE A N 1
ATOM 5130 C CA . ILE A 1 678 ? 32.602 2.829 -16.827 1.00 72.06 678 ILE A CA 1
ATOM 5131 C C . ILE A 1 678 ? 33.184 2.742 -15.415 1.00 72.06 678 ILE A C 1
ATOM 5133 O O . ILE A 1 678 ? 32.440 2.750 -14.436 1.00 72.06 678 ILE A O 1
ATOM 5137 N N . ALA A 1 679 ? 34.510 2.655 -15.297 1.00 69.69 679 ALA A N 1
ATOM 5138 C CA . ALA A 1 679 ? 35.164 2.707 -13.992 1.00 69.69 679 ALA A CA 1
ATOM 5139 C C . ALA A 1 679 ? 34.979 4.102 -13.351 1.00 69.69 679 ALA A C 1
ATOM 5141 O O . ALA A 1 679 ? 35.002 5.090 -14.083 1.00 69.69 679 ALA A O 1
ATOM 5142 N N . PRO A 1 680 ? 34.896 4.235 -12.012 1.00 68.94 680 PRO A N 1
ATOM 5143 C CA . PRO A 1 680 ? 34.611 5.516 -11.345 1.00 68.94 680 PRO A CA 1
ATOM 5144 C C . PRO A 1 680 ? 35.544 6.686 -11.713 1.00 68.94 680 PRO A C 1
ATOM 5146 O O . PRO A 1 680 ? 35.161 7.844 -11.596 1.00 68.94 680 PRO A O 1
ATOM 5149 N N . ARG A 1 681 ? 36.778 6.400 -12.156 1.00 72.94 681 ARG A N 1
ATOM 5150 C CA . ARG A 1 681 ? 37.783 7.398 -12.585 1.00 72.94 681 ARG A CA 1
ATOM 5151 C C . ARG A 1 681 ? 37.959 7.500 -14.104 1.00 72.94 681 ARG A C 1
ATOM 5153 O O . ARG A 1 681 ? 38.927 8.093 -14.577 1.00 72.94 681 ARG A O 1
ATOM 5160 N N . THR A 1 682 ? 37.066 6.878 -14.868 1.00 74.94 682 THR A N 1
ATOM 5161 C CA . THR A 1 682 ? 36.987 7.009 -16.324 1.00 74.94 682 THR A CA 1
ATOM 5162 C C . THR A 1 682 ? 35.795 7.890 -16.665 1.00 74.94 682 THR A C 1
ATOM 5164 O O . THR A 1 682 ? 34.719 7.731 -16.101 1.00 74.94 682 THR A O 1
ATOM 5167 N N . LYS A 1 683 ? 35.979 8.818 -17.597 1.00 79.25 683 LYS A N 1
ATOM 5168 C CA . LYS A 1 683 ? 34.923 9.699 -18.088 1.00 79.25 683 LYS A CA 1
ATOM 5169 C C . LYS A 1 683 ? 34.680 9.452 -19.567 1.00 79.25 683 LYS A C 1
ATOM 5171 O O . LYS A 1 683 ? 35.633 9.272 -20.326 1.00 79.25 683 LYS A O 1
ATOM 5176 N N . LEU A 1 684 ? 33.412 9.461 -19.963 1.00 80.88 684 LEU A N 1
ATOM 5177 C CA . LEU A 1 684 ? 32.989 9.435 -21.359 1.00 80.88 684 LEU A CA 1
ATOM 5178 C C . LEU A 1 684 ? 32.728 10.874 -21.814 1.00 80.88 684 LEU A C 1
ATOM 5180 O O . LEU A 1 684 ? 32.143 11.661 -21.074 1.00 80.88 684 LEU A O 1
ATOM 5184 N N . ALA A 1 685 ? 33.162 11.228 -23.016 1.00 84.69 685 ALA A N 1
ATOM 5185 C CA . ALA A 1 685 ? 32.998 12.566 -23.562 1.00 84.69 685 ALA A CA 1
ATOM 5186 C C . ALA A 1 685 ? 32.645 12.518 -25.048 1.00 84.69 685 ALA A C 1
ATOM 5188 O O . ALA A 1 685 ? 33.137 11.666 -25.793 1.00 84.69 685 ALA A O 1
ATOM 5189 N N . PHE A 1 686 ? 31.842 13.483 -25.485 1.00 86.88 686 PHE A N 1
ATOM 5190 C CA . PHE A 1 686 ? 31.722 13.831 -26.893 1.00 86.88 686 PHE A CA 1
ATOM 5191 C C . PHE A 1 686 ? 32.776 14.884 -27.237 1.00 86.88 686 PHE A C 1
ATOM 5193 O O . PHE A 1 686 ? 32.884 15.915 -26.574 1.00 86.88 686 PHE A O 1
ATOM 5200 N N . GLU A 1 687 ? 33.569 14.633 -28.276 1.00 89.56 687 GLU A N 1
ATOM 5201 C CA . GLU A 1 687 ? 34.486 15.620 -28.843 1.00 89.56 687 GLU A CA 1
ATOM 5202 C C . GLU A 1 687 ? 33.916 16.145 -30.162 1.00 89.56 687 GLU A C 1
ATOM 5204 O O . GLU A 1 687 ? 33.512 15.378 -31.038 1.00 89.56 687 GLU A O 1
ATOM 5209 N N . TRP A 1 688 ? 33.899 17.467 -30.294 1.00 90.25 688 TRP A N 1
ATOM 5210 C CA . TRP A 1 688 ? 33.359 18.194 -31.434 1.00 90.25 688 TRP A CA 1
ATOM 5211 C C . TRP A 1 688 ? 34.481 18.679 -32.328 1.00 90.25 688 TRP A C 1
ATOM 5213 O O . TRP A 1 688 ? 35.498 19.180 -31.845 1.00 90.25 688 TRP A O 1
ATOM 5223 N N . GLY A 1 689 ? 34.277 18.595 -33.635 1.00 90.31 689 GLY A N 1
ATOM 5224 C CA . GLY A 1 689 ? 35.244 19.044 -34.619 1.00 90.31 689 GLY A CA 1
ATOM 5225 C C . GLY A 1 689 ? 34.608 19.816 -35.765 1.00 90.31 689 GLY A C 1
ATOM 5226 O O . GLY A 1 689 ? 33.400 19.755 -35.996 1.00 90.31 689 GLY A O 1
ATOM 5227 N N . ARG A 1 690 ? 35.440 20.551 -36.498 1.00 90.69 690 ARG A N 1
ATOM 5228 C CA . ARG A 1 690 ? 35.081 21.213 -37.750 1.00 90.69 690 ARG A CA 1
ATOM 5229 C C . ARG A 1 690 ? 35.802 20.545 -38.904 1.00 90.69 690 ARG A C 1
ATOM 5231 O O . ARG A 1 690 ? 37.030 20.479 -38.924 1.00 90.69 690 ARG A O 1
ATOM 5238 N N . ILE A 1 691 ? 35.040 20.109 -39.895 1.00 87.44 691 ILE A N 1
ATOM 5239 C CA . ILE A 1 691 ? 35.585 19.581 -41.143 1.00 87.44 691 ILE A CA 1
ATOM 5240 C C . ILE A 1 691 ? 36.165 20.749 -41.953 1.00 87.44 691 ILE A C 1
ATOM 5242 O O . ILE A 1 691 ? 35.458 21.705 -42.279 1.00 87.44 691 ILE A O 1
ATOM 5246 N N . ARG A 1 692 ? 37.459 20.682 -42.287 1.00 84.31 692 ARG A N 1
ATOM 5247 C CA . ARG A 1 692 ? 38.109 21.570 -43.262 1.00 84.31 692 ARG A CA 1
ATOM 5248 C C . ARG A 1 692 ? 38.825 20.726 -44.310 1.00 84.31 692 ARG A C 1
ATOM 5250 O O . ARG A 1 692 ? 39.809 20.053 -44.004 1.00 84.31 692 ARG A O 1
ATOM 5257 N N . LYS A 1 693 ? 38.363 20.802 -45.562 1.00 78.75 693 LYS A N 1
ATOM 5258 C CA . LYS A 1 693 ? 38.815 19.937 -46.666 1.00 78.75 693 LYS A CA 1
ATOM 5259 C C . LYS A 1 693 ? 38.607 18.452 -46.312 1.00 78.75 693 LYS A C 1
ATOM 5261 O O . LYS A 1 693 ? 37.485 17.981 -46.392 1.00 78.75 693 LYS A O 1
ATOM 5266 N N . SER A 1 694 ? 39.660 17.758 -45.874 1.00 70.62 694 SER A N 1
ATOM 5267 C CA . SER A 1 694 ? 39.685 16.331 -45.511 1.00 70.62 694 SER A CA 1
ATOM 5268 C C . SER A 1 694 ? 40.276 16.059 -44.118 1.00 70.62 694 SER A C 1
ATOM 5270 O O . SER A 1 694 ? 40.616 14.922 -43.799 1.00 70.62 694 SER A O 1
ATOM 5272 N N . ARG A 1 695 ? 40.433 17.093 -43.277 1.00 80.31 695 ARG A N 1
ATOM 5273 C CA . ARG A 1 695 ? 40.876 16.958 -41.880 1.00 80.31 695 ARG A CA 1
ATOM 5274 C C . ARG A 1 695 ? 39.845 17.563 -40.934 1.00 80.31 695 ARG A C 1
ATOM 5276 O O . ARG A 1 695 ? 39.197 18.557 -41.268 1.00 80.31 695 ARG A O 1
ATOM 5283 N N . VAL A 1 696 ? 39.718 16.973 -39.749 1.00 85.81 696 VAL A N 1
ATOM 5284 C CA . VAL A 1 696 ? 38.844 17.475 -38.685 1.00 85.81 696 VAL A CA 1
ATOM 5285 C C . VAL A 1 696 ? 39.675 18.245 -37.659 1.00 85.81 696 VAL A C 1
ATOM 5287 O O . VAL A 1 696 ? 40.601 17.702 -37.060 1.00 85.81 696 VAL A O 1
ATOM 5290 N N . GLU A 1 697 ? 39.350 19.521 -37.467 1.00 87.38 697 GLU A N 1
ATOM 5291 C CA . GLU A 1 697 ? 39.933 20.390 -36.440 1.00 87.38 697 GLU A CA 1
ATOM 5292 C C . GLU A 1 697 ? 39.100 20.273 -35.156 1.00 87.38 697 GLU A C 1
ATOM 5294 O O . GLU A 1 697 ? 37.908 20.575 -35.179 1.00 87.38 697 GLU A O 1
ATOM 5299 N N . SER A 1 698 ? 39.693 19.823 -34.045 1.00 86.25 698 SER A N 1
ATOM 5300 C CA . SER A 1 698 ? 38.990 19.703 -32.757 1.00 86.25 698 SER A CA 1
ATOM 5301 C C . SER A 1 698 ? 38.604 21.086 -32.226 1.00 86.25 698 SER A C 1
ATOM 5303 O O . SER A 1 698 ? 39.450 21.970 -32.146 1.00 86.25 698 SER A O 1
ATOM 5305 N N . LEU A 1 699 ? 37.343 21.263 -31.837 1.00 87.62 699 LEU A N 1
ATOM 5306 C CA . LEU A 1 699 ? 36.803 22.529 -31.339 1.00 87.62 699 LEU A CA 1
ATOM 5307 C C . LEU A 1 699 ? 36.612 22.522 -29.823 1.00 87.62 699 LEU A C 1
ATOM 5309 O O . LEU A 1 699 ? 37.049 23.441 -29.140 1.00 87.62 699 LEU A O 1
ATOM 5313 N N . ALA A 1 700 ? 35.918 21.509 -29.310 1.00 86.12 700 ALA A N 1
ATOM 5314 C CA . ALA A 1 700 ? 35.516 21.426 -27.911 1.00 86.12 700 ALA A CA 1
ATOM 5315 C C . ALA A 1 700 ? 35.296 19.967 -27.509 1.00 86.12 700 ALA A C 1
ATOM 5317 O O . ALA A 1 700 ? 35.151 19.092 -28.362 1.00 86.12 700 ALA A O 1
ATOM 5318 N N . SER A 1 701 ? 35.228 19.709 -26.208 1.00 84.44 701 SER A N 1
ATOM 5319 C CA . SER A 1 701 ? 34.773 18.429 -25.673 1.00 84.44 701 SER A CA 1
ATOM 5320 C C . SER A 1 701 ? 33.769 18.672 -24.562 1.00 84.44 701 SER A C 1
ATOM 5322 O O . SER A 1 701 ? 34.058 19.469 -23.673 1.00 84.44 701 SER A O 1
ATOM 5324 N N . ALA A 1 702 ? 32.645 17.970 -24.604 1.00 80.81 702 ALA A N 1
ATOM 5325 C CA . ALA A 1 702 ? 31.677 17.923 -23.521 1.00 80.81 702 ALA A CA 1
ATOM 5326 C C . ALA A 1 702 ? 31.807 16.562 -22.834 1.00 80.81 702 ALA A C 1
ATOM 5328 O O . ALA A 1 702 ? 31.651 15.521 -23.478 1.00 80.81 702 ALA A O 1
ATOM 5329 N N . GLU A 1 703 ? 32.144 16.563 -21.546 1.00 76.81 703 GLU A N 1
ATOM 5330 C CA . GLU A 1 703 ? 32.017 15.351 -20.744 1.00 76.81 703 GLU A CA 1
ATOM 5331 C C . GLU A 1 703 ? 30.531 15.019 -20.649 1.00 76.81 703 GLU A C 1
ATOM 5333 O O . GLU A 1 703 ? 29.711 15.888 -20.360 1.00 76.81 703 GLU A O 1
ATOM 5338 N N . LEU A 1 704 ? 30.176 13.771 -20.932 1.00 68.62 704 LEU A N 1
ATOM 5339 C CA . LEU A 1 704 ? 28.831 13.313 -20.640 1.00 68.62 704 LEU A CA 1
ATOM 5340 C C . LEU A 1 704 ? 28.716 13.281 -19.127 1.00 68.62 704 LEU A C 1
ATOM 5342 O O . LEU A 1 704 ? 29.573 12.674 -18.475 1.00 68.62 704 LEU A O 1
ATOM 5346 N N . ALA A 1 705 ? 27.693 13.952 -18.589 1.00 56.25 705 ALA A N 1
ATOM 5347 C CA . ALA A 1 705 ? 27.369 13.860 -17.179 1.00 56.25 705 ALA A CA 1
ATOM 5348 C C . ALA A 1 705 ? 27.367 12.373 -16.822 1.00 56.25 705 ALA A C 1
ATOM 5350 O O . ALA A 1 705 ? 26.566 11.587 -17.336 1.00 56.25 705 ALA A O 1
ATOM 5351 N N . ALA A 1 706 ? 28.338 11.968 -16.006 1.00 54.59 706 ALA A N 1
ATOM 5352 C CA . ALA A 1 706 ? 28.357 10.646 -15.428 1.00 54.59 706 ALA A CA 1
ATOM 5353 C C . ALA A 1 706 ? 27.258 10.661 -14.367 1.00 54.59 706 ALA A C 1
ATOM 5355 O O . ALA A 1 706 ? 27.556 10.778 -13.185 1.00 54.59 706 ALA A O 1
ATOM 5356 N N . ALA A 1 707 ? 25.993 10.638 -14.801 1.00 46.47 707 ALA A N 1
ATOM 5357 C CA . ALA A 1 707 ? 24.860 10.360 -13.938 1.00 46.47 707 ALA A CA 1
ATOM 5358 C C . ALA A 1 707 ? 25.171 8.982 -13.344 1.00 46.47 707 ALA A C 1
ATOM 5360 O O . ALA A 1 707 ? 25.270 7.992 -14.075 1.00 46.47 707 ALA A O 1
ATOM 5361 N N . PRO A 1 708 ? 25.565 8.980 -12.075 1.00 43.22 708 PRO A N 1
ATOM 5362 C CA . PRO A 1 708 ? 26.736 8.314 -11.520 1.00 43.22 708 PRO A CA 1
ATOM 5363 C C . PRO A 1 708 ? 26.730 6.832 -11.853 1.00 43.22 708 PRO A C 1
ATOM 5365 O O . PRO A 1 708 ? 25.692 6.192 -11.784 1.00 43.22 708 PRO A O 1
ATOM 5368 N N . ALA A 1 709 ? 27.890 6.269 -12.190 1.00 46.22 709 ALA A N 1
ATOM 5369 C CA . ALA A 1 709 ? 28.140 4.845 -11.987 1.00 46.22 709 ALA A CA 1
ATOM 5370 C C . ALA A 1 709 ? 27.063 3.851 -12.492 1.00 46.22 709 ALA A C 1
ATOM 5372 O O . ALA A 1 709 ? 26.988 2.770 -11.939 1.00 46.22 709 ALA A O 1
ATOM 5373 N N . LEU A 1 710 ? 26.266 4.162 -13.531 1.00 48.25 710 LEU A N 1
ATOM 5374 C CA . LEU A 1 710 ? 25.450 3.221 -14.322 1.00 48.25 710 LEU A CA 1
ATOM 5375 C C . LEU A 1 710 ? 24.913 1.996 -13.536 1.00 48.25 710 LEU A C 1
ATOM 5377 O O . LEU A 1 710 ? 25.098 0.856 -13.975 1.00 48.25 710 LEU A O 1
ATOM 5381 N N . GLU A 1 711 ? 24.260 2.189 -12.385 1.00 54.78 711 GLU A N 1
ATOM 5382 C CA . GLU A 1 711 ? 23.685 1.079 -11.616 1.00 54.78 711 GLU A CA 1
ATOM 5383 C C . GLU A 1 711 ? 22.383 0.614 -12.267 1.00 54.78 711 GLU A C 1
ATOM 5385 O O . GLU A 1 711 ? 21.284 0.899 -11.832 1.00 54.78 711 GLU A O 1
ATOM 5390 N N . VAL A 1 712 ? 22.524 -0.138 -13.352 1.00 53.47 712 VAL A N 1
ATOM 5391 C CA . VAL A 1 712 ? 21.728 -1.339 -13.581 1.00 53.47 712 VAL A CA 1
ATOM 5392 C C . VAL A 1 712 ? 22.731 -2.349 -14.098 1.00 53.47 712 VAL A C 1
ATOM 5394 O O . VAL A 1 712 ? 23.287 -2.140 -15.178 1.00 53.47 712 VAL A O 1
ATOM 5397 N N . ARG A 1 713 ? 23.019 -3.371 -13.283 1.00 60.41 713 ARG A N 1
ATOM 5398 C CA . ARG A 1 713 ? 23.652 -4.656 -13.640 1.00 60.41 713 ARG A CA 1
ATOM 5399 C C . ARG A 1 713 ? 24.070 -4.723 -15.120 1.00 60.41 713 ARG A C 1
ATOM 5401 O O . ARG A 1 713 ? 23.254 -5.050 -15.982 1.00 60.41 713 ARG A O 1
ATOM 5408 N N . ALA A 1 714 ? 25.320 -4.350 -15.425 1.00 58.66 714 ALA A N 1
ATOM 5409 C CA . ALA A 1 714 ? 25.834 -4.304 -16.803 1.00 58.66 714 ALA A CA 1
ATOM 5410 C C . ALA A 1 714 ? 25.862 -5.685 -17.485 1.00 58.66 714 ALA A C 1
ATOM 5412 O O . ALA A 1 714 ? 25.998 -5.770 -18.700 1.00 58.66 714 ALA A O 1
ATOM 5413 N N . ASP A 1 715 ? 25.717 -6.750 -16.699 1.00 63.50 715 ASP A N 1
ATOM 5414 C CA . ASP A 1 715 ? 25.504 -8.121 -17.147 1.00 63.50 715 ASP A CA 1
ATOM 5415 C C . ASP A 1 715 ? 24.104 -8.364 -17.737 1.00 63.50 715 ASP A C 1
ATOM 5417 O O . ASP A 1 715 ? 23.961 -9.246 -18.576 1.00 63.50 715 ASP A O 1
ATOM 5421 N N . ILE A 1 716 ? 23.091 -7.585 -17.343 1.00 71.56 716 ILE A N 1
ATOM 5422 C CA . ILE A 1 716 ? 21.700 -7.732 -17.812 1.00 71.56 716 ILE A CA 1
ATOM 5423 C C . ILE A 1 716 ? 21.350 -6.623 -18.813 1.00 71.56 716 ILE A C 1
ATOM 5425 O O . ILE A 1 716 ? 20.796 -6.874 -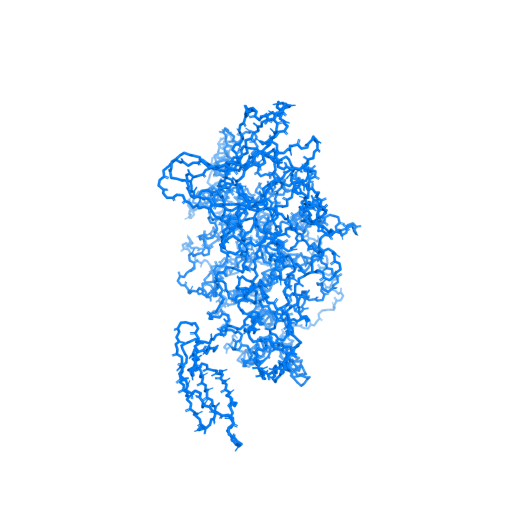19.886 1.00 71.56 716 ILE A O 1
ATOM 5429 N N . VAL A 1 717 ? 21.694 -5.376 -18.480 1.00 80.19 717 VAL A N 1
ATOM 5430 C CA . VAL A 1 717 ? 21.508 -4.221 -19.366 1.00 80.19 717 VAL A CA 1
ATOM 5431 C C . VAL A 1 717 ? 22.729 -4.091 -20.261 1.00 80.19 717 VAL A C 1
ATOM 5433 O O . VAL A 1 717 ? 23.689 -3.384 -19.948 1.00 80.19 717 VAL A O 1
ATOM 5436 N N . ALA A 1 718 ? 22.671 -4.807 -21.381 1.00 82.56 718 ALA A N 1
ATOM 5437 C CA . ALA A 1 718 ? 23.731 -4.851 -22.373 1.00 82.56 718 ALA A CA 1
ATOM 5438 C C . ALA A 1 718 ? 23.969 -3.488 -23.020 1.00 82.56 718 ALA A C 1
ATOM 5440 O O . ALA A 1 718 ? 25.118 -3.115 -23.217 1.00 82.56 718 ALA A O 1
ATOM 5441 N N . TRP A 1 719 ? 22.907 -2.744 -23.338 1.00 86.06 719 TRP A N 1
ATOM 5442 C CA . TRP A 1 719 ? 23.008 -1.459 -24.030 1.00 86.06 719 TRP A CA 1
ATOM 5443 C C . TRP A 1 719 ? 22.269 -0.351 -23.291 1.00 86.06 719 TRP A C 1
ATOM 5445 O O . TRP A 1 719 ? 21.206 -0.568 -22.718 1.00 86.06 719 TRP A O 1
ATOM 5455 N N . ARG A 1 720 ? 22.814 0.864 -23.341 1.00 84.94 720 ARG A N 1
ATOM 5456 C CA . ARG A 1 720 ? 22.206 2.083 -22.800 1.00 84.94 720 ARG A CA 1
ATOM 5457 C C . ARG A 1 720 ? 22.293 3.181 -23.838 1.00 84.94 720 ARG A C 1
ATOM 5459 O O . ARG A 1 720 ? 23.366 3.404 -24.395 1.00 84.94 720 ARG A O 1
ATOM 5466 N N . PHE A 1 721 ? 21.177 3.838 -24.111 1.00 85.06 721 PHE A N 1
ATOM 5467 C CA . PHE A 1 721 ? 21.169 4.964 -25.028 1.00 85.06 721 PHE A CA 1
ATOM 5468 C C . PHE A 1 721 ? 21.542 6.256 -24.303 1.00 85.06 721 PHE A C 1
ATOM 5470 O O . PHE A 1 721 ? 20.943 6.599 -23.287 1.00 85.06 721 PHE A O 1
ATOM 5477 N N . LEU A 1 722 ? 22.529 6.963 -24.843 1.00 81.88 722 LEU A N 1
ATOM 5478 C CA . LEU A 1 722 ? 22.983 8.263 -24.375 1.00 81.88 722 LEU A CA 1
ATOM 5479 C C . LEU A 1 722 ? 22.611 9.291 -25.443 1.00 81.88 722 LEU A C 1
ATOM 5481 O O . LEU A 1 722 ? 23.203 9.317 -26.526 1.00 81.88 722 LEU A O 1
ATOM 5485 N N . ALA A 1 723 ? 21.595 10.099 -25.156 1.00 77.62 723 ALA A N 1
ATOM 5486 C CA . ALA A 1 723 ? 21.223 11.229 -25.995 1.00 77.62 723 ALA A CA 1
ATOM 5487 C C . ALA A 1 723 ? 22.195 12.395 -25.771 1.00 77.62 723 ALA A C 1
ATOM 5489 O O . ALA A 1 723 ? 22.687 12.593 -24.662 1.00 77.62 723 ALA A O 1
ATOM 5490 N N . LEU A 1 724 ? 22.449 13.183 -26.814 1.00 72.19 724 LEU A N 1
ATOM 5491 C CA . LEU A 1 724 ? 23.032 14.511 -26.644 1.00 72.19 724 LEU A CA 1
ATOM 5492 C C . LEU A 1 724 ? 21.986 15.429 -25.998 1.00 72.19 724 LEU A C 1
ATOM 5494 O O . LEU A 1 724 ? 20.907 15.613 -26.563 1.00 72.19 724 LEU A O 1
ATOM 5498 N N . SER A 1 725 ? 22.300 15.945 -24.810 1.00 60.75 725 SER A N 1
ATOM 5499 C CA . SER A 1 725 ? 21.460 16.852 -24.013 1.00 60.75 725 SER A CA 1
ATOM 5500 C C . SER A 1 725 ? 21.876 18.318 -24.195 1.00 60.75 725 SER A C 1
ATOM 5502 O O . SER A 1 725 ? 22.879 18.605 -24.855 1.00 60.75 725 SER A O 1
ATOM 5504 N N . GLU A 1 726 ? 21.134 19.253 -23.589 1.00 49.69 726 GLU A N 1
ATOM 5505 C CA . GLU A 1 726 ? 21.453 20.691 -23.620 1.00 49.69 726 GLU A CA 1
ATOM 5506 C C . GLU A 1 726 ? 22.868 21.010 -23.086 1.00 49.69 726 GLU A C 1
ATOM 5508 O O . GLU A 1 726 ? 23.572 21.843 -23.660 1.00 49.69 726 GLU A O 1
ATOM 5513 N N . ASP A 1 727 ? 23.360 20.257 -22.098 1.00 47.91 727 ASP A N 1
ATOM 5514 C CA . ASP A 1 727 ? 24.713 20.416 -21.530 1.00 47.91 727 ASP A CA 1
ATOM 5515 C C . ASP A 1 727 ? 25.846 19.931 -22.452 1.00 47.91 727 ASP A C 1
ATOM 5517 O O . ASP A 1 727 ? 27.029 20.187 -22.215 1.00 47.91 727 ASP A O 1
ATOM 5521 N N . SER A 1 728 ? 25.500 19.213 -23.522 1.00 59.03 728 SER A N 1
ATOM 5522 C CA . SER A 1 728 ? 26.437 18.677 -24.513 1.00 59.03 728 SER A CA 1
ATOM 5523 C C . SER A 1 728 ? 26.156 19.207 -25.922 1.00 59.03 728 SER A C 1
ATOM 5525 O O . SER A 1 728 ? 26.557 18.591 -26.910 1.00 59.03 728 SER A O 1
ATOM 5527 N N . VAL A 1 729 ? 25.516 20.381 -26.031 1.00 66.88 729 VAL A N 1
ATOM 5528 C CA . VAL A 1 729 ? 25.185 21.014 -27.315 1.00 66.88 729 VAL A CA 1
ATOM 5529 C C . VAL A 1 729 ? 26.444 21.241 -28.160 1.00 66.88 729 VAL A C 1
ATOM 5531 O O . VAL A 1 729 ? 27.425 21.830 -27.690 1.00 66.88 729 VAL A O 1
ATOM 5534 N N . PRO A 1 730 ? 26.437 20.809 -29.435 1.00 71.94 730 PRO A N 1
ATOM 5535 C CA . PRO A 1 730 ? 27.553 21.054 -30.329 1.00 71.94 730 PRO A CA 1
ATOM 5536 C C . PRO A 1 730 ? 27.783 22.566 -30.499 1.00 71.94 730 PRO A C 1
ATOM 5538 O O . PRO A 1 730 ? 26.832 23.317 -30.736 1.00 71.94 730 PRO A O 1
ATOM 5541 N N . PRO A 1 731 ? 29.040 23.048 -30.446 1.00 78.88 731 PRO A N 1
ATOM 5542 C CA . PRO A 1 731 ? 29.359 24.433 -30.771 1.00 78.88 731 PRO A CA 1
ATOM 5543 C C . PRO A 1 731 ? 28.781 24.822 -32.137 1.00 78.88 731 PRO A C 1
ATOM 5545 O O . PRO A 1 731 ? 28.820 24.017 -33.064 1.00 78.88 731 PRO A O 1
ATOM 5548 N N . ARG A 1 732 ? 28.355 26.081 -32.326 1.00 76.81 732 ARG A N 1
ATOM 5549 C CA . ARG A 1 732 ? 27.723 26.576 -33.579 1.00 76.81 732 ARG A CA 1
ATOM 5550 C C . ARG A 1 732 ? 28.497 26.287 -34.882 1.00 76.81 732 ARG A C 1
ATOM 5552 O O . ARG A 1 732 ? 27.949 26.449 -35.963 1.00 76.81 732 ARG A O 1
ATOM 5559 N N . ARG A 1 733 ? 29.784 25.932 -34.800 1.00 81.62 733 ARG A N 1
ATOM 5560 C CA . ARG A 1 733 ? 30.671 25.630 -35.940 1.00 81.62 733 ARG A CA 1
ATOM 5561 C C . ARG A 1 733 ? 31.078 24.153 -36.036 1.00 81.62 733 ARG A C 1
ATOM 5563 O O . ARG A 1 733 ? 31.942 23.835 -36.854 1.00 81.62 733 ARG A O 1
ATOM 5570 N N . ALA A 1 734 ? 30.533 23.284 -35.190 1.00 85.12 734 ALA A N 1
ATOM 5571 C CA . ALA A 1 734 ? 30.827 21.861 -35.210 1.00 85.12 734 ALA A CA 1
ATOM 5572 C C . ALA A 1 734 ? 30.114 21.189 -36.388 1.00 85.12 734 ALA A C 1
ATOM 5574 O O . ALA A 1 734 ? 28.915 21.360 -36.581 1.00 85.12 734 ALA A O 1
ATOM 5575 N N . SER A 1 735 ? 30.875 20.432 -37.172 1.00 88.94 735 SER A N 1
ATOM 5576 C CA . SER A 1 735 ? 30.378 19.609 -38.282 1.00 88.94 735 SER A CA 1
ATOM 5577 C C . SER A 1 735 ? 30.860 18.159 -38.201 1.00 88.94 735 SER A C 1
ATOM 5579 O O . SER A 1 735 ? 30.559 17.354 -39.075 1.00 88.94 735 SER A O 1
ATOM 5581 N N . ALA A 1 736 ? 31.588 17.807 -37.140 1.00 90.25 736 ALA A N 1
ATOM 5582 C CA . ALA A 1 736 ? 32.012 16.451 -36.845 1.00 90.25 736 ALA A CA 1
ATOM 5583 C C . ALA A 1 736 ? 31.894 16.145 -35.347 1.00 90.25 736 ALA A C 1
ATOM 5585 O O . ALA A 1 736 ? 32.052 17.034 -34.505 1.00 90.25 736 ALA A O 1
ATOM 5586 N N . VAL A 1 737 ? 31.662 14.876 -35.024 1.00 90.19 737 VAL A N 1
ATOM 5587 C CA . VAL A 1 737 ? 31.581 14.351 -33.658 1.00 90.19 737 VAL A CA 1
ATOM 5588 C C . VAL A 1 737 ? 32.359 13.047 -33.536 1.00 90.19 737 VAL A C 1
ATOM 5590 O O . VAL A 1 737 ? 32.405 12.245 -34.470 1.00 90.19 737 VAL A O 1
ATOM 5593 N N . ARG A 1 738 ? 32.966 12.818 -32.374 1.00 89.44 738 ARG A N 1
ATOM 5594 C CA . ARG A 1 738 ? 33.505 11.514 -31.980 1.00 89.44 738 ARG A CA 1
ATOM 5595 C C . ARG A 1 738 ? 33.291 11.268 -30.493 1.00 89.44 738 ARG A C 1
ATOM 5597 O O . ARG A 1 738 ? 33.086 12.204 -29.724 1.00 89.44 738 ARG A O 1
ATOM 5604 N N . ILE A 1 739 ? 33.363 10.007 -30.096 1.00 88.38 739 ILE A N 1
ATOM 5605 C CA . ILE A 1 739 ? 33.263 9.577 -28.702 1.00 88.38 739 ILE A CA 1
ATOM 5606 C C . ILE A 1 739 ? 34.675 9.342 -28.176 1.00 88.38 739 ILE A C 1
ATOM 5608 O O . ILE A 1 739 ? 35.495 8.715 -28.848 1.00 88.38 739 ILE A O 1
ATOM 5612 N N . ALA A 1 740 ? 34.961 9.832 -26.978 1.00 86.69 740 ALA A N 1
ATOM 5613 C CA . ALA A 1 740 ? 36.237 9.650 -26.309 1.00 86.69 740 ALA A CA 1
ATOM 5614 C C . ALA A 1 740 ? 36.028 9.140 -24.885 1.00 86.69 740 ALA A C 1
ATOM 5616 O O . ALA A 1 740 ? 35.088 9.543 -24.202 1.00 86.69 740 ALA A O 1
ATOM 5617 N N . ILE A 1 741 ? 36.941 8.293 -24.423 1.00 84.19 741 ILE A N 1
ATOM 5618 C CA . ILE A 1 741 ? 37.078 7.955 -23.008 1.00 84.19 741 ILE A CA 1
ATOM 5619 C C . ILE A 1 741 ? 38.386 8.531 -22.476 1.00 84.19 741 ILE A C 1
ATOM 5621 O O . ILE A 1 741 ? 39.408 8.511 -23.163 1.00 84.19 741 ILE A O 1
ATOM 5625 N N . ARG A 1 742 ? 38.355 9.063 -21.255 1.00 83.12 742 ARG A N 1
ATOM 5626 C CA . ARG A 1 742 ? 39.516 9.643 -20.567 1.00 83.12 742 ARG A CA 1
ATOM 5627 C C . ARG A 1 742 ? 39.642 9.022 -19.184 1.00 83.12 742 ARG A C 1
ATOM 5629 O O . ARG A 1 742 ? 38.652 8.961 -18.461 1.00 83.12 742 ARG A O 1
ATOM 5636 N N . GLY A 1 743 ? 40.835 8.558 -18.823 1.00 74.62 743 GLY A N 1
ATOM 5637 C CA . GLY A 1 743 ? 41.081 7.876 -17.550 1.00 74.62 743 GLY A CA 1
ATOM 5638 C C . GLY A 1 743 ? 42.249 8.482 -16.777 1.00 74.62 743 GLY A C 1
ATOM 5639 O O . GLY A 1 743 ? 43.283 8.814 -17.362 1.00 74.62 743 GLY A O 1
ATOM 5640 N N . THR A 1 744 ? 42.094 8.597 -15.456 1.00 67.12 744 THR A N 1
ATOM 5641 C CA . THR A 1 744 ? 43.152 9.034 -14.528 1.00 67.12 744 THR A CA 1
ATOM 5642 C C . THR A 1 744 ? 43.359 7.993 -13.412 1.00 67.12 744 THR A C 1
ATOM 5644 O O . THR A 1 744 ? 42.847 8.161 -12.301 1.00 67.12 744 THR A O 1
ATOM 5647 N N . GLY A 1 745 ? 44.084 6.898 -13.684 1.00 60.72 745 GLY A N 1
ATOM 5648 C CA . GLY A 1 745 ? 44.465 5.877 -12.687 1.00 60.72 745 GLY A CA 1
ATOM 5649 C C . GLY A 1 745 ? 44.082 4.422 -13.031 1.00 60.72 745 GLY A C 1
ATOM 5650 O O . GLY A 1 745 ? 43.472 4.154 -14.057 1.00 60.72 745 GLY A O 1
ATOM 5651 N N . THR A 1 746 ? 44.479 3.482 -12.158 1.00 54.00 746 THR A N 1
ATOM 5652 C CA . THR A 1 746 ? 44.508 2.005 -12.336 1.00 54.00 746 THR A CA 1
ATOM 5653 C C . THR A 1 746 ? 43.296 1.343 -13.026 1.00 54.00 746 THR A C 1
ATOM 5655 O O . THR A 1 746 ? 42.171 1.808 -12.900 1.00 54.00 746 THR A O 1
ATOM 5658 N N . PHE A 1 747 ? 43.571 0.219 -13.723 1.00 54.94 747 PHE A N 1
ATOM 5659 C CA . PHE A 1 747 ? 42.674 -0.695 -14.469 1.00 54.94 747 PHE A CA 1
ATOM 5660 C C . PHE A 1 747 ? 41.271 -0.150 -14.819 1.00 54.94 747 PHE A C 1
ATOM 5662 O O . PHE A 1 747 ? 40.300 -0.391 -14.105 1.00 54.94 747 PHE A O 1
ATOM 5669 N N . GLY A 1 748 ? 41.151 0.534 -15.961 1.00 56.91 748 GLY A N 1
ATOM 5670 C CA . GLY A 1 748 ? 39.850 0.810 -16.580 1.00 56.91 748 GLY A CA 1
ATOM 5671 C C . GLY A 1 748 ? 39.246 -0.441 -17.233 1.00 56.91 748 GLY A C 1
ATOM 5672 O O . GLY A 1 748 ? 39.975 -1.351 -17.622 1.00 56.91 748 GLY A O 1
ATOM 5673 N N . ASN A 1 749 ? 37.921 -0.474 -17.394 1.00 67.31 749 ASN A N 1
ATOM 5674 C CA . ASN A 1 749 ? 37.240 -1.467 -18.231 1.00 67.31 749 ASN A CA 1
ATOM 5675 C C . ASN A 1 749 ? 37.138 -0.951 -19.673 1.00 67.31 749 ASN A C 1
ATOM 5677 O O . ASN A 1 749 ? 36.970 0.250 -19.891 1.00 67.31 749 ASN A O 1
ATOM 5681 N N . ALA A 1 750 ? 37.214 -1.852 -20.655 1.00 76.44 750 ALA A N 1
ATOM 5682 C CA . ALA A 1 750 ? 36.811 -1.520 -22.017 1.00 76.44 750 ALA A CA 1
ATOM 5683 C C . ALA A 1 750 ? 35.289 -1.332 -22.071 1.00 76.44 750 ALA A C 1
ATOM 5685 O O . ALA A 1 750 ? 34.537 -2.069 -21.430 1.00 76.44 750 ALA A O 1
ATOM 5686 N N . VAL A 1 751 ? 34.837 -0.366 -22.860 1.00 81.56 751 VAL A N 1
ATOM 5687 C CA . VAL A 1 751 ? 33.418 -0.108 -23.118 1.00 81.56 751 VAL A CA 1
ATOM 5688 C C . VAL A 1 751 ? 33.148 -0.298 -24.599 1.00 81.56 751 VAL A C 1
ATOM 5690 O O . VAL A 1 751 ? 34.005 -0.006 -25.431 1.00 81.56 751 VAL A O 1
ATOM 5693 N N . ALA A 1 752 ? 31.973 -0.807 -24.947 1.00 85.62 752 ALA A N 1
ATOM 5694 C CA . ALA A 1 752 ? 31.572 -0.876 -26.343 1.00 85.62 752 ALA A CA 1
ATOM 5695 C C . ALA A 1 752 ? 30.620 0.268 -26.648 1.00 85.62 752 ALA A C 1
ATOM 5697 O O . ALA A 1 752 ? 29.768 0.615 -25.836 1.00 85.62 752 ALA A O 1
ATOM 5698 N N . VAL A 1 753 ? 30.749 0.846 -27.829 1.00 87.06 753 VAL A N 1
ATOM 5699 C CA . VAL A 1 753 ? 29.869 1.914 -28.288 1.00 87.06 753 VAL A CA 1
ATOM 5700 C C . VAL A 1 753 ? 29.501 1.684 -29.748 1.00 87.06 753 VAL A C 1
ATOM 5702 O O . VAL A 1 753 ? 30.242 1.049 -30.508 1.00 87.06 753 VAL A O 1
ATOM 5705 N N . THR A 1 754 ? 28.332 2.170 -30.148 1.00 89.06 754 THR A N 1
ATOM 5706 C CA . THR A 1 754 ? 27.960 2.222 -31.564 1.00 89.06 754 THR A CA 1
ATOM 5707 C C . THR A 1 754 ? 28.554 3.455 -32.237 1.00 89.06 754 THR A C 1
ATOM 5709 O O . THR A 1 754 ? 28.991 4.398 -31.577 1.00 89.06 754 THR A O 1
ATOM 5712 N N . ALA A 1 755 ? 28.519 3.495 -33.571 1.00 89.50 755 ALA A N 1
ATOM 5713 C CA . ALA A 1 755 ? 28.561 4.776 -34.268 1.00 89.50 755 ALA A CA 1
ATOM 5714 C C . ALA A 1 755 ? 27.471 5.693 -33.681 1.00 89.50 755 ALA A C 1
ATOM 5716 O O . ALA A 1 755 ? 26.391 5.187 -33.342 1.00 89.50 755 ALA A O 1
ATOM 5717 N N . PRO A 1 756 ? 27.727 7.006 -33.544 1.00 90.06 756 PRO A N 1
ATOM 5718 C CA . PRO A 1 756 ? 26.669 7.952 -33.237 1.00 90.06 756 PRO A CA 1
ATOM 5719 C C . PRO A 1 756 ? 25.531 7.796 -34.248 1.00 90.06 756 PRO A C 1
ATOM 5721 O O . PRO A 1 756 ? 25.772 7.505 -35.424 1.00 90.06 756 PRO A O 1
ATOM 5724 N N . VAL A 1 757 ? 24.297 7.961 -33.790 1.00 90.50 757 VAL A N 1
ATOM 5725 C CA . VAL A 1 757 ? 23.093 7.791 -34.602 1.00 90.50 757 VAL A CA 1
ATOM 5726 C C . VAL A 1 757 ? 22.239 9.044 -34.553 1.00 90.50 757 VAL A C 1
ATOM 5728 O O . VAL A 1 757 ? 22.144 9.682 -33.506 1.00 90.50 757 VAL A O 1
ATOM 5731 N N . THR A 1 758 ? 21.575 9.361 -35.661 1.00 90.12 758 THR A N 1
ATOM 5732 C CA . THR A 1 758 ? 20.364 10.191 -35.605 1.00 90.12 758 THR A CA 1
ATOM 5733 C C . THR A 1 758 ? 19.182 9.341 -35.167 1.00 90.12 758 THR A C 1
ATOM 5735 O O . THR A 1 758 ? 19.179 8.126 -35.390 1.00 90.12 758 THR A O 1
ATOM 5738 N N . TYR A 1 759 ? 18.197 9.962 -34.522 1.00 88.06 759 TYR A N 1
ATOM 5739 C CA . TYR A 1 759 ? 17.014 9.260 -34.042 1.00 88.06 759 TYR A CA 1
ATOM 5740 C C . TYR A 1 759 ? 15.767 10.143 -33.986 1.00 88.06 759 TYR A C 1
ATOM 5742 O O . TYR A 1 759 ? 15.858 11.365 -33.858 1.00 88.06 759 TYR A O 1
ATOM 5750 N N . ALA A 1 760 ? 14.606 9.493 -34.031 1.00 88.19 760 ALA A N 1
ATOM 5751 C CA . ALA A 1 760 ? 13.309 10.075 -33.721 1.00 88.19 760 ALA A CA 1
ATOM 5752 C C . ALA A 1 760 ? 12.813 9.597 -32.347 1.00 88.19 760 ALA A C 1
ATOM 5754 O O . ALA A 1 760 ? 13.224 8.546 -31.840 1.00 88.19 760 ALA A O 1
ATOM 5755 N N . THR A 1 761 ? 11.921 10.382 -31.750 1.00 87.19 761 THR A N 1
ATOM 5756 C CA . THR A 1 761 ? 11.195 10.013 -30.531 1.00 87.19 761 THR A CA 1
ATOM 5757 C C . THR A 1 761 ? 9.748 9.689 -30.863 1.00 87.19 761 THR A C 1
ATOM 5759 O O . THR A 1 761 ? 9.156 10.353 -31.711 1.00 87.19 761 THR A O 1
ATOM 5762 N N . GLU A 1 762 ? 9.182 8.703 -30.179 1.00 89.00 762 GLU A N 1
ATOM 5763 C CA . GLU A 1 762 ? 7.757 8.368 -30.230 1.00 89.00 762 GLU A CA 1
ATOM 5764 C C . GLU A 1 762 ? 7.131 8.542 -28.841 1.00 89.00 762 GLU A C 1
ATOM 5766 O O . GLU A 1 762 ? 7.828 8.432 -27.830 1.00 89.00 762 GLU A O 1
ATOM 5771 N N . GLY A 1 763 ? 5.832 8.849 -28.783 1.00 90.06 763 GLY A N 1
ATOM 5772 C CA . GLY A 1 763 ? 5.112 8.926 -27.509 1.00 90.06 763 GLY A CA 1
ATOM 5773 C C . GLY A 1 763 ? 5.088 7.560 -26.825 1.00 90.06 763 GLY A C 1
ATOM 5774 O O . GLY A 1 763 ? 4.889 6.535 -27.487 1.00 90.06 763 GLY A O 1
ATOM 5775 N N . LEU A 1 764 ? 5.280 7.523 -25.506 1.00 90.12 764 LEU A N 1
ATOM 5776 C CA . LEU A 1 764 ? 5.307 6.269 -24.758 1.00 90.12 764 LEU A CA 1
ATOM 5777 C C . LEU A 1 764 ? 3.967 5.535 -24.876 1.00 90.12 764 LEU A C 1
ATOM 5779 O O . LEU A 1 764 ? 3.969 4.322 -25.074 1.00 90.12 764 LEU A O 1
ATOM 5783 N N . VAL A 1 765 ? 2.842 6.255 -24.872 1.00 91.25 765 VAL A N 1
ATOM 5784 C CA . VAL A 1 765 ? 1.508 5.667 -25.088 1.00 91.25 765 VAL A CA 1
ATOM 5785 C C . VAL A 1 765 ? 1.433 4.824 -26.369 1.00 91.25 765 VAL A C 1
ATOM 5787 O O . VAL A 1 765 ? 0.948 3.698 -26.339 1.00 91.25 765 VAL A O 1
ATOM 5790 N N . GLN A 1 766 ? 2.049 5.272 -27.470 1.00 88.94 766 GLN A N 1
ATOM 5791 C CA . GLN A 1 766 ? 2.077 4.525 -28.738 1.00 88.94 766 GLN A CA 1
ATOM 5792 C C . GLN A 1 766 ? 2.891 3.229 -28.637 1.00 88.94 766 GLN A C 1
ATOM 5794 O O . GLN A 1 766 ? 2.654 2.276 -29.382 1.00 88.94 766 GLN A O 1
ATOM 5799 N N . THR A 1 767 ? 3.870 3.194 -27.732 1.00 84.69 767 THR A N 1
ATOM 5800 C CA . THR A 1 767 ? 4.649 1.989 -27.431 1.00 84.69 767 THR A CA 1
ATOM 5801 C C . THR A 1 767 ? 3.845 1.028 -26.562 1.00 84.69 767 THR A C 1
ATOM 5803 O O . THR A 1 767 ? 3.850 -0.170 -26.837 1.00 84.69 767 THR A O 1
ATOM 5806 N N . LEU A 1 768 ? 3.144 1.544 -25.546 1.00 87.00 768 LEU A N 1
ATOM 5807 C CA . LEU A 1 768 ? 2.368 0.736 -24.602 1.00 87.00 768 LEU A CA 1
ATOM 5808 C C . LEU A 1 768 ? 1.109 0.131 -25.242 1.00 87.00 768 LEU A C 1
ATOM 5810 O O . LEU A 1 768 ? 0.791 -1.034 -25.017 1.00 87.00 768 LEU A O 1
ATOM 5814 N N . GLU A 1 769 ? 0.419 0.889 -26.090 1.00 87.19 769 GLU A N 1
ATOM 5815 C CA . GLU A 1 769 ? -0.828 0.459 -26.736 1.00 87.19 769 GLU A CA 1
ATOM 5816 C C . GLU A 1 769 ? -0.605 -0.334 -28.031 1.00 87.19 769 GLU A C 1
ATOM 5818 O O . GLU A 1 769 ? -1.555 -0.762 -28.693 1.00 87.19 769 GLU A O 1
ATOM 5823 N N . ARG A 1 770 ? 0.656 -0.562 -28.422 1.00 86.50 770 ARG A N 1
ATOM 5824 C CA . ARG A 1 770 ? 0.986 -1.287 -29.650 1.00 86.50 770 ARG A CA 1
ATOM 5825 C C . ARG A 1 770 ? 0.390 -2.696 -29.598 1.00 86.50 770 ARG A C 1
ATOM 5827 O O . ARG A 1 770 ? 0.669 -3.472 -28.685 1.00 86.50 770 ARG A O 1
ATOM 5834 N N . ALA A 1 771 ? -0.404 -3.057 -30.604 1.00 80.69 771 ALA A N 1
ATOM 5835 C CA . ALA A 1 771 ? -1.099 -4.341 -30.631 1.00 80.69 771 ALA A CA 1
ATOM 5836 C C . ALA A 1 771 ? -0.133 -5.529 -30.440 1.00 80.69 771 ALA A C 1
ATOM 5838 O O . ALA A 1 771 ? 0.868 -5.654 -31.148 1.00 80.69 771 ALA A O 1
ATOM 5839 N N . GLY A 1 772 ? -0.439 -6.403 -29.476 1.00 77.44 772 GLY A N 1
ATOM 5840 C CA . GLY A 1 772 ? 0.367 -7.589 -29.162 1.00 77.44 772 GLY A CA 1
ATOM 5841 C C . GLY A 1 772 ? 1.657 -7.320 -28.378 1.00 77.44 772 GLY A C 1
ATOM 5842 O O . GLY A 1 772 ? 2.404 -8.263 -28.117 1.00 77.44 772 GLY A O 1
ATOM 5843 N N . SER A 1 773 ? 1.931 -6.071 -27.994 1.00 82.19 773 SER A N 1
ATOM 5844 C CA . SER A 1 773 ? 2.988 -5.757 -27.031 1.00 82.19 773 SER A CA 1
ATOM 5845 C C . SER A 1 773 ? 2.500 -5.984 -25.595 1.00 82.19 773 SER A C 1
ATOM 5847 O O . SER A 1 773 ? 1.311 -5.867 -25.294 1.00 82.19 773 SER A O 1
ATOM 5849 N N . ARG A 1 774 ? 3.420 -6.404 -24.726 1.00 90.19 774 ARG A N 1
ATOM 5850 C CA . ARG A 1 774 ? 3.170 -6.709 -23.313 1.00 90.19 774 ARG A CA 1
ATOM 5851 C C . ARG A 1 774 ? 4.285 -6.083 -22.507 1.00 90.19 774 ARG A C 1
ATOM 5853 O O . ARG A 1 774 ? 5.441 -6.496 -22.644 1.00 90.19 774 ARG A O 1
ATOM 5860 N N . GLN A 1 775 ? 3.947 -5.099 -21.686 1.00 91.81 775 GLN A N 1
ATOM 5861 C CA . GLN A 1 775 ? 4.930 -4.347 -20.923 1.00 91.81 775 GLN A CA 1
ATOM 5862 C C . GLN A 1 775 ? 4.895 -4.770 -19.472 1.00 91.81 775 GLN A C 1
ATOM 5864 O O . GLN A 1 775 ? 3.865 -4.694 -18.805 1.00 91.81 775 GLN A O 1
ATOM 5869 N N . LEU A 1 776 ? 6.048 -5.195 -18.975 1.00 93.62 776 LEU A N 1
ATOM 5870 C CA . LEU A 1 776 ? 6.214 -5.474 -17.562 1.00 93.62 776 LEU A CA 1
ATOM 5871 C C . LEU A 1 776 ? 6.492 -4.153 -16.842 1.00 93.62 776 LEU A C 1
ATOM 5873 O O . LEU A 1 776 ? 7.630 -3.688 -16.791 1.00 93.62 776 LEU A O 1
ATOM 5877 N N . VAL A 1 777 ? 5.442 -3.517 -16.330 1.00 93.06 777 VAL A N 1
ATOM 5878 C CA . VAL A 1 777 ? 5.572 -2.288 -15.535 1.00 93.06 777 VAL A CA 1
ATOM 5879 C C . VAL A 1 777 ? 5.787 -2.675 -14.081 1.00 93.06 777 VAL A C 1
ATOM 5881 O O . VAL A 1 777 ? 5.000 -3.446 -13.536 1.00 93.06 777 VAL A O 1
ATOM 5884 N N . ILE A 1 778 ? 6.833 -2.157 -13.434 1.00 91.12 778 ILE A N 1
ATOM 5885 C CA . ILE A 1 778 ? 7.087 -2.468 -12.020 1.00 91.12 778 ILE A CA 1
ATOM 5886 C C . ILE A 1 778 ? 5.936 -1.961 -11.128 1.00 91.12 778 ILE A C 1
ATOM 5888 O O . ILE A 1 778 ? 5.335 -0.916 -11.405 1.00 91.12 778 ILE A O 1
ATOM 5892 N N . PRO A 1 779 ? 5.630 -2.644 -10.013 1.00 90.62 779 PRO A N 1
ATOM 5893 C CA . PRO A 1 779 ? 4.462 -2.320 -9.201 1.00 90.62 779 PRO A CA 1
ATOM 5894 C C . PRO A 1 779 ? 4.499 -0.915 -8.592 1.00 90.62 779 PRO A C 1
ATOM 5896 O O . PRO A 1 779 ? 3.447 -0.316 -8.409 1.00 90.62 779 PRO A O 1
ATOM 5899 N N . TYR A 1 780 ? 5.682 -0.362 -8.318 1.00 87.25 780 TYR A N 1
ATOM 5900 C CA . TYR A 1 780 ? 5.820 0.963 -7.706 1.00 87.25 780 TYR A CA 1
ATOM 5901 C C . TYR A 1 780 ? 5.284 2.107 -8.573 1.00 87.25 780 TYR A C 1
ATOM 5903 O O . TYR A 1 780 ? 4.967 3.167 -8.047 1.00 87.25 780 TYR A O 1
ATOM 5911 N N . ILE A 1 781 ? 5.204 1.896 -9.889 1.00 88.44 781 ILE A N 1
ATOM 5912 C CA . ILE A 1 781 ? 4.852 2.937 -10.865 1.00 88.44 781 ILE A CA 1
ATOM 5913 C C . ILE A 1 781 ? 3.644 2.539 -11.717 1.00 88.44 781 ILE A C 1
ATOM 5915 O O . ILE A 1 781 ? 3.114 3.359 -12.454 1.00 88.44 781 ILE A O 1
ATOM 5919 N N . SER A 1 782 ? 3.182 1.290 -11.600 1.00 90.50 782 SER A N 1
ATOM 5920 C CA . SER A 1 782 ? 2.021 0.751 -12.319 1.00 90.50 782 SER A CA 1
ATOM 5921 C C . SER A 1 782 ? 0.766 1.648 -12.256 1.00 90.50 782 SER A C 1
ATOM 5923 O O . SER A 1 782 ? 0.156 1.854 -13.305 1.00 90.50 782 SER A O 1
ATOM 5925 N N . PRO A 1 783 ? 0.408 2.293 -11.120 1.00 91.75 783 PRO A N 1
ATOM 5926 C CA . PRO A 1 783 ? -0.750 3.195 -11.079 1.00 91.75 783 PRO A CA 1
ATOM 5927 C C . PRO A 1 783 ? -0.644 4.433 -11.990 1.00 91.75 783 PRO A C 1
ATOM 5929 O O . PRO A 1 783 ? -1.657 5.072 -12.282 1.00 91.75 783 PRO A O 1
ATOM 5932 N N . TYR A 1 784 ? 0.564 4.782 -12.440 1.00 91.12 784 TYR A N 1
ATOM 5933 C CA . TYR A 1 784 ? 0.827 5.918 -13.329 1.00 91.12 784 TYR A CA 1
ATOM 5934 C C . TYR A 1 784 ? 0.667 5.559 -14.810 1.00 91.12 784 TYR A C 1
ATOM 5936 O O . TYR A 1 784 ? 0.605 6.453 -15.647 1.00 91.12 784 TYR A O 1
ATOM 5944 N N . PHE A 1 785 ? 0.567 4.264 -15.128 1.00 91.50 785 PHE A N 1
ATOM 5945 C CA . PHE A 1 785 ? 0.465 3.735 -16.489 1.00 91.50 785 PHE A CA 1
ATOM 5946 C C . PHE A 1 785 ? -0.781 2.843 -16.642 1.00 91.50 785 PHE A C 1
ATOM 5948 O O . PHE A 1 785 ? -0.652 1.649 -16.925 1.00 91.50 785 PHE A O 1
ATOM 5955 N N . PRO A 1 786 ? -2.003 3.380 -16.453 1.00 90.06 786 PRO A N 1
ATOM 5956 C CA . PRO A 1 786 ? -3.235 2.587 -16.417 1.00 90.06 786 PRO A CA 1
ATOM 5957 C C . PRO A 1 786 ? -3.571 1.851 -17.726 1.00 90.06 786 PRO A C 1
ATOM 5959 O O . PRO A 1 786 ? -4.391 0.934 -17.687 1.00 90.06 786 PRO A O 1
ATOM 5962 N N . CYS A 1 787 ? -2.970 2.224 -18.867 1.00 89.62 787 CYS A N 1
ATOM 5963 C CA . CYS A 1 787 ? -3.163 1.526 -20.146 1.00 89.62 787 CYS A CA 1
ATOM 5964 C C . CYS A 1 787 ? -2.193 0.352 -20.371 1.00 89.62 787 CYS A C 1
ATOM 5966 O O . CYS A 1 787 ? -2.407 -0.458 -21.276 1.00 89.62 787 CYS A O 1
ATOM 5968 N N . ALA A 1 788 ? -1.126 0.243 -19.570 1.00 90.50 788 ALA A N 1
ATOM 5969 C CA . ALA A 1 788 ? -0.093 -0.762 -19.779 1.00 90.50 788 ALA A CA 1
ATOM 5970 C C . ALA A 1 788 ? -0.633 -2.183 -19.577 1.00 90.50 788 ALA A C 1
ATOM 5972 O O . ALA A 1 788 ? -1.337 -2.477 -18.606 1.00 90.50 788 ALA A O 1
ATOM 5973 N N . GLN A 1 789 ? -0.258 -3.093 -20.478 1.00 90.19 789 GLN A N 1
ATOM 5974 C CA . GLN A 1 789 ? -0.712 -4.478 -20.429 1.00 90.19 789 GLN A CA 1
ATOM 5975 C C . GLN A 1 789 ? 0.398 -5.400 -19.939 1.00 90.19 789 GLN A C 1
ATOM 5977 O O . GLN A 1 789 ? 1.334 -5.722 -20.672 1.00 90.19 789 GLN A O 1
ATOM 5982 N N . GLN A 1 790 ? 0.243 -5.873 -18.707 1.00 93.25 790 GLN A N 1
ATOM 5983 C CA . GLN A 1 790 ? 1.183 -6.788 -18.066 1.00 93.25 790 GLN A CA 1
ATOM 5984 C C . GLN A 1 790 ? 1.255 -8.138 -18.812 1.00 93.25 790 GLN A C 1
ATOM 5986 O O . GLN A 1 790 ? 0.248 -8.575 -19.386 1.00 93.25 790 GLN A O 1
ATOM 5991 N N . PRO A 1 791 ? 2.428 -8.802 -18.846 1.00 94.25 791 PRO A N 1
ATOM 5992 C CA . PRO A 1 791 ? 2.564 -10.144 -19.408 1.00 94.25 791 PRO A CA 1
ATOM 5993 C C . PRO A 1 791 ? 1.662 -11.179 -18.730 1.00 94.25 791 PRO A C 1
ATOM 5995 O O . PRO A 1 791 ? 1.400 -11.126 -17.533 1.00 94.25 791 PRO A O 1
ATOM 5998 N N . ARG A 1 792 ? 1.205 -12.184 -19.475 1.00 93.00 792 ARG A N 1
ATOM 5999 C CA . ARG A 1 792 ? 0.414 -13.263 -18.872 1.00 93.00 792 ARG A CA 1
ATOM 6000 C C . ARG A 1 792 ? 1.310 -14.211 -18.076 1.00 93.00 792 ARG A C 1
ATOM 6002 O O . ARG A 1 792 ? 2.339 -14.656 -18.572 1.00 93.00 792 ARG A O 1
ATOM 6009 N N . LEU A 1 793 ? 0.885 -14.573 -16.872 1.00 89.75 793 LEU A N 1
ATOM 6010 C CA . LEU A 1 793 ? 1.395 -15.731 -16.134 1.00 89.75 793 LEU A CA 1
ATOM 6011 C C . LEU A 1 793 ? 0.317 -16.803 -16.233 1.00 89.75 793 LEU A C 1
ATOM 6013 O O . LEU A 1 793 ? -0.709 -16.609 -15.609 1.00 89.75 793 LEU A O 1
ATOM 6017 N N . GLN A 1 794 ? 0.504 -17.868 -17.012 1.00 86.38 794 GLN A N 1
ATOM 6018 C CA . GLN A 1 794 ? -0.512 -18.905 -17.232 1.00 86.38 794 GLN A CA 1
ATOM 6019 C C . GLN A 1 794 ? 0.110 -20.297 -17.112 1.00 86.38 794 GLN A C 1
ATOM 6021 O O . GLN A 1 794 ? 1.181 -20.548 -17.657 1.00 86.38 794 GLN A O 1
ATOM 6026 N N . ASP A 1 795 ? -0.554 -21.195 -16.380 1.00 81.19 795 ASP A N 1
ATOM 6027 C CA . ASP A 1 795 ? -0.119 -22.586 -16.180 1.00 81.19 795 ASP A CA 1
ATOM 6028 C C . ASP A 1 795 ? 1.350 -22.706 -15.713 1.00 81.19 795 ASP A C 1
ATOM 6030 O O . ASP A 1 795 ? 2.091 -23.606 -16.099 1.00 81.19 795 ASP A O 1
ATOM 6034 N N . GLY A 1 796 ? 1.789 -21.760 -14.870 1.00 78.12 796 GLY A N 1
ATOM 6035 C CA . GLY A 1 796 ? 3.156 -21.704 -14.340 1.00 78.12 796 GLY A CA 1
ATOM 6036 C C . GLY A 1 796 ? 4.218 -21.222 -15.337 1.00 78.12 796 GLY A C 1
ATOM 6037 O O . GLY A 1 796 ? 5.407 -21.328 -15.042 1.00 78.12 796 GLY A O 1
ATOM 6038 N N . ILE A 1 797 ? 3.813 -20.688 -16.494 1.00 85.06 797 ILE A N 1
ATOM 6039 C CA . ILE A 1 797 ? 4.689 -20.130 -17.530 1.00 85.06 797 ILE A CA 1
ATOM 6040 C C . ILE A 1 797 ? 4.410 -18.631 -17.670 1.00 85.06 797 ILE A C 1
ATOM 6042 O O . ILE A 1 797 ? 3.259 -18.203 -17.752 1.00 85.06 797 ILE A O 1
ATOM 6046 N N . VAL A 1 798 ? 5.471 -17.824 -17.716 1.00 89.06 798 VAL A N 1
ATOM 6047 C CA . VAL A 1 798 ? 5.371 -16.385 -17.985 1.00 89.06 798 VAL A CA 1
ATOM 6048 C C . VAL A 1 798 ? 5.536 -16.078 -19.469 1.00 89.06 798 VAL A C 1
ATOM 6050 O O . VAL A 1 798 ? 6.433 -16.589 -20.141 1.00 89.06 798 VAL A O 1
ATOM 6053 N N . GLU A 1 799 ? 4.686 -15.197 -19.978 1.00 90.69 799 GLU A N 1
ATOM 6054 C CA . GLU A 1 799 ? 4.862 -14.551 -21.270 1.00 90.69 799 GLU A CA 1
ATOM 6055 C C . GLU A 1 799 ? 6.070 -13.607 -21.207 1.00 90.69 799 GLU A C 1
ATOM 6057 O O . GLU A 1 799 ? 6.238 -12.834 -20.262 1.00 90.69 799 GLU A O 1
ATOM 6062 N N . VAL A 1 800 ? 6.939 -13.670 -22.216 1.00 90.69 800 VAL A N 1
ATOM 6063 C CA . VAL A 1 800 ? 8.130 -12.817 -22.268 1.00 90.69 800 VAL A CA 1
ATOM 6064 C C . VAL A 1 800 ? 7.708 -11.393 -22.651 1.00 90.69 800 VAL A C 1
ATOM 6066 O O . VAL A 1 800 ? 7.179 -11.214 -23.755 1.00 90.69 800 VAL A O 1
ATOM 6069 N N . PRO A 1 801 ? 7.966 -10.377 -21.804 1.00 93.00 801 PRO A N 1
ATOM 6070 C CA . PRO A 1 801 ? 7.621 -8.998 -22.116 1.00 93.00 801 PRO A CA 1
ATOM 6071 C C . PRO A 1 801 ? 8.377 -8.493 -23.345 1.00 93.00 801 PRO A C 1
ATOM 6073 O O . PRO A 1 801 ? 9.506 -8.901 -23.629 1.00 93.00 801 PRO A O 1
ATOM 6076 N N . SER A 1 802 ? 7.752 -7.573 -24.072 1.00 90.19 802 SER A N 1
ATOM 6077 C CA . SER A 1 802 ? 8.404 -6.813 -25.138 1.00 90.19 802 SER A CA 1
ATOM 6078 C C . SER A 1 802 ? 9.270 -5.690 -24.569 1.00 90.19 802 SER A C 1
ATOM 6080 O O . SER A 1 802 ? 10.398 -5.471 -25.019 1.00 90.19 802 SER A O 1
ATOM 6082 N N . GLU A 1 803 ? 8.760 -5.034 -23.532 1.00 91.19 803 GLU A N 1
ATOM 6083 C CA . GLU A 1 803 ? 9.410 -3.943 -22.825 1.00 91.19 803 GLU A CA 1
ATOM 6084 C C . GLU A 1 803 ? 9.195 -4.081 -21.314 1.00 91.19 803 GLU A C 1
ATOM 6086 O O . GLU A 1 803 ? 8.213 -4.661 -20.850 1.00 91.19 803 GLU A O 1
ATOM 6091 N N . ILE A 1 804 ? 10.109 -3.518 -20.533 1.00 92.50 804 ILE A N 1
ATOM 6092 C CA . ILE A 1 804 ? 9.968 -3.366 -19.084 1.00 92.50 804 ILE A CA 1
ATOM 6093 C C . ILE A 1 804 ? 9.978 -1.869 -18.791 1.00 92.50 804 ILE A C 1
ATOM 6095 O O . ILE A 1 804 ? 10.885 -1.167 -19.236 1.00 92.50 804 ILE A O 1
ATOM 6099 N N . VAL A 1 805 ? 8.992 -1.377 -18.046 1.00 91.31 805 VAL A N 1
ATOM 6100 C CA . VAL A 1 805 ? 8.942 0.026 -17.607 1.00 91.31 805 VAL A CA 1
ATOM 6101 C C . VAL A 1 805 ? 9.292 0.061 -16.129 1.00 91.31 805 VAL A C 1
ATOM 6103 O O . VAL A 1 805 ? 8.614 -0.555 -15.303 1.00 91.31 805 VAL A O 1
ATOM 6106 N N . ALA A 1 806 ? 10.385 0.741 -15.800 1.00 88.06 806 ALA A N 1
ATOM 6107 C CA . ALA A 1 806 ? 10.943 0.746 -14.456 1.00 88.06 806 ALA A CA 1
ATOM 6108 C C . ALA A 1 806 ? 11.701 2.045 -14.164 1.00 88.06 806 ALA A C 1
ATOM 6110 O O . ALA A 1 806 ? 11.809 2.934 -15.009 1.00 88.06 806 ALA A O 1
ATOM 6111 N N . PHE A 1 807 ? 12.259 2.147 -12.961 1.00 82.62 807 PHE A N 1
ATOM 6112 C CA . PHE A 1 807 ? 13.194 3.214 -12.629 1.00 82.62 807 PHE A CA 1
ATOM 6113 C C . PHE A 1 807 ? 14.481 3.081 -13.461 1.00 82.62 807 PHE A C 1
ATOM 6115 O O . PHE A 1 807 ? 14.930 1.976 -13.781 1.00 82.62 807 PHE A O 1
ATOM 6122 N N . GLY A 1 808 ? 15.120 4.198 -13.802 1.00 75.38 808 GLY A N 1
ATOM 6123 C CA . GLY A 1 808 ? 16.327 4.211 -14.638 1.00 75.38 808 GLY A CA 1
ATOM 6124 C C . GLY A 1 808 ? 17.557 3.554 -14.013 1.00 75.38 808 GLY A C 1
ATOM 6125 O O . GLY A 1 808 ? 18.483 3.201 -14.743 1.00 75.38 808 GLY A O 1
ATOM 6126 N N . THR A 1 809 ? 17.552 3.371 -12.693 1.00 74.00 809 THR A N 1
ATOM 6127 C CA . THR A 1 809 ? 18.635 2.752 -11.910 1.00 74.00 809 THR A CA 1
ATOM 6128 C C . THR A 1 809 ? 18.184 1.501 -11.150 1.00 74.00 809 THR A C 1
ATOM 6130 O O . THR A 1 809 ? 18.938 0.913 -10.382 1.00 74.00 809 THR A O 1
ATOM 6133 N N . SER A 1 810 ? 16.932 1.067 -11.313 1.00 77.31 810 SER A N 1
ATOM 6134 C CA . SER A 1 810 ? 16.432 -0.093 -10.579 1.00 77.31 810 SER A CA 1
ATOM 6135 C C . SER A 1 810 ? 15.326 -0.811 -11.334 1.00 77.31 810 SER A C 1
ATOM 6137 O O . SER A 1 810 ? 14.329 -0.214 -11.730 1.00 77.31 810 SER A O 1
ATOM 6139 N N . LEU A 1 811 ? 15.499 -2.125 -11.479 1.00 79.88 811 LEU A N 1
ATOM 6140 C CA . LEU A 1 811 ? 14.484 -3.043 -12.000 1.00 79.88 811 LEU A CA 1
ATOM 6141 C C . LEU A 1 811 ? 13.678 -3.720 -10.874 1.00 79.88 811 LEU A C 1
ATOM 6143 O O . LEU A 1 811 ? 12.719 -4.434 -11.155 1.00 79.88 811 LEU A O 1
ATOM 6147 N N . GLN A 1 812 ? 14.034 -3.479 -9.604 1.00 78.69 812 GLN A N 1
ATOM 6148 C CA . GLN A 1 812 ? 13.370 -4.088 -8.447 1.00 78.69 812 GLN A CA 1
ATOM 6149 C C . GLN A 1 812 ? 11.863 -3.774 -8.433 1.00 78.69 812 GLN A C 1
ATOM 6151 O O . GLN A 1 812 ? 11.460 -2.670 -8.803 1.00 78.69 812 GLN A O 1
ATOM 6156 N N . PRO A 1 813 ? 11.012 -4.706 -7.971 1.00 75.75 813 PRO A N 1
ATOM 6157 C CA . PRO A 1 813 ? 11.317 -6.010 -7.371 1.00 75.75 813 PRO A CA 1
ATOM 6158 C C . PRO A 1 813 ? 11.532 -7.126 -8.411 1.00 75.75 813 PRO A C 1
ATOM 6160 O O . PRO A 1 813 ? 11.472 -8.300 -8.071 1.00 75.75 813 PRO A O 1
ATOM 6163 N N . ILE A 1 814 ? 11.708 -6.786 -9.688 1.00 75.81 814 ILE A N 1
ATOM 6164 C CA . ILE A 1 814 ? 11.812 -7.746 -10.786 1.00 75.81 814 ILE A CA 1
ATOM 6165 C C . ILE A 1 814 ? 13.288 -7.865 -11.191 1.00 75.81 814 ILE A C 1
ATOM 6167 O O . ILE A 1 814 ? 14.028 -6.882 -11.171 1.00 75.81 814 ILE A O 1
ATOM 6171 N N . LEU A 1 815 ? 13.756 -9.056 -11.574 1.00 68.25 815 LEU A N 1
ATOM 6172 C CA . LEU A 1 815 ? 15.105 -9.276 -12.127 1.00 68.25 815 LEU A CA 1
ATOM 6173 C C . LEU A 1 815 ? 16.271 -8.989 -11.156 1.00 68.25 815 LEU A C 1
ATOM 6175 O O . LEU A 1 815 ? 17.441 -9.166 -11.524 1.00 68.25 815 LEU A O 1
ATOM 6179 N N . GLY A 1 816 ? 15.983 -8.629 -9.899 1.00 60.22 816 GLY A N 1
ATOM 6180 C CA . GLY A 1 816 ? 16.924 -8.691 -8.779 1.00 60.22 816 GLY A CA 1
ATOM 6181 C C . GLY A 1 816 ? 17.298 -10.145 -8.484 1.00 60.22 816 GLY A C 1
ATOM 6182 O O . GLY A 1 816 ? 16.797 -11.057 -9.131 1.00 60.22 816 GLY A O 1
ATOM 6183 N N . ARG A 1 817 ? 18.167 -10.461 -7.511 1.00 55.22 817 ARG A N 1
ATOM 6184 C CA . ARG A 1 817 ? 18.211 -11.846 -6.961 1.00 55.22 817 ARG A CA 1
ATOM 6185 C C . ARG A 1 817 ? 16.932 -12.134 -6.153 1.00 55.22 817 ARG A C 1
ATOM 6187 O O . ARG A 1 817 ? 16.995 -12.514 -4.993 1.00 55.22 817 ARG A O 1
ATOM 6194 N N . THR A 1 818 ? 15.801 -11.839 -6.764 1.00 59.09 818 THR A N 1
ATOM 6195 C CA . THR A 1 818 ? 14.447 -12.051 -6.323 1.00 59.09 818 THR A CA 1
ATOM 6196 C C . THR A 1 818 ? 14.087 -13.496 -6.632 1.00 59.09 818 THR A C 1
ATOM 6198 O O . THR A 1 818 ? 14.900 -14.282 -7.132 1.00 59.09 818 THR A O 1
ATOM 6201 N N . THR A 1 819 ? 12.896 -13.872 -6.215 1.00 73.94 819 THR A N 1
ATOM 6202 C CA . THR A 1 819 ? 12.322 -15.203 -6.389 1.00 73.94 819 THR A CA 1
ATOM 6203 C C . THR A 1 819 ? 11.063 -15.103 -7.246 1.00 73.94 819 THR A C 1
ATOM 6205 O O . THR A 1 819 ? 10.101 -15.826 -7.028 1.00 73.94 819 THR A O 1
ATOM 6208 N N . GLY A 1 820 ? 11.006 -14.138 -8.162 1.00 82.19 820 GLY A N 1
ATOM 6209 C CA . GLY A 1 820 ? 9.830 -13.818 -8.957 1.00 82.19 820 GLY A CA 1
ATOM 6210 C C . GLY A 1 820 ? 9.710 -14.657 -10.232 1.00 82.19 820 GLY A C 1
ATOM 6211 O O . GLY A 1 820 ? 10.720 -15.104 -10.777 1.00 82.19 820 GLY A O 1
ATOM 6212 N N . PRO A 1 821 ? 8.488 -14.824 -10.775 1.00 85.75 821 PRO A N 1
ATOM 6213 C CA . PRO A 1 821 ? 8.257 -15.554 -12.029 1.00 85.75 821 PRO A CA 1
ATOM 6214 C C . PRO A 1 821 ? 9.073 -15.042 -13.226 1.00 85.75 821 PRO A C 1
ATOM 6216 O O . PRO A 1 821 ? 9.383 -15.791 -14.148 1.00 85.75 821 PRO A O 1
ATOM 6219 N N . PHE A 1 822 ? 9.432 -13.759 -13.211 1.00 88.00 822 PHE A N 1
ATOM 6220 C CA . PHE A 1 822 ? 10.111 -13.077 -14.310 1.00 88.00 822 PHE A CA 1
ATOM 6221 C C . PHE A 1 822 ? 11.639 -13.153 -14.245 1.00 88.00 822 PHE A C 1
ATOM 6223 O O . PHE A 1 822 ? 12.301 -12.705 -15.179 1.00 88.00 822 PHE A O 1
ATOM 6230 N N . ASP A 1 823 ? 12.223 -13.736 -13.195 1.00 83.44 823 ASP A N 1
ATOM 6231 C CA . ASP A 1 823 ? 13.679 -13.730 -13.005 1.00 83.44 823 ASP A CA 1
ATOM 6232 C C . ASP A 1 823 ? 14.442 -14.448 -14.118 1.00 83.44 823 ASP A C 1
ATOM 6234 O O . ASP A 1 823 ? 15.570 -14.064 -14.422 1.00 83.44 823 ASP A O 1
ATOM 6238 N N . GLY A 1 824 ? 13.812 -15.416 -14.791 1.00 82.19 824 GLY A N 1
ATOM 6239 C CA . GLY A 1 824 ? 14.396 -16.104 -15.941 1.00 82.19 824 GLY A CA 1
ATOM 6240 C C . GLY A 1 824 ? 14.655 -15.207 -17.156 1.00 82.19 824 GLY A C 1
ATOM 6241 O O . GLY A 1 824 ? 15.479 -15.560 -17.997 1.00 82.19 824 GLY A O 1
ATOM 6242 N N . ILE A 1 825 ? 14.024 -14.027 -17.254 1.00 85.62 825 ILE A N 1
ATOM 6243 C CA . ILE A 1 825 ? 14.245 -13.097 -18.376 1.00 85.62 825 ILE A CA 1
ATOM 6244 C C . ILE A 1 825 ? 15.716 -12.699 -18.466 1.00 85.62 825 ILE A C 1
ATOM 6246 O O . ILE A 1 825 ? 16.266 -12.677 -19.563 1.00 85.62 825 ILE A O 1
ATOM 6250 N N . ARG A 1 826 ? 16.374 -12.433 -17.332 1.00 80.00 826 ARG A N 1
ATOM 6251 C CA . ARG A 1 826 ? 17.781 -11.999 -17.324 1.00 80.00 826 ARG A CA 1
ATOM 6252 C C . ARG A 1 826 ? 18.754 -13.098 -17.755 1.00 80.00 826 ARG A C 1
ATOM 6254 O O . ARG A 1 826 ? 19.864 -12.796 -18.173 1.00 80.00 826 ARG A O 1
ATOM 6261 N N . ASP A 1 827 ? 18.350 -14.357 -17.599 1.00 79.88 827 ASP A N 1
ATOM 6262 C CA . ASP A 1 827 ? 19.177 -15.513 -17.939 1.00 79.88 827 ASP A CA 1
ATOM 6263 C C . ASP A 1 827 ? 19.107 -15.808 -19.448 1.00 79.88 827 ASP A C 1
ATOM 6265 O O . ASP A 1 827 ? 19.959 -16.514 -19.985 1.00 79.88 827 ASP A O 1
ATOM 6269 N N . LEU A 1 828 ? 18.082 -15.282 -20.130 1.00 83.44 828 LEU A N 1
ATOM 6270 C CA . LEU A 1 828 ? 17.774 -15.577 -21.528 1.00 83.44 828 LEU A CA 1
ATOM 6271 C C . LEU A 1 828 ? 17.945 -14.387 -22.471 1.00 83.44 828 LEU A C 1
ATOM 6273 O O . LEU A 1 828 ? 18.321 -14.580 -23.628 1.00 83.44 828 LEU A O 1
ATOM 6277 N N . TYR A 1 829 ? 17.638 -13.180 -22.002 1.00 86.44 829 TYR A N 1
ATOM 6278 C CA . TYR A 1 829 ? 17.482 -12.002 -22.844 1.00 86.44 829 TYR A CA 1
ATOM 6279 C C . TYR A 1 829 ? 18.346 -10.850 -22.347 1.00 86.44 829 TYR A C 1
ATOM 6281 O O . TYR A 1 829 ? 18.455 -10.587 -21.149 1.00 86.44 829 TYR A O 1
ATOM 6289 N N . LEU A 1 830 ? 18.933 -10.131 -23.300 1.00 85.69 830 LEU A N 1
ATOM 6290 C CA . LEU A 1 830 ? 19.648 -8.892 -23.029 1.00 85.69 830 LEU A CA 1
ATOM 6291 C C . LEU A 1 830 ? 18.669 -7.719 -23.044 1.00 85.69 830 LEU A C 1
ATOM 6293 O O . LEU A 1 830 ? 17.738 -7.685 -23.852 1.00 85.69 830 LEU A O 1
ATOM 6297 N N . LEU A 1 831 ? 18.913 -6.735 -22.180 1.00 87.56 831 LEU A N 1
ATOM 6298 C CA . LEU A 1 831 ? 18.109 -5.519 -22.115 1.00 87.56 831 LEU A CA 1
ATOM 6299 C C . LEU A 1 831 ? 18.840 -4.330 -22.743 1.00 87.56 831 LEU A C 1
ATOM 6301 O O . LEU A 1 831 ? 20.050 -4.153 -22.567 1.00 87.56 831 LEU A O 1
ATOM 6305 N N . ALA A 1 832 ? 18.080 -3.475 -23.421 1.00 87.81 832 ALA A N 1
ATOM 6306 C CA . ALA A 1 832 ? 18.535 -2.164 -23.860 1.00 87.81 832 ALA A CA 1
ATOM 6307 C C . ALA A 1 832 ? 17.760 -1.070 -23.120 1.00 87.81 832 ALA A C 1
ATOM 6309 O O . ALA A 1 832 ? 16.550 -0.945 -23.292 1.00 87.81 832 ALA A O 1
ATOM 6310 N N . ARG A 1 833 ? 18.451 -0.276 -22.297 1.00 87.88 833 ARG A N 1
ATOM 6311 C CA . ARG A 1 833 ? 17.856 0.856 -21.579 1.00 87.88 833 ARG A CA 1
ATOM 6312 C C . ARG A 1 833 ? 17.700 2.046 -22.519 1.00 87.88 833 ARG A C 1
ATOM 6314 O O . ARG A 1 833 ? 18.690 2.567 -23.041 1.00 87.88 833 ARG A O 1
ATOM 6321 N N . LEU A 1 834 ? 16.463 2.495 -22.662 1.00 85.50 834 LEU A N 1
ATOM 6322 C CA . LEU A 1 834 ? 16.055 3.686 -23.387 1.00 85.50 834 LEU A CA 1
ATOM 6323 C C . LEU A 1 834 ? 15.553 4.717 -22.361 1.00 85.50 834 LEU A C 1
ATOM 6325 O O . LEU A 1 834 ? 14.656 4.390 -21.578 1.00 85.50 834 LEU A O 1
ATOM 6329 N N . PRO A 1 835 ? 16.139 5.927 -22.305 1.00 79.50 835 PRO A N 1
ATOM 6330 C CA . PRO A 1 835 ? 15.664 6.963 -21.397 1.00 79.50 835 PRO A CA 1
ATOM 6331 C C . PRO A 1 835 ? 14.264 7.420 -21.814 1.00 79.50 835 PRO A C 1
ATOM 6333 O O . PRO A 1 835 ? 13.974 7.529 -23.009 1.00 79.50 835 PRO A O 1
ATOM 6336 N N . LEU A 1 836 ? 13.417 7.683 -20.822 1.00 80.88 836 LEU A N 1
ATOM 6337 C CA . LEU A 1 836 ? 12.170 8.409 -21.020 1.00 80.88 836 LEU A CA 1
ATOM 6338 C C . LEU A 1 836 ? 12.432 9.893 -20.802 1.00 80.88 836 LEU A C 1
ATOM 6340 O O . LEU A 1 836 ? 13.175 10.264 -19.897 1.00 80.88 836 LEU A O 1
ATOM 6344 N N . ILE A 1 837 ? 11.852 10.720 -21.664 1.00 77.88 837 ILE A N 1
ATOM 6345 C CA . ILE A 1 837 ? 12.007 12.171 -21.628 1.00 77.88 837 ILE A CA 1
ATOM 6346 C C . ILE A 1 837 ? 10.624 12.773 -21.429 1.00 77.88 837 ILE A C 1
ATOM 6348 O O . ILE A 1 837 ? 9.683 12.406 -22.132 1.00 77.88 837 ILE A O 1
ATOM 6352 N N . ASP A 1 838 ? 10.536 13.702 -20.489 1.00 80.75 838 ASP A N 1
ATOM 6353 C CA . ASP A 1 838 ? 9.398 14.591 -20.309 1.00 80.75 838 ASP A CA 1
ATOM 6354 C C . ASP A 1 838 ? 9.718 15.918 -21.021 1.00 80.75 838 ASP A C 1
ATOM 6356 O O . ASP A 1 838 ? 10.641 16.614 -20.594 1.00 80.75 838 ASP A O 1
ATOM 6360 N N . PRO A 1 839 ? 9.055 16.252 -22.143 1.00 74.56 839 PRO A N 1
ATOM 6361 C CA . PRO A 1 839 ? 9.366 17.458 -22.912 1.00 74.56 839 PRO A CA 1
ATOM 6362 C C . PRO A 1 839 ? 9.082 18.773 -22.175 1.00 74.56 839 PRO A C 1
ATOM 6364 O O . PRO A 1 839 ? 9.627 19.801 -22.572 1.00 74.56 839 PRO A O 1
ATOM 6367 N N . GLU A 1 840 ? 8.224 18.752 -21.153 1.00 73.94 840 GLU A N 1
ATOM 6368 C CA . GLU A 1 840 ? 7.765 19.944 -20.428 1.00 73.94 840 GLU A CA 1
ATOM 6369 C C . GLU A 1 840 ? 8.681 20.306 -19.247 1.00 73.94 840 GLU A C 1
ATOM 6371 O O . GLU A 1 840 ? 8.594 21.410 -18.705 1.00 73.94 840 GLU A O 1
ATOM 6376 N N . LEU A 1 841 ? 9.579 19.400 -18.840 1.00 66.50 841 LEU A N 1
ATOM 6377 C CA . LEU A 1 841 ? 10.537 19.642 -17.762 1.00 66.50 841 LEU A CA 1
ATOM 6378 C C . LEU A 1 841 ? 11.940 19.940 -18.325 1.00 66.50 841 LEU A C 1
ATOM 6380 O O . LEU A 1 841 ? 12.475 19.138 -19.095 1.00 66.50 841 LEU A O 1
ATOM 6384 N N . PRO A 1 842 ? 12.585 21.057 -17.932 1.00 51.66 842 PRO A N 1
ATOM 6385 C CA . PRO A 1 842 ? 13.986 21.289 -18.262 1.00 51.66 842 PRO A CA 1
ATOM 6386 C C . PRO A 1 842 ? 14.865 20.231 -17.580 1.00 51.66 842 PRO A C 1
ATOM 6388 O O . PRO A 1 842 ? 14.710 19.947 -16.392 1.00 51.66 842 PRO A O 1
ATOM 6391 N N . VAL A 1 843 ? 15.812 19.654 -18.325 1.00 51.62 843 VAL A N 1
ATOM 6392 C CA . VAL A 1 843 ? 16.852 18.774 -17.769 1.00 51.62 843 VAL A CA 1
ATOM 6393 C C . VAL A 1 843 ? 17.850 19.671 -17.030 1.00 51.62 843 VAL A C 1
ATOM 6395 O O . VAL A 1 843 ? 18.857 20.077 -17.600 1.00 51.62 843 VAL A O 1
ATOM 6398 N N . GLU A 1 844 ? 17.525 20.101 -15.808 1.00 36.97 844 GLU A N 1
ATOM 6399 C CA . GLU A 1 844 ? 18.350 21.087 -15.104 1.00 36.97 844 GLU A CA 1
ATOM 6400 C C . GLU A 1 844 ? 19.675 20.496 -14.563 1.00 36.97 844 GLU A C 1
ATOM 6402 O O . GLU A 1 844 ? 19.668 19.447 -13.914 1.00 36.97 844 GLU A O 1
ATOM 6407 N N . PRO A 1 845 ? 20.816 21.194 -14.745 1.00 31.39 845 PRO A N 1
ATOM 6408 C CA . PRO A 1 845 ? 22.153 20.700 -14.394 1.00 31.39 845 PRO A CA 1
ATOM 6409 C C . PRO A 1 845 ? 22.587 20.902 -12.924 1.00 31.39 845 PRO A C 1
ATOM 6411 O O . PRO A 1 845 ? 23.743 20.633 -12.597 1.00 31.39 845 PRO A O 1
ATOM 6414 N N . TRP A 1 846 ? 21.719 21.380 -12.021 1.00 30.11 846 TRP A N 1
ATOM 6415 C CA . TRP A 1 846 ? 22.128 21.851 -10.678 1.00 30.11 846 TRP A CA 1
ATOM 6416 C C . TRP A 1 846 ? 21.718 20.967 -9.492 1.00 30.11 846 TRP A C 1
ATOM 6418 O O . TRP A 1 846 ? 21.919 21.366 -8.345 1.00 30.11 846 TRP A O 1
ATOM 6428 N N . ILE A 1 847 ? 21.187 19.769 -9.728 1.00 31.84 847 ILE A N 1
ATOM 6429 C CA . ILE A 1 847 ? 20.816 18.843 -8.649 1.00 31.84 847 ILE A CA 1
ATOM 6430 C C . ILE A 1 847 ? 21.951 17.831 -8.454 1.00 31.84 847 ILE A C 1
ATOM 6432 O O . ILE A 1 847 ? 22.387 17.184 -9.407 1.00 31.84 847 ILE A O 1
ATOM 6436 N N . GLU A 1 848 ? 22.466 17.723 -7.223 1.00 27.56 848 GLU A N 1
ATOM 6437 C CA . GLU A 1 848 ? 23.520 16.765 -6.873 1.00 27.56 848 GLU A CA 1
ATOM 6438 C C . GLU A 1 848 ? 23.142 15.350 -7.364 1.00 27.56 848 GLU A C 1
ATOM 6440 O O . GLU A 1 848 ? 22.031 14.886 -7.106 1.00 27.56 848 GLU A O 1
ATOM 6445 N N . PRO A 1 849 ? 24.038 14.614 -8.049 1.00 29.42 849 PRO A N 1
ATOM 6446 C CA . PRO A 1 849 ? 23.692 13.329 -8.664 1.00 29.42 849 PRO A CA 1
ATOM 6447 C C . PRO A 1 849 ? 23.211 12.243 -7.682 1.00 29.42 849 PRO A C 1
ATOM 6449 O O . PRO A 1 849 ? 22.677 11.223 -8.112 1.00 29.42 849 PRO A O 1
ATOM 6452 N N . GLU A 1 850 ? 23.408 12.447 -6.377 1.00 29.28 850 GLU A N 1
ATOM 6453 C CA . GLU A 1 850 ? 22.973 11.555 -5.296 1.00 29.28 850 GLU A CA 1
ATOM 6454 C C . GLU A 1 850 ? 21.528 11.823 -4.820 1.00 29.28 850 GLU A C 1
ATOM 6456 O O . GLU A 1 850 ? 20.978 11.013 -4.073 1.00 29.28 850 GLU A O 1
ATOM 6461 N N . THR A 1 851 ? 20.887 12.917 -5.259 1.00 28.31 851 THR A N 1
ATOM 6462 C CA . THR A 1 851 ? 19.519 13.310 -4.858 1.00 28.31 851 THR A CA 1
ATOM 6463 C C . THR A 1 851 ? 18.486 13.260 -5.986 1.00 28.31 851 THR A C 1
ATOM 6465 O O . THR A 1 851 ? 17.300 13.457 -5.718 1.00 28.31 851 THR A O 1
ATOM 6468 N N . LEU A 1 852 ? 18.882 12.921 -7.219 1.00 33.50 852 LEU A N 1
ATOM 6469 C CA . LEU A 1 852 ? 17.939 12.635 -8.304 1.00 33.50 852 LEU A CA 1
ATOM 6470 C C . LEU A 1 852 ? 17.130 11.365 -7.972 1.00 33.50 852 LEU A C 1
ATOM 6472 O O . LEU A 1 852 ? 17.714 10.282 -7.846 1.00 33.50 852 LEU A O 1
ATOM 6476 N N . PRO A 1 853 ? 15.791 11.424 -7.870 1.00 39.53 853 PRO A N 1
ATOM 6477 C CA . PRO A 1 853 ? 15.003 10.215 -8.014 1.00 39.53 853 PRO A CA 1
ATOM 6478 C C . PRO A 1 853 ? 15.222 9.674 -9.437 1.00 39.53 853 PRO A C 1
ATOM 6480 O O . PRO A 1 853 ? 15.347 10.451 -10.382 1.00 39.53 853 PRO A O 1
ATOM 6483 N N . PRO A 1 854 ? 15.321 8.352 -9.617 1.00 50.28 854 PRO A N 1
ATOM 6484 C CA . PRO A 1 854 ? 15.778 7.784 -10.874 1.00 50.28 854 PRO A CA 1
ATOM 6485 C C . PRO A 1 854 ? 14.757 8.028 -11.980 1.00 50.28 854 PRO A C 1
ATOM 6487 O O . PRO A 1 854 ? 13.680 7.430 -11.961 1.00 50.28 854 PRO A O 1
ATOM 6490 N N . ASP A 1 855 ? 15.127 8.858 -12.957 1.00 66.88 855 ASP A N 1
ATOM 6491 C CA . ASP A 1 855 ? 14.387 9.043 -14.205 1.00 66.88 855 ASP A CA 1
ATOM 6492 C C . ASP A 1 855 ? 13.921 7.694 -14.743 1.00 66.88 855 ASP A C 1
ATOM 6494 O O . ASP A 1 855 ? 14.705 6.744 -14.849 1.00 66.88 855 ASP A O 1
ATOM 6498 N N . PHE A 1 856 ? 12.632 7.586 -15.044 1.00 79.06 856 PHE A N 1
ATOM 6499 C CA . PHE A 1 856 ? 12.043 6.356 -15.550 1.00 79.06 856 PHE A CA 1
ATOM 6500 C C . PHE A 1 856 ? 12.727 5.937 -16.854 1.00 79.06 856 PHE A C 1
ATOM 6502 O O . PHE A 1 856 ? 13.238 6.750 -17.627 1.00 79.06 856 PHE A O 1
ATOM 6509 N N . ALA A 1 857 ? 12.751 4.639 -17.113 1.00 84.19 857 ALA A N 1
ATOM 6510 C CA . ALA A 1 857 ? 13.302 4.110 -18.343 1.00 84.19 857 ALA A CA 1
ATOM 6511 C C . ALA A 1 857 ? 12.439 2.980 -18.882 1.00 84.19 857 ALA A C 1
ATOM 6513 O O . ALA A 1 857 ? 11.805 2.226 -18.137 1.00 84.19 857 ALA A O 1
ATOM 6514 N N . VAL A 1 858 ? 12.487 2.846 -20.202 1.00 89.31 858 VAL A N 1
ATOM 6515 C CA . VAL A 1 858 ? 11.990 1.671 -20.902 1.00 89.31 858 VAL A CA 1
ATOM 6516 C C . VAL A 1 858 ? 13.181 0.777 -21.193 1.00 89.31 858 VAL A C 1
ATOM 6518 O O . VAL A 1 858 ? 14.161 1.196 -21.804 1.00 89.31 858 VAL A O 1
ATOM 6521 N N . TYR A 1 859 ? 13.104 -0.471 -20.761 1.00 89.50 859 TYR A N 1
ATOM 6522 C CA . TYR A 1 859 ? 14.084 -1.491 -21.084 1.00 89.50 859 TYR A CA 1
ATOM 6523 C C . TYR A 1 859 ? 13.493 -2.375 -22.168 1.00 89.50 859 TYR A C 1
ATOM 6525 O O . TYR A 1 859 ? 12.569 -3.150 -21.926 1.00 89.50 859 TYR A O 1
ATOM 6533 N N . GLN A 1 860 ? 14.021 -2.250 -23.377 1.00 89.88 860 GLN A N 1
ATOM 6534 C CA . GLN A 1 860 ? 13.635 -3.108 -24.482 1.00 89.88 860 GLN A CA 1
ATOM 6535 C C . GLN A 1 860 ? 14.247 -4.497 -24.280 1.00 89.88 860 GLN A C 1
ATOM 6537 O O . GLN A 1 860 ? 15.453 -4.614 -24.045 1.00 89.88 860 GLN A O 1
ATOM 6542 N N . VAL A 1 861 ? 13.425 -5.540 -24.388 1.00 89.94 861 VAL A N 1
ATOM 6543 C CA . VAL A 1 861 ? 13.867 -6.931 -24.254 1.00 89.94 861 VAL A CA 1
ATOM 6544 C C . VAL A 1 861 ? 14.281 -7.455 -25.629 1.00 89.94 861 VAL A C 1
ATOM 6546 O O . VAL A 1 861 ? 13.438 -7.618 -26.518 1.00 89.94 861 VAL A O 1
ATOM 6549 N N . ASP A 1 862 ? 15.572 -7.741 -25.828 1.00 86.44 862 ASP A N 1
ATOM 6550 C CA . ASP A 1 862 ? 16.027 -8.395 -27.057 1.00 86.44 862 ASP A CA 1
ATOM 6551 C C . ASP A 1 862 ? 15.670 -9.882 -27.009 1.00 86.44 862 ASP A C 1
ATOM 6553 O O . ASP A 1 862 ? 16.397 -10.713 -26.468 1.00 86.44 862 ASP A O 1
ATOM 6557 N N . ARG A 1 863 ? 14.519 -10.214 -27.600 1.00 84.56 863 ARG A N 1
ATOM 6558 C CA . ARG A 1 863 ? 13.990 -11.583 -27.673 1.00 84.56 863 ARG A CA 1
ATOM 6559 C C . ARG A 1 863 ? 14.775 -12.494 -28.631 1.00 84.56 863 ARG A C 1
ATOM 6561 O O . ARG A 1 863 ? 14.423 -13.662 -28.792 1.00 84.56 863 ARG A O 1
ATOM 6568 N N . ARG A 1 864 ? 15.831 -11.994 -29.285 1.00 80.25 864 ARG A N 1
ATOM 6569 C CA . ARG A 1 864 ? 16.709 -12.799 -30.143 1.00 80.25 864 ARG A CA 1
ATOM 6570 C C . ARG A 1 864 ? 17.773 -13.486 -29.294 1.00 80.25 864 ARG A C 1
ATOM 6572 O O . ARG A 1 864 ? 18.592 -12.836 -28.657 1.00 80.25 864 ARG A O 1
ATOM 6579 N N . ILE A 1 865 ? 17.833 -14.809 -29.384 1.00 75.62 865 ILE A N 1
ATOM 6580 C CA . ILE A 1 865 ? 18.930 -15.591 -28.808 1.00 75.62 865 ILE A CA 1
ATOM 6581 C C . ILE A 1 865 ? 19.950 -15.850 -29.918 1.00 75.62 865 ILE A C 1
ATOM 6583 O O . ILE A 1 865 ? 19.650 -16.511 -30.915 1.00 75.62 865 ILE A O 1
ATOM 6587 N N . ALA A 1 866 ? 21.150 -15.283 -29.779 1.00 69.88 866 ALA A N 1
ATOM 6588 C CA . ALA A 1 866 ? 22.186 -15.351 -30.805 1.00 69.88 866 ALA A CA 1
ATOM 6589 C C . ALA A 1 866 ? 22.514 -16.809 -31.184 1.00 69.88 866 ALA A C 1
ATOM 6591 O O . ALA A 1 866 ? 22.822 -17.636 -30.330 1.00 69.88 866 ALA A O 1
ATOM 6592 N N . GLY A 1 867 ? 22.437 -17.125 -32.480 1.00 72.00 867 GLY A N 1
ATOM 6593 C CA . GLY A 1 867 ? 22.706 -18.470 -33.004 1.00 72.00 867 GLY A CA 1
ATOM 6594 C C . GLY A 1 867 ? 21.584 -19.496 -32.796 1.00 72.00 867 GLY A C 1
ATOM 6595 O O . GLY A 1 867 ? 21.677 -20.594 -33.342 1.00 72.00 867 GLY A O 1
ATOM 6596 N N . ALA A 1 868 ? 20.509 -19.156 -32.079 1.00 77.06 868 ALA A N 1
ATOM 6597 C CA . ALA A 1 868 ? 19.369 -20.043 -31.880 1.00 77.06 868 ALA A CA 1
ATOM 6598 C C . ALA A 1 868 ? 18.292 -19.841 -32.957 1.00 77.06 868 ALA A C 1
ATOM 6600 O O . ALA A 1 868 ? 18.071 -18.741 -33.467 1.00 77.06 868 ALA A O 1
ATOM 6601 N N . LYS A 1 869 ? 17.583 -20.922 -33.289 1.00 79.62 869 LYS A N 1
ATOM 6602 C CA . LYS A 1 869 ? 16.369 -20.900 -34.112 1.00 79.62 869 LYS A CA 1
ATOM 6603 C C . LYS A 1 869 ? 15.256 -21.586 -33.338 1.00 79.62 869 LYS A C 1
ATOM 6605 O O . LYS A 1 869 ? 15.486 -22.638 -32.745 1.00 79.62 869 LYS A O 1
ATOM 6610 N N . VAL A 1 870 ? 14.057 -21.011 -33.369 1.00 79.25 870 VAL A N 1
ATOM 6611 C CA . VAL A 1 870 ? 12.883 -21.624 -32.742 1.00 79.25 870 VAL A CA 1
ATOM 6612 C C . VAL A 1 870 ? 12.530 -22.899 -33.511 1.00 79.25 870 VAL A C 1
ATOM 6614 O O . VAL A 1 870 ? 12.343 -22.872 -34.729 1.00 79.25 870 VAL A O 1
ATOM 6617 N N . ALA A 1 871 ? 12.480 -24.025 -32.804 1.00 73.12 871 ALA A N 1
ATOM 6618 C CA . ALA A 1 871 ? 11.950 -25.277 -33.328 1.00 73.12 871 ALA A CA 1
ATOM 6619 C C . ALA A 1 871 ? 10.445 -25.364 -33.015 1.00 73.12 871 ALA A C 1
ATOM 6621 O O . ALA A 1 871 ? 10.001 -24.766 -32.033 1.00 73.12 871 ALA A O 1
ATOM 6622 N N . PRO A 1 872 ? 9.643 -26.102 -33.808 1.00 69.12 872 PRO A N 1
ATOM 6623 C CA . PRO A 1 872 ? 8.237 -26.305 -33.479 1.00 69.12 872 PRO A CA 1
ATOM 6624 C C . PRO A 1 872 ? 8.122 -26.978 -32.105 1.00 69.12 872 PRO A C 1
ATOM 6626 O O . PRO A 1 872 ? 8.993 -27.796 -31.780 1.00 69.12 872 PRO A O 1
ATOM 6629 N N . PRO A 1 873 ? 7.070 -26.678 -31.326 1.00 62.66 873 PRO A N 1
ATOM 6630 C CA . PRO A 1 873 ? 6.939 -27.183 -29.968 1.00 62.66 873 PRO A CA 1
ATOM 6631 C C . PRO A 1 873 ? 7.085 -28.708 -29.945 1.00 62.66 873 PRO A C 1
ATOM 6633 O O . PRO A 1 873 ? 6.475 -29.437 -30.734 1.00 62.66 873 PRO A O 1
ATOM 6636 N N . VAL A 1 874 ? 7.950 -29.191 -29.055 1.00 58.12 874 VAL A N 1
ATOM 6637 C CA . VAL A 1 874 ? 7.904 -30.582 -28.597 1.00 58.12 874 VAL A CA 1
ATOM 6638 C C . VAL A 1 874 ? 6.568 -30.736 -27.866 1.00 58.12 874 VAL A C 1
ATOM 6640 O O . VAL A 1 874 ? 6.134 -29.775 -27.237 1.00 58.12 874 VAL A O 1
ATOM 6643 N N . LYS A 1 875 ? 5.885 -31.887 -27.971 1.00 50.78 875 LYS A N 1
ATOM 6644 C CA . LYS A 1 875 ? 4.672 -32.141 -27.175 1.00 50.78 875 LYS A CA 1
ATOM 6645 C C . LYS A 1 875 ? 4.995 -31.875 -25.701 1.00 50.78 875 LYS A C 1
ATOM 6647 O O . LYS A 1 875 ? 5.671 -32.683 -25.079 1.00 50.78 875 LYS A O 1
ATOM 6652 N N . SER A 1 876 ? 4.539 -30.740 -25.191 1.00 48.56 876 SER A N 1
ATOM 6653 C CA . SER A 1 876 ? 4.630 -30.354 -23.794 1.00 48.56 876 SER A CA 1
ATOM 6654 C C . SER A 1 876 ? 3.235 -30.497 -23.211 1.00 48.56 876 SER A C 1
ATOM 6656 O O . SER A 1 876 ? 2.349 -29.696 -23.510 1.00 48.56 876 SER A O 1
ATOM 6658 N N . THR A 1 877 ? 3.017 -31.538 -22.421 1.00 49.50 877 THR A N 1
ATOM 6659 C CA . THR A 1 877 ? 1.886 -31.580 -21.500 1.00 49.50 877 THR A CA 1
ATOM 6660 C C . THR A 1 877 ? 2.296 -30.795 -20.266 1.00 49.50 877 THR A C 1
ATOM 6662 O O . THR A 1 877 ? 3.185 -31.212 -19.532 1.00 49.50 877 THR A O 1
ATOM 6665 N N . VAL A 1 878 ? 1.686 -29.628 -20.062 1.00 47.16 878 VAL A N 1
ATOM 6666 C CA . VAL A 1 878 ? 1.708 -28.974 -18.754 1.00 47.16 878 VAL A CA 1
ATOM 6667 C C . VAL A 1 878 ? 0.546 -29.580 -17.981 1.00 47.16 878 VAL A C 1
ATOM 6669 O O . VAL A 1 878 ? -0.611 -29.233 -18.207 1.00 47.16 878 VAL A O 1
ATOM 6672 N N . THR A 1 879 ? 0.832 -30.575 -17.152 1.00 44.97 879 THR A N 1
ATOM 6673 C CA . THR A 1 879 ? -0.155 -31.133 -16.225 1.00 44.97 879 THR A CA 1
ATOM 6674 C C . THR A 1 879 ? -0.132 -30.306 -14.947 1.00 44.97 879 THR A C 1
ATOM 6676 O O . THR A 1 879 ? 0.879 -30.295 -14.247 1.00 44.97 879 THR A O 1
ATOM 6679 N N . SER A 1 880 ? -1.226 -29.579 -14.701 1.00 43.00 880 SER A N 1
ATOM 6680 C CA . SER A 1 880 ? -1.463 -28.769 -13.496 1.00 43.00 880 SER A CA 1
ATOM 6681 C C . SER A 1 880 ? -1.879 -29.613 -12.302 1.00 43.00 880 SER A C 1
ATOM 6683 O O . SER A 1 880 ? -2.841 -30.396 -12.512 1.00 43.00 880 SER A O 1
#

Sequence (880 aa):
MSRTGRRLTVSIGYRVLDRVTLPLSRGAGADCSYRLYLNDRGWLLEGGHAEIEHSDKLETMPTVNGVFSALDLRSGRRPSIEITTRTHASRAAPRQTVAWIVAVLFAVGGLLLVAIEGRPRPRGTRSVLRTTVRAARDAAHPADALVAAILLAWWVLSPAFPDDGWVMTRQSMFESAGGFSNYYNSLGTNLPLSYWLEWAQHWLTQSSSALVVLRIPALLCLAAAWLLCRWVLARVLASSVGDDHIALWALASAFAVGALSWGMTLRPEPVVAVLVAGVLACAVRFVERETVAPIAIAVVLVALAVPAHPSGIVSIAPLLVVGPKLVRWARSRVSVSATILATGVALLVTVAVVGSDLEQRSSDAATIRAYGDATASWQDEVARYNFLLVPPYGTPLRRESVALMGLAVLALLLRTRRNGALLLNLPSAALAMGLLLLILTPSKWPWHFGTLLAIAAVSVACETARLRSQAARPHRTRHLPLLWVGAAMVAAAWSWSARGQWNSSDLRTLDWTLGFESRLSLTNLAAILPGLMLLGAALSEVARRRHEHLREVPWRVASWTVPLLALPLVAFTVGVLVVDAGKTGSWTLTNQNIAALRGDSGCGFADDLVALQPSSTRPLQRIEATASSAPPPAWVPPPPGAGLPRFALGPVTSGYDRSPWFELPSGSRVGVFMAGAIAPRTKLAFEWGRIRKSRVESLASAELAAAPALEVRADIVAWRFLALSEDSVPPRRASAVRIAIRGTGTFGNAVAVTAPVTYATEGLVQTLERAGSRQLVIPYISPYFPCAQQPRLQDGIVEVPSEIVAFGTSLQPILGRTTGPFDGIRDLYLLARLPLIDPELPVEPWIEPETLPPDFAVYQVDRRIAGAKVAPPVKSTVTS

pLDDT: mean 84.17, std 13.16, range [27.56, 98.81]

Secondary structure (DSSP, 8-state):
-EEETTEEEEEETTEEEEEEEPPSS--TT----EEEEEETTEEEEEETTTTEEEEEE-SSPPP-S----SS-TTSSPPPP-------------HHHHHHHHHHHHHHHHHHHHHHHHT---PPPHHHHHHHHHHHHHHT--HHHHHHHHHHHHHHHHPPPPTTHHHHHHHHHTHHHHTSSB-TTSGGGPBPSS-HHHHHHHHHHHHH---HHHHTHHHHHHHHHHHHHHHHHHHHHHHHHT---HHHHHHHHHHHHHHHHHHTSSSSSHHHHHHHHHHHHHHHHHHHHH--HHHHHHHHHHHHHHHHH-GGGGGGGHHHHHTHHHHHHHHHT-HHHHHHHHHHHHHHHHHHHHTTS-HHHHHHHHHHHHHH-S----GGGHHHHHHHTTSTTTT-HHHHHHHHHHHHHHHHHHT-S---S-HHHHHHHHHHHHHHHHHTT-S---GGGGGGGHHHHHHHHHHHHHHHHHHHTSTTS-SSHHHHHHHHHHHHHHHHHTTTT---TTT-S------GGGGTS-HHHHHHHHHHHHHHHHHHHHHHTT-GGGGGTHHHHHHHHHHHHHHHHHHHHHHHHHHHHHHH-SS--HHHHHHHHHHT----GGGGS-EEE-GGG-EEPPB----S--PPPPTTSPPPSSTT--EEEE---SEEEEEPPPEE--TT--EEEEEES---TTEEEEEEEEEEETTEEEEEEEEE----GGG-S-TTTEEEEEEE--GGGPPPTT--EEEEEEEEESS-PPPEEEEPPEE--EEEHHHHHTSTT--EEE-TTTGGG-TT--PPPEETTEEPPPSEEEEETTB-TTSSSS---TTTTHHHH-EEEEEEEE-TTS---TTS-TTT----EEEEEEE---TT--PPPPP------